Protein AF-0000000085867466 (afdb_homodimer)

Structure (mmCIF, N/CA/C/O backbone):
data_AF-0000000085867466-model_v1
#
loop_
_entity.id
_entity.type
_entity.pdbx_description
1 polymer 'Argininosuccinate lyase'
#
loop_
_atom_site.group_PDB
_atom_site.id
_atom_site.type_symbol
_atom_site.label_atom_id
_atom_site.label_alt_id
_atom_site.label_comp_id
_atom_site.label_asym_id
_atom_site.label_entity_id
_atom_site.label_seq_id
_atom_site.pdbx_PDB_ins_code
_atom_site.Cartn_x
_atom_site.Cartn_y
_atom_site.Cartn_z
_atom_site.occupancy
_atom_site.B_iso_or_equiv
_atom_site.auth_seq_id
_atom_site.auth_comp_id
_atom_site.auth_asym_id
_atom_site.auth_atom_id
_atom_site.pdbx_PDB_model_num
ATOM 1 N N . MET A 1 1 ? 24.609 12.203 6.539 1 24.78 1 MET A N 1
ATOM 2 C CA . MET A 1 1 ? 24.406 13.602 6.91 1 24.78 1 MET A CA 1
ATOM 3 C C . MET A 1 1 ? 23.266 14.219 6.109 1 24.78 1 MET A C 1
ATOM 5 O O . MET A 1 1 ? 23.25 14.156 4.879 1 24.78 1 MET A O 1
ATOM 9 N N . LEU A 1 2 ? 22 14.242 6.328 1 26.03 2 LEU A N 1
ATOM 10 C CA . LEU A 1 2 ? 20.797 13.469 5.988 1 26.03 2 LEU A CA 1
ATOM 11 C C . LEU A 1 2 ? 20.547 13.5 4.484 1 26.03 2 LEU A C 1
ATOM 13 O O . LEU A 1 2 ? 21.062 14.375 3.781 1 26.03 2 LEU A O 1
ATOM 17 N N . LYS A 1 3 ? 19.328 13.297 3.562 1 31.5 3 LYS A N 1
ATOM 18 C CA . LYS A 1 3 ? 19.203 13.312 2.107 1 31.5 3 LYS A CA 1
ATOM 19 C C . LYS A 1 3 ? 19.578 14.672 1.532 1 31.5 3 LYS A C 1
ATOM 21 O O . LYS A 1 3 ? 19 15.695 1.906 1 31.5 3 LYS A O 1
ATOM 26 N N . GLY A 1 4 ? 20.844 15.141 1.366 1 29.64 4 GLY A N 1
ATOM 27 C CA . GLY A 1 4 ? 21.312 16.375 0.771 1 29.64 4 GLY A CA 1
ATOM 28 C C . GLY A 1 4 ? 20.312 16.984 -0.202 1 29.64 4 GLY A C 1
ATOM 29 O O . GLY A 1 4 ? 20.406 18.172 -0.538 1 29.64 4 GLY A O 1
ATOM 30 N N . SER A 1 5 ? 19.625 16.234 -0.98 1 32.34 5 SER A N 1
ATOM 31 C CA . SER A 1 5 ? 18.812 16.75 -2.084 1 32.34 5 SER A CA 1
ATOM 32 C C . SER A 1 5 ? 17.531 17.391 -1.579 1 32.34 5 SER A C 1
ATOM 34 O O . SER A 1 5 ? 16.656 17.766 -2.371 1 32.34 5 SER A O 1
ATOM 36 N N . LEU A 1 6 ? 17.125 17.094 -0.353 1 34.75 6 LEU A N 1
ATOM 37 C CA . LEU A 1 6 ? 15.969 17.891 0.045 1 34.75 6 LEU A CA 1
ATOM 38 C C . LEU A 1 6 ? 16.203 19.375 -0.247 1 34.75 6 LEU A C 1
ATOM 40 O O . LEU A 1 6 ? 15.312 20.203 -0.049 1 34.75 6 LEU A O 1
ATOM 44 N N . GLY A 1 7 ? 17.5 19.641 -0.396 1 31.12 7 GLY A N 1
ATOM 45 C CA . GLY A 1 7 ? 17.906 20.984 -0.771 1 31.12 7 GLY A CA 1
ATOM 46 C C . GLY A 1 7 ? 17.484 21.359 -2.178 1 31.12 7 GLY A C 1
ATOM 47 O O . GLY A 1 7 ? 17.75 22.484 -2.623 1 31.12 7 GLY A O 1
ATOM 48 N N . LYS A 1 8 ? 17.297 20.266 -2.965 1 33.88 8 LYS A N 1
ATOM 49 C CA . LYS A 1 8 ? 16.969 20.688 -4.324 1 33.88 8 LYS A CA 1
ATOM 50 C C . LYS A 1 8 ? 15.648 21.453 -4.363 1 33.88 8 LYS A C 1
ATOM 52 O O . LYS A 1 8 ? 15.336 22.109 -5.363 1 33.88 8 LYS A O 1
ATOM 57 N N . GLY A 1 9 ? 14.836 20.969 -3.52 1 32.06 9 GLY A N 1
ATOM 58 C CA . GLY A 1 9 ? 13.508 21.531 -3.713 1 32.06 9 GLY A CA 1
ATOM 59 C C . GLY A 1 9 ? 13.484 23.047 -3.688 1 32.06 9 GLY A C 1
ATOM 60 O O . GLY A 1 9 ? 12.828 23.672 -4.52 1 32.06 9 GLY A O 1
ATOM 61 N N . PHE A 1 10 ? 13.852 23.5 -2.414 1 34.81 10 PHE A N 1
ATOM 62 C CA . PHE A 1 10 ? 13.727 24.953 -2.375 1 34.81 10 PHE A CA 1
ATOM 63 C C . PHE A 1 10 ? 14.648 25.609 -3.396 1 34.81 10 PHE A C 1
ATOM 65 O O . PHE A 1 10 ? 14.391 26.719 -3.855 1 34.81 10 PHE A O 1
ATOM 72 N N . LEU A 1 11 ? 15.93 25.188 -3.322 1 33.28 11 LEU A N 1
ATOM 73 C CA . LEU A 1 11 ? 16.953 25.844 -4.125 1 33.28 11 LEU A CA 1
ATOM 74 C C . LEU A 1 11 ? 17.016 25.25 -5.527 1 33.28 11 LEU A C 1
ATOM 76 O O . LEU A 1 11 ? 18.062 25.297 -6.18 1 33.28 11 LEU A O 1
ATOM 80 N N . GLY A 1 12 ? 16.203 24.438 -5.945 1 30.86 12 GLY A N 1
ATOM 81 C CA . GLY A 1 12 ? 16.375 23.891 -7.285 1 30.86 12 GLY A CA 1
ATOM 82 C C . GLY A 1 12 ? 16.797 24.938 -8.305 1 30.86 12 GLY A C 1
ATOM 83 O O . GLY A 1 12 ? 16.891 26.125 -7.977 1 30.86 12 GLY A O 1
ATOM 84 N N . GLU A 1 13 ? 16.609 24.578 -9.734 1 30.89 13 GLU A N 1
ATOM 85 C CA . GLU A 1 13 ? 17.062 25.484 -10.789 1 30.89 13 GLU A CA 1
ATOM 86 C C . GLU A 1 13 ? 16.562 26.906 -10.547 1 30.89 13 GLU A C 1
ATOM 88 O O . GLU A 1 13 ? 15.578 27.109 -9.828 1 30.89 13 GLU A O 1
ATOM 93 N N . GLY A 1 14 ? 17.281 27.969 -11.18 1 30.75 14 GLY A N 1
ATOM 94 C CA . GLY A 1 14 ? 17.125 29.406 -11.328 1 30.75 14 GLY A CA 1
ATOM 95 C C . GLY A 1 14 ? 15.672 29.844 -11.375 1 30.75 14 GLY A C 1
ATOM 96 O O . GLY A 1 14 ? 15.383 31.031 -11.492 1 30.75 14 GLY A O 1
ATOM 97 N N . ARG A 1 15 ? 14.844 28.938 -11.617 1 31.25 15 ARG A N 1
ATOM 98 C CA . ARG A 1 15 ? 13.508 29.422 -11.953 1 31.25 15 ARG A CA 1
ATOM 99 C C . ARG A 1 15 ? 12.727 29.781 -10.695 1 31.25 15 ARG A C 1
ATOM 101 O O . ARG A 1 15 ? 11.617 30.312 -10.773 1 31.25 15 ARG A O 1
ATOM 108 N N . GLU A 1 16 ? 13.133 29.266 -9.656 1 33.66 16 GLU A N 1
ATOM 109 C CA . GLU A 1 16 ? 12.344 29.625 -8.477 1 33.66 16 GLU A CA 1
ATOM 110 C C . GLU A 1 16 ? 12.43 31.109 -8.188 1 33.66 16 GLU A C 1
ATOM 112 O O . GLU A 1 16 ? 11.547 31.672 -7.539 1 33.66 16 GLU A O 1
ATOM 117 N N . GLY A 1 17 ? 13.508 31.641 -8.508 1 34.16 17 GLY A N 1
ATOM 118 C CA . GLY A 1 17 ? 13.609 33.094 -8.406 1 34.16 17 GLY A CA 1
ATOM 119 C C . GLY A 1 17 ? 12.516 33.812 -9.172 1 34.16 17 GLY A C 1
ATOM 120 O O . GLY A 1 17 ? 12.188 34.969 -8.859 1 34.16 17 GLY A O 1
ATOM 121 N N . GLN A 1 18 ? 12.125 33.188 -10.289 1 33 18 GLN A N 1
ATOM 122 C CA . GLN A 1 18 ? 11.086 33.844 -11.07 1 33 18 GLN A CA 1
ATOM 123 C C . GLN A 1 18 ? 9.734 33.781 -10.352 1 33 18 GLN A C 1
ATOM 125 O O . GLN A 1 18 ? 8.789 34.469 -10.734 1 33 18 GLN A O 1
ATOM 130 N N . MET A 1 19 ? 9.625 32.781 -9.586 1 33.53 19 MET A N 1
ATOM 131 C CA . MET A 1 19 ? 8.305 32.438 -9.078 1 33.53 19 MET A CA 1
ATOM 132 C C . MET A 1 19 ? 7.641 33.625 -8.406 1 33.53 19 MET A C 1
ATOM 134 O O . MET A 1 19 ? 6.43 33.812 -8.516 1 33.53 19 MET A O 1
ATOM 138 N N . PHE A 1 20 ? 8.422 34.281 -7.535 1 35.12 20 PHE A N 1
ATOM 139 C CA . PHE A 1 20 ? 7.789 35.344 -6.766 1 35.12 20 PHE A CA 1
ATOM 140 C C . PHE A 1 20 ? 7.77 36.625 -7.555 1 35.12 20 PHE A C 1
ATOM 142 O O . PHE A 1 20 ? 7.469 37.688 -7.004 1 35.12 20 PHE A O 1
ATOM 149 N N . SER A 1 21 ? 8.133 36.594 -8.695 1 32.31 21 SER A N 1
ATOM 150 C CA . SER A 1 21 ? 8.281 37.875 -9.414 1 32.31 21 SER A CA 1
ATOM 151 C C . SER A 1 21 ? 6.941 38.562 -9.586 1 32.31 21 SER A C 1
ATOM 153 O O . SER A 1 21 ? 6.891 39.781 -9.773 1 32.31 21 SER A O 1
ATOM 155 N N . SER A 1 22 ? 5.984 37.781 -9.836 1 33.34 22 SER A N 1
ATOM 156 C CA . SER A 1 22 ? 4.891 38.625 -10.297 1 33.34 22 SER A CA 1
ATOM 157 C C . SER A 1 22 ? 4.355 39.531 -9.18 1 33.34 22 SER A C 1
ATOM 159 O O . SER A 1 22 ? 3.605 40.469 -9.43 1 33.34 22 SER A O 1
ATOM 161 N N . GLN A 1 23 ? 4.215 39.062 -7.965 1 34.59 23 GLN A N 1
ATOM 162 C CA . GLN A 1 23 ? 3.658 40.031 -7.02 1 34.59 23 GLN A CA 1
ATOM 163 C C . GLN A 1 23 ? 4.734 41 -6.508 1 34.59 23 GLN A C 1
ATOM 165 O O . GLN A 1 23 ? 5.914 40.625 -6.445 1 34.59 23 GLN A O 1
ATOM 170 N N . GLN A 1 24 ? 4.516 42.281 -6.582 1 36.19 24 GLN A N 1
ATOM 171 C CA . GLN A 1 24 ? 5.34 43.406 -6.16 1 36.19 24 GLN A CA 1
ATOM 172 C C . GLN A 1 24 ? 6.188 43.062 -4.945 1 36.19 24 GLN A C 1
ATOM 174 O O . GLN A 1 24 ? 7.246 43.656 -4.723 1 36.19 24 GLN A O 1
ATOM 179 N N . LEU A 1 25 ? 5.637 42.219 -4.191 1 39.09 25 LEU A N 1
ATOM 180 C CA . LEU A 1 25 ? 6.352 41.969 -2.941 1 39.09 25 LEU A CA 1
ATOM 181 C C . LEU A 1 25 ? 7.648 41.188 -3.199 1 39.09 25 LEU A C 1
ATOM 183 O O . LEU A 1 25 ? 8.555 41.219 -2.361 1 39.09 25 LEU A O 1
ATOM 187 N N . PHE A 1 26 ? 7.719 40.438 -4.355 1 41.84 26 PHE A N 1
ATOM 188 C CA . PHE A 1 26 ? 8.898 39.594 -4.457 1 41.84 26 PHE A CA 1
ATOM 189 C C . PHE A 1 26 ? 9.742 39.969 -5.668 1 41.84 26 PHE A C 1
ATOM 191 O O . PHE A 1 26 ? 10.43 39.125 -6.242 1 41.84 26 PHE A O 1
ATOM 198 N N . ARG A 1 27 ? 9.594 41.062 -6.316 1 39.72 27 ARG A N 1
ATOM 199 C CA . ARG A 1 27 ? 10.344 41.594 -7.457 1 39.72 27 ARG A CA 1
ATOM 200 C C . ARG A 1 27 ? 11.844 41.344 -7.281 1 39.72 27 ARG A C 1
ATOM 202 O O . ARG A 1 27 ? 12.523 40.938 -8.227 1 39.72 27 ARG A O 1
ATOM 209 N N . PRO A 1 28 ? 12.383 41.781 -6.328 1 38.34 28 PRO A N 1
ATOM 210 C CA . PRO A 1 28 ? 13.844 41.688 -6.273 1 38.34 28 PRO A CA 1
ATOM 211 C C . PRO A 1 28 ? 14.344 40.25 -6.254 1 38.34 28 PRO A C 1
ATOM 213 O O . PRO A 1 28 ? 15.555 40 -6.277 1 38.34 28 PRO A O 1
ATOM 216 N N . LEU A 1 29 ? 13.523 39.312 -6.316 1 39.19 29 LEU A N 1
ATOM 217 C CA . LEU A 1 29 ? 13.93 37.938 -6.09 1 39.19 29 LEU A CA 1
ATOM 218 C C . LEU A 1 29 ? 14.516 37.312 -7.363 1 39.19 29 LEU A C 1
ATOM 220 O O . LEU A 1 29 ? 14.898 36.156 -7.375 1 39.19 29 LEU A O 1
ATOM 224 N N . LEU A 1 30 ? 14.367 38.031 -8.492 1 39.66 30 LEU A N 1
ATOM 225 C CA . LEU A 1 30 ? 15.07 37.562 -9.672 1 39.66 30 LEU A CA 1
ATOM 226 C C . LEU A 1 30 ? 16.547 37.281 -9.359 1 39.66 30 LEU A C 1
ATOM 228 O O . LEU A 1 30 ? 17.109 36.312 -9.828 1 39.66 30 LEU A O 1
ATOM 232 N N . GLY A 1 31 ? 17.094 38.25 -8.852 1 39.47 31 GLY A N 1
ATOM 233 C CA . GLY A 1 31 ? 18.484 38.062 -8.5 1 39.47 31 GLY A CA 1
ATOM 234 C C . GLY A 1 31 ? 18.719 36.906 -7.551 1 39.47 31 GLY A C 1
ATOM 235 O O . GLY A 1 31 ? 19.797 36.312 -7.527 1 39.47 31 GLY A O 1
ATOM 236 N N . ALA A 1 32 ? 17.719 36.531 -6.828 1 44.34 32 ALA A N 1
ATOM 237 C CA . ALA A 1 32 ? 17.766 35.5 -5.812 1 44.34 32 ALA A CA 1
ATOM 238 C C . ALA A 1 32 ? 17.766 34.094 -6.449 1 44.34 32 ALA A C 1
ATOM 240 O O . ALA A 1 32 ? 18.359 33.156 -5.914 1 44.34 32 ALA A O 1
ATOM 241 N N . SER A 1 33 ? 17.125 34 -7.629 1 47.91 33 SER A N 1
ATOM 242 C CA . SER A 1 33 ? 17.125 32.719 -8.312 1 47.91 33 SER A CA 1
ATOM 243 C C . SER A 1 33 ? 18.547 32.25 -8.648 1 47.91 33 SER A C 1
ATOM 245 O O . SER A 1 33 ? 18.891 31.094 -8.453 1 47.91 33 SER A O 1
ATOM 247 N N . ILE A 1 34 ? 19.25 33.281 -9.234 1 43.34 34 ILE A N 1
ATOM 248 C CA . ILE A 1 34 ? 20.609 32.938 -9.648 1 43.34 34 ILE A CA 1
ATOM 249 C C . ILE A 1 34 ? 21.438 32.531 -8.438 1 43.34 34 ILE A C 1
ATOM 251 O O . ILE A 1 34 ? 22.203 31.562 -8.508 1 43.34 34 ILE A O 1
ATOM 255 N N . LYS A 1 35 ? 21.172 33.062 -7.301 1 53.75 35 LYS A N 1
ATOM 256 C CA . LYS A 1 35 ? 22.078 32.844 -6.184 1 53.75 35 LYS A CA 1
ATOM 257 C C . LYS A 1 35 ? 21.641 31.641 -5.355 1 53.75 35 LYS A C 1
ATOM 259 O O . LYS A 1 35 ? 22.469 31 -4.695 1 53.75 35 LYS A O 1
ATOM 264 N N . SER A 1 36 ? 20.438 31.234 -5.602 1 61.06 36 SER A N 1
ATOM 265 C CA . SER A 1 36 ? 20.016 29.969 -5.039 1 61.06 36 SER A CA 1
ATOM 266 C C . SER A 1 36 ? 20.766 28.797 -5.672 1 61.06 36 SER A C 1
ATOM 268 O O . SER A 1 36 ? 21.125 27.828 -4.988 1 61.06 36 SER A O 1
ATOM 270 N N . ASP A 1 37 ? 21.219 29.109 -6.801 1 67 37 ASP A N 1
ATOM 271 C CA . ASP A 1 37 ? 22.031 28.109 -7.504 1 67 37 ASP A CA 1
ATOM 272 C C . ASP A 1 37 ? 23.422 28 -6.883 1 67 37 ASP A C 1
ATOM 274 O O . ASP A 1 37 ? 24 26.906 -6.832 1 67 37 ASP A O 1
ATOM 278 N N . LEU A 1 38 ? 23.797 29.094 -6.336 1 72.06 38 LEU A N 1
ATOM 279 C CA . LEU A 1 38 ? 25.109 29.094 -5.715 1 72.06 38 LEU A CA 1
ATOM 280 C C . LEU A 1 38 ? 25.109 28.266 -4.434 1 72.06 38 LEU A C 1
ATOM 282 O O . L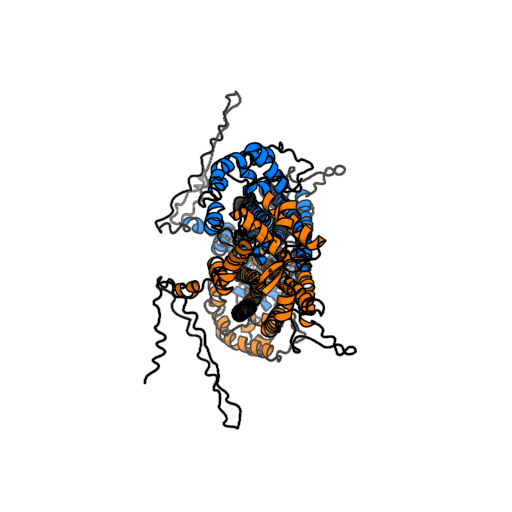EU A 1 38 ? 26.047 27.5 -4.176 1 72.06 38 LEU A O 1
ATOM 286 N N . VAL A 1 39 ? 24.109 28.453 -3.658 1 78.25 39 VAL A N 1
ATOM 287 C CA . VAL A 1 39 ? 23.984 27.688 -2.418 1 78.25 39 VAL A CA 1
ATOM 288 C C . VAL A 1 39 ? 23.859 26.203 -2.734 1 78.25 39 VAL A C 1
ATOM 290 O O . VAL A 1 39 ? 24.5 25.375 -2.084 1 78.25 39 VAL A O 1
ATOM 293 N N . PHE A 1 40 ? 23.109 25.969 -3.74 1 78.06 40 PHE A N 1
ATOM 294 C CA . PHE A 1 40 ? 22.953 24.578 -4.18 1 78.06 40 PHE A CA 1
ATOM 295 C C . PHE A 1 40 ? 24.281 23.984 -4.598 1 78.06 40 PHE A C 1
ATOM 297 O O . PHE A 1 40 ? 24.578 22.828 -4.273 1 78.06 40 PHE A O 1
ATOM 304 N N . ASP A 1 41 ? 25.047 24.75 -5.277 1 76.94 41 ASP A N 1
ATOM 305 C CA . ASP A 1 41 ? 26.344 24.297 -5.746 1 76.94 41 ASP A CA 1
ATOM 306 C C . ASP A 1 41 ? 27.281 24 -4.57 1 76.94 41 ASP A C 1
ATOM 308 O O . ASP A 1 41 ? 28.062 23.047 -4.621 1 76.94 41 ASP A O 1
ATOM 312 N N . GLU A 1 42 ? 27.125 24.781 -3.574 1 83.19 42 GLU A N 1
ATOM 313 C CA . GLU A 1 42 ? 27.953 24.562 -2.395 1 83.19 42 GLU A CA 1
ATOM 314 C C . GLU A 1 42 ? 27.609 23.234 -1.717 1 83.19 42 GLU A C 1
ATOM 316 O O . GLU A 1 42 ? 28.484 22.5 -1.274 1 83.19 42 GLU A O 1
ATOM 321 N N . TRP A 1 43 ? 26.297 23 -1.616 1 80.38 43 TRP A N 1
ATOM 322 C CA . TRP A 1 43 ? 25.859 21.734 -1.017 1 80.38 43 TRP A CA 1
ATOM 323 C C . TRP A 1 43 ? 26.297 20.547 -1.864 1 80.38 43 TRP A C 1
ATOM 325 O O . TRP A 1 43 ? 26.797 19.547 -1.336 1 80.38 43 TRP A O 1
ATOM 335 N N . SER A 1 44 ? 26.203 20.703 -3.145 1 79.31 44 SER A N 1
ATOM 336 C CA . SER A 1 44 ? 26.516 19.625 -4.078 1 79.31 44 SER A CA 1
ATOM 337 C C . SER A 1 44 ? 28 19.297 -4.059 1 79.31 44 SER A C 1
ATOM 339 O O . SER A 1 44 ? 28.391 18.141 -4.227 1 79.31 44 SER A O 1
ATOM 341 N N . LYS A 1 45 ? 28.797 20.281 -3.791 1 83.25 45 LYS A N 1
ATOM 342 C CA . LYS A 1 45 ? 30.25 20.109 -3.777 1 83.25 45 LYS A CA 1
ATOM 343 C C . LYS A 1 45 ? 30.75 19.828 -2.367 1 83.25 45 LYS A C 1
ATOM 345 O O . LYS A 1 45 ? 31.953 19.625 -2.162 1 83.25 45 LYS A O 1
ATOM 350 N N . GLY A 1 46 ? 29.797 19.844 -1.444 1 84.25 46 GLY A N 1
ATOM 351 C CA . GLY A 1 46 ? 30.172 19.609 -0.061 1 84.25 46 GLY A CA 1
ATOM 352 C C . GLY A 1 46 ? 30.906 20.766 0.567 1 84.25 46 GLY A C 1
ATOM 353 O O . GLY A 1 46 ? 31.688 20.594 1.511 1 84.25 46 GLY A O 1
ATOM 354 N N . GLU A 1 47 ? 30.703 21.891 0.031 1 87.19 47 GLU A N 1
ATOM 355 C CA . GLU A 1 47 ? 31.469 23.047 0.459 1 87.19 47 GLU A CA 1
ATOM 356 C C . GLU A 1 47 ? 30.656 23.922 1.413 1 87.19 47 GLU A C 1
ATOM 358 O O . GLU A 1 47 ? 31.188 24.844 2.039 1 87.19 47 GLU A O 1
ATOM 363 N N . PHE A 1 48 ? 29.344 23.609 1.514 1 88.81 48 PHE A N 1
ATOM 364 C CA . PHE A 1 48 ? 28.5 24.438 2.381 1 88.81 48 PHE A CA 1
ATOM 365 C C . PHE A 1 48 ? 28.984 24.359 3.826 1 88.81 48 PHE A C 1
ATOM 367 O O . PHE A 1 48 ? 29.219 23.266 4.355 1 88.81 48 PHE A O 1
ATOM 374 N N . LYS A 1 49 ? 29.219 25.438 4.449 1 88.75 49 LYS A N 1
ATOM 375 C CA . LYS A 1 49 ? 29.688 25.484 5.832 1 88.75 49 LYS A CA 1
ATOM 376 C C . LYS A 1 49 ? 28.531 25.719 6.797 1 88.75 49 LYS A C 1
ATOM 378 O O . LYS A 1 49 ? 27.938 26.797 6.805 1 88.75 49 LYS A O 1
ATOM 383 N N . ILE A 1 50 ? 28.25 24.719 7.586 1 87.44 50 ILE A N 1
ATOM 384 C CA . ILE A 1 50 ? 27.234 24.859 8.625 1 87.44 50 ILE A CA 1
ATOM 385 C C . ILE A 1 50 ? 27.797 25.656 9.797 1 87.44 50 ILE A C 1
ATOM 387 O O . ILE A 1 50 ? 28.938 25.453 10.203 1 87.44 50 ILE A O 1
ATOM 391 N N . LYS A 1 51 ? 27.016 26.547 10.305 1 88.94 51 LYS A N 1
ATOM 392 C CA . LYS A 1 51 ? 27.438 27.391 11.414 1 88.94 51 LYS A CA 1
ATOM 393 C C . LYS A 1 51 ? 26.562 27.156 12.648 1 88.94 51 LYS A C 1
ATOM 395 O O . LYS A 1 51 ? 25.406 26.734 12.523 1 88.94 51 LYS A O 1
ATOM 400 N N . PRO A 1 52 ? 27.031 27.297 13.82 1 85.88 52 PRO A N 1
ATOM 401 C CA . PRO A 1 52 ? 26.281 27.062 15.062 1 85.88 52 PRO A CA 1
ATOM 402 C C . PRO A 1 52 ? 24.969 27.844 15.117 1 85.88 52 PRO A C 1
ATOM 404 O O . PRO A 1 52 ? 24.016 27.406 15.773 1 85.88 52 PRO A O 1
ATOM 407 N N . GLY A 1 53 ? 24.797 28.891 14.5 1 81.94 53 GLY A N 1
ATOM 408 C CA . GLY A 1 53 ? 23.578 29.672 14.523 1 81.94 53 GLY A CA 1
ATOM 409 C C . GLY A 1 53 ? 22.516 29.141 13.57 1 81.94 53 GLY A C 1
ATOM 410 O O . GLY A 1 53 ? 21.344 29.531 13.664 1 81.94 53 GLY A O 1
ATOM 411 N N . ASP A 1 54 ? 22.891 28.125 12.812 1 81.81 54 ASP A N 1
ATOM 412 C CA . ASP A 1 54 ? 21.938 27.516 11.898 1 81.81 54 ASP A CA 1
ATOM 413 C C . ASP A 1 54 ? 21.016 26.531 12.641 1 81.81 54 ASP A C 1
ATOM 415 O O . ASP A 1 54 ? 21.484 25.5 13.133 1 81.81 54 ASP A O 1
ATOM 419 N N . GLU A 1 55 ? 19.828 26.781 12.875 1 74.5 55 GLU A N 1
ATOM 420 C CA . GLU A 1 55 ? 18.891 25.906 13.57 1 74.5 55 GLU A CA 1
ATOM 421 C C . GLU A 1 55 ? 18.578 24.656 12.742 1 74.5 55 GLU A C 1
ATOM 423 O O . GLU A 1 55 ? 18.406 23.578 13.289 1 74.5 55 GLU A O 1
ATOM 428 N N . ASP A 1 56 ? 18.484 24.859 11.516 1 77.81 56 ASP A N 1
ATOM 429 C CA . ASP A 1 56 ? 18.203 23.797 10.562 1 77.81 56 ASP A CA 1
ATOM 430 C C . ASP A 1 56 ? 18.672 24.172 9.156 1 77.81 56 ASP A C 1
ATOM 432 O O . ASP A 1 56 ? 19.375 25.172 8.977 1 77.81 56 ASP A O 1
ATOM 436 N N . ILE A 1 57 ? 18.391 23.297 8.305 1 78.38 57 ILE A N 1
ATOM 437 C CA . ILE A 1 57 ? 18.891 23.484 6.945 1 78.38 57 ILE A CA 1
ATOM 438 C C . ILE A 1 57 ? 18.266 24.734 6.34 1 78.38 57 ILE A C 1
ATOM 440 O O . ILE A 1 57 ? 18.891 25.422 5.523 1 78.38 57 ILE A O 1
ATOM 444 N N . HIS A 1 58 ? 17.047 25.062 6.672 1 74.56 58 HIS A N 1
ATOM 445 C CA . HIS A 1 58 ? 16.391 26.234 6.137 1 74.56 58 HIS A CA 1
ATOM 446 C C . HIS A 1 58 ? 17.062 27.516 6.613 1 74.56 58 HIS A C 1
ATOM 448 O O . HIS A 1 58 ? 17.297 28.438 5.82 1 74.56 58 HIS A O 1
ATOM 454 N N . THR A 1 59 ? 17.391 27.516 7.887 1 76.81 59 THR A N 1
ATOM 455 C CA . THR A 1 59 ? 18.078 28.672 8.43 1 76.81 59 THR A CA 1
ATOM 456 C C . THR A 1 59 ? 19.5 28.781 7.875 1 76.81 59 THR A C 1
ATOM 458 O O . THR A 1 59 ? 20.016 29.875 7.668 1 76.81 59 THR A O 1
ATOM 461 N N . ALA A 1 60 ? 20.094 27.641 7.637 1 81.5 60 ALA A N 1
ATOM 462 C CA . ALA A 1 60 ? 21.438 27.625 7.047 1 81.5 60 ALA A CA 1
ATOM 463 C C . ALA A 1 60 ? 21.422 28.219 5.637 1 81.5 60 ALA A C 1
ATOM 465 O O . ALA A 1 60 ? 22.281 29.031 5.285 1 81.5 60 ALA A O 1
ATOM 466 N N . ASN A 1 61 ? 20.438 27.812 4.875 1 78.44 61 ASN A N 1
ATOM 467 C CA . ASN A 1 61 ? 20.297 28.328 3.514 1 78.44 61 ASN A CA 1
ATOM 468 C C . ASN A 1 61 ? 19.984 29.812 3.496 1 78.44 61 ASN A C 1
ATOM 470 O O . ASN A 1 61 ? 20.516 30.547 2.66 1 78.44 61 ASN A O 1
ATOM 474 N N . GLU A 1 62 ? 19.109 30.203 4.352 1 77.62 62 GLU A N 1
ATOM 475 C CA . GLU A 1 62 ? 18.75 31.625 4.43 1 77.62 62 GLU A CA 1
ATOM 476 C C . GLU A 1 62 ? 19.953 32.469 4.812 1 77.62 62 GLU A C 1
ATOM 478 O O . GLU A 1 62 ? 20.172 33.531 4.25 1 77.62 62 GLU A O 1
ATOM 483 N N . ARG A 1 63 ? 20.672 32 5.809 1 81.69 63 ARG A N 1
ATOM 484 C CA . ARG A 1 63 ? 21.875 32.719 6.227 1 81.69 63 ARG A CA 1
ATOM 485 C C . ARG A 1 63 ? 22.859 32.844 5.07 1 81.69 63 ARG A C 1
ATOM 487 O O . ARG A 1 63 ? 23.391 33.938 4.828 1 81.69 63 ARG A O 1
ATOM 494 N N . ARG A 1 64 ? 23.078 31.719 4.426 1 84.5 64 ARG A N 1
ATOM 495 C CA . ARG A 1 64 ? 24.047 31.719 3.342 1 84.5 64 ARG A CA 1
ATOM 496 C C . ARG A 1 64 ? 23.594 32.594 2.189 1 84.5 64 ARG A C 1
ATOM 498 O O . ARG A 1 64 ? 24.406 33.312 1.604 1 84.5 64 ARG A O 1
ATOM 505 N N . LEU A 1 65 ? 22.344 32.594 1.876 1 81.56 65 LEU A N 1
ATOM 506 C CA . LEU A 1 65 ? 21.797 33.438 0.84 1 81.56 65 LEU A CA 1
ATOM 507 C C . LEU A 1 65 ? 21.922 34.906 1.238 1 81.56 65 LEU A C 1
ATOM 509 O O . LEU A 1 65 ? 22.156 35.781 0.388 1 81.56 65 LEU A O 1
ATOM 513 N N . LYS A 1 66 ? 21.641 35.188 2.508 1 82.25 66 LYS A N 1
ATOM 514 C CA . LYS A 1 66 ? 21.797 36.531 3.012 1 82.25 66 LYS A CA 1
ATOM 515 C C . LYS A 1 66 ? 23.219 37.031 2.84 1 82.25 66 LYS A C 1
ATOM 517 O O . LYS A 1 66 ? 23.438 38.219 2.566 1 82.25 66 LYS A O 1
ATOM 522 N N . GLU A 1 67 ? 24.141 36.156 2.982 1 85.38 67 GLU A N 1
ATOM 523 C CA . GLU A 1 67 ? 25.547 36.5 2.785 1 85.38 67 GLU A CA 1
ATOM 524 C C . GLU A 1 67 ? 25.828 36.875 1.329 1 85.38 67 GLU A C 1
ATOM 526 O O . GLU A 1 67 ? 26.703 37.688 1.046 1 85.38 67 GLU A O 1
ATOM 531 N N . PHE A 1 68 ? 25.047 36.25 0.463 1 80.94 68 PHE A N 1
ATOM 532 C CA . PHE A 1 68 ? 25.281 36.469 -0.959 1 80.94 68 PHE A CA 1
ATOM 533 C C . PHE A 1 68 ? 24.516 37.719 -1.437 1 80.94 68 PHE A C 1
ATOM 535 O O . PHE A 1 68 ? 25.047 38.5 -2.203 1 80.94 68 PHE A O 1
ATOM 542 N N . ILE A 1 69 ? 23.141 37.844 -0.959 1 78.56 69 ILE A N 1
ATOM 543 C CA . ILE A 1 69 ? 22.312 38.812 -1.645 1 78.56 69 ILE A CA 1
ATOM 544 C C . ILE A 1 69 ? 21.797 39.844 -0.641 1 78.56 69 ILE A C 1
ATOM 546 O O . ILE A 1 69 ? 21.078 40.781 -1.012 1 78.56 69 ILE A O 1
ATOM 550 N N . GLY A 1 70 ? 22.141 39.719 0.598 1 76.5 70 GLY A N 1
ATOM 551 C CA . GLY A 1 70 ? 21.766 40.688 1.607 1 76.5 70 GLY A CA 1
ATOM 552 C C . GLY A 1 70 ? 20.328 40.562 2.08 1 76.5 70 GLY A C 1
ATOM 553 O O . GLY A 1 70 ? 19.844 39.438 2.254 1 76.5 70 GLY A O 1
ATOM 554 N N . ASP A 1 71 ? 19.578 41.656 2.189 1 71.38 71 ASP A N 1
ATOM 555 C CA . ASP A 1 71 ? 18.297 41.781 2.885 1 71.38 71 ASP A CA 1
ATOM 556 C C . ASP A 1 71 ? 17.188 41.031 2.139 1 71.38 71 ASP A C 1
ATOM 558 O O . ASP A 1 71 ? 16.281 40.5 2.758 1 71.38 71 ASP A O 1
ATOM 562 N N . PRO A 1 72 ? 17.312 40.969 0.83 1 69.62 72 PRO A N 1
ATOM 563 C CA . PRO A 1 72 ? 16.234 40.25 0.12 1 69.62 72 PRO A CA 1
ATOM 564 C C . PRO A 1 72 ? 16.141 38.781 0.511 1 69.62 72 PRO A C 1
ATOM 566 O O . PRO A 1 72 ? 15.07 38.188 0.348 1 69.62 72 PRO A O 1
ATOM 569 N N . ALA A 1 73 ? 17.188 38.25 1.127 1 71.75 73 ALA A N 1
ATOM 570 C CA . ALA A 1 73 ? 17.188 36.844 1.546 1 71.75 73 ALA A CA 1
ATOM 571 C C . ALA A 1 73 ? 16.188 36.594 2.676 1 71.75 73 ALA A C 1
ATOM 573 O O . ALA A 1 73 ? 15.641 35.5 2.811 1 71.75 73 ALA A O 1
ATOM 574 N N . GLY A 1 74 ? 15.953 37.656 3.393 1 66.88 74 GLY A N 1
ATOM 575 C CA . GLY A 1 74 ? 15.047 37.562 4.52 1 66.88 74 GLY A CA 1
ATOM 576 C C . GLY A 1 74 ? 13.586 37.469 4.102 1 66.88 74 GLY A C 1
ATOM 577 O O . GLY A 1 74 ? 12.734 37.062 4.891 1 66.88 74 GLY A O 1
ATOM 578 N N . LYS A 1 75 ? 13.305 37.719 2.879 1 65.94 75 LYS A N 1
ATOM 579 C CA . LYS A 1 75 ? 11.93 37.688 2.385 1 65.94 75 LYS A CA 1
ATOM 580 C C . LYS A 1 75 ? 11.594 36.344 1.756 1 65.94 75 LYS A C 1
ATOM 582 O O . LYS A 1 75 ? 10.438 36.094 1.403 1 65.94 75 LYS A O 1
ATOM 587 N N . LEU A 1 76 ? 12.547 35.469 1.747 1 66.06 76 LEU A N 1
ATOM 588 C CA . LEU A 1 76 ? 12.383 34.188 1.102 1 66.06 76 LEU A CA 1
ATOM 589 C C . LEU A 1 76 ? 11.375 33.312 1.862 1 66.06 76 LEU A C 1
ATOM 591 O O . LEU A 1 76 ? 10.68 32.5 1.266 1 66.06 76 LEU A O 1
ATOM 595 N N . HIS A 1 77 ? 11.234 33.656 3.045 1 68.69 77 HIS A N 1
ATOM 596 C CA . HIS A 1 77 ? 10.391 32.812 3.877 1 68.69 77 HIS A CA 1
ATOM 597 C C . HIS A 1 77 ? 9 33.406 4.051 1 68.69 77 HIS A C 1
ATOM 599 O O . HIS A 1 77 ? 8.172 32.875 4.773 1 68.69 77 HIS A O 1
ATOM 605 N N . THR A 1 78 ? 8.82 34.438 3.309 1 68.38 78 THR A N 1
ATOM 606 C CA . THR A 1 78 ? 7.535 35.094 3.479 1 68.38 78 THR A CA 1
ATOM 607 C C . THR A 1 78 ? 6.395 34.219 3.006 1 68.38 78 THR A C 1
ATOM 609 O O . THR A 1 78 ? 6.418 33.719 1.88 1 68.38 78 THR A O 1
ATOM 612 N N . GLY A 1 79 ? 5.445 34.031 3.861 1 69.19 79 GLY A N 1
ATOM 613 C CA . GLY A 1 79 ? 4.258 33.25 3.514 1 69.19 79 GLY A CA 1
ATOM 614 C C . GLY A 1 79 ? 4.496 31.766 3.496 1 69.19 79 GLY A C 1
ATOM 615 O O . GLY A 1 79 ? 3.629 31 3.074 1 69.19 79 GLY A O 1
ATOM 616 N N . ARG A 1 80 ? 5.648 31.438 3.9 1 77.56 80 ARG A N 1
ATOM 617 C CA . ARG A 1 80 ? 5.996 30.016 3.93 1 77.56 80 ARG A CA 1
ATOM 618 C C . ARG A 1 80 ? 6.305 29.562 5.352 1 77.56 80 ARG A C 1
ATOM 620 O O . ARG A 1 80 ? 6.836 30.328 6.156 1 77.56 80 ARG A O 1
ATOM 627 N N . SER A 1 81 ? 5.812 28.375 5.578 1 81.5 81 SER A N 1
ATOM 628 C CA . SER A 1 81 ? 6.16 27.719 6.836 1 81.5 81 SER A CA 1
ATOM 629 C C . SER A 1 81 ? 7.16 26.578 6.605 1 81.5 81 SER A C 1
ATOM 631 O O . SER A 1 81 ? 7.293 26.078 5.488 1 81.5 81 SER A O 1
ATOM 633 N N . ARG A 1 82 ? 7.867 26.312 7.645 1 83.44 82 ARG A N 1
ATOM 634 C CA . ARG A 1 82 ? 8.703 25.109 7.578 1 83.44 82 ARG A CA 1
ATOM 635 C C . ARG A 1 82 ? 7.863 23.875 7.277 1 83.44 82 ARG A C 1
ATOM 637 O O . ARG A 1 82 ? 8.336 22.938 6.633 1 83.44 82 ARG A O 1
ATOM 644 N N . ASN A 1 83 ? 6.625 23.906 7.676 1 88.31 83 ASN A N 1
ATOM 645 C CA . ASN A 1 83 ? 5.77 22.734 7.523 1 88.31 83 ASN A CA 1
ATOM 646 C C . ASN A 1 83 ? 5.418 22.484 6.062 1 88.31 83 ASN A C 1
ATOM 648 O O . ASN A 1 83 ? 5.547 21.359 5.574 1 88.31 83 ASN A O 1
ATOM 652 N N . ASP A 1 84 ? 4.922 23.453 5.395 1 90.75 84 ASP A N 1
ATOM 653 C CA . ASP A 1 84 ? 4.547 23.219 4.004 1 90.75 84 ASP A CA 1
ATOM 654 C C . ASP A 1 84 ? 5.785 23.109 3.113 1 90.75 84 ASP A C 1
ATOM 656 O O . ASP A 1 84 ? 5.762 22.422 2.09 1 90.75 84 ASP A O 1
ATOM 660 N N . GLN A 1 85 ? 6.871 23.766 3.52 1 88.38 85 GLN A N 1
ATOM 661 C CA . GLN A 1 85 ? 8.109 23.656 2.762 1 88.38 85 GLN A CA 1
ATOM 662 C C . GLN A 1 85 ? 8.672 22.234 2.824 1 88.38 85 GLN A C 1
ATOM 664 O O . GLN A 1 85 ? 9.055 21.672 1.798 1 88.38 85 GLN A O 1
ATOM 669 N N . VAL A 1 86 ? 8.75 21.734 4.039 1 90.56 86 VAL A N 1
ATOM 670 C CA . VAL A 1 86 ? 9.312 20.406 4.199 1 90.56 86 VAL A CA 1
ATOM 671 C C . VAL A 1 86 ? 8.445 19.375 3.473 1 90.56 86 VAL A C 1
ATOM 673 O O . VAL A 1 86 ? 8.953 18.438 2.859 1 90.56 86 VAL A O 1
ATOM 676 N N . ALA A 1 87 ? 7.141 19.547 3.59 1 94.25 87 ALA A N 1
ATOM 677 C CA . ALA A 1 87 ? 6.223 18.656 2.879 1 94.25 87 ALA A CA 1
ATOM 678 C C . ALA A 1 87 ? 6.441 18.75 1.37 1 94.25 87 ALA A C 1
ATOM 680 O O . ALA A 1 87 ? 6.414 17.719 0.676 1 94.25 87 ALA A O 1
ATOM 681 N N . THR A 1 88 ? 6.613 19.938 0.872 1 94.06 88 THR A N 1
ATOM 682 C CA . THR A 1 88 ? 6.855 20.156 -0.55 1 94.06 88 THR A CA 1
ATOM 683 C C . THR A 1 88 ? 8.156 19.5 -0.985 1 94.06 88 THR A C 1
ATOM 685 O O . THR A 1 88 ? 8.188 18.766 -1.979 1 94.06 88 THR A O 1
ATOM 688 N N . ASP A 1 89 ? 9.195 19.703 -0.206 1 92.12 89 ASP A N 1
ATOM 689 C CA . ASP A 1 89 ? 10.5 19.156 -0.537 1 92.12 89 ASP A CA 1
ATOM 690 C C . ASP A 1 89 ? 10.469 17.625 -0.536 1 92.12 89 ASP A C 1
ATOM 692 O O . ASP A 1 89 ? 11.078 16.984 -1.396 1 92.12 89 ASP A O 1
ATOM 696 N N . ALA A 1 90 ? 9.812 17.094 0.448 1 94.94 90 ALA A N 1
ATOM 697 C CA . ALA A 1 90 ? 9.695 15.648 0.534 1 94.94 90 ALA A CA 1
ATOM 698 C C . ALA A 1 90 ? 9 15.078 -0.7 1 94.94 90 ALA A C 1
ATOM 700 O O . ALA A 1 90 ? 9.43 14.055 -1.244 1 94.94 90 ALA A O 1
ATOM 701 N N . ARG A 1 91 ? 7.953 15.711 -1.121 1 97.44 91 ARG A N 1
ATOM 702 C CA . ARG A 1 91 ? 7.199 15.258 -2.287 1 97.44 91 ARG A CA 1
ATOM 703 C C . ARG A 1 91 ? 8.031 15.398 -3.561 1 97.44 91 ARG A C 1
ATOM 705 O O . ARG A 1 91 ? 8.016 14.508 -4.418 1 97.44 91 ARG A O 1
ATOM 712 N N . LEU A 1 92 ? 8.742 16.484 -3.703 1 96.12 92 LEU A N 1
ATOM 713 C CA . LEU A 1 92 ? 9.617 16.672 -4.859 1 96.12 92 LEU A CA 1
ATOM 714 C C . LEU A 1 92 ? 10.688 15.586 -4.914 1 96.12 92 LEU A C 1
ATOM 716 O O . LEU A 1 92 ? 10.938 15.008 -5.973 1 96.12 92 LEU A O 1
ATOM 720 N N . TRP A 1 93 ? 11.289 15.336 -3.816 1 95.88 93 TRP A N 1
ATOM 721 C CA . TRP A 1 93 ? 12.328 14.312 -3.746 1 95.88 93 TRP A CA 1
ATOM 722 C C . TRP A 1 93 ? 11.773 12.945 -4.121 1 95.88 93 TRP A C 1
ATOM 724 O O . TRP A 1 93 ? 12.383 12.211 -4.91 1 95.88 93 TRP A O 1
ATOM 734 N N . LEU A 1 94 ? 10.688 12.641 -3.514 1 98.38 94 LEU A N 1
ATOM 735 C CA . LEU A 1 94 ? 10.102 11.32 -3.729 1 98.38 94 LEU A CA 1
ATOM 736 C C . LEU A 1 94 ? 9.664 11.148 -5.18 1 98.38 94 LEU A C 1
ATOM 738 O O . LEU A 1 94 ? 9.758 10.055 -5.734 1 98.38 94 LEU A O 1
ATOM 742 N N . ARG A 1 95 ? 9.133 12.219 -5.766 1 97.62 95 ARG A N 1
ATOM 743 C CA . ARG A 1 95 ? 8.766 12.18 -7.176 1 97.62 95 ARG A CA 1
ATOM 744 C C . ARG A 1 95 ? 9.953 11.766 -8.039 1 97.62 95 ARG A C 1
ATOM 746 O O . ARG A 1 95 ? 9.828 10.891 -8.898 1 97.62 95 ARG A O 1
ATOM 753 N N . ASP A 1 96 ? 11.094 12.328 -7.816 1 96.56 96 ASP A N 1
ATOM 754 C CA . ASP A 1 96 ? 12.297 12 -8.562 1 96.56 96 ASP A CA 1
ATOM 755 C C . ASP A 1 96 ? 12.766 10.578 -8.258 1 96.56 96 ASP A C 1
ATOM 757 O O . ASP A 1 96 ? 13.211 9.859 -9.156 1 96.56 96 ASP A O 1
ATOM 761 N N . ALA A 1 97 ? 12.695 10.281 -7.008 1 98.19 97 ALA A N 1
ATOM 762 C CA . ALA A 1 97 ? 13.07 8.93 -6.578 1 98.19 97 ALA A CA 1
ATOM 763 C C . ALA A 1 97 ? 12.234 7.879 -7.293 1 98.19 97 ALA A C 1
ATOM 765 O O . ALA A 1 97 ? 12.758 6.855 -7.742 1 98.19 97 ALA A O 1
ATOM 766 N N . ILE A 1 98 ? 10.945 8.133 -7.379 1 98.56 98 ILE A N 1
ATOM 767 C CA . ILE A 1 98 ? 10.023 7.215 -8.031 1 98.56 98 ILE A CA 1
ATOM 768 C C . ILE A 1 98 ? 10.414 7.039 -9.492 1 98.56 98 ILE A C 1
ATOM 770 O O . ILE A 1 98 ? 10.406 5.922 -10.016 1 98.56 98 ILE A O 1
ATOM 774 N N . THR A 1 99 ? 10.781 8.094 -10.148 1 97.81 99 THR A N 1
ATOM 775 C CA . THR A 1 99 ? 11.195 8.039 -11.547 1 97.81 99 THR A CA 1
ATOM 776 C C . THR A 1 99 ? 12.422 7.145 -11.711 1 97.81 99 THR A C 1
ATOM 778 O O . THR A 1 99 ? 12.453 6.285 -12.602 1 97.81 99 THR A O 1
ATOM 781 N N . THR A 1 100 ? 13.352 7.316 -10.852 1 98.56 100 THR A N 1
ATOM 782 C CA . THR A 1 100 ? 14.586 6.543 -10.914 1 98.56 100 THR A CA 1
ATOM 783 C C . THR A 1 100 ? 14.305 5.062 -10.664 1 98.56 100 THR A C 1
ATOM 785 O O . THR A 1 100 ? 14.789 4.203 -11.406 1 98.56 100 THR A O 1
ATOM 788 N N . LEU A 1 101 ? 13.547 4.785 -9.648 1 98.88 101 LEU A N 1
ATOM 789 C CA . LEU A 1 101 ? 13.258 3.398 -9.297 1 98.88 101 LEU A CA 1
ATOM 790 C C . LEU A 1 101 ? 12.438 2.723 -10.391 1 98.88 101 LEU A C 1
ATOM 792 O O . LEU A 1 101 ? 12.625 1.534 -10.664 1 98.88 101 LEU A O 1
ATOM 796 N N . LYS A 1 102 ? 11.516 3.482 -10.984 1 98.69 102 LYS A N 1
ATOM 797 C CA . LYS A 1 102 ? 10.742 2.953 -12.109 1 98.69 102 LYS A CA 1
ATOM 798 C C . LYS A 1 102 ? 11.656 2.533 -13.258 1 98.69 102 LYS A C 1
ATOM 800 O O . LYS A 1 102 ? 11.484 1.456 -13.828 1 98.69 102 LYS A O 1
ATOM 805 N N . GLU A 1 103 ? 12.617 3.33 -13.57 1 98.38 103 GLU A N 1
ATOM 806 C CA . GLU A 1 103 ? 13.547 3.035 -14.656 1 98.38 103 GLU A CA 1
ATOM 807 C C . GLU A 1 103 ? 14.375 1.786 -14.359 1 98.38 103 GLU A C 1
ATOM 809 O O . GLU A 1 103 ? 14.594 0.954 -15.242 1 98.38 103 GLU A O 1
ATOM 814 N N . LEU A 1 104 ? 14.797 1.678 -13.156 1 98.81 104 LEU A N 1
ATOM 815 C CA . LEU A 1 104 ? 15.586 0.515 -12.758 1 98.81 104 LEU A CA 1
ATOM 816 C C . LEU A 1 104 ? 14.742 -0.754 -12.805 1 98.81 104 LEU A C 1
ATOM 818 O O . LEU A 1 104 ? 15.219 -1.809 -13.227 1 98.81 104 LEU A O 1
ATOM 822 N N . ALA A 1 105 ? 13.508 -0.678 -12.336 1 98.81 105 ALA A N 1
ATOM 823 C CA . ALA A 1 105 ? 12.602 -1.824 -12.406 1 98.81 105 ALA A CA 1
ATOM 824 C C . ALA A 1 105 ? 12.359 -2.246 -13.852 1 98.81 105 ALA A C 1
ATOM 826 O O . ALA A 1 105 ? 12.344 -3.438 -14.164 1 98.81 105 ALA A O 1
ATOM 827 N N . LEU A 1 106 ? 12.164 -1.259 -14.695 1 98.69 106 LEU A N 1
ATOM 828 C CA . LEU A 1 106 ? 11.945 -1.539 -16.109 1 98.69 106 LEU A CA 1
ATOM 829 C C . LEU A 1 106 ? 13.188 -2.176 -16.734 1 98.69 106 LEU A C 1
ATOM 831 O O . LEU A 1 106 ? 13.07 -3.039 -17.609 1 98.69 106 LEU A O 1
ATOM 835 N N . GLN A 1 107 ? 14.344 -1.735 -16.312 1 98.62 107 GLN A N 1
ATOM 836 C CA . GLN A 1 107 ? 15.578 -2.342 -16.797 1 98.62 107 GLN A CA 1
ATOM 837 C C . GLN A 1 107 ? 15.656 -3.812 -16.406 1 98.62 107 GLN A C 1
ATOM 839 O O . GLN A 1 107 ? 16.062 -4.656 -17.203 1 98.62 107 GLN A O 1
ATOM 844 N N . LEU A 1 108 ? 15.328 -4.133 -15.188 1 98.88 108 LEU A N 1
ATOM 845 C CA . LEU A 1 108 ? 15.312 -5.523 -14.742 1 98.88 108 LEU A CA 1
ATOM 846 C C . LEU A 1 108 ? 14.305 -6.344 -15.547 1 98.88 108 LEU A C 1
ATOM 848 O O . LEU A 1 108 ? 14.617 -7.453 -15.977 1 98.88 108 LEU A O 1
ATOM 852 N N . ILE A 1 109 ? 13.094 -5.773 -15.75 1 98.62 109 ILE A N 1
ATOM 853 C CA . ILE A 1 109 ? 12.062 -6.453 -16.531 1 98.62 109 ILE A CA 1
ATOM 854 C C . ILE A 1 109 ? 12.57 -6.707 -17.938 1 98.62 109 ILE A C 1
ATOM 856 O O . ILE A 1 109 ? 12.414 -7.809 -18.469 1 98.62 109 ILE A O 1
ATOM 860 N N . SER A 1 110 ? 13.203 -5.707 -18.516 1 98.25 110 SER A N 1
ATOM 861 C CA . SER A 1 110 ? 13.742 -5.848 -19.875 1 98.25 110 SER A CA 1
ATOM 862 C C . SER A 1 110 ? 14.789 -6.953 -19.922 1 98.25 110 SER A C 1
ATOM 864 O O . SER A 1 110 ? 14.812 -7.746 -20.875 1 98.25 110 SER A O 1
ATOM 866 N N . THR A 1 111 ? 15.625 -7.02 -18.984 1 98.62 111 THR A N 1
ATOM 867 C CA . THR A 1 111 ? 16.641 -8.055 -18.906 1 98.62 111 THR A CA 1
ATOM 868 C C . THR A 1 111 ? 16.016 -9.438 -18.797 1 98.62 111 THR A C 1
ATOM 870 O O . THR A 1 111 ? 16.453 -10.383 -19.453 1 98.62 111 THR A O 1
ATOM 873 N N . MET A 1 112 ? 15 -9.578 -18 1 98.5 112 MET A N 1
ATOM 874 C CA . MET A 1 112 ? 14.289 -10.844 -17.844 1 98.5 112 MET A CA 1
ATOM 875 C C . MET A 1 112 ? 13.641 -11.281 -19.141 1 98.5 112 MET A C 1
ATOM 877 O O . MET A 1 112 ? 13.703 -12.461 -19.516 1 98.5 112 MET A O 1
ATOM 881 N N . VAL A 1 113 ? 13.023 -10.32 -19.812 1 97.25 113 VAL A N 1
ATOM 882 C CA . VAL A 1 113 ? 12.359 -10.617 -21.078 1 97.25 113 VAL A CA 1
ATOM 883 C C . VAL A 1 113 ? 13.391 -11.055 -22.109 1 97.25 113 VAL A C 1
ATOM 885 O O . VAL A 1 113 ? 13.156 -12.008 -22.859 1 97.25 113 VAL A O 1
ATOM 888 N N . GLU A 1 114 ? 14.531 -10.414 -22.172 1 96.25 114 GLU A N 1
ATOM 889 C CA . GLU A 1 114 ? 15.602 -10.773 -23.094 1 96.25 114 GLU A CA 1
ATOM 890 C C . GLU A 1 114 ? 16.141 -12.164 -22.812 1 96.25 114 GLU A C 1
ATOM 892 O O . GLU A 1 114 ? 16.328 -12.969 -23.719 1 96.25 114 GLU A O 1
ATOM 897 N N . ARG A 1 115 ? 16.406 -12.469 -21.562 1 97.69 115 ARG A N 1
ATOM 898 C CA . ARG A 1 115 ? 16.891 -13.789 -21.172 1 97.69 115 ARG A CA 1
ATOM 899 C C . ARG A 1 115 ? 15.867 -14.867 -21.5 1 97.69 115 ARG A C 1
ATOM 901 O O . ARG A 1 115 ? 16.234 -15.953 -21.969 1 97.69 115 ARG A O 1
ATOM 908 N N . ALA A 1 116 ? 14.617 -14.578 -21.219 1 95.94 116 ALA A N 1
ATOM 909 C CA . ALA A 1 116 ? 13.539 -15.516 -21.531 1 95.94 116 ALA A CA 1
ATOM 910 C C . ALA A 1 116 ? 13.5 -15.836 -23.016 1 95.94 116 ALA A C 1
ATOM 912 O O . ALA A 1 116 ? 13.305 -16.984 -23.406 1 95.94 116 ALA A O 1
ATOM 913 N N . ALA A 1 117 ? 13.695 -14.805 -23.844 1 93.25 117 ALA A N 1
ATOM 914 C CA . ALA A 1 117 ? 13.656 -14.977 -25.297 1 93.25 117 ALA A CA 1
ATOM 915 C C . ALA A 1 117 ? 14.82 -15.828 -25.781 1 93.25 117 ALA A C 1
ATOM 917 O O . ALA A 1 117 ? 14.648 -16.719 -26.609 1 93.25 117 ALA A O 1
ATOM 918 N N . VAL A 1 118 ? 15.977 -15.664 -25.297 1 95.31 118 VAL A N 1
ATOM 919 C CA . VAL A 1 118 ? 17.203 -16.328 -25.719 1 95.31 118 VAL A CA 1
ATOM 920 C C . VAL A 1 118 ? 17.172 -17.797 -25.266 1 95.31 118 VAL A C 1
ATOM 922 O O . VAL A 1 118 ? 17.672 -18.672 -25.969 1 95.31 118 VAL A O 1
ATOM 925 N N . GLU A 1 119 ? 16.531 -18.031 -24.125 1 96.19 119 GLU A N 1
ATOM 926 C CA . GLU A 1 119 ? 16.594 -19.344 -23.516 1 96.19 119 GLU A CA 1
ATOM 927 C C . GLU A 1 119 ? 15.242 -20.047 -23.578 1 96.19 119 GLU A C 1
ATOM 929 O O . GLU A 1 119 ? 14.938 -20.875 -22.719 1 96.19 119 GLU A O 1
ATOM 934 N N . ILE A 1 120 ? 14.461 -19.797 -24.578 1 93.44 120 ILE A N 1
ATOM 935 C CA . ILE A 1 120 ? 13.062 -20.203 -24.672 1 93.44 120 ILE A CA 1
ATOM 936 C C . ILE A 1 120 ? 12.969 -21.719 -24.812 1 93.44 120 ILE A C 1
ATOM 938 O O . ILE A 1 120 ? 11.961 -22.328 -24.453 1 93.44 120 ILE A O 1
ATOM 942 N N . GLU A 1 121 ? 14.047 -22.438 -25.203 1 89.44 121 GLU A N 1
ATOM 943 C CA . GLU A 1 121 ? 13.969 -23.875 -25.5 1 89.44 121 GLU A CA 1
ATOM 944 C C . GLU A 1 121 ? 14.312 -24.703 -24.281 1 89.44 121 GLU A C 1
ATOM 946 O O . GLU A 1 121 ? 14.078 -25.922 -24.266 1 89.44 121 GLU A O 1
ATOM 951 N N . ILE A 1 122 ? 14.789 -24.094 -23.25 1 95.31 122 ILE A N 1
ATOM 952 C CA . ILE A 1 122 ? 15.242 -24.828 -22.078 1 95.31 122 ILE A CA 1
ATOM 953 C C . ILE A 1 122 ? 14.039 -25.266 -21.25 1 95.31 122 ILE A C 1
ATOM 955 O O . ILE A 1 122 ? 13.211 -24.438 -20.859 1 95.31 122 ILE A O 1
ATOM 959 N N . LEU A 1 123 ? 13.961 -26.594 -20.984 1 93.88 123 LEU A N 1
ATOM 960 C CA . LEU A 1 123 ? 12.906 -27.172 -20.156 1 93.88 123 LEU A CA 1
ATOM 961 C C . LEU A 1 123 ? 13.414 -27.438 -18.75 1 93.88 123 LEU A C 1
ATOM 963 O O . LEU A 1 123 ? 14.594 -27.734 -18.562 1 93.88 123 LEU A O 1
ATOM 967 N N . CYS A 1 124 ? 12.539 -27.281 -17.797 1 94.31 124 CYS A N 1
ATOM 968 C CA . CYS A 1 124 ? 12.867 -27.609 -16.422 1 94.31 124 CYS A CA 1
ATOM 969 C C . CYS A 1 124 ? 11.617 -27.984 -15.633 1 94.31 124 CYS A C 1
ATOM 971 O O . CYS A 1 124 ? 10.492 -27.797 -16.109 1 94.31 124 CYS A O 1
ATOM 973 N N . PRO A 1 125 ? 11.812 -28.609 -14.523 1 94.81 125 PRO A N 1
ATOM 974 C CA . PRO A 1 125 ? 10.648 -28.922 -13.695 1 94.81 125 PRO A CA 1
ATOM 975 C C . PRO A 1 125 ? 9.992 -27.688 -13.102 1 94.81 125 PRO A C 1
ATOM 977 O O . PRO A 1 125 ? 10.688 -26.766 -12.648 1 94.81 125 PRO A O 1
ATOM 980 N N . GLY A 1 126 ? 8.656 -27.594 -13.227 1 94.5 126 GLY A N 1
ATOM 981 C CA . GLY A 1 126 ? 7.891 -26.656 -12.43 1 94.5 126 GLY A CA 1
ATOM 982 C C . GLY A 1 126 ? 7.512 -27.188 -11.062 1 94.5 126 GLY A C 1
ATOM 983 O O . GLY A 1 126 ? 7.301 -28.391 -10.906 1 94.5 126 GLY A O 1
ATOM 984 N N . TYR A 1 127 ? 7.457 -26.328 -10.062 1 95.62 127 TYR A N 1
ATOM 985 C CA . TYR A 1 127 ? 7.215 -26.766 -8.695 1 95.62 127 TYR A CA 1
ATOM 986 C C . TYR A 1 127 ? 5.988 -26.078 -8.109 1 95.62 127 TYR A C 1
ATOM 988 O O . TYR A 1 127 ? 5.77 -24.891 -8.328 1 95.62 127 TYR A O 1
ATOM 996 N N . THR A 1 128 ? 5.133 -26.734 -7.48 1 93.94 128 THR A N 1
ATOM 997 C CA . THR A 1 128 ? 4.156 -26.281 -6.492 1 93.94 128 THR A CA 1
ATOM 998 C C . THR A 1 128 ? 4.363 -27 -5.164 1 93.94 128 THR A C 1
ATOM 1000 O O . THR A 1 128 ? 4.695 -28.188 -5.141 1 93.94 128 THR A O 1
ATOM 1003 N N . HIS A 1 129 ? 4.281 -26.375 -4.055 1 92.94 129 HIS A N 1
ATOM 1004 C CA . HIS A 1 129 ? 4.605 -26.953 -2.76 1 92.94 129 HIS A CA 1
ATOM 1005 C C . HIS A 1 129 ? 6.051 -27.438 -2.723 1 92.94 129 HIS A C 1
ATOM 1007 O O . HIS A 1 129 ? 6.367 -28.391 -2.012 1 92.94 129 HIS A O 1
ATOM 1013 N N . MET A 1 130 ? 6.836 -26.922 -3.602 1 93.56 130 MET A N 1
ATOM 1014 C CA . MET A 1 130 ? 8.234 -27.297 -3.816 1 93.56 130 MET A CA 1
ATOM 1015 C C . MET A 1 130 ? 8.359 -28.781 -4.164 1 93.56 130 MET A C 1
ATOM 1017 O O . MET A 1 130 ? 9.367 -29.406 -3.85 1 93.56 130 MET A O 1
ATOM 1021 N N . GLN A 1 131 ? 7.258 -29.328 -4.656 1 93.75 131 GLN A N 1
ATOM 1022 C CA . GLN A 1 131 ? 7.246 -30.656 -5.285 1 93.75 131 GLN A CA 1
ATOM 1023 C C . GLN A 1 131 ? 7.141 -30.531 -6.805 1 93.75 131 GLN A C 1
ATOM 1025 O O . GLN A 1 131 ? 6.434 -29.656 -7.316 1 93.75 131 GLN A O 1
ATOM 1030 N N . ARG A 1 132 ? 7.785 -31.406 -7.469 1 92.25 132 ARG A N 1
ATOM 1031 C CA . ARG A 1 132 ? 7.703 -31.391 -8.93 1 92.25 132 ARG A CA 1
ATOM 1032 C C . ARG A 1 132 ? 6.258 -31.531 -9.398 1 92.25 132 ARG A C 1
ATOM 1034 O O . ARG A 1 132 ? 5.555 -32.469 -8.992 1 92.25 132 ARG A O 1
ATOM 1041 N N . ALA A 1 133 ? 5.848 -30.578 -10.148 1 92.44 133 ALA A N 1
ATOM 1042 C CA . ALA A 1 133 ? 4.477 -30.547 -10.656 1 92.44 133 ALA A CA 1
ATOM 1043 C C . ALA A 1 133 ? 4.434 -30.906 -12.141 1 92.44 133 ALA A C 1
ATOM 1045 O O . ALA A 1 133 ? 4.348 -32.094 -12.5 1 92.44 133 ALA A O 1
ATOM 1046 N N . GLN A 1 134 ? 4.547 -29.922 -12.992 1 88.62 134 GLN A N 1
ATOM 1047 C CA . GLN A 1 134 ? 4.559 -30.094 -14.438 1 88.62 134 GLN A CA 1
ATOM 1048 C C . GLN A 1 134 ? 5.824 -29.516 -15.055 1 88.62 134 GLN A C 1
ATOM 1050 O O . GLN A 1 134 ? 6.445 -28.609 -14.477 1 88.62 134 GLN A O 1
ATOM 1055 N N . PRO A 1 135 ? 6.242 -30.156 -16.219 1 89.94 135 PRO A N 1
ATOM 1056 C CA . PRO A 1 135 ? 7.348 -29.5 -16.922 1 89.94 135 PRO A CA 1
ATOM 1057 C C . PRO A 1 135 ? 6.996 -28.094 -17.406 1 89.94 135 PRO A C 1
ATOM 1059 O O . PRO A 1 135 ? 5.867 -27.859 -17.844 1 89.94 135 PRO A O 1
ATOM 1062 N N . ILE A 1 136 ? 7.992 -27.25 -17.25 1 91.81 136 ILE A N 1
ATOM 1063 C CA . ILE A 1 136 ? 7.832 -25.891 -17.75 1 91.81 136 ILE A CA 1
ATOM 1064 C C . ILE A 1 136 ? 9.086 -25.469 -18.516 1 91.81 136 ILE A C 1
ATOM 1066 O O . ILE A 1 136 ? 10.07 -26.203 -18.562 1 91.81 136 ILE A O 1
ATOM 1070 N N . ARG A 1 137 ? 8.898 -24.328 -19.141 1 94.56 137 ARG A N 1
ATOM 1071 C CA . ARG A 1 137 ? 10.086 -23.688 -19.703 1 94.56 137 ARG A CA 1
ATOM 1072 C C . ARG A 1 137 ? 10.758 -22.797 -18.656 1 94.56 137 ARG A C 1
ATOM 1074 O O . ARG A 1 137 ? 10.086 -22.156 -17.859 1 94.56 137 ARG A O 1
ATOM 1081 N N . TRP A 1 138 ? 12.062 -22.781 -18.781 1 97 138 TRP A N 1
ATOM 1082 C CA . TRP A 1 138 ? 12.828 -21.859 -17.953 1 97 138 TRP A CA 1
ATOM 1083 C C . TRP A 1 138 ? 12.352 -20.422 -18.156 1 97 138 TRP A C 1
ATOM 1085 O O . TRP A 1 138 ? 12.242 -19.656 -17.203 1 97 138 TRP A O 1
ATOM 1095 N N . SER A 1 139 ? 12.039 -20.062 -19.375 1 96 139 SER A N 1
ATOM 1096 C CA . SER A 1 139 ? 11.523 -18.75 -19.703 1 96 139 SER A CA 1
ATOM 1097 C C . SER A 1 139 ? 10.203 -18.469 -19 1 96 139 SER A C 1
ATOM 1099 O O . SER A 1 139 ? 9.914 -17.328 -18.641 1 96 139 SER A O 1
ATOM 1101 N N . HIS A 1 140 ? 9.367 -19.531 -18.781 1 96.12 140 HIS A N 1
ATOM 1102 C CA . HIS A 1 140 ? 8.109 -19.406 -18.047 1 96.12 140 HIS A CA 1
ATOM 1103 C C . HIS A 1 140 ? 8.352 -18.922 -16.609 1 96.12 140 HIS A C 1
ATOM 1105 O O . HIS A 1 140 ? 7.652 -18.031 -16.125 1 96.12 140 HIS A O 1
ATOM 1111 N N . TRP A 1 141 ? 9.352 -19.469 -16.031 1 97.5 141 TRP A N 1
ATOM 1112 C CA . TRP A 1 141 ? 9.727 -19.094 -14.672 1 97.5 141 TRP A CA 1
ATOM 1113 C C . TRP A 1 141 ? 10.234 -17.656 -14.625 1 97.5 141 TRP A C 1
ATOM 1115 O O . TRP A 1 141 ? 9.797 -16.859 -13.781 1 97.5 141 TRP A O 1
ATOM 1125 N N . ILE A 1 142 ? 11.117 -17.281 -15.508 1 98.19 142 ILE A N 1
ATOM 1126 C CA . ILE A 1 142 ? 11.68 -15.938 -15.531 1 98.19 142 ILE A CA 1
ATOM 1127 C C . ILE A 1 142 ? 10.555 -14.922 -15.695 1 98.19 142 ILE A C 1
ATOM 1129 O O . ILE A 1 142 ? 10.492 -13.93 -14.961 1 98.19 142 ILE A O 1
ATOM 1133 N N . LEU A 1 143 ? 9.688 -15.18 -16.578 1 97.44 143 LEU A N 1
ATOM 1134 C CA . LEU A 1 143 ? 8.641 -14.219 -16.922 1 97.44 143 LEU A CA 1
ATOM 1135 C C . LEU A 1 143 ? 7.586 -14.164 -15.82 1 97.44 143 LEU A C 1
ATOM 1137 O O . LEU A 1 143 ? 6.84 -13.188 -15.727 1 97.44 143 LEU A O 1
ATOM 1141 N N . SER A 1 144 ? 7.457 -15.203 -15 1 97.75 144 SER A N 1
ATOM 1142 C CA . SER A 1 144 ? 6.551 -15.125 -13.859 1 97.75 144 SER A CA 1
ATOM 1143 C C . SER A 1 144 ? 6.973 -14.023 -12.891 1 97.75 144 SER A C 1
ATOM 1145 O O . SER A 1 144 ? 6.129 -13.328 -12.328 1 97.75 144 SER A O 1
ATOM 1147 N N . HIS A 1 145 ? 8.266 -13.867 -12.734 1 98.31 145 HIS A N 1
ATOM 1148 C CA . HIS A 1 145 ? 8.781 -12.805 -11.875 1 98.31 145 HIS A CA 1
ATOM 1149 C C . HIS A 1 145 ? 8.68 -11.445 -12.555 1 98.31 145 HIS A C 1
ATOM 1151 O O . HIS A 1 145 ? 8.445 -10.43 -11.898 1 98.31 145 HIS A O 1
ATOM 1157 N N . ALA A 1 146 ? 8.844 -11.422 -13.867 1 98.19 146 ALA A N 1
ATOM 1158 C CA . ALA A 1 146 ? 8.656 -10.18 -14.609 1 98.19 146 ALA A CA 1
ATOM 1159 C C . ALA A 1 146 ? 7.223 -9.672 -14.484 1 98.19 146 ALA A C 1
ATOM 1161 O O . ALA A 1 146 ? 6.988 -8.469 -14.414 1 98.19 146 ALA A O 1
ATOM 1162 N N . ALA A 1 147 ? 6.285 -10.586 -14.492 1 97.5 147 ALA A N 1
ATOM 1163 C CA . ALA A 1 147 ? 4.883 -10.211 -14.328 1 97.5 147 ALA A CA 1
ATOM 1164 C C . ALA A 1 147 ? 4.648 -9.523 -12.992 1 97.5 147 ALA A C 1
ATOM 1166 O O . ALA A 1 147 ? 3.973 -8.492 -12.922 1 97.5 147 ALA A O 1
ATOM 1167 N N . ALA A 1 148 ? 5.219 -10.047 -11.93 1 98.19 148 ALA A N 1
ATOM 1168 C CA . ALA A 1 148 ? 5.09 -9.445 -10.602 1 98.19 148 ALA A CA 1
ATOM 1169 C C . ALA A 1 148 ? 5.715 -8.055 -10.562 1 98.19 148 ALA A C 1
ATOM 1171 O O . ALA A 1 148 ? 5.129 -7.121 -10.016 1 98.19 148 ALA A O 1
ATOM 1172 N N . LEU A 1 149 ? 6.895 -7.949 -11.148 1 98.56 149 LEU A N 1
ATOM 1173 C CA . LEU A 1 149 ? 7.602 -6.676 -11.172 1 98.56 149 LEU A CA 1
ATOM 1174 C C . LEU A 1 149 ? 6.848 -5.648 -12.008 1 98.56 149 LEU A C 1
ATOM 1176 O O . LEU A 1 149 ? 6.879 -4.453 -11.703 1 98.56 149 LEU A O 1
ATOM 1180 N N . SER A 1 150 ? 6.172 -6.09 -13.039 1 98.12 150 SER A N 1
ATOM 1181 C CA . SER A 1 150 ? 5.379 -5.176 -13.852 1 98.12 150 SER A CA 1
ATOM 1182 C C . SER A 1 150 ? 4.266 -4.531 -13.031 1 98.12 150 SER A C 1
ATOM 1184 O O . SER A 1 150 ? 3.947 -3.355 -13.227 1 98.12 150 SER A O 1
ATOM 1186 N N . ARG A 1 151 ? 3.648 -5.289 -12.172 1 97.94 151 ARG A N 1
ATOM 1187 C CA . ARG A 1 151 ? 2.633 -4.719 -11.289 1 97.94 151 ARG A CA 1
ATOM 1188 C C . ARG A 1 151 ? 3.254 -3.742 -10.297 1 97.94 151 ARG A C 1
ATOM 1190 O O . ARG A 1 151 ? 2.621 -2.758 -9.914 1 97.94 151 ARG A O 1
ATOM 1197 N N . ASP A 1 152 ? 4.535 -4.012 -9.867 1 98.69 152 ASP A N 1
ATOM 1198 C CA . ASP A 1 152 ? 5.238 -3.039 -9.039 1 98.69 152 ASP A CA 1
ATOM 1199 C C . ASP A 1 152 ? 5.402 -1.709 -9.766 1 98.69 152 ASP A C 1
ATOM 1201 O O . ASP A 1 152 ? 5.289 -0.642 -9.156 1 98.69 152 ASP A O 1
ATOM 1205 N N . VAL A 1 153 ? 5.699 -1.814 -11.047 1 98.56 153 VAL A N 1
ATOM 1206 C CA . VAL A 1 153 ? 5.84 -0.601 -11.844 1 98.56 153 VAL A CA 1
ATOM 1207 C C . VAL A 1 153 ? 4.496 0.121 -11.93 1 98.56 153 VAL A C 1
ATOM 1209 O O . VAL A 1 153 ? 4.434 1.345 -11.797 1 98.56 153 VAL A O 1
ATOM 1212 N N . GLU A 1 154 ? 3.406 -0.593 -12.117 1 97.19 154 GLU A N 1
ATOM 1213 C CA . GLU A 1 154 ? 2.07 -0.006 -12.141 1 97.19 154 GLU A CA 1
ATOM 1214 C C . GLU A 1 154 ? 1.765 0.716 -10.828 1 97.19 154 GLU A C 1
ATOM 1216 O O . GLU A 1 154 ? 1.214 1.819 -10.836 1 97.19 154 GLU A O 1
ATOM 1221 N N . ARG A 1 155 ? 2.1 0.093 -9.727 1 98.44 155 ARG A N 1
ATOM 1222 C CA . ARG A 1 155 ? 1.862 0.682 -8.414 1 98.44 155 ARG A CA 1
ATOM 1223 C C . ARG A 1 155 ? 2.65 1.977 -8.242 1 98.44 155 ARG A C 1
ATOM 1225 O O . ARG A 1 155 ? 2.137 2.953 -7.691 1 98.44 155 ARG A O 1
ATOM 1232 N N . LEU A 1 156 ? 3.891 1.909 -8.703 1 97.81 156 LEU A N 1
ATOM 1233 C CA . LEU A 1 156 ? 4.738 3.09 -8.594 1 97.81 156 LEU A CA 1
ATOM 1234 C C . LEU A 1 156 ? 4.145 4.262 -9.367 1 97.81 156 LEU A C 1
ATOM 1236 O O . LEU A 1 156 ? 4.207 5.406 -8.914 1 97.81 156 LEU A O 1
ATOM 1240 N N . GLU A 1 157 ? 3.574 4.004 -10.5 1 97.12 157 GLU A N 1
ATOM 1241 C CA . GLU A 1 157 ? 2.938 5.039 -11.312 1 97.12 157 GLU A CA 1
ATOM 1242 C C . GLU A 1 157 ? 1.716 5.617 -10.609 1 97.12 157 GLU A C 1
ATOM 1244 O O . GLU A 1 157 ? 1.481 6.828 -10.656 1 97.12 157 GLU A O 1
ATOM 1249 N N . ASP A 1 158 ? 0.977 4.805 -10 1 97.69 158 ASP A N 1
ATOM 1250 C CA . ASP A 1 158 ? -0.183 5.27 -9.25 1 97.69 158 ASP A CA 1
ATOM 1251 C C . ASP A 1 158 ? 0.243 6.117 -8.055 1 97.69 158 ASP A C 1
ATOM 1253 O O . ASP A 1 158 ? -0.388 7.133 -7.746 1 97.69 158 ASP A O 1
ATOM 1257 N N . ILE A 1 159 ? 1.294 5.684 -7.355 1 98.5 159 ILE A N 1
ATOM 1258 C CA . ILE A 1 159 ? 1.818 6.41 -6.203 1 98.5 159 ILE A CA 1
ATOM 1259 C C . ILE A 1 159 ? 2.295 7.793 -6.637 1 98.5 159 ILE A C 1
ATOM 1261 O O . ILE A 1 159 ? 2.1 8.773 -5.922 1 98.5 159 ILE A O 1
ATOM 1265 N N . ARG A 1 160 ? 2.939 7.883 -7.785 1 98.25 160 ARG A N 1
ATOM 1266 C CA . ARG A 1 160 ? 3.461 9.148 -8.289 1 98.25 160 ARG A CA 1
ATOM 1267 C C . ARG A 1 160 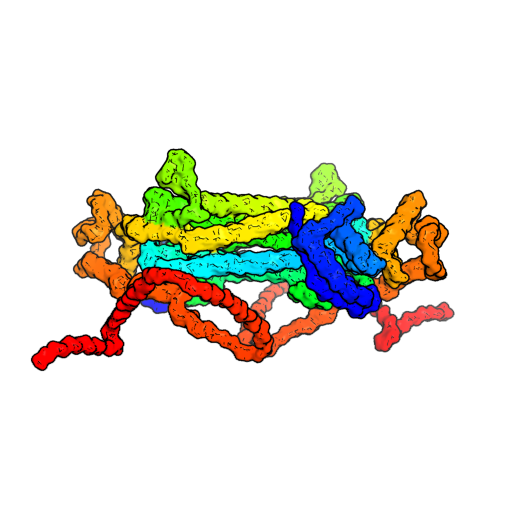? 2.361 10.203 -8.375 1 98.25 160 ARG A C 1
ATOM 1269 O O . ARG A 1 160 ? 2.59 11.375 -8.07 1 98.25 160 ARG A O 1
ATOM 1276 N N . LYS A 1 161 ? 1.16 9.805 -8.773 1 97.56 161 LYS A N 1
ATOM 1277 C CA . LYS A 1 161 ? 0.034 10.727 -8.891 1 97.56 161 LYS A CA 1
ATOM 1278 C C . LYS A 1 161 ? -0.306 11.352 -7.539 1 97.56 161 LYS A C 1
ATOM 1280 O O . LYS A 1 161 ? -0.614 12.539 -7.457 1 97.56 161 LYS A O 1
ATOM 1285 N N . ARG A 1 162 ? -0.234 10.586 -6.496 1 98 162 ARG A N 1
ATOM 1286 C CA . ARG A 1 162 ? -0.613 11.055 -5.168 1 98 162 ARG A CA 1
ATOM 1287 C C . ARG A 1 162 ? 0.542 11.797 -4.5 1 98 162 ARG A C 1
ATOM 1289 O O . ARG A 1 162 ? 0.329 12.594 -3.584 1 98 162 ARG A O 1
ATOM 1296 N N . VAL A 1 163 ? 1.764 11.484 -4.961 1 98.44 163 VAL A N 1
ATOM 1297 C CA . VAL A 1 163 ? 2.943 12.203 -4.488 1 98.44 163 VAL A CA 1
ATOM 1298 C C . VAL A 1 163 ? 2.998 13.586 -5.129 1 98.44 163 VAL A C 1
ATOM 1300 O O . VAL A 1 163 ? 3.375 14.562 -4.477 1 98.44 163 VAL A O 1
ATOM 1303 N N . ASN A 1 164 ? 2.576 13.68 -6.359 1 98.25 164 ASN A N 1
ATOM 1304 C CA . ASN A 1 164 ? 2.748 14.906 -7.137 1 98.25 164 ASN A CA 1
ATOM 1305 C C . ASN A 1 164 ? 1.605 15.883 -6.891 1 98.25 164 ASN A C 1
ATOM 1307 O O . ASN A 1 164 ? 0.963 16.344 -7.836 1 98.25 164 ASN A O 1
ATOM 1311 N N . VAL A 1 165 ? 1.38 16.234 -5.633 1 97.94 165 VAL A N 1
ATOM 1312 C CA . VAL A 1 165 ? 0.418 17.219 -5.148 1 97.94 165 VAL A CA 1
ATOM 1313 C C . VAL A 1 165 ? 1.141 18.281 -4.336 1 97.94 165 VAL A C 1
ATOM 1315 O O . VAL A 1 165 ? 1.858 17.969 -3.385 1 97.94 165 VAL A O 1
ATOM 1318 N N . MET A 1 166 ? 0.929 19.578 -4.688 1 95.75 166 MET A N 1
ATOM 1319 C CA . MET A 1 166 ? 1.729 20.656 -4.129 1 95.75 166 MET A CA 1
ATOM 1320 C C . MET A 1 166 ? 1.135 21.156 -2.816 1 95.75 166 MET A C 1
ATOM 1322 O O . MET A 1 166 ? 0.013 21.656 -2.791 1 95.75 166 MET A O 1
ATOM 1326 N N . PRO A 1 167 ? 1.935 21.062 -1.729 1 95.88 167 PRO A N 1
ATOM 1327 C CA . PRO A 1 167 ? 1.468 21.594 -0.448 1 95.88 167 PRO A CA 1
ATOM 1328 C C . PRO A 1 167 ? 1.872 23.047 -0.232 1 95.88 167 PRO A C 1
ATOM 1330 O O . PRO A 1 167 ? 1.336 23.719 0.655 1 95.88 167 PRO A O 1
ATOM 1333 N N . LEU A 1 168 ? 2.779 23.562 -1.017 1 92.06 168 LEU A N 1
ATOM 1334 C CA . LEU A 1 168 ? 3.35 24.875 -0.774 1 92.06 168 LEU A CA 1
ATOM 1335 C C . LEU A 1 168 ? 2.268 25.953 -0.799 1 92.06 168 LEU A C 1
ATOM 1337 O O . LEU A 1 168 ? 1.397 25.938 -1.673 1 92.06 168 LEU A O 1
ATOM 1341 N N . GLY A 1 169 ? 2.408 26.859 0.153 1 87.06 169 GLY A N 1
ATOM 1342 C CA . GLY A 1 169 ? 1.382 27.875 0.303 1 87.06 169 GLY A CA 1
ATOM 1343 C C . GLY A 1 169 ? 0.373 27.562 1.39 1 87.06 169 GLY A C 1
ATOM 1344 O O . GLY A 1 169 ? -0.445 28.406 1.756 1 87.06 169 GLY A O 1
ATOM 1345 N N . SER A 1 170 ? 0.479 26.406 2.037 1 90.56 170 SER A N 1
ATOM 1346 C CA . SER A 1 170 ? -0.429 25.969 3.096 1 90.56 170 SER A CA 1
ATOM 1347 C C . SER A 1 170 ? -0.078 26.625 4.426 1 90.56 170 SER A C 1
ATOM 1349 O O . SER A 1 170 ? -0.885 26.625 5.359 1 90.56 170 SER A O 1
ATOM 1351 N N . GLY A 1 171 ? 1.101 27.266 4.48 1 88.31 171 GLY A N 1
ATOM 1352 C CA . GLY A 1 171 ? 1.528 27.781 5.773 1 88.31 171 GLY A CA 1
ATOM 1353 C C . GLY A 1 171 ? 1.75 26.688 6.805 1 88.31 171 GLY A C 1
ATOM 1354 O O . GLY A 1 171 ? 2.139 25.578 6.457 1 88.31 171 GLY A O 1
ATOM 1355 N N . ALA A 1 172 ? 1.62 27.062 8.047 1 87.19 172 ALA A N 1
ATOM 1356 C CA . ALA A 1 172 ? 1.839 26.109 9.125 1 87.19 172 ALA A CA 1
ATOM 1357 C C . ALA A 1 172 ? 0.618 25.219 9.312 1 87.19 172 ALA A C 1
ATOM 1359 O O . ALA A 1 172 ? 0.753 24.016 9.555 1 87.19 172 ALA A O 1
ATOM 1360 N N . ILE A 1 173 ? -0.512 25.797 9.273 1 90.06 173 ILE A N 1
ATOM 1361 C CA . ILE A 1 173 ? -1.724 25.016 9.516 1 90.06 173 ILE A CA 1
ATOM 1362 C C . ILE A 1 173 ? -2.898 25.656 8.781 1 90.06 173 ILE A C 1
ATOM 1364 O O . ILE A 1 173 ? -3.764 24.953 8.25 1 90.06 173 ILE A O 1
ATOM 1368 N N . ALA A 1 174 ? -2.945 27.016 8.758 1 87.88 174 ALA A N 1
ATOM 1369 C CA . ALA A 1 174 ? -4.172 27.703 8.375 1 87.88 174 ALA A CA 1
ATOM 1370 C C . ALA A 1 174 ? -3.963 28.516 7.105 1 87.88 174 ALA A C 1
ATOM 1372 O O . ALA A 1 174 ? -4.699 29.484 6.848 1 87.88 174 ALA A O 1
ATOM 1373 N N . GLY A 1 175 ? -3.023 28.172 6.277 1 82.88 175 GLY A N 1
ATOM 1374 C CA . GLY A 1 175 ? -2.746 28.969 5.09 1 82.88 175 GLY A CA 1
ATOM 1375 C C . GLY A 1 175 ? -1.986 30.25 5.391 1 82.88 175 GLY A C 1
ATOM 1376 O O . GLY A 1 175 ? -1.303 30.344 6.41 1 82.88 175 GLY A O 1
ATOM 1377 N N . ASN A 1 176 ? -1.895 31.203 4.406 1 75.56 176 ASN A N 1
ATOM 1378 C CA . ASN A 1 176 ? -1.271 32.5 4.582 1 75.56 176 ASN A CA 1
ATOM 1379 C C . ASN A 1 176 ? -2.088 33.625 3.914 1 75.56 176 ASN A C 1
ATOM 1381 O O . ASN A 1 176 ? -2.848 33.344 2.98 1 75.56 176 ASN A O 1
ATOM 1385 N N . PRO A 1 177 ? -1.864 34.75 4.438 1 70.19 177 PRO A N 1
ATOM 1386 C CA . PRO A 1 177 ? -2.695 35.844 3.953 1 70.19 177 PRO A CA 1
ATOM 1387 C C . PRO A 1 177 ? -2.053 36.625 2.793 1 70.19 177 PRO A C 1
ATOM 1389 O O . PRO A 1 177 ? -2.49 37.719 2.455 1 70.19 177 PRO A O 1
ATOM 1392 N N . PHE A 1 178 ? -0.905 36.25 2.162 1 72 178 PHE A N 1
ATOM 1393 C CA . PHE A 1 178 ? -0.13 37 1.184 1 72 178 PHE A CA 1
ATOM 1394 C C . PHE A 1 178 ? -0.584 36.688 -0.234 1 72 178 PHE A C 1
ATOM 1396 O O . PHE A 1 178 ? 0.024 37.125 -1.205 1 72 178 PHE A O 1
ATOM 1403 N N . ASN A 1 179 ? -1.763 36.281 -0.491 1 71.38 179 ASN A N 1
ATOM 1404 C CA . ASN A 1 179 ? -2.297 35.938 -1.803 1 71.38 179 ASN A CA 1
ATOM 1405 C C . ASN A 1 179 ? -1.265 35.188 -2.65 1 71.38 179 ASN A C 1
ATOM 1407 O O . ASN A 1 179 ? -1.005 35.562 -3.793 1 71.38 179 ASN A O 1
ATOM 1411 N N . ILE A 1 180 ? -0.681 34.281 -2.211 1 75.19 180 ILE A N 1
ATOM 1412 C CA . ILE A 1 180 ? 0.272 33.438 -2.924 1 75.19 180 ILE A CA 1
ATOM 1413 C C . ILE A 1 180 ? -0.426 32.75 -4.09 1 75.19 180 ILE A C 1
ATOM 1415 O O . ILE A 1 180 ? -1.505 32.188 -3.924 1 75.19 180 ILE A O 1
ATOM 1419 N N . ASP A 1 181 ? 0.122 32.938 -5.328 1 81.69 181 ASP A N 1
ATOM 1420 C CA . ASP A 1 181 ? -0.413 32.25 -6.5 1 81.69 181 ASP A CA 1
ATOM 1421 C C . ASP A 1 181 ? 0.01 30.766 -6.516 1 81.69 181 ASP A C 1
ATOM 1423 O O . ASP A 1 181 ? 1.012 30.406 -7.137 1 81.69 181 ASP A O 1
ATOM 1427 N N . ARG A 1 182 ? -0.768 29.953 -5.91 1 88.25 182 ARG A N 1
ATOM 1428 C CA . ARG A 1 182 ? -0.418 28.547 -5.785 1 88.25 182 ARG A CA 1
ATOM 1429 C C . ARG A 1 182 ? -0.465 27.844 -7.141 1 88.25 182 ARG A C 1
ATOM 1431 O O . ARG A 1 182 ? 0.241 26.859 -7.363 1 88.25 182 ARG A O 1
ATOM 1438 N N . GLU A 1 183 ? -1.322 28.359 -8.094 1 89.88 183 GLU A N 1
ATOM 1439 C CA . GLU A 1 183 ? -1.359 27.797 -9.438 1 89.88 183 GLU A CA 1
ATOM 1440 C C . GLU A 1 183 ? -0.042 28.031 -10.172 1 89.88 183 GLU A C 1
ATOM 1442 O O . GLU A 1 183 ? 0.45 27.141 -10.867 1 89.88 183 GLU A O 1
ATOM 1447 N N . LEU A 1 184 ? 0.452 29.156 -10 1 88.44 184 LEU A N 1
ATOM 1448 C CA . LEU A 1 184 ? 1.749 29.453 -10.602 1 88.44 184 LEU A CA 1
ATOM 1449 C C . LEU A 1 184 ? 2.834 28.547 -10.008 1 88.44 184 LEU A C 1
ATOM 1451 O O . LEU A 1 184 ? 3.682 28.031 -10.734 1 88.44 184 LEU A O 1
ATOM 1455 N N . LEU A 1 185 ? 2.805 28.422 -8.68 1 87.44 185 LEU A N 1
ATOM 1456 C CA . LEU A 1 185 ? 3.781 27.578 -8.008 1 87.44 185 LEU A CA 1
ATOM 1457 C C . LEU A 1 185 ? 3.674 26.125 -8.5 1 87.44 185 LEU A C 1
ATOM 1459 O O . LEU A 1 185 ? 4.691 25.484 -8.75 1 87.44 185 LEU A O 1
ATOM 1463 N N . ARG A 1 186 ? 2.477 25.641 -8.57 1 93.25 186 ARG A N 1
ATOM 1464 C CA . ARG A 1 186 ? 2.225 24.281 -9.062 1 93.25 186 ARG A CA 1
ATOM 1465 C C . ARG A 1 186 ? 2.85 24.078 -10.438 1 93.25 186 ARG A C 1
ATOM 1467 O O . ARG A 1 186 ? 3.508 23.062 -10.672 1 93.25 186 ARG A O 1
ATOM 1474 N N . GLN A 1 187 ? 2.635 25 -11.359 1 93.19 187 GLN A N 1
ATOM 1475 C CA . GLN A 1 187 ? 3.172 24.922 -12.711 1 93.19 187 GLN A CA 1
ATOM 1476 C C . GLN A 1 187 ? 4.695 24.969 -12.703 1 93.19 187 GLN A C 1
ATOM 1478 O O . GLN A 1 187 ? 5.352 24.156 -13.359 1 93.19 187 GLN A O 1
ATOM 1483 N N . GLU A 1 188 ? 5.211 25.812 -11.898 1 87.94 188 GLU A N 1
ATOM 1484 C CA . GLU A 1 188 ? 6.656 26.016 -11.867 1 87.94 188 GLU A CA 1
ATOM 1485 C C . GLU A 1 188 ? 7.371 24.797 -11.297 1 87.94 188 GLU A C 1
ATOM 1487 O O . GLU A 1 188 ? 8.484 24.469 -11.727 1 87.94 188 GLU A O 1
ATOM 1492 N N . LEU A 1 189 ? 6.688 24.219 -10.367 1 92.56 189 LEU A N 1
ATOM 1493 C CA . LEU A 1 189 ? 7.309 23.062 -9.719 1 92.56 189 LEU A CA 1
ATOM 1494 C C . LEU A 1 189 ? 6.844 21.766 -10.359 1 92.56 189 LEU A C 1
ATOM 1496 O O . LEU A 1 189 ? 7.219 20.672 -9.906 1 92.56 189 LEU A O 1
ATOM 1500 N N . ASN A 1 190 ? 6.055 21.875 -11.359 1 95.25 190 ASN A N 1
ATOM 1501 C CA . ASN A 1 190 ? 5.578 20.75 -12.172 1 95.25 190 ASN A CA 1
ATOM 1502 C C . ASN A 1 190 ? 4.793 19.75 -11.336 1 95.25 190 ASN A C 1
ATOM 1504 O O . ASN A 1 190 ? 5.023 18.547 -11.43 1 95.25 190 ASN A O 1
ATOM 1508 N N . PHE A 1 191 ? 4.062 20.281 -10.453 1 97 191 PHE A N 1
ATOM 1509 C CA . PHE A 1 191 ? 3.082 19.438 -9.773 1 97 191 PHE A CA 1
ATOM 1510 C C . PHE A 1 191 ? 1.818 19.297 -10.609 1 97 191 PHE A C 1
ATOM 1512 O O . PHE A 1 191 ? 1.48 20.188 -11.398 1 97 191 PHE A O 1
ATOM 1519 N N . ASP A 1 192 ? 1.111 18.172 -10.414 1 96.75 192 ASP A N 1
ATOM 1520 C CA . ASP A 1 192 ? -0.11 17.906 -11.172 1 96.75 192 ASP A CA 1
ATOM 1521 C C . ASP A 1 192 ? -1.306 18.625 -10.547 1 96.75 192 ASP A C 1
ATOM 1523 O O . ASP A 1 192 ? -2.227 19.031 -11.25 1 96.75 192 ASP A O 1
ATOM 1527 N N . ARG A 1 193 ? -1.29 18.719 -9.195 1 96.38 193 ARG A N 1
ATOM 1528 C CA . ARG A 1 193 ? -2.43 19.266 -8.461 1 96.38 193 ARG A CA 1
ATOM 1529 C C . ARG A 1 193 ? -1.97 20.047 -7.238 1 96.38 193 ARG A C 1
ATOM 1531 O O . ARG A 1 193 ? -0.797 19.984 -6.859 1 96.38 193 ARG A O 1
ATOM 1538 N N . ILE A 1 194 ? -2.891 20.844 -6.703 1 95.25 194 ILE A N 1
ATOM 1539 C CA . ILE A 1 194 ? -2.67 21.609 -5.48 1 95.25 194 ILE A CA 1
ATOM 1540 C C . ILE A 1 194 ? -3.43 20.953 -4.324 1 95.25 194 ILE A C 1
ATOM 1542 O O . ILE A 1 194 ? -4.57 20.516 -4.488 1 95.25 194 ILE A O 1
ATOM 1546 N N . SER A 1 195 ? -2.76 20.797 -3.217 1 95.25 195 SER A N 1
ATOM 1547 C CA . SER A 1 195 ? -3.438 20.281 -2.035 1 95.25 195 SER A CA 1
ATOM 1548 C C . SER A 1 195 ? -4.688 21.094 -1.714 1 95.25 195 SER A C 1
ATOM 1550 O O . SER A 1 195 ? -4.711 22.312 -1.904 1 95.25 195 SER A O 1
ATOM 1552 N N . ILE A 1 196 ? -5.68 20.469 -1.08 1 91.81 196 ILE A N 1
ATOM 1553 C CA . ILE A 1 196 ? -6.984 21.109 -0.983 1 91.81 196 ILE A CA 1
ATOM 1554 C C . ILE A 1 196 ? -7.262 21.5 0.467 1 91.81 196 ILE A C 1
ATOM 1556 O O . ILE A 1 196 ? -8.258 22.172 0.759 1 91.81 196 ILE A O 1
ATOM 1560 N N . ASN A 1 197 ? -6.426 21.125 1.373 1 95.56 197 ASN A N 1
ATOM 1561 C CA . ASN A 1 197 ? -6.555 21.422 2.795 1 95.56 197 ASN A CA 1
ATOM 1562 C C . ASN A 1 197 ? -5.195 21.609 3.457 1 95.56 197 ASN A C 1
ATOM 1564 O O . ASN A 1 197 ? -4.355 20.703 3.424 1 95.56 197 ASN A O 1
ATOM 1568 N N . SER A 1 198 ? -5.027 22.812 4.043 1 94.56 198 SER A N 1
ATOM 1569 C CA . SER A 1 198 ? -3.703 23.156 4.555 1 94.56 198 SER A CA 1
ATOM 1570 C C . SER A 1 198 ? -3.336 22.281 5.754 1 94.56 198 SER A C 1
ATOM 1572 O O . SER A 1 198 ? -2.17 21.922 5.93 1 94.56 198 SER A O 1
ATOM 1574 N N . MET A 1 199 ? -4.309 21.922 6.621 1 96.06 199 MET A N 1
ATOM 1575 C CA . MET A 1 199 ? -4.043 21.047 7.766 1 96.06 199 MET A CA 1
ATOM 1576 C C . MET A 1 199 ? -3.605 19.672 7.309 1 96.06 199 MET A C 1
ATOM 1578 O O . MET A 1 199 ? -2.654 19.094 7.848 1 96.06 199 MET A O 1
ATOM 1582 N N . ASP A 1 200 ? -4.328 19.188 6.332 1 96.62 200 ASP A N 1
ATOM 1583 C CA . ASP A 1 200 ? -3.98 17.891 5.746 1 96.62 200 ASP A CA 1
ATOM 1584 C C . ASP A 1 200 ? -2.627 17.953 5.043 1 96.62 200 ASP A C 1
ATOM 1586 O O . ASP A 1 200 ? -1.802 17.047 5.191 1 96.62 200 ASP A O 1
ATOM 1590 N N . ALA A 1 201 ? -2.391 18.984 4.277 1 95.94 201 ALA A N 1
ATOM 1591 C CA . ALA A 1 201 ? -1.198 19.125 3.445 1 95.94 201 ALA A CA 1
ATOM 1592 C C . ALA A 1 201 ? 0.069 19.109 4.297 1 95.94 201 ALA A C 1
ATOM 1594 O O . ALA A 1 201 ? 1.089 18.547 3.883 1 95.94 201 ALA A O 1
ATOM 1595 N N . THR A 1 202 ? -0.01 19.672 5.434 1 94.12 202 THR A N 1
ATOM 1596 C CA . THR A 1 202 ? 1.185 19.797 6.262 1 94.12 202 THR A CA 1
ATOM 1597 C C . THR A 1 202 ? 1.303 18.625 7.227 1 94.12 202 THR A C 1
ATOM 1599 O O . THR A 1 202 ? 2.393 18.328 7.723 1 94.12 202 THR A O 1
ATOM 1602 N N . GLY A 1 203 ? 0.167 17.953 7.473 1 94.88 203 GLY A N 1
ATOM 1603 C CA . GLY A 1 203 ? 0.171 16.938 8.523 1 94.88 203 GLY A CA 1
ATOM 1604 C C . GLY A 1 203 ? 0.158 15.523 7.984 1 94.88 203 GLY A C 1
ATOM 1605 O O . GLY A 1 203 ? 0.417 14.57 8.727 1 94.88 203 GLY A O 1
ATOM 1606 N N . GLN A 1 204 ? -0.081 15.312 6.746 1 94.69 204 GLN A N 1
ATOM 1607 C CA . GLN A 1 204 ? -0.242 13.945 6.246 1 94.69 204 GLN A CA 1
ATOM 1608 C C . GLN A 1 204 ? 1.031 13.461 5.562 1 94.69 204 GLN A C 1
ATOM 1610 O O . GLN A 1 204 ? 1.77 14.25 4.973 1 94.69 204 GLN A O 1
ATOM 1615 N N . ARG A 1 205 ? 1.323 12.203 5.789 1 98.12 205 ARG A N 1
ATOM 1616 C CA . ARG A 1 205 ? 2.471 11.539 5.18 1 98.12 205 ARG A CA 1
ATOM 1617 C C . ARG A 1 205 ? 2.068 10.195 4.578 1 98.12 205 ARG A C 1
ATOM 1619 O O . ARG A 1 205 ? 2.889 9.281 4.484 1 98.12 205 ARG A O 1
ATOM 1626 N N . ASP A 1 206 ? 0.819 10 4.227 1 98.25 206 ASP A N 1
ATOM 1627 C CA . ASP A 1 206 ? 0.376 8.727 3.672 1 98.25 206 ASP A CA 1
ATOM 1628 C C . ASP A 1 206 ? 1.07 8.438 2.344 1 98.25 206 ASP A C 1
ATOM 1630 O O . ASP A 1 206 ? 1.223 7.273 1.958 1 98.25 206 ASP A O 1
ATOM 1634 N N . PHE A 1 207 ? 1.557 9.484 1.602 1 98.25 207 PHE A N 1
ATOM 1635 C CA . PHE A 1 207 ? 2.326 9.258 0.385 1 98.25 207 PHE A CA 1
ATOM 1636 C C . PHE A 1 207 ? 3.652 8.578 0.704 1 98.25 207 PHE A C 1
ATOM 1638 O O . PHE A 1 207 ? 4.129 7.742 -0.068 1 98.25 207 PHE A O 1
ATOM 1645 N N . VAL A 1 208 ? 4.227 8.914 1.845 1 98.62 208 VAL A N 1
ATOM 1646 C CA . VAL A 1 208 ? 5.453 8.25 2.289 1 98.62 208 VAL A CA 1
ATOM 1647 C C . VAL A 1 208 ? 5.148 6.809 2.678 1 98.62 208 VAL A C 1
ATOM 1649 O O . VAL A 1 208 ? 5.871 5.887 2.283 1 98.62 208 VAL A O 1
ATOM 1652 N N . ALA A 1 209 ? 4.07 6.594 3.457 1 98.75 209 ALA A N 1
ATOM 1653 C CA . ALA A 1 209 ? 3.682 5.254 3.885 1 98.75 209 ALA A CA 1
ATOM 1654 C C . ALA A 1 209 ? 3.432 4.344 2.686 1 98.75 209 ALA A C 1
ATOM 1656 O O . ALA A 1 209 ? 3.826 3.178 2.689 1 98.75 209 ALA A O 1
ATOM 1657 N N . GLU A 1 210 ? 2.779 4.875 1.682 1 98.69 210 GLU A N 1
ATOM 1658 C CA . GLU A 1 210 ? 2.482 4.109 0.473 1 98.69 210 GLU A CA 1
ATOM 1659 C C . GLU A 1 210 ? 3.764 3.723 -0.261 1 98.69 210 GLU A C 1
ATOM 1661 O O . GLU A 1 210 ? 3.875 2.609 -0.776 1 98.69 210 GLU A O 1
ATOM 1666 N N . PHE A 1 211 ? 4.73 4.629 -0.308 1 98.88 211 PHE A N 1
ATOM 1667 C CA . PHE A 1 211 ? 6.023 4.34 -0.919 1 98.88 211 PHE A CA 1
ATOM 1668 C C . PHE A 1 211 ? 6.758 3.252 -0.145 1 98.88 211 PHE A C 1
ATOM 1670 O O . PHE A 1 211 ? 7.352 2.354 -0.741 1 98.88 211 PHE A O 1
ATOM 1677 N N . LEU A 1 212 ? 6.699 3.32 1.147 1 98.88 212 LEU A N 1
ATOM 1678 C CA . LEU A 1 212 ? 7.352 2.314 1.979 1 98.88 212 LEU A CA 1
ATOM 1679 C C . LEU A 1 212 ? 6.715 0.944 1.771 1 98.88 212 LEU A C 1
ATOM 1681 O O . LEU A 1 212 ? 7.414 -0.07 1.721 1 98.88 212 LEU A O 1
ATOM 1685 N N . PHE A 1 213 ? 5.43 0.941 1.639 1 98.88 213 PHE A N 1
ATOM 1686 C CA . PHE A 1 213 ? 4.758 -0.315 1.323 1 98.88 213 PHE A CA 1
ATOM 1687 C C . PHE A 1 213 ? 5.203 -0.84 -0.036 1 98.88 213 PHE A C 1
ATOM 1689 O O . PHE A 1 213 ? 5.457 -2.037 -0.193 1 98.88 213 PHE A O 1
ATOM 1696 N N . TRP A 1 214 ? 5.246 0.056 -1.001 1 98.88 214 TRP A N 1
ATOM 1697 C CA . TRP A 1 214 ? 5.695 -0.353 -2.328 1 98.88 214 TRP A CA 1
ATOM 1698 C C . TRP A 1 214 ? 7.082 -0.983 -2.266 1 98.88 214 TRP A C 1
ATOM 1700 O O . TRP A 1 214 ? 7.32 -2.039 -2.857 1 98.88 214 TRP A O 1
ATOM 1710 N N . GLY A 1 215 ? 8.031 -0.292 -1.563 1 98.88 215 GLY A N 1
ATOM 1711 C CA . GLY A 1 215 ? 9.359 -0.866 -1.397 1 98.88 215 GLY A CA 1
ATOM 1712 C C . GLY A 1 215 ? 9.336 -2.256 -0.792 1 98.88 215 GLY A C 1
ATOM 1713 O O . GLY A 1 215 ? 10.047 -3.152 -1.254 1 98.88 215 GLY A O 1
ATOM 1714 N N . SER A 1 216 ? 8.492 -2.465 0.215 1 98.81 216 SER A N 1
ATOM 1715 C CA . SER A 1 216 ? 8.344 -3.758 0.875 1 98.81 216 SER A CA 1
ATOM 1716 C C . SER A 1 216 ? 7.82 -4.812 -0.091 1 98.81 216 SER A C 1
ATOM 1718 O O . SER A 1 216 ? 8.312 -5.945 -0.111 1 98.81 216 SER A O 1
ATOM 1720 N N . MET A 1 217 ? 6.812 -4.449 -0.865 1 98.62 217 MET A N 1
ATOM 1721 C CA . MET A 1 217 ? 6.211 -5.387 -1.808 1 98.62 217 MET A CA 1
ATOM 1722 C C . MET A 1 217 ? 7.199 -5.77 -2.904 1 98.62 217 MET A C 1
ATOM 1724 O O . MET A 1 217 ? 7.32 -6.941 -3.254 1 98.62 217 MET A O 1
ATOM 1728 N N . CYS A 1 218 ? 7.863 -4.738 -3.436 1 98.81 218 CYS A N 1
ATOM 1729 C CA . CYS A 1 218 ? 8.844 -4.965 -4.484 1 98.81 218 CYS A CA 1
ATOM 1730 C C . CYS A 1 218 ? 9.945 -5.91 -4.008 1 98.81 218 CYS A C 1
ATOM 1732 O O . CYS A 1 218 ? 10.281 -6.875 -4.699 1 98.81 218 CYS A O 1
ATOM 1734 N N . LEU A 1 219 ? 10.461 -5.703 -2.828 1 98.81 219 LEU A N 1
ATOM 1735 C CA . LEU A 1 219 ? 11.547 -6.523 -2.291 1 98.81 219 LEU A CA 1
ATOM 1736 C C . LEU A 1 219 ? 11.031 -7.902 -1.893 1 98.81 219 LEU A C 1
ATOM 1738 O O . LEU A 1 219 ? 11.789 -8.883 -1.919 1 98.81 219 LEU A O 1
ATOM 1742 N N . THR A 1 220 ? 9.766 -7.996 -1.534 1 98.62 220 THR A N 1
ATOM 1743 C CA . THR A 1 220 ? 9.18 -9.312 -1.294 1 98.62 220 THR A CA 1
ATOM 1744 C C . THR A 1 220 ? 9.141 -10.133 -2.58 1 98.62 220 THR A C 1
ATOM 1746 O O . THR A 1 220 ? 9.453 -11.328 -2.568 1 98.62 220 THR A O 1
ATOM 1749 N N . HIS A 1 221 ? 8.75 -9.5 -3.693 1 98.69 221 HIS A N 1
ATOM 1750 C CA . HIS A 1 221 ? 8.789 -10.188 -4.98 1 98.69 221 HIS A CA 1
ATOM 1751 C C . HIS A 1 221 ? 10.195 -10.672 -5.305 1 98.69 221 HIS A C 1
ATOM 1753 O O . HIS A 1 221 ? 10.383 -11.812 -5.73 1 98.69 221 HIS A O 1
ATOM 1759 N N . LEU A 1 222 ? 11.164 -9.836 -5.043 1 98.75 222 LEU A N 1
ATOM 1760 C CA . LEU A 1 222 ? 12.547 -10.188 -5.352 1 98.75 222 LEU A CA 1
ATOM 1761 C C . LEU A 1 222 ? 13.078 -11.227 -4.371 1 98.75 222 LEU A C 1
ATOM 1763 O O . LEU A 1 222 ? 13.914 -12.055 -4.734 1 98.75 222 LEU A O 1
ATOM 1767 N N . SER A 1 223 ? 12.609 -11.164 -3.145 1 98.25 223 SER A N 1
ATOM 1768 C CA . SER A 1 223 ? 12.969 -12.18 -2.16 1 98.25 223 SER A CA 1
ATOM 1769 C C . SER A 1 223 ? 12.492 -13.562 -2.596 1 98.25 223 SER A C 1
ATOM 1771 O O . SER A 1 223 ? 13.203 -14.555 -2.414 1 98.25 223 SER A O 1
ATOM 1773 N N . LYS A 1 224 ? 11.312 -13.68 -3.176 1 97.69 224 LYS A N 1
ATOM 1774 C CA . LYS A 1 224 ? 10.797 -14.945 -3.697 1 97.69 224 LYS A CA 1
ATOM 1775 C C . LYS A 1 224 ? 11.664 -15.469 -4.836 1 97.69 224 LYS A C 1
ATOM 1777 O O . LYS A 1 224 ? 11.953 -16.672 -4.906 1 97.69 224 LYS A O 1
ATOM 1782 N N . MET A 1 225 ? 12.016 -14.578 -5.656 1 98.31 225 MET A N 1
ATOM 1783 C CA . MET A 1 225 ? 12.914 -14.953 -6.746 1 98.31 225 MET A CA 1
ATOM 1784 C C . MET A 1 225 ? 14.242 -15.469 -6.203 1 98.31 225 MET A C 1
ATOM 1786 O O . MET A 1 225 ? 14.766 -16.484 -6.668 1 98.31 225 MET A O 1
ATOM 1790 N N . ALA A 1 226 ? 14.766 -14.734 -5.223 1 98.5 226 ALA A N 1
ATOM 1791 C CA . ALA A 1 226 ? 16.031 -15.109 -4.609 1 98.5 226 ALA A CA 1
ATOM 1792 C C . ALA A 1 226 ? 15.945 -16.484 -3.955 1 98.5 226 ALA A C 1
ATOM 1794 O O . ALA A 1 226 ? 16.891 -17.266 -4.027 1 98.5 226 ALA A O 1
ATOM 1795 N N . GLU A 1 227 ? 14.859 -16.781 -3.34 1 97.62 227 GLU A N 1
ATOM 1796 C CA . GLU A 1 227 ? 14.664 -18.078 -2.701 1 97.62 227 GLU A CA 1
ATOM 1797 C C . GLU A 1 227 ? 14.773 -19.219 -3.713 1 97.62 227 GLU A C 1
ATOM 1799 O O . GLU A 1 227 ? 15.461 -20.203 -3.467 1 97.62 227 GLU A O 1
ATOM 1804 N N . ASP A 1 228 ? 14.141 -19.094 -4.828 1 98 228 ASP A N 1
ATOM 1805 C CA . ASP A 1 228 ? 14.227 -20.078 -5.898 1 98 228 ASP A CA 1
ATOM 1806 C C . ASP A 1 228 ? 15.664 -20.25 -6.387 1 98 228 ASP A C 1
ATOM 1808 O O . ASP A 1 228 ? 16.156 -21.375 -6.512 1 98 228 ASP A O 1
ATOM 1812 N N . LEU A 1 229 ? 16.281 -19.141 -6.605 1 98.56 229 LEU A N 1
ATOM 1813 C CA . LEU A 1 229 ? 17.609 -19.172 -7.227 1 98.56 229 LEU A CA 1
ATOM 1814 C C . LEU A 1 229 ? 18.641 -19.734 -6.262 1 98.56 229 LEU A C 1
ATOM 1816 O O . LEU A 1 229 ? 19.578 -20.406 -6.688 1 98.56 229 LEU A O 1
ATOM 1820 N N . ILE A 1 230 ? 18.5 -19.453 -4.98 1 98.12 230 ILE A N 1
ATOM 1821 C CA . ILE A 1 230 ? 19.375 -20.062 -3.984 1 98.12 230 ILE A CA 1
ATOM 1822 C C . ILE A 1 230 ? 19.234 -21.578 -4.027 1 98.12 230 ILE A C 1
ATOM 1824 O O . ILE A 1 230 ? 20.234 -22.297 -4.07 1 98.12 230 ILE A O 1
ATOM 1828 N N . LEU A 1 231 ? 18.062 -22.078 -4.094 1 97.81 231 LEU A N 1
ATOM 1829 C CA . LEU A 1 231 ? 17.828 -23.516 -4.184 1 97.81 231 LEU A CA 1
ATOM 1830 C C . LEU A 1 231 ? 18.391 -24.078 -5.488 1 97.81 231 LEU A C 1
ATOM 1832 O O . LEU A 1 231 ? 19.094 -25.094 -5.48 1 97.81 231 LEU A O 1
ATOM 1836 N N . TYR A 1 232 ? 18.141 -23.406 -6.594 1 98.12 232 TYR A N 1
ATOM 1837 C CA . TYR A 1 232 ? 18.531 -23.859 -7.918 1 98.12 232 TYR A CA 1
ATOM 1838 C C . TYR A 1 232 ? 20.047 -23.859 -8.062 1 98.12 232 TYR A C 1
ATOM 1840 O O . TYR A 1 232 ? 20.594 -24.531 -8.953 1 98.12 232 TYR A O 1
ATOM 1848 N N . SER A 1 233 ? 20.75 -23.109 -7.203 1 97.44 233 SER A N 1
ATOM 1849 C CA . SER A 1 233 ? 22.203 -23 -7.297 1 97.44 233 SER A CA 1
ATOM 1850 C C . SER A 1 233 ? 22.891 -24.047 -6.414 1 97.44 233 SER A C 1
ATOM 1852 O O . SER A 1 233 ? 24.109 -24.188 -6.453 1 97.44 233 SER A O 1
ATOM 1854 N N . THR A 1 234 ? 22.172 -24.781 -5.578 1 97 234 THR A N 1
ATOM 1855 C CA . THR A 1 234 ? 22.766 -25.828 -4.766 1 97 234 THR A CA 1
ATOM 1856 C C . THR A 1 234 ? 23.25 -26.984 -5.645 1 97 234 THR A C 1
ATOM 1858 O O . THR A 1 234 ? 22.812 -27.109 -6.797 1 97 234 THR A O 1
ATOM 1861 N N . LYS A 1 235 ? 24.094 -27.781 -5.031 1 95.38 235 LYS A N 1
ATOM 1862 C CA . LYS A 1 235 ? 24.594 -28.922 -5.773 1 95.38 235 LYS A CA 1
ATOM 1863 C C . LYS A 1 235 ? 23.5 -29.953 -6.043 1 95.38 235 LYS A C 1
ATOM 1865 O O . LYS A 1 235 ? 23.531 -30.641 -7.059 1 95.38 235 LYS A O 1
ATOM 1870 N N . GLU A 1 236 ? 22.547 -30.031 -5.164 1 96.31 236 GLU A N 1
ATOM 1871 C CA . GLU A 1 236 ? 21.438 -30.969 -5.301 1 96.31 236 GLU A CA 1
ATOM 1872 C C . GLU A 1 236 ? 20.609 -30.672 -6.547 1 96.31 236 GLU A C 1
ATOM 1874 O O . GLU A 1 236 ? 20.172 -31.594 -7.242 1 96.31 236 GLU A O 1
ATOM 1879 N N . PHE A 1 237 ? 20.344 -29.375 -6.879 1 97.19 237 PHE A N 1
ATOM 1880 C CA . PHE A 1 237 ? 19.594 -28.984 -8.07 1 97.19 237 PHE A CA 1
ATOM 1881 C C . PHE A 1 237 ? 20.547 -28.812 -9.258 1 97.19 237 PHE A C 1
ATOM 1883 O O . PHE A 1 237 ? 20.375 -29.453 -10.297 1 97.19 237 PHE A O 1
ATOM 1890 N N . SER A 1 238 ? 21.547 -27.891 -9.078 1 97.75 238 SER A N 1
ATOM 1891 C CA . SER A 1 238 ? 22.547 -27.562 -10.078 1 97.75 238 SER A CA 1
ATOM 1892 C C . SER A 1 238 ? 21.906 -27 -11.344 1 97.75 238 SER A C 1
ATOM 1894 O O . SER A 1 238 ? 22.375 -27.281 -12.453 1 97.75 238 SER A O 1
ATOM 1896 N N . PHE A 1 239 ? 20.797 -26.344 -11.242 1 98.38 239 PHE A N 1
ATOM 1897 C CA . PHE A 1 239 ? 20.094 -25.781 -12.375 1 98.38 239 PHE A CA 1
ATOM 1898 C C . PHE A 1 239 ? 20.797 -24.531 -12.891 1 98.38 239 PHE A C 1
ATOM 1900 O O . PHE A 1 239 ? 20.719 -24.219 -14.086 1 98.38 239 PHE A O 1
ATOM 1907 N N . ILE A 1 240 ? 21.422 -23.781 -11.945 1 98.38 240 ILE A N 1
ATOM 1908 C CA . ILE A 1 240 ? 22.094 -22.547 -12.352 1 98.38 240 ILE A CA 1
ATOM 1909 C C . ILE A 1 240 ? 23.406 -22.391 -11.586 1 98.38 240 ILE A C 1
ATOM 1911 O O . ILE A 1 240 ? 23.625 -23.078 -10.578 1 98.38 240 ILE A O 1
ATOM 1915 N N . THR A 1 241 ? 24.266 -21.562 -12.133 1 97.44 241 THR A N 1
ATOM 1916 C CA . THR A 1 241 ? 25.469 -21.094 -11.453 1 97.44 241 THR A CA 1
ATOM 1917 C C . THR A 1 241 ? 25.578 -19.578 -11.523 1 97.44 241 THR A C 1
ATOM 1919 O O . THR A 1 241 ? 25.344 -18.969 -12.57 1 97.44 241 THR A O 1
ATOM 1922 N N . LEU A 1 242 ? 25.875 -19.016 -10.367 1 97.31 242 LEU A N 1
ATOM 1923 C CA . LEU A 1 242 ? 26.078 -17.578 -10.328 1 97.31 242 LEU A CA 1
ATOM 1924 C C . LEU A 1 242 ? 27.5 -17.219 -10.766 1 97.31 242 LEU A C 1
ATOM 1926 O O . LEU A 1 242 ? 28.438 -17.953 -10.477 1 97.31 242 LEU A O 1
ATOM 1930 N N . THR A 1 243 ? 27.625 -16.094 -11.398 1 95.62 243 THR A N 1
ATOM 1931 C CA . THR A 1 243 ? 28.969 -15.625 -11.773 1 95.62 243 THR A CA 1
ATOM 1932 C C . THR A 1 243 ? 29.734 -15.164 -10.539 1 95.62 243 THR A C 1
ATOM 1934 O O . THR A 1 243 ? 29.141 -14.898 -9.492 1 95.62 243 THR A O 1
ATOM 1937 N N . ASP A 1 244 ? 31 -15.031 -10.695 1 92.75 244 ASP A N 1
ATOM 1938 C CA . ASP A 1 244 ? 31.875 -14.648 -9.586 1 92.75 244 ASP A CA 1
ATOM 1939 C C . ASP A 1 244 ? 31.547 -13.242 -9.094 1 92.75 244 ASP A C 1
ATOM 1941 O O . ASP A 1 244 ? 31.703 -12.938 -7.906 1 92.75 244 ASP A O 1
ATOM 1945 N N . ALA A 1 245 ? 31.109 -12.438 -9.938 1 94 245 ALA A N 1
ATOM 1946 C CA . ALA A 1 245 ? 30.781 -11.055 -9.586 1 94 245 ALA A CA 1
ATOM 1947 C C . ALA A 1 245 ? 29.625 -11.008 -8.602 1 94 245 ALA A C 1
ATOM 1949 O O . ALA A 1 245 ? 29.469 -10.031 -7.863 1 94 245 ALA A O 1
ATOM 1950 N N . TYR A 1 246 ? 28.812 -12.062 -8.578 1 96 246 TYR A N 1
ATOM 1951 C CA . TYR A 1 246 ? 27.609 -12.039 -7.75 1 96 246 TYR A CA 1
ATOM 1952 C C . TYR A 1 246 ? 27.594 -13.227 -6.785 1 96 246 TYR A C 1
ATOM 1954 O O . TYR A 1 246 ? 26.516 -13.641 -6.328 1 96 246 TYR A O 1
ATOM 1962 N N . SER A 1 247 ? 28.719 -13.789 -6.543 1 93.81 247 SER A N 1
ATOM 1963 C CA . SER A 1 247 ? 28.922 -14.875 -5.59 1 93.81 247 SER A CA 1
ATOM 1964 C C . SER A 1 247 ? 30.281 -14.789 -4.922 1 93.81 247 SER A C 1
ATOM 1966 O O . SER A 1 247 ? 31.141 -14.016 -5.344 1 93.81 247 SER A O 1
ATOM 1968 N N . THR A 1 248 ? 30.328 -15.445 -3.809 1 91.5 248 THR A N 1
ATOM 1969 C CA . THR A 1 248 ? 31.625 -15.508 -3.146 1 91.5 248 THR A CA 1
ATOM 1970 C C . THR A 1 248 ? 31.984 -16.953 -2.801 1 91.5 248 THR A C 1
ATOM 1972 O O . THR A 1 248 ? 31.109 -17.797 -2.641 1 91.5 248 THR A O 1
ATOM 1975 N N . GLY A 1 249 ? 33.344 -17.219 -2.799 1 87.56 249 GLY A N 1
ATOM 1976 C CA . GLY A 1 249 ? 33.844 -18.516 -2.355 1 87.56 249 GLY A CA 1
ATOM 1977 C C . GLY A 1 249 ? 34.031 -18.594 -0.852 1 87.56 249 GLY A C 1
ATOM 1978 O O . GLY A 1 249 ? 33.969 -17.578 -0.156 1 87.56 249 GLY A O 1
ATOM 1979 N N . SER A 1 250 ? 34.094 -19.906 -0.4 1 85.06 250 SER A N 1
ATOM 1980 C CA . SER A 1 250 ? 34.438 -20.125 0.993 1 85.06 250 SER A CA 1
ATOM 1981 C C . SER A 1 250 ? 35.969 -19.969 1.199 1 85.06 250 SER A C 1
ATOM 1983 O O . SER A 1 250 ? 36.75 -20.344 0.336 1 85.06 250 SER A O 1
ATOM 1985 N N . SER A 1 251 ? 36.312 -19.375 2.27 1 83.56 251 SER A N 1
ATOM 1986 C CA . SER A 1 251 ? 37.719 -19.219 2.613 1 83.56 251 SER A CA 1
ATOM 1987 C C . SER A 1 251 ? 38.344 -20.562 2.969 1 83.56 251 SER A C 1
ATOM 1989 O O . SER A 1 251 ? 39.562 -20.719 2.887 1 83.56 251 SER A O 1
ATOM 1991 N N . LEU A 1 252 ? 37.531 -21.5 3.35 1 85.38 252 LEU A N 1
ATOM 1992 C CA . LEU A 1 252 ? 38.031 -22.781 3.842 1 85.38 252 LEU A CA 1
ATOM 1993 C C . LEU A 1 252 ? 37.719 -23.906 2.857 1 85.38 252 LEU A C 1
ATOM 1995 O O . LEU A 1 252 ? 38.438 -24.906 2.812 1 85.38 252 LEU A O 1
ATOM 1999 N N . MET A 1 253 ? 36.625 -23.844 2.227 1 90.31 253 MET A N 1
ATOM 2000 C CA . MET A 1 253 ? 36.125 -24.891 1.339 1 90.31 253 MET A CA 1
ATOM 2001 C C . MET A 1 253 ? 36.156 -24.438 -0.114 1 90.31 253 MET A C 1
ATOM 2003 O O . MET A 1 253 ? 35.156 -23.906 -0.616 1 90.31 253 MET A O 1
ATOM 2007 N N . PRO A 1 254 ? 37.125 -24.75 -0.88 1 84.81 254 PRO A N 1
ATOM 2008 C CA . PRO A 1 254 ? 37.344 -24.188 -2.219 1 84.81 254 PRO A CA 1
ATOM 2009 C C . PRO A 1 254 ? 36.219 -24.547 -3.193 1 84.81 254 PRO A C 1
ATOM 2011 O O . PRO A 1 254 ? 36 -23.812 -4.164 1 84.81 254 PRO A O 1
ATOM 2014 N N . GLN A 1 255 ? 35.531 -25.609 -2.934 1 86.06 255 GLN A N 1
ATOM 2015 C CA . GLN A 1 255 ? 34.469 -26.031 -3.859 1 86.06 255 GLN A CA 1
ATOM 2016 C C . GLN A 1 255 ? 33.188 -25.281 -3.598 1 86.06 255 GLN A C 1
ATOM 2018 O O . GLN A 1 255 ? 32.25 -25.328 -4.418 1 86.06 255 GLN A O 1
ATOM 2023 N N . LYS A 1 256 ? 33.125 -24.656 -2.402 1 88.69 256 LYS A N 1
ATOM 2024 C CA . LYS A 1 256 ? 31.859 -24.047 -1.982 1 88.69 256 LYS A CA 1
ATOM 2025 C C . LYS A 1 256 ? 31.703 -22.641 -2.545 1 88.69 256 LYS A C 1
ATOM 2027 O O . LYS A 1 256 ? 32.562 -21.797 -2.348 1 88.69 256 LYS A O 1
ATOM 2032 N N . LYS A 1 257 ? 30.672 -22.359 -3.293 1 91.25 257 LYS A N 1
ATOM 2033 C CA . LYS A 1 257 ? 30.297 -21.031 -3.799 1 91.25 257 LYS A CA 1
ATOM 2034 C C . LYS A 1 257 ? 28.984 -20.547 -3.164 1 91.25 257 LYS A C 1
ATOM 2036 O O . LYS A 1 257 ? 27.953 -21.203 -3.291 1 91.25 257 LYS A O 1
ATOM 2041 N N . ASN A 1 258 ? 29.094 -19.406 -2.52 1 93.75 258 ASN A N 1
ATOM 2042 C CA . ASN A 1 258 ? 27.953 -18.875 -1.796 1 93.75 258 ASN A CA 1
ATOM 2043 C C . ASN A 1 258 ? 27.125 -17.953 -2.674 1 93.75 258 ASN A C 1
ATOM 2045 O O . ASN A 1 258 ? 27.672 -17.141 -3.424 1 93.75 258 ASN A O 1
ATOM 2049 N N . ALA A 1 259 ? 25.812 -18.062 -2.631 1 96.5 259 ALA A N 1
ATOM 2050 C CA . ALA A 1 259 ? 24.906 -17.172 -3.359 1 96.5 259 ALA A CA 1
ATOM 2051 C C . ALA A 1 259 ? 24.625 -15.906 -2.557 1 96.5 259 ALA A C 1
ATOM 2053 O O . ALA A 1 259 ? 23.469 -15.539 -2.354 1 96.5 259 ALA A O 1
ATOM 2054 N N . ASP A 1 260 ? 25.609 -15.203 -2.17 1 93.94 260 ASP A N 1
ATOM 2055 C CA . ASP A 1 260 ? 25.5 -14.141 -1.172 1 93.94 260 ASP A CA 1
ATOM 2056 C C . ASP A 1 260 ? 24.688 -12.961 -1.702 1 93.94 260 ASP A C 1
ATOM 2058 O O . ASP A 1 260 ? 23.984 -12.289 -0.938 1 93.94 260 ASP A O 1
ATOM 2062 N N . SER A 1 261 ? 24.844 -12.641 -3.018 1 96.94 261 SER A N 1
ATOM 2063 C CA . SER A 1 261 ? 24.016 -11.578 -3.574 1 96.94 261 SER A CA 1
ATOM 2064 C C . SER A 1 261 ? 22.531 -11.867 -3.363 1 96.94 261 SER A C 1
ATOM 2066 O O . SER A 1 261 ? 21.766 -10.969 -2.988 1 96.94 261 SER A O 1
ATOM 2068 N N . LEU A 1 262 ? 22.109 -13.086 -3.566 1 98.38 262 LEU A N 1
ATOM 2069 C CA . LEU A 1 262 ? 20.719 -13.492 -3.398 1 98.38 262 LEU A CA 1
ATOM 2070 C C . LEU A 1 262 ? 20.328 -13.5 -1.924 1 98.38 262 LEU A C 1
ATOM 2072 O O . LEU A 1 262 ? 19.203 -13.141 -1.574 1 98.38 262 LEU A O 1
ATOM 2076 N N . GLU A 1 263 ? 21.281 -13.891 -1.06 1 97.5 263 GLU A N 1
ATOM 2077 C CA . GLU A 1 263 ? 21.031 -13.828 0.377 1 97.5 263 GLU A CA 1
ATOM 2078 C C . GLU A 1 263 ? 20.766 -12.398 0.831 1 97.5 263 GLU A C 1
ATOM 2080 O O . GLU A 1 263 ? 19.875 -12.148 1.646 1 97.5 263 GLU A O 1
ATOM 2085 N N . LEU A 1 264 ? 21.531 -11.547 0.321 1 97.06 264 LEU A N 1
ATOM 2086 C CA . LEU A 1 264 ? 21.391 -10.141 0.689 1 97.06 264 LEU A CA 1
ATOM 2087 C C . LEU A 1 264 ? 20.094 -9.57 0.152 1 97.06 264 LEU A C 1
ATOM 2089 O O . LEU A 1 264 ? 19.438 -8.773 0.829 1 97.06 264 LEU A O 1
ATOM 2093 N N . ILE A 1 265 ? 19.672 -9.93 -1.07 1 97.75 265 ILE A N 1
ATOM 2094 C CA . ILE A 1 265 ? 18.375 -9.516 -1.6 1 97.75 265 ILE A CA 1
ATOM 2095 C C . ILE A 1 265 ? 17.266 -9.992 -0.671 1 97.75 265 ILE A C 1
ATOM 2097 O O . ILE A 1 265 ? 16.391 -9.219 -0.293 1 97.75 265 ILE A O 1
ATOM 2101 N N . ARG A 1 266 ? 17.312 -11.219 -0.295 1 96.75 266 ARG A N 1
ATOM 2102 C CA . ARG A 1 266 ? 16.297 -11.82 0.575 1 96.75 266 ARG A CA 1
ATOM 2103 C C . ARG A 1 266 ? 16.266 -11.125 1.931 1 96.75 266 ARG A C 1
ATOM 2105 O O . ARG A 1 266 ? 15.188 -10.875 2.479 1 96.75 266 ARG A O 1
ATOM 2112 N N . SER A 1 267 ? 17.438 -10.727 2.49 1 96.44 267 SER A N 1
ATOM 2113 C CA . SER A 1 267 ? 17.516 -10.094 3.805 1 96.44 267 SER A CA 1
ATOM 2114 C C . SER A 1 267 ? 16.953 -8.68 3.779 1 96.44 267 SER A C 1
ATOM 2116 O O . SER A 1 267 ? 16.328 -8.234 4.75 1 96.44 267 SER A O 1
ATOM 2118 N N . LYS A 1 268 ? 17.156 -7.98 2.674 1 97.94 268 LYS A N 1
ATOM 2119 C CA . LYS A 1 268 ? 16.719 -6.59 2.564 1 97.94 268 LYS A CA 1
ATOM 2120 C C . LYS A 1 268 ? 15.203 -6.473 2.615 1 97.94 268 LYS A C 1
ATOM 2122 O O . LYS A 1 268 ? 14.664 -5.461 3.07 1 97.94 268 LYS A O 1
ATOM 2127 N N . ALA A 1 269 ? 14.445 -7.508 2.166 1 97.56 269 ALA A N 1
ATOM 2128 C CA . ALA A 1 269 ? 12.992 -7.496 2.203 1 97.56 269 ALA A CA 1
ATOM 2129 C C . ALA A 1 269 ? 12.477 -7.316 3.629 1 97.56 269 ALA A C 1
ATOM 2131 O O . ALA A 1 269 ? 11.586 -6.504 3.877 1 97.56 269 ALA A O 1
ATOM 2132 N N . GLY A 1 270 ? 13.117 -8.016 4.566 1 96.25 270 GLY A N 1
ATOM 2133 C CA . GLY A 1 270 ? 12.711 -7.898 5.961 1 96.25 270 GLY A CA 1
ATOM 2134 C C . GLY A 1 270 ? 13.023 -6.539 6.559 1 96.25 270 GLY A C 1
ATOM 2135 O O . GLY A 1 270 ? 12.211 -5.969 7.285 1 96.25 270 GLY A O 1
ATOM 2136 N N . ARG A 1 271 ? 14.148 -6.043 6.281 1 96.69 271 ARG A N 1
ATOM 2137 C CA . ARG A 1 271 ? 14.602 -4.777 6.848 1 96.69 271 ARG A CA 1
ATOM 2138 C C . ARG A 1 271 ? 13.734 -3.617 6.367 1 96.69 271 ARG A C 1
ATOM 2140 O O . ARG A 1 271 ? 13.328 -2.771 7.164 1 96.69 271 ARG A O 1
ATOM 2147 N N . VAL A 1 272 ? 13.492 -3.576 5.082 1 98.25 272 VAL A N 1
ATOM 2148 C CA . VAL A 1 272 ? 12.695 -2.49 4.52 1 98.25 272 VAL A CA 1
ATOM 2149 C C . VAL A 1 272 ? 11.266 -2.572 5.047 1 98.25 272 VAL A C 1
ATOM 2151 O O . VAL A 1 272 ? 10.633 -1.546 5.316 1 98.25 272 VAL A O 1
ATOM 2154 N N . PHE A 1 273 ? 10.711 -3.777 5.211 1 98.5 273 PHE A N 1
ATOM 2155 C CA . PHE A 1 273 ? 9.391 -3.9 5.824 1 98.5 273 PHE A CA 1
ATOM 2156 C C . PHE A 1 273 ? 9.391 -3.314 7.23 1 98.5 273 PHE A C 1
ATOM 2158 O O . PHE A 1 273 ? 8.398 -2.729 7.664 1 98.5 273 PHE A O 1
ATOM 2165 N N . GLY A 1 274 ? 10.477 -3.49 7.938 1 97.88 274 GLY A N 1
ATOM 2166 C CA . GLY A 1 274 ? 10.586 -2.871 9.25 1 97.88 274 GLY A CA 1
ATOM 2167 C C . GLY A 1 274 ? 10.383 -1.367 9.219 1 97.88 274 GLY A C 1
ATOM 2168 O O . GLY A 1 274 ? 9.734 -0.805 10.102 1 97.88 274 GLY A O 1
ATOM 2169 N N . ARG A 1 275 ? 10.945 -0.708 8.234 1 97.88 275 ARG A N 1
ATOM 2170 C CA . ARG A 1 275 ? 10.75 0.728 8.062 1 97.88 275 ARG A CA 1
ATOM 2171 C C . ARG A 1 275 ? 9.281 1.053 7.816 1 97.88 275 ARG A C 1
ATOM 2173 O O . ARG A 1 275 ? 8.75 2.025 8.367 1 97.88 275 ARG A O 1
ATOM 2180 N N . CYS A 1 276 ? 8.594 0.232 6.949 1 98.31 276 CYS A N 1
ATOM 2181 C CA . CYS A 1 276 ? 7.184 0.419 6.645 1 98.31 276 CYS A CA 1
ATOM 2182 C C . CYS A 1 276 ? 6.332 0.275 7.902 1 98.31 276 CYS A C 1
ATOM 2184 O O . CYS A 1 276 ? 5.52 1.148 8.211 1 98.31 276 CYS A O 1
ATOM 2186 N N . ALA A 1 277 ? 6.59 -0.766 8.656 1 97.94 277 ALA A N 1
ATOM 2187 C CA . ALA A 1 277 ? 5.836 -1.039 9.883 1 97.94 277 ALA A CA 1
ATOM 2188 C C . ALA A 1 277 ? 6.07 0.049 10.922 1 97.94 277 ALA A C 1
ATOM 2190 O O . ALA A 1 277 ? 5.121 0.546 11.531 1 97.94 277 ALA A O 1
ATOM 2191 N N . GLY A 1 278 ? 7.348 0.383 11.141 1 97.56 278 GLY A N 1
ATOM 2192 C CA . GLY A 1 278 ? 7.684 1.408 12.117 1 97.56 278 GLY A CA 1
ATOM 2193 C C . GLY A 1 278 ? 7.031 2.746 11.828 1 97.56 278 GLY A C 1
ATOM 2194 O O . GLY A 1 278 ? 6.508 3.4 12.734 1 97.56 278 GLY A O 1
ATOM 2195 N N . PHE A 1 279 ? 7 3.143 10.609 1 98.12 279 PHE A N 1
ATOM 2196 C CA . PHE A 1 279 ? 6.469 4.453 10.258 1 98.12 279 PHE A CA 1
ATOM 2197 C C . PHE A 1 279 ? 4.953 4.477 10.383 1 98.12 279 PHE A C 1
ATOM 2199 O O . PHE A 1 279 ? 4.371 5.484 10.789 1 98.12 279 PHE A O 1
ATOM 2206 N N . LEU A 1 280 ? 4.258 3.35 9.992 1 97.69 280 LEU A N 1
ATOM 2207 C CA . LEU A 1 280 ? 2.811 3.277 10.164 1 97.69 280 LEU A CA 1
ATOM 2208 C C . LEU A 1 280 ? 2.432 3.402 11.633 1 97.69 280 LEU A C 1
ATOM 2210 O O . LEU A 1 280 ? 1.419 4.02 11.969 1 97.69 280 LEU A O 1
ATOM 2214 N N . MET A 1 281 ? 3.279 2.885 12.508 1 96.62 281 MET A N 1
ATOM 2215 C CA . MET A 1 281 ? 3.02 2.996 13.938 1 96.62 281 MET A CA 1
ATOM 2216 C C . MET A 1 281 ? 3.248 4.422 14.422 1 96.62 281 MET A C 1
ATOM 2218 O O . MET A 1 281 ? 2.551 4.895 15.32 1 96.62 281 MET A O 1
ATOM 2222 N N . THR A 1 282 ? 4.227 5.066 13.773 1 96.81 282 THR A N 1
ATOM 2223 C CA . THR A 1 282 ? 4.414 6.484 14.07 1 96.81 282 THR A CA 1
ATOM 2224 C C . THR A 1 282 ? 3.164 7.281 13.719 1 96.81 282 THR A C 1
ATOM 2226 O O . THR A 1 282 ? 2.67 8.062 14.531 1 96.81 282 THR A O 1
ATOM 2229 N N . LEU A 1 283 ? 2.637 7.059 12.523 1 97.5 283 LEU A N 1
ATOM 2230 C CA . LEU A 1 283 ? 1.459 7.785 12.062 1 97.5 283 LEU A CA 1
ATOM 2231 C C . LEU A 1 283 ? 0.255 7.484 12.953 1 97.5 283 LEU A C 1
ATOM 2233 O O . LEU A 1 283 ? -0.517 8.391 13.281 1 97.5 283 LEU A O 1
ATOM 2237 N N . LYS A 1 284 ? 0.129 6.266 13.336 1 96 284 LYS A N 1
ATOM 2238 C CA . LYS A 1 284 ? -1.002 5.84 14.148 1 96 284 LYS A CA 1
ATOM 2239 C C . LYS A 1 284 ? -0.985 6.523 15.516 1 96 284 LYS A C 1
ATOM 2241 O O . LYS A 1 284 ? -2.033 6.703 16.141 1 96 284 LYS A O 1
ATOM 2246 N N . GLY A 1 285 ? 0.158 6.934 15.969 1 93.56 285 GLY A N 1
ATOM 2247 C CA . GLY A 1 285 ? 0.3 7.5 17.297 1 93.56 285 GLY A CA 1
ATOM 2248 C C . GLY A 1 285 ? 0.079 9 17.344 1 93.56 285 GLY A C 1
ATOM 2249 O O . GLY A 1 285 ? 0.208 9.625 18.391 1 93.56 285 GLY A O 1
ATOM 2250 N N . LEU A 1 286 ? -0.347 9.57 16.234 1 95.19 286 LEU A N 1
ATOM 2251 C CA . LEU A 1 286 ? -0.35 11.023 16.156 1 95.19 286 LEU A CA 1
ATOM 2252 C C . LEU A 1 286 ? -1.771 11.562 16.016 1 95.19 286 LEU A C 1
ATOM 2254 O O . LEU A 1 286 ? -2.605 10.945 15.352 1 95.19 286 LEU A O 1
ATOM 2258 N N . PRO A 1 287 ? -2.037 12.727 16.625 1 95 287 PRO A N 1
ATOM 2259 C CA . PRO A 1 287 ? -3.211 13.516 16.25 1 95 287 PRO A CA 1
ATOM 2260 C C . PRO A 1 287 ? -3.027 14.234 14.906 1 95 287 PRO A C 1
ATOM 2262 O O . PRO A 1 287 ? -2.057 13.977 14.195 1 95 287 PRO A O 1
ATOM 2265 N N . SER A 1 288 ? -4.004 15.07 14.547 1 93.62 288 SER A N 1
ATOM 2266 C CA . SER A 1 288 ? -3.986 15.742 13.25 1 93.62 288 SER A CA 1
ATOM 2267 C C . SER A 1 288 ? -2.889 16.797 13.188 1 93.62 288 SER A C 1
ATOM 2269 O O . SER A 1 288 ? -2.297 17.156 14.219 1 93.62 288 SER A O 1
ATOM 2271 N N . THR A 1 289 ? -2.545 17.25 11.984 1 95.31 289 THR A N 1
ATOM 2272 C CA . THR A 1 289 ? -1.608 18.312 11.641 1 95.31 289 THR A CA 1
ATOM 2273 C C . THR A 1 289 ? -0.179 17.906 11.992 1 95.31 289 THR A C 1
ATOM 2275 O O . THR A 1 289 ? 0.141 16.719 12.031 1 95.31 289 THR A O 1
ATOM 2278 N N . TYR A 1 290 ? 0.744 18.922 12.039 1 94.62 290 TYR A N 1
ATOM 2279 C CA . TYR A 1 290 ? 2.162 18.594 12.133 1 94.62 290 TYR A CA 1
ATOM 2280 C C . TYR A 1 290 ? 2.547 18.25 13.57 1 94.62 290 TYR A C 1
ATOM 2282 O O . TYR A 1 290 ? 2.133 18.922 14.516 1 94.62 290 TYR A O 1
ATOM 2290 N N . ASN A 1 291 ? 3.24 17.188 13.773 1 95.12 291 ASN A N 1
ATOM 2291 C CA . ASN A 1 291 ? 3.971 16.75 14.953 1 95.12 291 ASN A CA 1
ATOM 2292 C C . ASN A 1 291 ? 5.406 16.359 14.609 1 95.12 291 ASN A C 1
ATOM 2294 O O . ASN A 1 291 ? 5.66 15.781 13.555 1 95.12 291 ASN A O 1
ATOM 2298 N N . LYS A 1 292 ? 6.297 16.594 15.508 1 94 292 LYS A N 1
ATOM 2299 C CA . LYS A 1 292 ? 7.715 16.391 15.219 1 94 292 LYS A CA 1
ATOM 2300 C C . LYS A 1 292 ? 8.016 14.922 14.93 1 94 292 LYS A C 1
ATOM 2302 O O . LYS A 1 292 ? 9.016 14.609 14.281 1 94 292 LYS A O 1
ATOM 2307 N N . ASP A 1 293 ? 7.184 13.977 15.398 1 94.19 293 ASP A N 1
ATOM 2308 C CA . ASP A 1 293 ? 7.301 12.555 15.094 1 94.19 293 ASP A CA 1
ATOM 2309 C C . ASP A 1 293 ? 7.402 12.328 13.586 1 94.19 293 ASP A C 1
ATOM 2311 O O . ASP A 1 293 ? 8.047 11.375 13.141 1 94.19 293 ASP A O 1
ATOM 2315 N N . LEU A 1 294 ? 6.812 13.227 12.789 1 95.12 294 LEU A N 1
ATOM 2316 C CA . LEU A 1 294 ? 6.746 13.062 11.336 1 95.12 294 LEU A CA 1
ATOM 2317 C C . LEU A 1 294 ? 8.141 13.141 10.719 1 95.12 294 LEU A C 1
ATOM 2319 O O . LEU A 1 294 ? 8.328 12.75 9.562 1 95.12 294 LEU A O 1
ATOM 2323 N N . GLN A 1 295 ? 9.094 13.609 11.469 1 92.06 295 GLN A N 1
ATOM 2324 C CA . GLN A 1 295 ? 10.461 13.664 10.961 1 92.06 295 GLN A CA 1
ATOM 2325 C C . GLN A 1 295 ? 11 12.273 10.672 1 92.06 295 GLN A C 1
ATOM 2327 O O . GLN A 1 295 ? 11.984 12.117 9.938 1 92.06 295 GLN A O 1
ATOM 2332 N N . GLU A 1 296 ? 10.336 11.234 11.25 1 94.5 296 GLU A N 1
ATOM 2333 C CA . GLU A 1 296 ? 10.734 9.844 11.023 1 94.5 296 GLU A CA 1
ATOM 2334 C C . GLU A 1 296 ? 10.484 9.43 9.578 1 94.5 296 GLU A C 1
ATOM 2336 O O . GLU A 1 296 ? 10.945 8.367 9.141 1 94.5 296 GLU A O 1
ATOM 2341 N N . ASP A 1 297 ? 9.828 10.289 8.812 1 96.12 297 ASP A N 1
ATOM 2342 C CA . ASP A 1 297 ? 9.508 9.977 7.422 1 96.12 297 ASP A CA 1
ATOM 2343 C C . ASP A 1 297 ? 10.758 9.992 6.551 1 96.12 297 ASP A C 1
ATOM 2345 O O . ASP A 1 297 ? 10.922 9.156 5.664 1 96.12 297 ASP A O 1
ATOM 2349 N N . LYS A 1 298 ? 11.703 10.867 6.82 1 94.06 298 LYS A N 1
ATOM 2350 C CA . LYS A 1 298 ? 12.852 11.086 5.941 1 94.06 298 LYS A CA 1
ATOM 2351 C C . LYS A 1 298 ? 13.773 9.867 5.926 1 94.06 298 LYS A C 1
ATOM 2353 O O . LYS A 1 298 ? 13.852 9.156 4.922 1 94.06 298 LYS A O 1
ATOM 2358 N N . GLU A 1 299 ? 14.18 9.484 7.113 1 94.56 299 GLU A N 1
ATOM 2359 C CA . GLU A 1 299 ? 15.109 8.359 7.18 1 94.56 299 GLU A CA 1
ATOM 2360 C C . GLU A 1 299 ? 14.492 7.098 6.574 1 94.56 299 GLU A C 1
ATOM 2362 O O . GLU A 1 299 ? 15.156 6.359 5.852 1 94.56 299 GLU A O 1
ATOM 2367 N N . ALA A 1 300 ? 13.266 6.852 6.914 1 97.38 300 ALA A N 1
ATOM 2368 C CA . ALA A 1 300 ? 12.57 5.68 6.379 1 97.38 300 ALA A CA 1
ATOM 2369 C C . ALA A 1 300 ? 12.5 5.738 4.855 1 97.38 300 ALA A C 1
ATOM 2371 O O . ALA A 1 300 ? 12.773 4.742 4.18 1 97.38 300 ALA A O 1
ATOM 2372 N N . MET A 1 301 ? 12.172 6.887 4.305 1 97.31 301 MET A N 1
ATOM 2373 C CA . MET A 1 301 ? 12.039 7.082 2.863 1 97.31 301 MET A CA 1
ATOM 2374 C C . MET A 1 301 ? 13.383 6.922 2.16 1 97.31 301 MET A C 1
ATOM 2376 O O . MET A 1 301 ? 13.484 6.207 1.162 1 97.31 301 MET A O 1
ATOM 2380 N N . PHE A 1 302 ? 14.414 7.531 2.688 1 97.5 302 PHE A N 1
ATOM 2381 C CA . PHE A 1 302 ? 15.734 7.508 2.07 1 97.5 302 PHE A CA 1
ATOM 2382 C C . PHE A 1 302 ? 16.344 6.109 2.127 1 97.5 302 PHE A C 1
ATOM 2384 O O . PHE A 1 302 ? 16.891 5.625 1.14 1 97.5 302 PHE A O 1
ATOM 2391 N N . ASP A 1 303 ? 16.203 5.535 3.252 1 97.75 303 ASP A N 1
ATOM 2392 C CA . ASP A 1 303 ? 16.734 4.188 3.424 1 97.75 303 ASP A CA 1
ATOM 2393 C C . ASP A 1 303 ? 16.062 3.201 2.477 1 97.75 303 ASP A C 1
ATOM 2395 O O . ASP A 1 303 ? 16.734 2.357 1.871 1 97.75 303 ASP A O 1
ATOM 2399 N N . THR A 1 304 ? 14.789 3.266 2.396 1 98.69 304 THR A N 1
ATOM 2400 C CA . THR A 1 304 ? 14.039 2.395 1.496 1 98.69 304 THR A CA 1
ATOM 2401 C C . THR A 1 304 ? 14.461 2.625 0.047 1 98.69 304 THR A C 1
ATOM 2403 O O . THR A 1 304 ? 14.688 1.669 -0.699 1 98.69 304 THR A O 1
ATOM 2406 N N . TYR A 1 305 ? 14.57 3.904 -0.364 1 98.69 305 TYR A N 1
ATOM 2407 C CA . TYR A 1 305 ? 15.016 4.234 -1.714 1 98.69 305 TYR A CA 1
ATOM 2408 C C . TYR A 1 305 ? 16.391 3.639 -1.999 1 98.69 305 TYR A C 1
ATOM 2410 O O . TYR A 1 305 ? 16.578 2.961 -3.012 1 98.69 305 TYR A O 1
ATOM 2418 N N . ASP A 1 306 ? 17.297 3.883 -1.102 1 98.56 306 ASP A N 1
ATOM 2419 C CA . ASP A 1 306 ? 18.672 3.422 -1.299 1 98.56 306 ASP A CA 1
ATOM 2420 C C . ASP A 1 306 ? 18.734 1.899 -1.408 1 98.56 306 ASP A C 1
ATOM 2422 O O . ASP A 1 306 ? 19.469 1.358 -2.24 1 98.56 306 ASP A O 1
ATOM 2426 N N . THR A 1 307 ? 18 1.28 -0.572 1 98.75 307 THR A N 1
ATOM 2427 C CA . THR A 1 307 ? 18 -0.178 -0.532 1 98.75 307 THR A CA 1
ATOM 2428 C C . THR A 1 307 ? 17.391 -0.755 -1.812 1 98.75 307 THR A C 1
ATOM 2430 O O . THR A 1 307 ? 18 -1.624 -2.447 1 98.75 307 THR A O 1
ATOM 2433 N N . VAL A 1 308 ? 16.219 -0.281 -2.199 1 98.88 308 VAL A N 1
ATOM 2434 C CA . VAL A 1 308 ? 15.57 -0.788 -3.406 1 98.88 308 VAL A CA 1
ATOM 2435 C C . VAL A 1 308 ? 16.438 -0.469 -4.625 1 98.88 308 VAL A C 1
ATOM 2437 O O . VAL A 1 308 ? 16.578 -1.295 -5.531 1 98.88 308 VAL A O 1
ATOM 2440 N N . HIS A 1 309 ? 16.984 0.743 -4.641 1 98.69 309 HIS A N 1
ATOM 2441 C CA . HIS A 1 309 ? 17.875 1.168 -5.707 1 98.69 309 HIS A CA 1
ATOM 2442 C C . HIS A 1 309 ? 19.016 0.172 -5.898 1 98.69 309 HIS A C 1
ATOM 2444 O O . HIS A 1 309 ? 19.266 -0.284 -7.016 1 98.69 309 HIS A O 1
ATOM 2450 N N . ALA A 1 310 ? 19.641 -0.182 -4.859 1 98.56 310 ALA A N 1
ATOM 2451 C CA . ALA A 1 310 ? 20.766 -1.104 -4.902 1 98.56 310 ALA A CA 1
ATOM 2452 C C . ALA A 1 310 ? 20.312 -2.512 -5.285 1 98.56 310 ALA A C 1
ATOM 2454 O O . ALA A 1 310 ? 20.953 -3.174 -6.105 1 98.56 310 ALA A O 1
ATOM 2455 N N . VAL A 1 311 ? 19.25 -2.982 -4.711 1 98.81 311 VAL A N 1
ATOM 2456 C CA . VAL A 1 311 ? 18.781 -4.348 -4.914 1 98.81 311 VAL A CA 1
ATOM 2457 C C . VAL A 1 311 ? 18.359 -4.539 -6.371 1 98.81 311 VAL A C 1
ATOM 2459 O O . VAL A 1 311 ? 18.625 -5.586 -6.965 1 98.81 311 VAL A O 1
ATOM 2462 N N . LEU A 1 312 ? 17.656 -3.561 -6.961 1 98.88 312 LEU A N 1
ATOM 2463 C CA . LEU A 1 312 ? 17.25 -3.67 -8.352 1 98.88 312 LEU A CA 1
ATOM 2464 C C . LEU A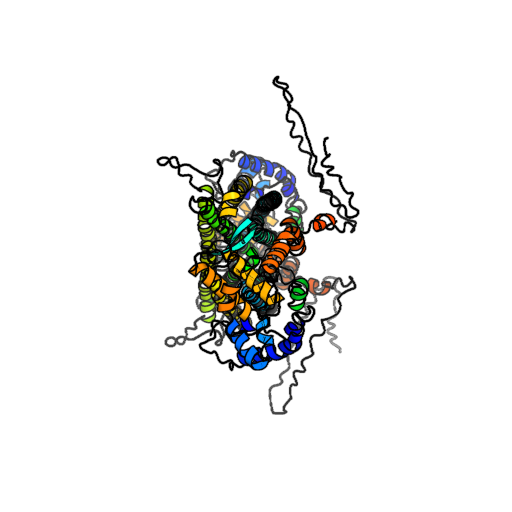 1 312 ? 18.453 -3.801 -9.273 1 98.88 312 LEU A C 1
ATOM 2466 O O . LEU A 1 312 ? 18.422 -4.566 -10.234 1 98.88 312 LEU A O 1
ATOM 2470 N N . GLN A 1 313 ? 19.5 -3.119 -8.953 1 98.5 313 GLN A N 1
ATOM 2471 C CA . GLN A 1 313 ? 20.719 -3.209 -9.75 1 98.5 313 GLN A CA 1
ATOM 2472 C C . GLN A 1 313 ? 21.391 -4.578 -9.602 1 98.5 313 GLN A C 1
ATOM 2474 O O . GLN A 1 313 ? 21.812 -5.184 -10.586 1 98.5 313 GLN A O 1
ATOM 2479 N N . VAL A 1 314 ? 21.5 -5.027 -8.391 1 98.5 314 VAL A N 1
ATOM 2480 C CA . VAL A 1 314 ? 22.094 -6.324 -8.117 1 98.5 314 VAL A CA 1
ATOM 2481 C C . VAL A 1 314 ? 21.281 -7.426 -8.781 1 98.5 314 VAL A C 1
ATOM 2483 O O . VAL A 1 314 ? 21.828 -8.344 -9.398 1 98.5 314 VAL A O 1
ATOM 2486 N N . ALA A 1 315 ? 19.953 -7.371 -8.633 1 98.88 315 ALA A N 1
ATOM 2487 C CA . ALA A 1 315 ? 19.078 -8.359 -9.258 1 98.88 315 ALA A CA 1
ATOM 2488 C C . ALA A 1 315 ? 19.266 -8.375 -10.773 1 98.88 315 ALA A C 1
ATOM 2490 O O . ALA A 1 315 ? 19.297 -9.445 -11.391 1 98.88 315 ALA A O 1
ATOM 2491 N N . THR A 1 316 ? 19.359 -7.176 -11.383 1 98.81 316 THR A N 1
ATOM 2492 C CA . THR A 1 316 ? 19.594 -7.086 -12.82 1 98.81 316 THR A CA 1
ATOM 2493 C C . THR A 1 316 ? 20.922 -7.758 -13.188 1 98.81 316 THR A C 1
ATOM 2495 O O . THR A 1 316 ? 21 -8.492 -14.18 1 98.81 316 THR A O 1
ATOM 2498 N N . GLY A 1 317 ? 21.953 -7.477 -12.422 1 98.44 317 GLY A N 1
ATOM 2499 C CA . GLY A 1 317 ? 23.25 -8.117 -12.648 1 98.44 317 GLY A CA 1
ATOM 2500 C C . GLY A 1 317 ? 23.188 -9.625 -12.523 1 98.44 317 GLY A C 1
ATOM 2501 O O . GLY A 1 317 ? 23.75 -10.344 -13.367 1 98.44 317 GLY A O 1
ATOM 2502 N N . VAL A 1 318 ? 22.516 -10.141 -11.531 1 98.56 318 VAL A N 1
ATOM 2503 C CA . VAL A 1 318 ? 22.391 -11.578 -11.297 1 98.56 318 VAL A CA 1
ATOM 2504 C C . VAL A 1 318 ? 21.672 -12.227 -12.484 1 98.56 318 VAL A C 1
ATOM 2506 O O . VAL A 1 318 ? 22.172 -13.211 -13.047 1 98.56 318 VAL A O 1
ATOM 2509 N N . ILE A 1 319 ? 20.516 -11.711 -12.875 1 98.69 319 ILE A N 1
ATOM 2510 C CA . ILE A 1 319 ? 19.703 -12.289 -13.93 1 98.69 319 ILE A CA 1
ATOM 2511 C C . ILE A 1 319 ? 20.469 -12.227 -15.258 1 98.69 319 ILE A C 1
ATOM 2513 O O . ILE A 1 319 ? 20.406 -13.164 -16.062 1 98.69 319 ILE A O 1
ATOM 2517 N N . SER A 1 320 ? 21.188 -11.156 -15.484 1 98.19 320 SER A N 1
ATOM 2518 C CA . SER A 1 320 ? 21.859 -10.961 -16.766 1 98.19 320 SER A CA 1
ATOM 2519 C C . SER A 1 320 ? 23.062 -11.898 -16.906 1 98.19 320 SER A C 1
ATOM 2521 O O . SER A 1 320 ? 23.453 -12.25 -18.016 1 98.19 320 SER A O 1
ATOM 2523 N N . THR A 1 321 ? 23.609 -12.375 -15.805 1 98 321 THR A N 1
ATOM 2524 C CA . THR A 1 321 ? 24.922 -13.023 -15.93 1 98 321 THR A CA 1
ATOM 2525 C C . THR A 1 321 ? 24.828 -14.484 -15.5 1 98 321 THR A C 1
ATOM 2527 O O . THR A 1 321 ? 25.719 -15.273 -15.797 1 98 321 THR A O 1
ATOM 2530 N N . LEU A 1 322 ? 23.781 -14.875 -14.734 1 98.19 322 LEU A N 1
ATOM 2531 C CA . LEU A 1 322 ? 23.75 -16.25 -14.266 1 98.19 322 LEU A CA 1
ATOM 2532 C C . LEU A 1 322 ? 23.766 -17.234 -15.438 1 98.19 322 LEU A C 1
ATOM 2534 O O . LEU A 1 322 ? 23.297 -16.906 -16.531 1 98.19 322 LEU A O 1
ATOM 2538 N N . LYS A 1 323 ? 24.375 -18.391 -15.227 1 98.06 323 LYS A N 1
ATOM 2539 C CA . LYS A 1 323 ? 24.469 -19.422 -16.25 1 98.06 323 LYS A CA 1
ATOM 2540 C C . LYS A 1 323 ? 23.484 -20.562 -15.977 1 98.06 323 LYS A C 1
ATOM 2542 O O . LYS A 1 323 ? 23.391 -21.047 -14.844 1 98.06 323 LYS A O 1
ATOM 2547 N N . VAL A 1 324 ? 22.797 -21 -17.062 1 98.25 324 VAL A N 1
ATOM 2548 C CA . VAL A 1 324 ? 21.797 -22.062 -16.938 1 98.25 324 VAL A CA 1
ATOM 2549 C C . VAL A 1 324 ? 22.422 -23.406 -17.328 1 98.25 324 VAL A C 1
ATOM 2551 O O . VAL A 1 324 ? 23.188 -23.484 -18.281 1 98.25 324 VAL A O 1
ATOM 2554 N N . ASN A 1 325 ? 22.203 -24.375 -16.469 1 98.38 325 ASN A N 1
ATOM 2555 C CA . ASN A 1 325 ? 22.625 -25.734 -16.75 1 98.38 325 ASN A CA 1
ATOM 2556 C C . ASN A 1 325 ? 21.484 -26.547 -17.391 1 98.38 325 ASN A C 1
ATOM 2558 O O . ASN A 1 325 ? 20.812 -27.328 -16.703 1 98.38 325 ASN A O 1
ATOM 2562 N N . GLN A 1 326 ? 21.422 -26.484 -18.719 1 96.5 326 GLN A N 1
ATOM 2563 C CA . GLN A 1 326 ? 20.312 -27.094 -19.453 1 96.5 326 GLN A CA 1
ATOM 2564 C C . GLN A 1 326 ? 20.281 -28.609 -19.25 1 96.5 326 GLN A C 1
ATOM 2566 O O . GLN A 1 326 ? 19.219 -29.188 -18.984 1 96.5 326 GLN A O 1
ATOM 2571 N N . PRO A 1 327 ? 21.375 -29.266 -19.297 1 96.25 327 PRO A N 1
ATOM 2572 C CA . PRO A 1 327 ? 21.359 -30.719 -19.078 1 96.25 327 PRO A CA 1
ATOM 2573 C C . PRO A 1 327 ? 20.828 -31.094 -17.703 1 96.25 327 PRO A C 1
ATOM 2575 O O . PRO A 1 327 ? 20.062 -32.062 -17.562 1 96.25 327 PRO A O 1
ATOM 2578 N N . ALA A 1 328 ? 21.234 -30.359 -16.703 1 97.31 328 ALA A N 1
ATOM 2579 C CA . ALA A 1 328 ? 20.75 -30.656 -15.352 1 97.31 328 ALA A CA 1
ATOM 2580 C C . ALA A 1 328 ? 19.25 -30.438 -15.242 1 97.31 328 ALA A C 1
ATOM 2582 O O . ALA A 1 328 ? 18.547 -31.219 -14.594 1 97.31 328 ALA A O 1
ATOM 2583 N N . MET A 1 329 ? 18.812 -29.375 -15.836 1 96.06 329 MET A N 1
ATOM 2584 C CA . MET A 1 329 ? 17.375 -29.047 -15.812 1 96.06 329 MET A CA 1
ATOM 2585 C C . MET A 1 329 ? 16.578 -30.125 -16.547 1 96.06 329 MET A C 1
ATOM 2587 O O . MET A 1 329 ? 15.578 -30.625 -16.016 1 96.06 329 MET A O 1
ATOM 2591 N N . GLU A 1 330 ? 17.016 -30.484 -17.672 1 90.88 330 GLU A N 1
ATOM 2592 C CA . GLU A 1 330 ? 16.328 -31.5 -18.469 1 90.88 330 GLU A CA 1
ATOM 2593 C C . GLU A 1 330 ? 16.422 -32.875 -17.812 1 90.88 330 GLU A C 1
ATOM 2595 O O . GLU A 1 330 ? 15.484 -33.656 -17.875 1 90.88 330 GLU A O 1
ATOM 2600 N N . GLY A 1 331 ? 17.562 -33.062 -17.203 1 91.75 331 GLY A N 1
ATOM 2601 C CA . GLY A 1 331 ? 17.766 -34.312 -16.5 1 91.75 331 GLY A CA 1
ATOM 2602 C C . GLY A 1 331 ? 16.859 -34.5 -15.297 1 91.75 331 GLY A C 1
ATOM 2603 O O . GLY A 1 331 ? 16.609 -35.625 -14.852 1 91.75 331 GLY A O 1
ATOM 2604 N N . ALA A 1 332 ? 16.375 -33.406 -14.805 1 93.75 332 ALA A N 1
ATOM 2605 C CA . ALA A 1 332 ? 15.523 -33.438 -13.617 1 93.75 332 ALA A CA 1
ATOM 2606 C C . ALA A 1 332 ? 14.07 -33.719 -13.992 1 93.75 332 ALA A C 1
ATOM 2608 O O . ALA A 1 332 ? 13.227 -33.969 -13.125 1 93.75 332 ALA A O 1
ATOM 2609 N N . LEU A 1 333 ? 13.766 -33.75 -15.266 1 88.56 333 LEU A N 1
ATOM 2610 C CA . LEU A 1 333 ? 12.422 -34.094 -15.719 1 88.56 333 LEU A CA 1
ATOM 2611 C C . LEU A 1 333 ? 12.172 -35.594 -15.586 1 88.56 333 LEU A C 1
ATOM 2613 O O . LEU A 1 333 ? 13.086 -36.375 -15.773 1 88.56 333 LEU A O 1
ATOM 2617 N N . SER A 1 334 ? 11 -35.906 -15.086 1 81.38 334 SER A N 1
ATOM 2618 C CA . SER A 1 334 ? 10.641 -37.312 -14.961 1 81.38 334 SER A CA 1
ATOM 2619 C C . SER A 1 334 ? 9.273 -37.594 -15.57 1 81.38 334 SER A C 1
ATOM 2621 O O . SER A 1 334 ? 8.406 -36.688 -15.594 1 81.38 334 SER A O 1
ATOM 2623 N N . PRO A 1 335 ? 9.094 -38.75 -16.031 1 74 335 PRO A N 1
ATOM 2624 C CA . PRO A 1 335 ? 7.852 -39.094 -16.734 1 74 335 PRO A CA 1
ATOM 2625 C C . PRO A 1 335 ? 6.613 -38.906 -15.852 1 74 335 PRO A C 1
ATOM 2627 O O . PRO A 1 335 ? 5.527 -38.625 -16.359 1 74 335 PRO A O 1
ATOM 2630 N N . ASP A 1 336 ? 6.801 -39.062 -14.562 1 76.81 336 ASP A N 1
ATOM 2631 C CA . ASP A 1 336 ? 5.66 -38.906 -13.664 1 76.81 336 ASP A CA 1
ATOM 2632 C C . ASP A 1 336 ? 5.09 -37.5 -13.727 1 76.81 336 ASP A C 1
ATOM 2634 O O . ASP A 1 336 ? 3.932 -37.281 -13.367 1 76.81 336 ASP A O 1
ATOM 2638 N N . MET A 1 337 ? 5.898 -36.562 -14.188 1 82.81 337 MET A N 1
ATOM 2639 C CA . MET A 1 337 ? 5.449 -35.188 -14.297 1 82.81 337 MET A CA 1
ATOM 2640 C C . MET A 1 337 ? 4.434 -35.031 -15.422 1 82.81 337 MET A C 1
ATOM 2642 O O . MET A 1 337 ? 3.766 -34 -15.523 1 82.81 337 MET A O 1
ATOM 2646 N N . LEU A 1 338 ? 4.227 -36.094 -16.141 1 77.19 338 LEU A N 1
ATOM 2647 C CA . LEU A 1 338 ? 3.303 -36.031 -17.266 1 77.19 338 LEU A CA 1
ATOM 2648 C C . LEU A 1 338 ? 1.974 -36.688 -16.906 1 77.19 338 LEU A C 1
ATOM 2650 O O . LEU A 1 338 ? 1.113 -36.906 -17.766 1 77.19 338 LEU A O 1
ATOM 2654 N N . ALA A 1 339 ? 1.821 -37.062 -15.648 1 79.19 339 ALA A N 1
ATOM 2655 C CA . ALA A 1 339 ? 0.597 -37.688 -15.188 1 79.19 339 ALA A CA 1
ATOM 2656 C C . ALA A 1 339 ? -0.629 -36.844 -15.5 1 79.19 339 ALA A C 1
ATOM 2658 O O . ALA A 1 339 ? -1.675 -37.375 -15.891 1 79.19 339 ALA A O 1
ATOM 2659 N N . THR A 1 340 ? -0.478 -35.562 -15.281 1 79.38 340 THR A N 1
ATOM 2660 C CA . THR A 1 340 ? -1.58 -34.656 -15.578 1 79.38 340 THR A CA 1
ATOM 2661 C C . THR A 1 340 ? -1.893 -34.656 -17.062 1 79.38 340 THR A C 1
ATOM 2663 O O . THR A 1 340 ? -3.057 -34.562 -17.469 1 79.38 340 THR A O 1
ATOM 2666 N N . ASP A 1 341 ? -0.929 -34.75 -17.828 1 75.81 341 ASP A N 1
ATOM 2667 C CA . ASP A 1 341 ? -1.123 -34.812 -19.266 1 75.81 341 ASP A CA 1
ATOM 2668 C C . ASP A 1 341 ? -1.854 -36.094 -19.672 1 75.81 341 ASP A C 1
ATOM 2670 O O . ASP A 1 341 ? -2.666 -36.094 -20.609 1 75.81 341 ASP A O 1
ATOM 2674 N N . LEU A 1 342 ? -1.546 -37.094 -18.938 1 75.38 342 LEU A N 1
ATOM 2675 C CA . LEU A 1 342 ? -2.275 -38.344 -19.172 1 75.38 342 LEU A CA 1
ATOM 2676 C C . LEU A 1 342 ? -3.748 -38.188 -18.812 1 75.38 342 LEU A C 1
ATOM 2678 O O . LEU A 1 342 ? -4.625 -38.625 -19.547 1 75.38 342 LEU A O 1
ATOM 2682 N N . ALA A 1 343 ? -3.943 -37.562 -17.719 1 80.88 343 ALA A N 1
ATOM 2683 C CA . ALA A 1 343 ? -5.324 -37.312 -17.312 1 80.88 343 ALA A CA 1
ATOM 2684 C C . ALA A 1 343 ? -6.047 -36.469 -18.359 1 80.88 343 ALA A C 1
ATOM 2686 O O . ALA A 1 343 ? -7.195 -36.75 -18.703 1 80.88 343 ALA A O 1
ATOM 2687 N N . TYR A 1 344 ? -5.379 -35.469 -18.922 1 77.06 344 TYR A N 1
ATOM 2688 C CA . TYR A 1 344 ? -5.984 -34.594 -19.922 1 77.06 344 TYR A CA 1
ATOM 2689 C C . TYR A 1 344 ? -6.262 -35.344 -21.219 1 77.06 344 TYR A C 1
ATOM 2691 O O . TYR A 1 344 ? -7.254 -35.094 -21.891 1 77.06 344 TYR A O 1
ATOM 2699 N N . TYR A 1 345 ? -5.398 -36.188 -21.5 1 73.06 345 TYR A N 1
ATOM 2700 C CA . TYR A 1 345 ? -5.602 -37 -22.688 1 73.06 345 TYR A CA 1
ATOM 2701 C C . TYR A 1 345 ? -6.867 -37.844 -22.562 1 73.06 345 TYR A C 1
ATOM 2703 O O . TYR A 1 345 ? -7.672 -37.906 -23.5 1 73.06 345 TYR A O 1
ATOM 2711 N N . LEU A 1 346 ? -7.051 -38.406 -21.391 1 74.81 346 LEU A N 1
ATOM 2712 C CA . LEU A 1 346 ? -8.227 -39.219 -21.125 1 74.81 346 LEU A CA 1
ATOM 2713 C C . LEU A 1 346 ? -9.5 -38.375 -21.141 1 74.81 346 LEU A C 1
ATOM 2715 O O . LEU A 1 346 ? -10.547 -38.844 -21.609 1 74.81 346 LEU A O 1
ATOM 2719 N N . VAL A 1 347 ? -9.383 -37.219 -20.688 1 76.75 347 VAL A N 1
ATOM 2720 C CA . VAL A 1 347 ? -10.516 -36.281 -20.703 1 76.75 347 VAL A CA 1
ATOM 2721 C C . VAL A 1 347 ? -10.883 -35.938 -22.156 1 76.75 347 VAL A C 1
ATOM 2723 O O . VAL A 1 347 ? -12.062 -35.875 -22.5 1 76.75 347 VAL A O 1
ATOM 2726 N N . ARG A 1 348 ? -9.883 -35.719 -22.953 1 73.81 348 ARG A N 1
ATOM 2727 C CA . ARG A 1 348 ? -10.125 -35.406 -24.359 1 73.81 348 ARG A CA 1
ATOM 2728 C C . ARG A 1 348 ? -10.82 -36.562 -25.062 1 73.81 348 ARG A C 1
ATOM 2730 O O . ARG A 1 348 ? -11.562 -36.375 -26.031 1 73.81 348 ARG A O 1
ATOM 2737 N N . LYS A 1 349 ? -10.625 -37.75 -24.469 1 71 349 LYS A N 1
ATOM 2738 C CA . LYS A 1 349 ? -11.258 -38.938 -25.016 1 71 349 LYS A CA 1
ATOM 2739 C C . LYS A 1 349 ? -12.648 -39.125 -24.422 1 71 349 LYS A C 1
ATOM 2741 O O . LYS A 1 349 ? -13.305 -40.156 -24.703 1 71 349 LYS A O 1
ATOM 2746 N N . GLY A 1 350 ? -12.984 -38.219 -23.562 1 70.38 350 GLY A N 1
ATOM 2747 C CA . GLY A 1 350 ? -14.367 -38.219 -23.109 1 70.38 350 GLY A CA 1
ATOM 2748 C C . GLY A 1 350 ? -14.516 -38.625 -21.656 1 70.38 350 GLY A C 1
ATOM 2749 O O . GLY A 1 350 ? -15.617 -38.625 -21.109 1 70.38 350 GLY A O 1
ATOM 2750 N N . MET A 1 351 ? -13.461 -38.969 -20.984 1 72.5 351 MET A N 1
ATOM 2751 C CA . MET A 1 351 ? -13.516 -39.375 -19.594 1 72.5 351 MET A CA 1
ATOM 2752 C C . MET A 1 351 ? -13.664 -38.156 -18.672 1 72.5 351 MET A C 1
ATOM 2754 O O . MET A 1 351 ? -13.039 -37.125 -18.906 1 72.5 351 MET A O 1
ATOM 2758 N N . PRO A 1 352 ? -14.602 -38.25 -17.766 1 72.62 352 PRO A N 1
ATOM 2759 C CA . PRO A 1 352 ? -14.656 -37.188 -16.781 1 72.62 352 PRO A CA 1
ATOM 2760 C C . PRO A 1 352 ? -13.328 -36.969 -16.047 1 72.62 352 PRO A C 1
ATOM 2762 O O . PRO A 1 352 ? -12.625 -37.938 -15.766 1 72.62 352 PRO A O 1
ATOM 2765 N N . PHE A 1 353 ? -13.039 -35.781 -15.711 1 77.31 353 PHE A N 1
ATOM 2766 C CA . PHE A 1 353 ? -11.719 -35.406 -15.211 1 77.31 353 PHE A CA 1
ATOM 2767 C C . PHE A 1 353 ? -11.375 -36.219 -13.961 1 77.31 353 PHE A C 1
ATOM 2769 O O . PHE A 1 353 ? -10.25 -36.719 -13.82 1 77.31 353 PHE A O 1
ATOM 2776 N N . ARG A 1 354 ? -12.289 -36.312 -13.062 1 77 354 ARG A N 1
ATOM 2777 C CA . ARG A 1 354 ? -12.008 -37.031 -11.812 1 77 354 ARG A CA 1
ATOM 2778 C C . ARG A 1 354 ? -11.625 -38.469 -12.078 1 77 354 ARG A C 1
ATOM 2780 O O . ARG A 1 354 ? -10.75 -39.031 -11.414 1 77 354 ARG A O 1
ATOM 2787 N N . GLU A 1 355 ? -12.359 -39.031 -12.969 1 75.75 355 GLU A N 1
ATOM 2788 C CA . GLU A 1 355 ? -12.047 -40.375 -13.352 1 75.75 355 GLU A CA 1
ATOM 2789 C C . GLU A 1 355 ? -10.695 -40.469 -14.062 1 75.75 355 GLU A C 1
ATOM 2791 O O . GLU A 1 355 ? -9.898 -41.375 -13.797 1 75.75 355 GLU A O 1
ATOM 2796 N N . ALA A 1 356 ? -10.508 -39.531 -14.938 1 80.25 356 ALA A N 1
ATOM 2797 C CA . ALA A 1 356 ? -9.242 -39.469 -15.656 1 80.25 356 ALA A CA 1
ATOM 2798 C C . ALA A 1 356 ? -8.07 -39.281 -14.695 1 80.25 356 ALA A C 1
ATOM 2800 O O . ALA A 1 356 ? -7.027 -39.906 -14.852 1 80.25 356 ALA A O 1
ATOM 2801 N N . HIS A 1 357 ? -8.336 -38.438 -13.766 1 83.25 357 HIS A N 1
ATOM 2802 C CA . HIS A 1 357 ? -7.324 -38.156 -12.75 1 83.25 357 HIS A CA 1
ATOM 2803 C C . HIS A 1 357 ? -7.004 -39.406 -11.938 1 83.25 357 HIS A C 1
ATOM 2805 O O . HIS A 1 357 ? -5.832 -39.719 -11.695 1 83.25 357 HIS A O 1
ATOM 2811 N N . SER A 1 358 ? -8.031 -40.094 -11.586 1 80.5 358 SER A N 1
ATOM 2812 C CA . SER A 1 358 ? -7.855 -41.312 -10.828 1 80.5 358 SER A CA 1
ATOM 2813 C C . SER A 1 358 ? -7.113 -42.375 -11.656 1 80.5 358 SER A C 1
ATOM 2815 O O . SER A 1 358 ? -6.234 -43.062 -11.141 1 80.5 358 SER A O 1
ATOM 2817 N N . CYS A 1 359 ? -7.422 -42.469 -12.875 1 76.81 359 CYS A N 1
ATOM 2818 C CA . CYS A 1 359 ? -6.77 -43.438 -13.773 1 76.81 359 CYS A CA 1
ATOM 2819 C C . CYS A 1 359 ? -5.293 -43.094 -13.938 1 76.81 359 CYS A C 1
ATOM 2821 O O . CYS A 1 359 ? -4.441 -43.969 -13.914 1 76.81 359 CYS A O 1
ATOM 2823 N N . ALA A 1 360 ? -5.066 -41.812 -14.141 1 80.44 360 ALA A N 1
ATOM 2824 C CA . ALA A 1 360 ? -3.682 -41.375 -14.273 1 80.44 360 ALA A CA 1
ATOM 2825 C C . ALA A 1 360 ? -2.889 -41.688 -13 1 80.44 360 ALA A C 1
ATOM 2827 O O . ALA A 1 360 ? -1.73 -42.094 -13.07 1 80.44 360 ALA A O 1
ATOM 2828 N N . GLY A 1 361 ? -3.559 -41.469 -11.875 1 81.31 361 GLY A N 1
ATOM 2829 C CA . GLY A 1 361 ? -2.926 -41.781 -10.602 1 81.31 361 GLY A CA 1
ATOM 2830 C C . GLY A 1 361 ? -2.576 -43.25 -10.461 1 81.31 361 GLY A C 1
ATOM 2831 O O . GLY A 1 361 ? -1.501 -43.594 -9.961 1 81.31 361 GLY A O 1
ATOM 2832 N N . LYS A 1 362 ? -3.457 -43.969 -10.875 1 77.62 362 LYS A N 1
ATOM 2833 C CA . LYS A 1 362 ? -3.225 -45.406 -10.82 1 77.62 362 LYS A CA 1
ATOM 2834 C C . LYS A 1 362 ? -2.086 -45.812 -11.758 1 77.62 362 LYS A C 1
ATOM 2836 O O . LYS A 1 362 ? -1.286 -46.688 -11.422 1 77.62 362 LYS A O 1
ATOM 2841 N N . ALA A 1 363 ? -2.078 -45.25 -12.859 1 75.94 363 ALA A N 1
ATOM 2842 C CA . ALA A 1 363 ? -1.002 -45.5 -13.812 1 75.94 363 ALA A CA 1
ATOM 2843 C C . ALA A 1 363 ? 0.357 -45.156 -13.211 1 75.94 363 ALA A C 1
ATOM 2845 O O . ALA A 1 363 ? 1.324 -45.906 -13.367 1 75.94 363 ALA A O 1
ATOM 2846 N N . VAL A 1 364 ? 0.41 -44.031 -12.516 1 79.81 364 VAL A N 1
ATOM 2847 C CA . VAL A 1 364 ? 1.645 -43.594 -11.867 1 79.81 364 VAL A CA 1
ATOM 2848 C C . VAL A 1 364 ? 2.027 -44.562 -10.766 1 79.81 364 VAL A C 1
ATOM 2850 O O . VAL A 1 364 ? 3.199 -44.938 -10.617 1 79.81 364 VAL A O 1
ATOM 2853 N N . TYR A 1 365 ? 1.01 -45 -10.055 1 80.94 365 TYR A N 1
ATOM 2854 C CA . TYR A 1 365 ? 1.24 -45.938 -8.977 1 80.94 365 TYR A CA 1
ATOM 2855 C C . TYR A 1 365 ? 1.811 -47.25 -9.508 1 80.94 365 TYR A C 1
ATOM 2857 O O . TYR A 1 365 ? 2.738 -47.812 -8.93 1 80.94 365 TYR A O 1
ATOM 2865 N N . ILE A 1 366 ? 1.278 -47.688 -10.578 1 76.81 366 ILE A N 1
ATOM 2866 C CA . ILE A 1 366 ? 1.74 -48.938 -11.18 1 76.81 366 ILE A CA 1
ATOM 2867 C C . ILE A 1 366 ? 3.18 -48.781 -11.664 1 76.81 366 ILE A C 1
ATOM 2869 O O . ILE A 1 366 ? 4.016 -49.656 -11.453 1 76.81 366 ILE A O 1
ATOM 2873 N N . ALA A 1 367 ? 3.389 -47.688 -12.25 1 77.81 367 ALA A N 1
ATOM 2874 C CA . ALA A 1 367 ? 4.738 -47.406 -12.742 1 77.81 367 ALA A CA 1
ATOM 2875 C C . ALA A 1 367 ? 5.738 -47.375 -11.586 1 77.81 367 ALA A C 1
ATOM 2877 O O . ALA A 1 367 ? 6.836 -47.938 -11.688 1 77.81 367 ALA A O 1
ATOM 2878 N N . GLU A 1 368 ? 5.371 -46.719 -10.516 1 79.62 368 GLU A N 1
ATOM 2879 C CA . GLU A 1 368 ? 6.23 -46.625 -9.344 1 79.62 368 GLU A CA 1
ATOM 2880 C C . GLU A 1 368 ? 6.441 -47.969 -8.68 1 79.62 368 GLU A C 1
ATOM 2882 O O . GLU A 1 368 ? 7.551 -48.281 -8.242 1 79.62 368 GLU A O 1
ATOM 2887 N N . SER A 1 369 ? 5.348 -48.688 -8.602 1 81.19 369 SER A N 1
ATOM 2888 C CA . SER A 1 369 ? 5.418 -50 -7.961 1 81.19 369 SER A CA 1
ATOM 2889 C C . SER A 1 369 ? 6.324 -50.938 -8.734 1 81.19 369 SER A C 1
ATOM 2891 O O . SER A 1 369 ? 6.988 -51.812 -8.148 1 81.19 369 SER A O 1
ATOM 2893 N N . LYS A 1 370 ? 6.309 -50.75 -9.984 1 79.62 370 LYS A N 1
ATOM 2894 C CA . LYS A 1 370 ? 7.137 -51.594 -10.844 1 79.62 370 LYS A CA 1
ATOM 2895 C C . LYS A 1 370 ? 8.516 -50.969 -11.062 1 79.62 370 LYS A C 1
ATOM 2897 O O . LYS A 1 370 ? 9.359 -51.562 -11.742 1 79.62 370 LYS A O 1
ATOM 2902 N N . ASN A 1 371 ? 8.625 -49.781 -10.469 1 80.94 371 ASN A N 1
ATOM 2903 C CA . ASN A 1 371 ? 9.859 -49.031 -10.625 1 80.94 371 ASN A CA 1
ATOM 2904 C C . ASN A 1 371 ? 10.203 -48.812 -12.094 1 80.94 371 ASN A C 1
ATOM 2906 O O . ASN A 1 371 ? 11.336 -49.062 -12.516 1 80.94 371 ASN A O 1
ATOM 2910 N N . ILE A 1 372 ? 9.164 -48.562 -12.914 1 74.81 372 ILE A N 1
ATOM 2911 C CA . ILE A 1 372 ? 9.352 -48.25 -14.328 1 74.81 372 ILE A CA 1
ATOM 2912 C C . ILE A 1 372 ? 8.773 -46.875 -14.617 1 74.81 372 ILE A C 1
ATOM 2914 O O . ILE A 1 372 ? 8.023 -46.312 -13.812 1 74.81 372 ILE A O 1
ATOM 2918 N N . HIS A 1 373 ? 9.242 -46.375 -15.688 1 70.44 373 HIS A N 1
ATOM 2919 C CA . HIS A 1 373 ? 8.703 -45.125 -16.156 1 70.44 373 HIS A CA 1
ATOM 2920 C C . HIS A 1 373 ? 7.273 -45.281 -16.672 1 70.44 373 HIS A C 1
ATOM 2922 O O . HIS A 1 373 ? 6.934 -46.312 -17.25 1 70.44 373 HIS A O 1
ATOM 2928 N N . LEU A 1 374 ? 6.473 -44.281 -16.406 1 71.69 374 LEU A N 1
ATOM 2929 C CA . LEU A 1 374 ? 5.078 -44.281 -16.828 1 71.69 374 LEU A CA 1
ATOM 2930 C C . LEU A 1 374 ? 4.961 -44.625 -18.312 1 71.69 374 LEU A C 1
ATOM 2932 O O . LEU A 1 374 ? 4.012 -45.281 -18.719 1 71.69 374 LEU A O 1
ATOM 2936 N N . SER A 1 375 ? 6.016 -44.25 -19.094 1 63.72 375 SER A N 1
ATOM 2937 C CA . SER A 1 375 ? 5.992 -44.438 -20.531 1 63.72 375 SER A CA 1
ATOM 2938 C C . SER A 1 375 ? 6.207 -45.906 -20.891 1 63.72 375 SER A C 1
ATOM 2940 O O . SER A 1 375 ? 5.93 -46.312 -22.016 1 63.72 375 SER A O 1
ATOM 2942 N N . LYS A 1 376 ? 6.598 -46.656 -19.891 1 66.75 376 LYS A N 1
ATOM 2943 C CA . LYS A 1 376 ? 6.922 -48.062 -20.156 1 66.75 376 LYS A CA 1
ATOM 2944 C C . LYS A 1 376 ? 5.777 -48.969 -19.719 1 66.75 376 LYS A C 1
ATOM 2946 O O . LYS A 1 376 ? 5.871 -50.188 -19.859 1 66.75 376 LYS A O 1
ATOM 2951 N N . LEU A 1 377 ? 4.766 -48.281 -19.234 1 70 377 LEU A N 1
ATOM 2952 C CA . LEU A 1 377 ? 3.619 -49.094 -18.859 1 70 377 LEU A CA 1
ATOM 2953 C C . LEU A 1 377 ? 2.99 -49.75 -20.078 1 70 377 LEU A C 1
ATOM 2955 O O . LEU A 1 377 ? 2.891 -49.156 -21.141 1 70 377 LEU A O 1
ATOM 2959 N N . THR A 1 378 ? 2.754 -51 -20 1 61.38 378 THR A N 1
ATOM 2960 C CA . THR A 1 378 ? 2.146 -51.781 -21.078 1 61.38 378 THR A CA 1
ATOM 2961 C C . THR A 1 378 ? 0.624 -51.719 -21 1 61.38 378 THR A C 1
ATOM 2963 O O . THR A 1 378 ? 0.067 -51.281 -20 1 61.38 378 THR A O 1
ATOM 2966 N N . VAL A 1 379 ? 0.011 -52.062 -22.094 1 60.09 379 VAL A N 1
ATOM 2967 C CA . VAL A 1 379 ? -1.445 -52.125 -22.141 1 60.09 379 VAL A CA 1
ATOM 2968 C C . VAL A 1 379 ? -1.95 -53.094 -21.062 1 60.09 379 VAL A C 1
ATOM 2970 O O . VAL A 1 379 ? -2.988 -52.844 -20.438 1 60.09 379 VAL A O 1
ATOM 2973 N N . GLU A 1 380 ? -1.225 -54.094 -20.859 1 62.94 380 GLU A N 1
ATOM 2974 C CA . GLU A 1 380 ? -1.592 -55.062 -19.844 1 62.94 380 GLU A CA 1
ATOM 2975 C C . GLU A 1 380 ? -1.571 -54.438 -18.453 1 62.94 380 GLU A C 1
ATOM 2977 O O . GLU A 1 380 ? -2.443 -54.719 -17.625 1 62.94 380 GLU A O 1
ATOM 2982 N N . ASP A 1 381 ? -0.655 -53.625 -18.266 1 65.19 381 ASP A N 1
ATOM 2983 C CA . ASP A 1 381 ? -0.555 -52.938 -16.984 1 65.19 381 ASP A CA 1
ATOM 2984 C C . ASP A 1 381 ? -1.768 -52.062 -16.75 1 65.19 381 ASP A C 1
ATOM 2986 O O . ASP A 1 381 ? -2.271 -51.969 -15.625 1 65.19 381 ASP A O 1
ATOM 2990 N N . LEU A 1 382 ? -2.176 -51.469 -17.812 1 62.69 382 LEU A N 1
ATOM 2991 C CA . LEU A 1 382 ? -3.246 -50.5 -17.734 1 62.69 382 LEU A CA 1
ATOM 2992 C C . LEU A 1 382 ? -4.609 -51.156 -17.656 1 62.69 382 LEU A C 1
ATOM 2994 O O . LEU A 1 382 ? -5.566 -50.594 -17.125 1 62.69 382 LEU A O 1
ATOM 2998 N N . GLN A 1 383 ? -4.613 -52.344 -18.203 1 54.66 383 GLN A N 1
ATOM 2999 C CA . GLN A 1 383 ? -5.844 -53.125 -18.125 1 54.66 383 GLN A CA 1
ATOM 3000 C C . GLN A 1 383 ? -6.145 -53.531 -16.672 1 54.66 383 GLN A C 1
ATOM 3002 O O . GLN A 1 383 ? -7.309 -53.688 -16.312 1 54.66 383 GLN A O 1
ATOM 3007 N N . THR A 1 384 ? -5.188 -53.812 -15.898 1 51.81 384 THR A N 1
ATOM 3008 C CA . THR A 1 384 ? -5.395 -54.156 -14.5 1 51.81 384 THR A CA 1
ATOM 3009 C C . THR A 1 384 ? -6.043 -53.031 -13.742 1 51.81 384 THR A C 1
ATOM 3011 O O . THR A 1 384 ? -6.664 -53.219 -12.695 1 51.81 384 THR A O 1
ATOM 3014 N N . VAL A 1 385 ? -5.77 -51.938 -14.102 1 49.94 385 VAL A N 1
ATOM 3015 C CA . VAL A 1 385 ? -6.352 -50.781 -13.453 1 49.94 385 VAL A CA 1
ATOM 3016 C C . VAL A 1 385 ? -7.848 -50.719 -13.75 1 49.94 385 VAL A C 1
ATOM 3018 O O . VAL A 1 385 ? -8.625 -50.219 -12.938 1 49.94 385 VAL A O 1
ATOM 3021 N N . ARG A 1 386 ? -8.336 -51.156 -14.992 1 46.41 386 ARG A N 1
ATOM 3022 C CA . ARG A 1 386 ? -9.727 -51.062 -15.438 1 46.41 386 ARG A CA 1
ATOM 3023 C C . ARG A 1 386 ? -10.516 -52.312 -15.039 1 46.41 386 ARG A C 1
ATOM 3025 O O . ARG A 1 386 ? -10.844 -53.156 -15.883 1 46.41 386 ARG A O 1
ATOM 3032 N N . SER A 1 387 ? -10.352 -53.188 -14.219 1 39.16 387 SER A N 1
ATOM 3033 C CA . SER A 1 387 ? -11.508 -54.094 -14.164 1 39.16 387 SER A CA 1
ATOM 3034 C C . SER A 1 387 ? -12.812 -53.312 -14.188 1 39.16 387 SER A C 1
ATOM 3036 O O . SER A 1 387 ? -13.828 -53.781 -14.688 1 39.16 387 SER A O 1
ATOM 3038 N N . ALA A 1 388 ? -13.078 -52.375 -13.406 1 33.84 388 ALA A N 1
ATOM 3039 C CA . ALA A 1 388 ? -14.43 -51.812 -13.344 1 33.84 388 ALA A CA 1
ATOM 3040 C C . ALA A 1 388 ? -14.75 -51.031 -14.609 1 33.84 388 ALA A C 1
ATOM 3042 O O . ALA A 1 388 ? -15.906 -50.656 -14.844 1 33.84 388 ALA A O 1
ATOM 3043 N N . VAL A 1 389 ? -13.93 -50.156 -15.195 1 34.81 389 VAL A N 1
ATOM 3044 C CA . VAL A 1 389 ? -14.414 -49.406 -16.328 1 34.81 389 VAL A CA 1
ATOM 3045 C C . VAL A 1 389 ? -14.391 -50.25 -17.594 1 34.81 389 VAL A C 1
ATOM 3047 O O . VAL A 1 389 ? -13.328 -50.656 -18.062 1 34.81 389 VAL A O 1
ATOM 3050 N N . THR A 1 390 ? -15.242 -51.25 -17.828 1 32.75 390 THR A N 1
ATOM 3051 C CA . THR A 1 390 ? -15.531 -51.969 -19.062 1 32.75 390 THR A CA 1
ATOM 3052 C C . THR A 1 390 ? -15.461 -51.031 -20.266 1 32.75 390 THR A C 1
ATOM 3054 O O . THR A 1 390 ? -15.961 -51.375 -21.344 1 32.75 390 THR A O 1
ATOM 3057 N N . PHE A 1 391 ? -15.258 -49.781 -20.172 1 31.53 391 PHE A N 1
ATOM 3058 C CA . PHE A 1 391 ? -15.406 -49.031 -21.422 1 31.53 391 PHE A CA 1
ATOM 3059 C C . PHE A 1 391 ? -14.461 -49.562 -22.484 1 31.53 391 PHE A C 1
ATOM 3061 O O . PHE A 1 391 ? -13.367 -50.031 -22.172 1 31.53 391 PHE A O 1
ATOM 3068 N N . LYS A 1 392 ? -14.977 -50.094 -23.703 1 29.78 392 LYS A N 1
ATOM 3069 C CA . LYS A 1 392 ? -14.375 -50.375 -24.984 1 29.78 392 LYS A CA 1
ATOM 3070 C C . LYS A 1 392 ? -13.203 -49.469 -25.281 1 29.78 392 LYS A C 1
ATOM 3072 O O . LYS A 1 392 ? -13.391 -48.344 -25.781 1 29.78 392 LYS A O 1
ATOM 3077 N N . ILE A 1 393 ? -12.305 -49.281 -24.562 1 32.22 393 ILE A N 1
ATOM 3078 C CA . ILE A 1 393 ? -11.008 -48.75 -24.953 1 32.22 393 ILE A CA 1
ATOM 3079 C C . ILE A 1 393 ? -10.414 -49.594 -26.078 1 32.22 393 ILE A C 1
ATOM 3081 O O . ILE A 1 393 ? -9.922 -50.719 -25.828 1 32.22 393 ILE A O 1
ATOM 3085 N N . LYS A 1 394 ? -11.062 -50.031 -27.172 1 27.81 394 LYS A N 1
ATOM 3086 C CA . LYS A 1 394 ? -10.336 -50.594 -28.312 1 27.81 394 LYS A CA 1
ATOM 3087 C C . LYS A 1 394 ? -8.914 -50.031 -28.375 1 27.81 394 LYS A C 1
ATOM 3089 O O . LYS A 1 394 ? -8.594 -49.062 -27.688 1 27.81 394 LYS A O 1
ATOM 3094 N N . TYR A 1 395 ? -8.148 -50.188 -29.797 1 25.12 395 TYR A N 1
ATOM 3095 C CA . TYR A 1 395 ? -6.789 -50.062 -30.312 1 25.12 395 TYR A CA 1
ATOM 3096 C C . TYR A 1 395 ? -6.199 -48.719 -29.953 1 25.12 395 TYR A C 1
ATOM 3098 O O . TYR A 1 395 ? -5.457 -48.125 -30.75 1 25.12 395 TYR A O 1
ATOM 3106 N N . ILE A 1 396 ? -6.781 -47.969 -29.312 1 29.53 396 ILE A N 1
ATOM 3107 C CA . ILE A 1 396 ? -5.859 -46.844 -29.281 1 29.53 396 ILE A CA 1
ATOM 3108 C C . ILE A 1 396 ? -4.566 -47.25 -28.578 1 29.53 396 ILE A C 1
ATOM 3110 O O . ILE A 1 396 ? -4.57 -47.562 -27.391 1 29.53 396 ILE A O 1
ATOM 3114 N N . THR A 1 397 ? -3.748 -48.156 -29.312 1 26.02 397 THR A N 1
ATOM 3115 C CA . THR A 1 397 ? -2.371 -48.469 -28.969 1 26.02 397 THR A CA 1
ATOM 3116 C C . THR A 1 397 ? -1.731 -47.375 -28.141 1 26.02 397 THR A C 1
ATOM 3118 O O . THR A 1 397 ? -1.994 -46.188 -28.375 1 26.02 397 THR A O 1
ATOM 3121 N N . LEU A 1 398 ? -1.353 -47.75 -27.016 1 27.95 398 LEU A N 1
ATOM 3122 C CA . LEU A 1 398 ? -0.428 -47 -26.156 1 27.95 398 LEU A CA 1
ATOM 3123 C C . LEU A 1 398 ? 0.521 -46.156 -26.984 1 27.95 398 LEU A C 1
ATOM 3125 O O . LEU A 1 398 ? 1.049 -45.156 -26.484 1 27.95 398 LEU A O 1
ATOM 3129 N N . TYR A 1 399 ? 0.942 -46.75 -28.172 1 25.94 399 TYR A N 1
ATOM 3130 C CA . TYR A 1 399 ? 1.818 -46.094 -29.141 1 25.94 399 TYR A CA 1
ATOM 3131 C C . TYR A 1 399 ? 1.179 -44.844 -29.688 1 25.94 399 TYR A C 1
ATOM 3133 O O . TYR A 1 399 ? 1.864 -43.844 -29.922 1 25.94 399 TYR A O 1
ATOM 3141 N N . GLU A 1 400 ? -0.11 -44.969 -30.031 1 29.59 400 GLU A N 1
ATOM 3142 C CA . GLU A 1 400 ? -0.731 -43.719 -30.5 1 29.59 400 GLU A CA 1
ATOM 3143 C C . GLU A 1 400 ? -0.919 -42.719 -29.375 1 29.59 400 GLU A C 1
ATOM 3145 O O . GLU A 1 400 ? -1.067 -41.531 -29.625 1 29.59 400 GLU A O 1
ATOM 3150 N N . MET A 1 401 ? -1.055 -43.188 -28.281 1 30.31 401 MET A N 1
ATOM 3151 C CA . MET A 1 401 ? -1.136 -42.375 -27.094 1 30.31 401 MET A CA 1
ATOM 3152 C C . MET A 1 401 ? 0.171 -41.625 -26.859 1 30.31 401 MET A C 1
ATOM 3154 O O . MET A 1 401 ? 0.161 -40.469 -26.391 1 30.31 401 MET A O 1
ATOM 3158 N N . PHE A 1 402 ? 1.251 -42.406 -26.953 1 30.5 402 PHE A N 1
ATOM 3159 C CA . PHE A 1 402 ? 2.578 -41.812 -26.969 1 30.5 402 PHE A CA 1
ATOM 3160 C C . PHE A 1 402 ? 2.729 -40.906 -28.188 1 30.5 402 PHE A C 1
ATOM 3162 O O . PHE A 1 402 ? 3.402 -39.875 -28.109 1 30.5 402 PHE A O 1
ATOM 3169 N N . LEU A 1 403 ? 2.25 -41.344 -29.375 1 27.84 403 LEU A N 1
ATOM 3170 C CA . LEU A 1 403 ? 2.309 -40.531 -30.578 1 27.84 403 LEU A CA 1
ATOM 3171 C C . LEU A 1 403 ? 1.461 -39.25 -30.422 1 27.84 403 LEU A C 1
ATOM 3173 O O . LEU A 1 403 ? 1.848 -38.188 -30.875 1 27.84 403 LEU A O 1
ATOM 3177 N N . ASP A 1 404 ? 0.24 -39.406 -29.953 1 29.28 404 ASP A N 1
ATOM 3178 C CA . ASP A 1 404 ? -0.547 -38.188 -29.75 1 29.28 404 ASP A CA 1
ATOM 3179 C C . ASP A 1 404 ? -0.047 -37.406 -28.547 1 29.28 404 ASP A C 1
ATOM 3181 O O . ASP A 1 404 ? -0.109 -36.156 -28.516 1 29.28 404 ASP A O 1
ATOM 3185 N N . VAL A 1 405 ? 0.326 -38.062 -27.609 1 29.73 405 VAL A N 1
ATOM 3186 C CA . VAL A 1 405 ? 1.072 -37.375 -26.562 1 29.73 405 VAL A CA 1
ATOM 3187 C C . VAL A 1 405 ? 2.42 -36.906 -27.109 1 29.73 405 VAL A C 1
ATOM 3189 O O . VAL A 1 405 ? 2.904 -35.812 -26.766 1 29.73 405 VAL A O 1
ATOM 3192 N N . ILE A 1 406 ? 3.135 -37.719 -27.984 1 29.03 406 ILE A N 1
ATOM 3193 C CA . ILE A 1 406 ? 4.297 -37.312 -28.766 1 29.03 406 ILE A CA 1
ATOM 3194 C C . ILE A 1 406 ? 3.865 -36.344 -29.844 1 29.03 406 ILE A C 1
ATOM 3196 O O . ILE A 1 406 ? 4.586 -35.375 -30.156 1 29.03 406 ILE A O 1
ATOM 3200 N N . VAL A 1 407 ? 2.771 -36.594 -30.672 1 27.42 407 VAL A N 1
ATOM 3201 C CA . VAL A 1 407 ? 2.293 -35.562 -31.594 1 27.42 407 VAL A CA 1
ATOM 3202 C C . VAL A 1 407 ? 1.933 -34.312 -30.828 1 27.42 407 VAL A C 1
ATOM 3204 O O . VAL A 1 407 ? 2.17 -33.188 -31.297 1 27.42 407 VAL A O 1
ATOM 3207 N N . PHE A 1 408 ? 1.234 -34.438 -29.781 1 28.3 408 PHE A N 1
ATOM 3208 C CA . PHE A 1 408 ? 1.128 -33.219 -28.969 1 28.3 408 PHE A CA 1
ATOM 3209 C C . PHE A 1 408 ? 2.496 -32.781 -28.453 1 28.3 408 PHE A C 1
ATOM 3211 O O . PHE A 1 408 ? 2.738 -31.594 -28.234 1 28.3 408 PHE A O 1
ATOM 3218 N N . PHE A 1 409 ? 3.377 -33.688 -28.062 1 26.91 409 PHE A N 1
ATOM 3219 C CA . PHE A 1 409 ? 4.777 -33.281 -27.938 1 26.91 409 PHE A CA 1
ATOM 3220 C C . PHE A 1 409 ? 5.375 -33 -29.312 1 26.91 409 PHE A C 1
ATOM 3222 O O . PHE A 1 409 ? 6.207 -32.094 -29.469 1 26.91 409 PHE A O 1
ATOM 3229 N N . PHE A 1 410 ? 5.406 -33.969 -30.312 1 26.47 410 PHE A N 1
ATOM 3230 C CA . PHE A 1 410 ? 6.09 -33.812 -31.594 1 26.47 410 PHE A CA 1
ATOM 3231 C C . PHE A 1 410 ? 5.324 -32.844 -32.5 1 26.47 410 PHE A C 1
ATOM 3233 O O . PHE A 1 410 ? 5.926 -32.156 -33.312 1 26.47 410 PHE A O 1
ATOM 3240 N N . PHE A 1 411 ? 4.141 -33.188 -33 1 26.44 411 PHE A N 1
ATOM 3241 C CA . PHE A 1 411 ? 3.607 -32.312 -34.062 1 26.44 411 PHE A CA 1
ATOM 3242 C C . PHE A 1 411 ? 3.244 -30.953 -33.531 1 26.44 411 PHE A C 1
ATOM 3244 O O . PHE A 1 411 ? 3.146 -29.984 -34.281 1 26.44 411 PHE A O 1
ATOM 3251 N N . TYR A 1 412 ? 2.342 -30.859 -32.625 1 25.92 412 TYR A N 1
ATOM 3252 C CA . TYR A 1 412 ? 2.041 -29.438 -32.5 1 25.92 412 TYR A CA 1
ATOM 3253 C C . TYR A 1 412 ? 3.262 -28.656 -32.031 1 25.92 412 TYR A C 1
ATOM 3255 O O . TYR A 1 412 ? 3.68 -27.703 -32.688 1 25.92 412 TYR A O 1
ATOM 3263 N N . GLU A 1 413 ? 3.34 -28.125 -30.703 1 26.91 413 GLU A N 1
ATOM 3264 C CA . GLU A 1 413 ? 4.207 -26.953 -30.562 1 26.91 413 GLU A CA 1
ATOM 3265 C C . GLU A 1 413 ? 5.68 -27.359 -30.531 1 26.91 413 GLU A C 1
ATOM 3267 O O . GLU A 1 413 ? 6.051 -28.312 -29.859 1 26.91 413 GLU A O 1
ATOM 3272 N N . SER A 1 414 ? 6.512 -27.562 -31.641 1 24.5 414 SER A N 1
ATOM 3273 C CA . SER A 1 414 ? 7.816 -26.984 -31.328 1 24.5 414 SER A CA 1
ATOM 3274 C C . SER A 1 414 ? 7.758 -26.125 -30.078 1 24.5 414 SER A C 1
ATOM 3276 O O . SER A 1 414 ? 6.801 -25.375 -29.859 1 24.5 414 SER A O 1
ATOM 3278 N N . PRO A 1 415 ? 8.391 -26.625 -29.031 1 27.58 415 PRO A N 1
ATOM 3279 C CA . PRO A 1 415 ? 8.422 -25.656 -27.922 1 27.58 415 PRO A CA 1
ATOM 3280 C C . PRO A 1 415 ? 8.25 -24.219 -28.391 1 27.58 415 PRO A C 1
ATOM 3282 O O . PRO A 1 415 ? 7.898 -23.344 -27.594 1 27.58 415 PRO A O 1
ATOM 3285 N N . ALA A 1 416 ? 8.555 -23.922 -29.672 1 27.19 416 ALA A N 1
ATOM 3286 C CA . ALA A 1 416 ? 8.383 -22.609 -30.281 1 27.19 416 ALA A CA 1
ATOM 3287 C C . ALA A 1 416 ? 6.906 -22.312 -30.547 1 27.19 416 ALA A C 1
ATOM 3289 O O . ALA A 1 416 ? 6.461 -21.172 -30.406 1 27.19 416 ALA A O 1
ATOM 3290 N N . LEU A 1 417 ? 6.082 -23.281 -30.953 1 27.36 417 LEU A N 1
ATOM 3291 C CA . LEU A 1 417 ? 4.695 -22.922 -31.219 1 27.36 417 LEU A CA 1
ATOM 3292 C C . LEU A 1 417 ? 3.889 -22.859 -29.938 1 27.36 417 LEU A C 1
ATOM 3294 O O . LEU A 1 417 ? 3.008 -22.016 -29.781 1 27.36 417 LEU A O 1
ATOM 3298 N N . CYS A 1 418 ? 4.074 -23.734 -29.062 1 27.61 418 CYS A N 1
ATOM 3299 C CA . CYS A 1 418 ? 3.502 -23.531 -27.734 1 27.61 418 CYS A CA 1
ATOM 3300 C C . CYS A 1 418 ? 4.016 -22.25 -27.094 1 27.61 418 CYS A C 1
ATOM 3302 O O . CYS A 1 418 ? 3.285 -21.578 -26.375 1 27.61 418 CYS A O 1
ATOM 3304 N N . LEU A 1 419 ? 5.215 -21.922 -27.344 1 28.17 419 LEU A N 1
ATOM 3305 C CA . LEU A 1 419 ? 5.695 -20.562 -27.078 1 28.17 419 LEU A CA 1
ATOM 3306 C C . LEU A 1 419 ? 4.945 -19.547 -27.938 1 28.17 419 LEU A C 1
ATOM 3308 O O . LEU A 1 419 ? 4.637 -18.453 -27.469 1 28.17 419 LEU A O 1
ATOM 3312 N N . THR A 1 420 ? 4.555 -19.922 -29.188 1 28.61 420 THR A N 1
ATOM 3313 C CA . THR A 1 420 ? 3.764 -19 -30 1 28.61 420 THR A CA 1
ATOM 3314 C C . THR A 1 420 ? 2.322 -18.953 -29.5 1 28.61 420 THR A C 1
ATOM 3316 O O . THR A 1 420 ? 1.73 -17.875 -29.406 1 28.61 420 THR A O 1
ATOM 3319 N N . ARG A 1 421 ? 1.625 -20.062 -29.297 1 29.19 421 ARG A N 1
ATOM 3320 C CA . ARG A 1 421 ? 0.271 -19.969 -28.766 1 29.19 421 ARG A CA 1
ATOM 3321 C C . ARG A 1 421 ? 0.288 -19.484 -27.312 1 29.19 421 ARG A C 1
ATOM 3323 O O . ARG A 1 421 ? -0.583 -18.719 -26.891 1 29.19 421 ARG A O 1
ATOM 3330 N N . MET A 1 422 ? 1.069 -20.031 -26.531 1 28.64 422 MET A N 1
ATOM 3331 C CA . MET A 1 422 ? 1.321 -19.438 -25.219 1 28.64 422 MET A CA 1
ATOM 3332 C C . MET A 1 422 ? 1.834 -18 -25.359 1 28.64 422 MET A C 1
ATOM 3334 O O . MET A 1 422 ? 1.504 -17.141 -24.562 1 28.64 422 MET A O 1
ATOM 3338 N N . PHE A 1 423 ? 2.658 -17.719 -26.344 1 29.05 423 PHE A N 1
ATOM 3339 C CA . PHE A 1 423 ? 2.891 -16.344 -26.766 1 29.05 423 PHE A CA 1
ATOM 3340 C C . PHE A 1 423 ? 1.598 -15.695 -27.234 1 29.05 423 PHE A C 1
ATOM 3342 O O . PHE A 1 423 ? 1.389 -14.492 -27.047 1 29.05 423 PHE A O 1
ATOM 3349 N N . LEU A 1 424 ? 0.748 -16.344 -28 1 28.84 424 LEU A N 1
ATOM 3350 C CA . LEU A 1 424 ? -0.519 -15.727 -28.375 1 28.84 424 LEU A CA 1
ATOM 3351 C C . LEU A 1 424 ? -1.443 -15.617 -27.172 1 28.84 424 LEU A C 1
ATOM 3353 O O . LEU A 1 424 ? -2.172 -14.625 -27.031 1 28.84 424 LEU A O 1
ATOM 3357 N N . GLN A 1 425 ? -1.758 -16.75 -26.5 1 29.25 425 GLN A N 1
ATOM 3358 C CA . GLN A 1 425 ? -2.553 -16.531 -25.297 1 29.25 425 GLN A CA 1
ATOM 3359 C C . GLN A 1 425 ? -1.703 -15.953 -24.172 1 29.25 425 GLN A C 1
ATOM 3361 O O . GLN A 1 425 ? -2.205 -15.211 -23.328 1 29.25 425 GLN A O 1
ATOM 3366 N N . CYS A 1 426 ? -0.542 -16.469 -23.906 1 28.53 426 CYS A N 1
ATOM 3367 C CA . CYS A 1 426 ? 0.411 -15.68 -23.141 1 28.53 426 CYS A CA 1
ATOM 3368 C C . CYS A 1 426 ? 0.998 -14.562 -23.984 1 28.53 426 CYS A C 1
ATOM 3370 O O . CYS A 1 426 ? 1.048 -14.672 -25.219 1 28.53 426 CYS A O 1
ATOM 3372 N N . GLY A 1 427 ? 0.905 -13.258 -23.719 1 27.45 427 GLY A N 1
ATOM 3373 C CA . GLY A 1 427 ? 1.226 -12 -24.375 1 27.45 427 GLY A CA 1
ATOM 3374 C C . GLY A 1 427 ? 2.42 -12.102 -25.297 1 27.45 427 GLY A C 1
ATOM 3375 O O . GLY A 1 427 ? 2.902 -11.094 -25.812 1 27.45 427 GLY A O 1
ATOM 3376 N N . THR A 1 428 ? 3.104 -13.203 -25.375 1 24.97 428 THR A N 1
ATOM 3377 C CA . THR A 1 428 ? 4.238 -12.984 -26.266 1 24.97 428 THR A CA 1
ATOM 3378 C C . THR A 1 428 ? 3.871 -13.32 -27.703 1 24.97 428 THR A C 1
ATOM 3380 O O . THR A 1 428 ? 4.75 -13.57 -28.531 1 24.97 428 THR A O 1
ATOM 3383 N N . THR A 1 429 ? 2.758 -13.141 -28.25 1 25.72 429 THR A N 1
ATOM 3384 C CA . THR A 1 429 ? 2.627 -13.312 -29.688 1 25.72 429 THR A CA 1
ATOM 3385 C C . THR A 1 429 ? 3.68 -12.492 -30.422 1 25.72 429 THR A C 1
ATOM 3387 O O . THR A 1 429 ? 3.982 -11.359 -30.031 1 25.72 429 THR A O 1
ATOM 3390 N N . PRO A 1 430 ? 4.418 -13.023 -31.406 1 25.44 430 PRO A N 1
ATOM 3391 C CA . PRO A 1 430 ? 5.273 -12.164 -32.219 1 25.44 430 PRO A CA 1
ATOM 3392 C C . PRO A 1 430 ? 4.527 -10.961 -32.781 1 25.44 430 PRO A C 1
ATOM 3394 O O . PRO A 1 430 ? 5.148 -9.953 -33.125 1 25.44 430 PRO A O 1
ATOM 3397 N N . LYS A 1 431 ? 3.338 -11.211 -33.281 1 26.84 431 LYS A N 1
ATOM 3398 C CA . LYS A 1 431 ? 2.736 -10.086 -33.969 1 26.84 431 LYS A CA 1
ATOM 3399 C C . LYS A 1 431 ? 2.465 -8.922 -33.031 1 26.84 431 LYS A C 1
ATOM 3401 O O . LYS A 1 431 ? 1.998 -7.863 -33.469 1 26.84 431 LYS A O 1
ATOM 3406 N N . ALA A 1 432 ? 2.311 -9.188 -31.797 1 25.7 432 ALA A N 1
ATOM 3407 C CA . ALA A 1 432 ? 1.983 -8.023 -30.969 1 25.7 432 ALA A CA 1
ATOM 3408 C C . ALA A 1 432 ? 3.133 -7.023 -30.953 1 25.7 432 ALA A C 1
ATOM 3410 O O . ALA A 1 432 ? 3.092 -6.031 -30.234 1 25.7 432 ALA A O 1
ATOM 3411 N N . LEU A 1 433 ? 4.262 -7.285 -31.672 1 23.3 433 LEU A N 1
ATOM 3412 C CA . LEU A 1 433 ? 5.207 -6.188 -31.859 1 23.3 433 LEU A CA 1
ATOM 3413 C C . LEU A 1 433 ? 4.582 -5.059 -32.656 1 23.3 433 LEU A C 1
ATOM 3415 O O . LEU A 1 433 ? 4.863 -3.885 -32.406 1 23.3 433 LEU A O 1
ATOM 3419 N N . ASN A 1 434 ? 4.02 -5.375 -33.812 1 22.81 434 ASN A N 1
ATOM 3420 C CA . ASN A 1 434 ? 3.811 -4.266 -34.75 1 22.81 434 ASN A CA 1
ATOM 3421 C C . ASN A 1 434 ? 2.596 -3.43 -34.344 1 22.81 434 ASN A C 1
ATOM 3423 O O . ASN A 1 434 ? 2.336 -2.385 -34.938 1 22.81 434 ASN A O 1
ATOM 3427 N N . SER A 1 435 ? 1.636 -4.086 -33.875 1 22.41 435 SER A N 1
ATOM 3428 C CA . SER A 1 435 ? 0.448 -3.246 -33.969 1 22.41 435 SER A CA 1
ATOM 3429 C C . SER A 1 435 ? 0.468 -2.121 -32.938 1 22.41 435 SER A C 1
ATOM 3431 O O . SER A 1 435 ? -0.504 -1.375 -32.812 1 22.41 435 SER A O 1
ATOM 3433 N N . THR A 1 436 ? 1.316 -2.211 -31.984 1 21.16 436 THR A N 1
ATOM 3434 C CA . THR A 1 436 ? 1.056 -1.089 -31.094 1 21.16 436 THR A CA 1
ATOM 3435 C C . THR A 1 436 ? 1.347 0.237 -31.797 1 21.16 436 THR A C 1
ATOM 3437 O O . THR A 1 436 ? 2.336 0.904 -31.484 1 21.16 436 THR A O 1
ATOM 3440 N N . ALA A 1 437 ? 1.229 0.207 -33.125 1 21.25 437 ALA A N 1
ATOM 3441 C CA . ALA A 1 437 ? 1.451 1.583 -33.562 1 21.25 437 ALA A CA 1
ATOM 3442 C C . ALA A 1 437 ? 0.512 2.545 -32.812 1 21.25 437 ALA A C 1
ATOM 3444 O O . ALA A 1 437 ? -0.66 2.23 -32.594 1 21.25 437 ALA A O 1
ATOM 3445 N N . PRO A 1 438 ? 1.123 3.439 -32.094 1 21.25 438 PRO A N 1
ATOM 3446 C CA . PRO A 1 438 ? 0.365 4.504 -31.422 1 21.25 438 PRO A CA 1
ATOM 3447 C C . PRO A 1 438 ? -0.655 5.164 -32.344 1 21.25 438 PRO A C 1
ATOM 3449 O O . PRO A 1 438 ? -0.44 5.238 -33.562 1 21.25 438 PRO A O 1
ATOM 3452 N N . PRO A 1 439 ? -1.865 4.738 -32.188 1 21.03 439 PRO A N 1
ATOM 3453 C CA . PRO A 1 439 ? -2.709 5.676 -32.906 1 21.03 439 PRO A CA 1
ATOM 3454 C C . PRO A 1 439 ? -2.252 7.125 -32.781 1 21.03 439 PRO A C 1
ATOM 3456 O O . PRO A 1 439 ? -2.176 7.641 -31.656 1 21.03 439 PRO A O 1
ATOM 3459 N N . VAL A 1 440 ? -1.164 7.527 -33.531 1 20.98 440 VAL A N 1
ATOM 3460 C CA . VAL A 1 440 ? -0.574 8.859 -33.625 1 20.98 440 VAL A CA 1
ATOM 3461 C C . VAL A 1 440 ? -1.678 9.906 -33.719 1 20.98 440 VAL A C 1
ATOM 3463 O O . VAL A 1 440 ? -1.476 11.07 -33.375 1 20.98 440 VAL A O 1
ATOM 3466 N N . ALA A 1 441 ? -2.826 9.625 -34.25 1 19.14 441 ALA A N 1
ATOM 3467 C CA . ALA A 1 441 ? -3.066 10.852 -35 1 19.14 441 ALA A CA 1
ATOM 3468 C C . ALA A 1 441 ? -3.371 12.023 -34.094 1 19.14 441 ALA A C 1
ATOM 3470 O O . ALA A 1 441 ? -3.596 13.148 -34.531 1 19.14 441 ALA A O 1
ATOM 3471 N N . ARG A 1 442 ? -3.723 11.844 -32.781 1 20.11 442 ARG A N 1
ATOM 3472 C CA . ARG A 1 442 ? -4.309 13.172 -32.594 1 20.11 442 ARG A CA 1
ATOM 3473 C C . ARG A 1 442 ? -3.24 14.258 -32.688 1 20.11 442 ARG A C 1
ATOM 3475 O O . ARG A 1 442 ? -2.084 14.031 -32.312 1 20.11 442 ARG A O 1
ATOM 3482 N N . PRO A 1 443 ? -3.205 15.461 -33.312 1 19.48 443 PRO A N 1
ATOM 3483 C CA . PRO A 1 443 ? -2.297 16.516 -33.75 1 19.48 443 PRO A CA 1
ATOM 3484 C C . PRO A 1 443 ? -1.385 17.016 -32.625 1 19.48 443 PRO A C 1
ATOM 3486 O O . PRO A 1 443 ? -0.215 17.328 -32.844 1 19.48 443 PRO A O 1
ATOM 3489 N N . GLY A 1 444 ? -1.823 17.281 -31.406 1 19 444 GLY A N 1
ATOM 3490 C CA . GLY A 1 444 ? -1.092 18.438 -30.922 1 19 444 GLY A CA 1
ATOM 3491 C C . GLY A 1 444 ? 0.331 18.109 -30.5 1 19 444 GLY A C 1
ATOM 3492 O O . GLY A 1 444 ? 1.28 18.734 -30.984 1 19 444 GLY A O 1
ATOM 3493 N N . VAL A 1 445 ? 0.669 17.953 -29.094 1 17.23 445 VAL A N 1
ATOM 3494 C CA . VAL A 1 445 ? 1.941 18.391 -28.531 1 17.23 445 VAL A CA 1
ATOM 3495 C C . VAL A 1 445 ? 3.031 17.375 -28.875 1 17.23 445 VAL A C 1
ATOM 3497 O O . VAL A 1 445 ? 2.98 16.234 -28.422 1 17.23 445 VAL A O 1
ATOM 3500 N N . ALA A 1 446 ? 3.654 17.297 -30.062 1 18.7 446 ALA A N 1
ATOM 3501 C CA . ALA A 1 446 ? 4.785 16.797 -30.828 1 18.7 446 ALA A CA 1
ATOM 3502 C C . ALA A 1 446 ? 6.074 16.859 -30.016 1 18.7 446 ALA A C 1
ATOM 3504 O O . ALA A 1 446 ? 7.062 16.203 -30.359 1 18.7 446 ALA A O 1
ATOM 3505 N N . SER A 1 447 ? 6.289 17.797 -29 1 17.72 447 SER A N 1
ATOM 3506 C CA . SER A 1 447 ? 7.633 18.359 -29 1 17.72 447 SER A CA 1
ATOM 3507 C C . SER A 1 447 ? 8.664 17.344 -28.547 1 17.72 447 SER A C 1
ATOM 3509 O O . SER A 1 447 ? 9.695 17.156 -29.188 1 17.72 447 SER A O 1
ATOM 3511 N N . LEU A 1 448 ? 8.844 17.062 -27.172 1 16.86 448 LEU A N 1
ATOM 3512 C CA . LEU A 1 448 ? 10.188 17.125 -26.609 1 16.86 448 LEU A CA 1
ATOM 3513 C C . LEU A 1 448 ? 10.906 15.789 -26.766 1 16.86 448 LEU A C 1
ATOM 3515 O O . LEU A 1 448 ? 10.906 14.969 -25.828 1 16.86 448 LEU A O 1
ATOM 3519 N N . LEU A 1 449 ? 10.617 14.945 -27.75 1 18.17 449 LEU A N 1
ATOM 3520 C CA . LEU A 1 449 ? 11.328 13.68 -27.812 1 18.17 449 LEU A CA 1
ATOM 3521 C C . LEU A 1 449 ? 12.828 13.906 -28.016 1 18.17 449 LEU A C 1
ATOM 3523 O O . LEU A 1 449 ? 13.578 12.953 -28.266 1 18.17 449 LEU A O 1
ATOM 3527 N N . LYS A 1 450 ? 13.312 15.18 -28.188 1 18.62 450 LYS A N 1
ATOM 3528 C CA . LYS A 1 450 ? 14.625 15.227 -28.828 1 18.62 450 LYS A CA 1
ATOM 3529 C C . LYS A 1 450 ? 15.719 14.766 -27.859 1 18.62 450 LYS A C 1
ATOM 3531 O O . LYS A 1 450 ? 16.297 15.578 -27.125 1 18.62 450 LYS A O 1
ATOM 3536 N N . LEU A 1 451 ? 15.633 14.023 -26.844 1 16.66 451 LEU A N 1
ATOM 3537 C CA . LEU A 1 451 ? 16.828 13.969 -26 1 16.66 451 LEU A CA 1
ATOM 3538 C C . LEU A 1 451 ? 18.062 13.641 -26.828 1 16.66 451 LEU A C 1
ATOM 3540 O O . LEU A 1 451 ? 17.984 12.875 -27.781 1 16.66 451 LEU A O 1
ATOM 3544 N N . SER A 1 452 ? 19.328 14.391 -26.609 1 17.25 452 SER A N 1
ATOM 3545 C CA . SER A 1 452 ? 20.688 14.57 -27.094 1 17.25 452 SER A CA 1
ATOM 3546 C C . SER A 1 452 ? 21.422 13.242 -27.188 1 17.25 452 SER A C 1
ATOM 3548 O O . SER A 1 452 ? 21.156 12.32 -26.422 1 17.25 452 SER A O 1
ATOM 3550 N N . THR A 1 453 ? 22.016 12.945 -28.359 1 18.25 453 THR A N 1
ATOM 3551 C CA . THR A 1 453 ? 23 12.062 -28.984 1 18.25 453 THR A CA 1
ATOM 3552 C C . THR A 1 453 ? 24.312 12.109 -28.219 1 18.25 453 THR A C 1
ATOM 3554 O O . THR A 1 453 ? 25.062 13.094 -28.297 1 18.25 453 THR A O 1
ATOM 3557 N N . LEU A 1 454 ? 24.375 12.07 -26.875 1 17.34 454 LEU A N 1
ATOM 3558 C CA . LEU A 1 454 ? 25.703 12.156 -26.25 1 17.34 454 LEU A CA 1
ATOM 3559 C C . LEU A 1 454 ? 26.688 11.227 -26.953 1 17.34 454 LEU A C 1
ATOM 3561 O O . LEU A 1 454 ? 26.406 10.039 -27.141 1 17.34 454 LEU A O 1
ATOM 3565 N N . GLU A 1 455 ? 27.609 11.859 -27.75 1 18.02 455 GLU A N 1
ATOM 3566 C CA . GLU A 1 455 ? 28.797 11.469 -28.516 1 18.02 455 GLU A CA 1
ATOM 3567 C C . GLU A 1 455 ? 29.797 10.727 -27.625 1 18.02 455 GLU A C 1
ATOM 3569 O O . GLU A 1 455 ? 30.359 11.297 -26.688 1 18.02 455 GLU A O 1
ATOM 3574 N N . LEU A 1 456 ? 29.484 9.594 -27.031 1 17.41 456 LEU A N 1
ATOM 3575 C CA . LEU A 1 456 ? 30.531 8.773 -26.469 1 17.41 456 LEU A CA 1
ATOM 3576 C C . LEU A 1 456 ? 31.734 8.695 -27.406 1 17.41 456 LEU A C 1
ATOM 3578 O O . LEU A 1 456 ? 31.625 8.172 -28.516 1 17.41 456 LEU A O 1
ATOM 3582 N N . GLY A 1 457 ? 32.5 9.844 -27.562 1 17.81 457 GLY A N 1
ATOM 3583 C CA . GLY A 1 457 ? 33.781 10.016 -28.25 1 17.81 457 GLY A CA 1
ATOM 3584 C C . GLY A 1 457 ? 34.812 8.992 -27.828 1 17.81 457 GLY A C 1
ATOM 3585 O O . GLY A 1 457 ? 35.344 9.047 -26.734 1 17.81 457 GLY A O 1
ATOM 3586 N N . TYR A 1 458 ? 34.562 7.68 -27.969 1 17.25 458 TYR A N 1
ATOM 3587 C CA . TYR A 1 458 ? 35.656 6.723 -27.875 1 17.25 458 TYR A CA 1
ATOM 3588 C C . TYR A 1 458 ? 36.812 7.152 -28.75 1 17.25 458 TYR A C 1
ATOM 3590 O O . TYR A 1 458 ? 36.719 7.238 -29.969 1 17.25 458 TYR A O 1
ATOM 3598 N N . LYS A 1 459 ? 37.531 8.172 -28.375 1 19.69 459 LYS A N 1
ATOM 3599 C CA . LYS A 1 459 ? 38.781 8.367 -29.109 1 19.69 459 LYS A CA 1
ATOM 3600 C C . LYS A 1 459 ? 39.594 7.066 -29.219 1 19.69 459 LYS A C 1
ATOM 3602 O O . LYS A 1 459 ? 39.844 6.41 -28.203 1 19.69 459 LYS A O 1
ATOM 3607 N N . HIS A 1 460 ? 39.312 6.301 -30.359 1 17.52 460 HIS A N 1
ATOM 3608 C CA . HIS A 1 460 ? 40.125 5.199 -30.875 1 17.52 460 HIS A CA 1
ATOM 3609 C C . HIS A 1 460 ? 41.594 5.543 -30.844 1 17.52 460 HIS A C 1
ATOM 3611 O O . HIS A 1 460 ? 42.062 6.355 -31.656 1 17.52 460 HIS A O 1
ATOM 3617 N N . LYS A 1 461 ? 42.188 6.027 -29.75 1 19.61 461 LYS A N 1
ATOM 3618 C CA . LYS A 1 461 ? 43.625 6.031 -30.047 1 19.61 461 LYS A CA 1
ATOM 3619 C C . LYS A 1 461 ? 44.031 4.742 -30.766 1 19.61 461 LYS A C 1
ATOM 3621 O O . LYS A 1 461 ? 43.406 3.693 -30.562 1 19.61 461 LYS A O 1
ATOM 3626 N N . ASN A 1 462 ? 44.875 4.742 -31.828 1 18.44 462 ASN A N 1
ATOM 3627 C CA . ASN A 1 462 ? 45.5 3.975 -32.906 1 18.44 462 ASN A CA 1
ATOM 3628 C C . ASN A 1 462 ? 46.156 2.697 -32.406 1 18.44 462 ASN A C 1
ATOM 3630 O O . ASN A 1 462 ? 46.875 2.021 -33.125 1 18.44 462 ASN A O 1
ATOM 3634 N N . ASN A 1 463 ? 46.375 2.477 -31.047 1 18.75 463 ASN A N 1
ATOM 3635 C CA . ASN A 1 463 ? 47.562 1.641 -31.156 1 18.75 463 ASN A CA 1
ATOM 3636 C C . ASN A 1 463 ? 47.312 0.416 -32.031 1 18.75 463 ASN A C 1
ATOM 3638 O O . ASN A 1 463 ? 46.156 0.015 -32.219 1 18.75 463 ASN A O 1
ATOM 3642 N N . ASN A 1 464 ? 48.344 -0.501 -32.219 1 17.25 464 ASN A N 1
ATOM 3643 C CA . ASN A 1 464 ? 48.844 -1.43 -33.25 1 17.25 464 ASN A CA 1
ATOM 3644 C C . ASN A 1 464 ? 47.906 -2.617 -33.406 1 17.25 464 ASN A C 1
ATOM 3646 O O . ASN A 1 464 ? 47.531 -2.961 -34.531 1 17.25 464 ASN A O 1
ATOM 3650 N N . HIS A 1 465 ? 48 -3.617 -32.469 1 17.45 465 HIS A N 1
ATOM 3651 C CA . HIS A 1 465 ? 48.438 -4.855 -33.094 1 17.45 465 HIS A CA 1
ATOM 3652 C C . HIS A 1 465 ? 47.312 -5.508 -33.875 1 17.45 465 HIS A C 1
ATOM 3654 O O . HIS A 1 465 ? 47.469 -5.785 -35.094 1 17.45 465 HIS A O 1
ATOM 3660 N N . SER A 1 466 ? 47.156 -6.918 -33.406 1 17.28 466 SER A N 1
ATOM 3661 C CA . SER A 1 466 ? 47 -8.156 -34.156 1 17.28 466 SER A CA 1
ATOM 3662 C C . SER A 1 466 ? 45.531 -8.328 -34.625 1 17.28 466 SER A C 1
ATOM 3664 O O . SER A 1 466 ? 44.625 -7.926 -33.938 1 17.28 466 SER A O 1
ATOM 3666 N N . LEU A 1 467 ? 45.469 -8.781 -35.812 1 16.52 467 LEU A N 1
ATOM 3667 C CA . LEU A 1 467 ? 44.531 -8.914 -36.938 1 16.52 467 LEU A CA 1
ATOM 3668 C C . LEU A 1 467 ? 43.219 -9.523 -36.469 1 16.52 467 LEU A C 1
ATOM 3670 O O . LEU A 1 467 ? 43.156 -10.125 -35.406 1 16.52 467 LEU A O 1
ATOM 3674 N N . ILE A 1 468 ? 42.469 -10.133 -37.438 1 15.97 468 ILE A N 1
ATOM 3675 C CA . ILE A 1 468 ? 41.344 -9.984 -38.375 1 15.97 468 ILE A CA 1
ATOM 3676 C C . ILE A 1 468 ? 40.344 -11.125 -38.156 1 15.97 468 ILE A C 1
ATOM 3678 O O . ILE A 1 468 ? 39.219 -11.07 -38.625 1 15.97 468 ILE A O 1
ATOM 3682 N N . SER A 1 469 ? 40.625 -12.172 -37.312 1 15.66 469 SER A N 1
ATOM 3683 C CA . SER A 1 469 ? 40.031 -13.336 -37.938 1 15.66 469 SER A CA 1
ATOM 3684 C C . SER A 1 469 ? 38.531 -13.133 -38.125 1 15.66 469 SER A C 1
ATOM 3686 O O . SER A 1 469 ? 37.875 -12.367 -37.406 1 15.66 469 SER A O 1
ATOM 3688 N N . THR A 1 470 ? 37.938 -14.008 -39.156 1 14.95 470 THR A N 1
ATOM 3689 C CA . THR A 1 470 ? 37.031 -14.18 -40.25 1 14.95 470 THR A CA 1
ATOM 3690 C C . THR A 1 470 ? 35.594 -14.352 -39.75 1 14.95 470 THR A C 1
ATOM 3692 O O . THR A 1 470 ? 35.375 -14.648 -38.562 1 14.95 470 THR A O 1
ATOM 3695 N N . LYS A 1 471 ? 34.906 -15.438 -40.438 1 16.02 471 LYS A N 1
ATOM 3696 C CA . LYS A 1 471 ? 33.781 -15.625 -41.344 1 16.02 471 LYS A CA 1
ATOM 3697 C C . LYS A 1 471 ? 32.531 -16.016 -40.562 1 16.02 471 LYS A C 1
ATOM 3699 O O . LYS A 1 471 ? 32.594 -16.688 -39.531 1 16.02 471 LYS A O 1
ATOM 3704 N N . VAL A 1 472 ? 31.297 -15.594 -41.094 1 16.58 472 VAL A N 1
ATOM 3705 C CA . VAL A 1 472 ? 29.906 -15.266 -40.812 1 16.58 472 VAL A CA 1
ATOM 3706 C C . VAL A 1 472 ? 29.031 -16.516 -41 1 16.58 472 VAL A C 1
ATOM 3708 O O . VAL A 1 472 ? 27.953 -16.594 -40.406 1 16.58 472 VAL A O 1
ATOM 3711 N N . SER A 1 473 ? 29.359 -17.812 -41.312 1 16.44 473 SER A N 1
ATOM 3712 C CA . SER A 1 473 ? 28.391 -18.438 -42.219 1 16.44 473 SER A CA 1
ATOM 3713 C C . SER A 1 473 ? 27.078 -18.703 -41.5 1 16.44 473 SER A C 1
ATOM 3715 O O . SER A 1 473 ? 27.078 -19.219 -40.375 1 16.44 473 SER A O 1
ATOM 3717 N N . THR A 1 474 ? 25.922 -18.188 -42.062 1 17.14 474 THR A N 1
ATOM 3718 C CA . THR A 1 474 ? 24.516 -17.922 -41.781 1 17.14 474 THR A CA 1
ATOM 3719 C C . THR A 1 474 ? 23.656 -19.156 -42 1 17.14 474 THR A C 1
ATOM 3721 O O . THR A 1 474 ? 22.516 -19.234 -41.562 1 17.14 474 THR A O 1
ATOM 3724 N N . ARG A 1 475 ? 23.969 -20.344 -42.625 1 18.38 475 ARG A N 1
ATOM 3725 C CA . ARG A 1 475 ? 22.969 -20.953 -43.5 1 18.38 475 ARG A CA 1
ATOM 3726 C C . ARG A 1 475 ? 21.859 -21.609 -42.719 1 18.38 475 ARG A C 1
ATOM 3728 O O . ARG A 1 475 ? 22.062 -22.672 -42.094 1 18.38 475 ARG A O 1
ATOM 3735 N N . CYS A 1 476 ? 20.922 -20.984 -42.125 1 17.52 476 CYS A N 1
ATOM 3736 C CA . CYS A 1 476 ? 19.797 -21.656 -41.469 1 17.52 476 CYS A CA 1
ATOM 3737 C C . CYS A 1 476 ? 18.781 -22.156 -42.469 1 17.52 476 CYS A C 1
ATOM 3739 O O . CYS A 1 476 ? 18.109 -21.359 -43.125 1 17.52 476 CYS A O 1
ATOM 3741 N N . SER A 1 477 ? 18.969 -23.078 -43.406 1 18.62 477 SER A N 1
ATOM 3742 C CA . SER A 1 477 ? 18.062 -23.562 -44.438 1 18.62 477 SER A CA 1
ATOM 3743 C C . SER A 1 477 ? 16.797 -24.141 -43.844 1 18.62 477 SER A C 1
ATOM 3745 O O . SER A 1 477 ? 16.812 -25.219 -43.25 1 18.62 477 SER A O 1
ATOM 3747 N N . PHE A 1 478 ? 15.906 -23.562 -43.25 1 17.88 478 PHE A N 1
ATOM 3748 C CA . PHE A 1 478 ? 14.617 -24.141 -42.906 1 17.88 478 PHE A CA 1
ATOM 3749 C C . PHE A 1 478 ? 13.742 -24.344 -44.125 1 17.88 478 PHE A C 1
ATOM 3751 O O . PHE A 1 478 ? 13.305 -23.375 -44.75 1 17.88 478 PHE A O 1
ATOM 3758 N N . ILE A 1 479 ? 13.836 -25.328 -44.969 1 18.95 479 ILE A N 1
ATOM 3759 C CA . ILE A 1 479 ? 13.102 -25.703 -46.156 1 18.95 479 ILE A CA 1
ATOM 3760 C C . ILE A 1 479 ? 11.641 -25.984 -45.812 1 18.95 479 ILE A C 1
ATOM 3762 O O . ILE A 1 479 ? 11.328 -26.984 -45.156 1 18.95 479 ILE A O 1
ATOM 3766 N N . ASP A 1 480 ? 10.852 -25.422 -45.094 1 18.58 480 ASP A N 1
ATOM 3767 C CA . ASP A 1 480 ? 9.43 -25.75 -45.219 1 18.58 480 ASP A CA 1
ATOM 3768 C C . ASP A 1 480 ? 8.914 -25.438 -46.625 1 18.58 480 ASP A C 1
ATOM 3770 O O . ASP A 1 480 ? 9.133 -24.344 -47.156 1 18.58 480 ASP A O 1
ATOM 3774 N N . GLU A 1 481 ? 8.797 -26.328 -47.469 1 19.69 481 GLU A N 1
ATOM 3775 C CA . GLU A 1 481 ? 8.094 -26.547 -48.719 1 19.69 481 GLU A CA 1
ATOM 3776 C C . GLU A 1 481 ? 6.645 -26.078 -48.625 1 19.69 481 GLU A C 1
ATOM 3778 O O . GLU A 1 481 ? 5.922 -26.094 -49.625 1 19.69 481 GLU A O 1
ATOM 3783 N N . PHE A 1 482 ? 5.848 -26.125 -47.781 1 21.61 482 PHE A N 1
ATOM 3784 C CA . PHE A 1 482 ? 4.637 -25.453 -48.25 1 21.61 482 PHE A CA 1
ATOM 3785 C C . PHE A 1 482 ? 4.969 -24.094 -48.844 1 21.61 482 PHE A C 1
ATOM 3787 O O . PHE A 1 482 ? 6.031 -23.531 -48.594 1 21.61 482 PHE A O 1
ATOM 3794 N N . GLY A 1 483 ? 4.355 -23.297 -49.781 1 18.95 483 GLY A N 1
ATOM 3795 C CA . GLY A 1 483 ? 4.801 -22.188 -50.594 1 18.95 483 GLY A CA 1
ATOM 3796 C C . GLY A 1 483 ? 5.906 -21.375 -49.938 1 18.95 483 GLY A C 1
ATOM 3797 O O . GLY A 1 483 ? 6.25 -20.281 -50.406 1 18.95 483 GLY A O 1
ATOM 3798 N N . ILE A 1 484 ? 6.172 -21.328 -48.719 1 18.5 484 ILE A N 1
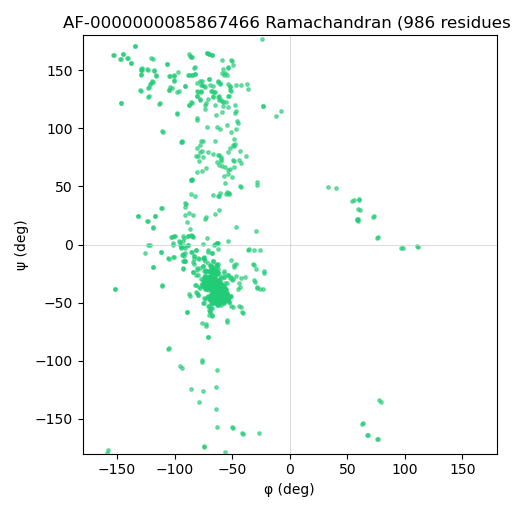ATOM 3799 C CA . ILE A 1 484 ? 7.543 -20.922 -48.438 1 18.5 484 ILE A CA 1
ATOM 3800 C C . ILE A 1 484 ? 8.516 -21.969 -49 1 18.5 484 ILE A C 1
ATOM 3802 O O . ILE A 1 484 ? 8.344 -23.172 -48.75 1 18.5 484 ILE A O 1
ATOM 3806 N N . LEU 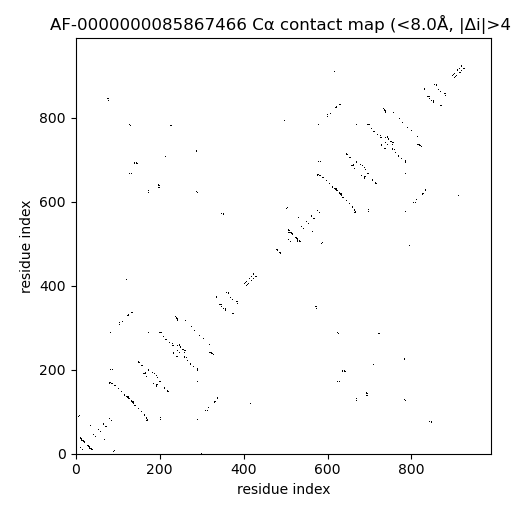A 1 485 ? 9.297 -21.672 -50.031 1 17.97 485 LEU A N 1
ATOM 3807 C CA . LEU A 1 485 ? 10.227 -22.375 -50.906 1 17.97 485 LEU A CA 1
ATOM 3808 C C . LEU A 1 485 ? 11.008 -23.438 -50.125 1 17.97 485 LEU A C 1
ATOM 3810 O O . LEU A 1 485 ? 11.305 -23.266 -48.938 1 17.97 485 LEU A O 1
ATOM 3814 N N . GLY A 1 486 ? 11.125 -24.719 -50.719 1 19.61 486 GLY A N 1
ATOM 3815 C CA . GLY A 1 486 ? 11.664 -26.062 -50.625 1 19.61 486 GLY A CA 1
ATOM 3816 C C . GLY A 1 486 ? 13.172 -26.094 -50.438 1 19.61 486 GLY A C 1
ATOM 3817 O O . GLY A 1 486 ? 13.922 -26.141 -51.406 1 19.61 486 GLY A O 1
ATOM 3818 N N . LEU A 1 487 ? 13.938 -25.328 -49.625 1 18.91 487 LEU A N 1
ATOM 3819 C CA . LEU A 1 487 ? 15.352 -25.609 -49.844 1 18.91 487 LEU A CA 1
ATOM 3820 C C . LEU A 1 487 ? 15.617 -27.109 -49.875 1 18.91 487 LEU A C 1
ATOM 3822 O O . LEU A 1 487 ? 15.086 -27.844 -49.031 1 18.91 487 LEU A O 1
ATOM 3826 N N . HIS A 1 488 ? 16.031 -27.578 -51.031 1 18.81 488 HIS A N 1
ATOM 3827 C CA . HIS A 1 488 ? 16.562 -28.828 -51.562 1 18.81 488 HIS A CA 1
ATOM 3828 C C . HIS A 1 488 ? 17.734 -29.344 -50.75 1 18.81 488 HIS A C 1
ATOM 3830 O O . HIS A 1 488 ? 18.766 -28.656 -50.625 1 18.81 488 HIS A O 1
ATOM 3836 N N . VAL A 1 489 ? 17.641 -29.734 -49.531 1 19.17 489 VAL A N 1
ATOM 3837 C CA . VAL A 1 489 ? 18.766 -30.516 -49.031 1 19.17 489 VAL A CA 1
ATOM 3838 C C . VAL A 1 489 ? 18.922 -31.781 -49.875 1 19.17 489 VAL A C 1
ATOM 3840 O O . VAL A 1 489 ? 18.062 -32.656 -49.875 1 19.17 489 VAL A O 1
ATOM 3843 N N . THR A 1 490 ? 19.406 -31.578 -51.125 1 17.91 490 THR A N 1
ATOM 3844 C CA . THR A 1 490 ? 19.906 -32.594 -52.031 1 17.91 490 THR A CA 1
ATOM 3845 C C . THR A 1 490 ? 21.094 -33.344 -51.406 1 17.91 490 THR A C 1
ATOM 3847 O O . THR A 1 490 ? 22.109 -32.75 -51.062 1 17.91 490 THR A O 1
ATOM 3850 N N . TYR A 1 491 ? 20.859 -34.25 -50.438 1 18.05 491 TYR A N 1
ATOM 3851 C CA . TYR A 1 491 ? 21.828 -35.312 -50.219 1 18.05 491 TYR A CA 1
ATOM 3852 C C . TYR A 1 491 ? 22.141 -36.031 -51.5 1 18.05 491 TYR A C 1
ATOM 3854 O O . TYR A 1 491 ? 21.234 -36.469 -52.219 1 18.05 491 TYR A O 1
ATOM 3862 N N . VAL A 1 492 ? 23.062 -35.438 -52.281 1 17.5 492 VAL A N 1
ATOM 3863 C CA . VAL A 1 492 ? 23.766 -36 -53.438 1 17.5 492 VAL A CA 1
ATOM 3864 C C . VAL A 1 492 ? 24.312 -37.375 -53.094 1 17.5 492 VAL A C 1
ATOM 3866 O O . VAL A 1 492 ? 24.875 -37.594 -52.031 1 17.5 492 VAL A O 1
ATOM 3869 N N . ASN A 1 493 ? 23.812 -38.406 -53.906 1 19.89 493 ASN A N 1
ATOM 3870 C CA . ASN A 1 493 ? 24.125 -39.812 -54.219 1 19.89 493 ASN A CA 1
ATOM 3871 C C . ASN A 1 493 ? 25.531 -39.938 -54.812 1 19.89 493 ASN A C 1
ATOM 3873 O O . ASN A 1 493 ? 25.812 -39.5 -55.906 1 19.89 493 ASN A O 1
ATOM 3877 N N . TYR A 1 494 ? 26.609 -39.188 -54.156 1 17.44 494 TYR A N 1
ATOM 3878 C CA . TYR A 1 494 ? 27.875 -39.438 -54.844 1 17.44 494 TYR A CA 1
ATOM 3879 C C . TYR A 1 494 ? 28.141 -40.938 -55.031 1 17.44 494 TYR A C 1
ATOM 3881 O O . TYR A 1 494 ? 28.109 -41.688 -54.031 1 17.44 494 TYR A O 1
ATOM 3889 N N . TYR A 1 495 ? 27.719 -41.25 -56.312 1 18.58 495 TYR A N 1
ATOM 3890 C CA . TYR A 1 495 ? 28.641 -42.125 -57.062 1 18.58 495 TYR A CA 1
ATOM 3891 C C . TYR A 1 495 ? 29.859 -41.344 -57.531 1 18.58 495 TYR A C 1
ATOM 3893 O O . TYR A 1 495 ? 29.75 -40.188 -57.938 1 18.58 495 TYR A O 1
ATOM 3901 N N . MET B 1 1 ? -17.469 -19.891 10.312 1 25.47 1 MET B N 1
ATOM 3902 C CA . MET B 1 1 ? -17.812 -20.766 9.195 1 25.47 1 MET B CA 1
ATOM 3903 C C . MET B 1 1 ? -17.422 -20.141 7.867 1 25.47 1 MET B C 1
ATOM 3905 O O . MET B 1 1 ? -17.875 -19.031 7.535 1 25.47 1 MET B O 1
ATOM 3909 N N . LEU B 1 2 ? -16.281 -20.031 7.445 1 27.27 2 LEU B N 1
ATOM 3910 C CA . LEU B 1 2 ? -15.367 -19.016 6.945 1 27.27 2 LEU B CA 1
ATOM 3911 C C . LEU B 1 2 ? -16.031 -18.156 5.875 1 27.27 2 LEU B C 1
ATOM 3913 O O . LEU B 1 2 ? -17.031 -18.547 5.293 1 27.27 2 LEU B O 1
ATOM 3917 N N . LYS B 1 3 ? -15.539 -17.328 4.801 1 31.56 3 LYS B N 1
ATOM 3918 C CA . LYS B 1 3 ? -16.281 -16.375 3.965 1 31.56 3 LYS B CA 1
ATOM 3919 C C . LYS B 1 3 ? -17.297 -17.094 3.088 1 31.56 3 LYS B C 1
ATOM 3921 O O . LYS B 1 3 ? -16.938 -18 2.332 1 31.56 3 LYS B O 1
ATOM 3926 N N . GLY B 1 4 ? -18.391 -17.562 3.344 1 29.64 4 GLY B N 1
ATOM 3927 C CA . GLY B 1 4 ? -19.422 -18.203 2.537 1 29.64 4 GLY B CA 1
ATOM 3928 C C . GLY B 1 4 ? -19.391 -17.781 1.082 1 29.64 4 GLY B C 1
ATOM 3929 O O . GLY B 1 4 ? -19.922 -18.469 0.212 1 29.64 4 GLY B O 1
ATOM 3930 N N . SER B 1 5 ? -19.125 -16.562 0.716 1 32.06 5 SER B N 1
ATOM 3931 C CA . SER B 1 5 ? -19.312 -15.992 -0.618 1 32.06 5 SER B CA 1
ATOM 3932 C C . SER B 1 5 ? -18.203 -16.422 -1.561 1 32.06 5 SER B C 1
ATOM 3934 O O . SER B 1 5 ? -18.125 -15.953 -2.699 1 32.06 5 SER B O 1
ATOM 3936 N N . LEU B 1 6 ? -17.078 -16.859 -1.061 1 34.25 6 LEU B N 1
ATOM 3937 C CA . LEU B 1 6 ? -16.188 -17.375 -2.084 1 34.25 6 LEU B CA 1
ATOM 3938 C C . LEU B 1 6 ? -16.922 -18.297 -3.047 1 34.25 6 LEU B C 1
ATOM 3940 O O . LEU B 1 6 ? -16.344 -18.781 -4.023 1 34.25 6 LEU B O 1
ATOM 3944 N N . GLY B 1 7 ? -18.062 -18.703 -2.572 1 31.11 7 GLY B N 1
ATOM 3945 C CA . GLY B 1 7 ? -18.969 -19.531 -3.359 1 31.11 7 GLY B CA 1
ATOM 3946 C C . GLY B 1 7 ? -19.578 -18.781 -4.531 1 31.11 7 GLY B C 1
ATOM 3947 O O . GLY B 1 7 ? -20.328 -19.359 -5.316 1 31.11 7 GLY B O 1
ATOM 3948 N N . LYS B 1 8 ? -19.594 -17.438 -4.348 1 34 8 LYS B N 1
ATOM 3949 C CA . LYS B 1 8 ? -20.25 -16.766 -5.465 1 34 8 LYS B CA 1
ATOM 3950 C C . LYS B 1 8 ? -19.469 -16.969 -6.766 1 34 8 LYS B C 1
ATOM 3952 O O . LYS B 1 8 ? -19.984 -16.703 -7.852 1 34 8 LYS B O 1
ATOM 3957 N N . GLY B 1 9 ? -18.234 -16.969 -6.559 1 32.44 9 GLY B N 1
ATOM 3958 C CA . GLY B 1 9 ? -17.469 -16.906 -7.793 1 32.44 9 GLY B CA 1
ATOM 3959 C C . GLY B 1 9 ? -17.844 -18.016 -8.773 1 32.44 9 GLY B C 1
ATOM 3960 O O . GLY B 1 9 ? -18 -17.75 -9.969 1 32.44 9 GLY B O 1
ATOM 3961 N N . PHE B 1 10 ? -17.469 -19.25 -8.25 1 34.97 10 PHE B N 1
ATOM 3962 C CA . PHE B 1 10 ? -17.734 -20.281 -9.234 1 34.97 10 PHE B CA 1
ATOM 3963 C C . PHE B 1 10 ? -19.203 -20.328 -9.609 1 34.97 10 PHE B C 1
ATOM 3965 O O . PHE B 1 10 ? -19.562 -20.719 -10.727 1 34.97 10 PHE B O 1
ATOM 3972 N N . LEU B 1 11 ? -20.031 -20.406 -8.547 1 33.34 11 LEU B N 1
ATOM 3973 C CA . LEU B 1 11 ? -21.453 -20.641 -8.766 1 33.34 11 LEU B CA 1
ATOM 3974 C C . LEU B 1 11 ? -22.188 -19.328 -9.016 1 33.34 11 LEU B C 1
ATOM 3976 O O . LEU B 1 11 ? -23.391 -19.219 -8.742 1 33.34 11 LEU B O 1
ATOM 3980 N N . GLY B 1 12 ? -21.609 -18.25 -9.164 1 30.78 12 GLY B N 1
ATOM 3981 C CA . GLY B 1 12 ? -22.391 -17.047 -9.344 1 30.78 12 GLY B CA 1
ATOM 3982 C C . GLY B 1 12 ? -23.594 -17.25 -10.242 1 30.78 12 GLY B C 1
ATOM 3983 O O . GLY B 1 12 ? -23.797 -18.344 -10.789 1 30.78 12 GLY B O 1
ATOM 3984 N N . GLU B 1 13 ? -24.219 -16.016 -10.805 1 30.81 13 GLU B N 1
ATOM 3985 C CA . GLU B 1 13 ? -25.438 -16.109 -11.602 1 30.81 13 GLU B CA 1
ATOM 3986 C C . GLU B 1 13 ? -25.297 -17.141 -12.711 1 30.81 13 GLU B C 1
ATOM 3988 O O . GLU B 1 13 ? -24.188 -17.5 -13.094 1 30.81 13 GLU B O 1
ATOM 3993 N N . GLY B 1 14 ? -26.5 -17.672 -13.266 1 30.64 14 GLY B N 1
ATOM 3994 C CA . GLY B 1 14 ? -26.844 -18.562 -14.359 1 30.64 14 GLY B CA 1
ATOM 3995 C C . GLY B 1 14 ? -25.875 -18.5 -15.523 1 30.64 14 GLY B C 1
ATOM 3996 O O . GLY B 1 14 ? -26.047 -19.203 -16.516 1 30.64 14 GLY B O 1
ATOM 3997 N N . ARG B 1 15 ? -25.141 -17.484 -15.562 1 30.78 15 ARG B N 1
ATOM 3998 C CA . ARG B 1 15 ? -24.438 -17.297 -16.828 1 30.78 15 ARG B CA 1
ATOM 3999 C C . ARG B 1 15 ? -23.203 -18.172 -16.906 1 30.78 15 ARG B C 1
ATOM 4001 O O . ARG B 1 15 ? -22.531 -18.219 -17.938 1 30.78 15 ARG B O 1
ATOM 4008 N N . GLU B 1 16 ? -22.766 -18.547 -15.82 1 33.59 16 GLU B N 1
ATOM 4009 C CA . GLU B 1 16 ? -21.562 -19.391 -15.938 1 33.59 16 GLU B CA 1
ATOM 4010 C C . GLU B 1 16 ? -21.859 -20.656 -16.719 1 33.59 16 GLU B C 1
ATOM 4012 O O . GLU B 1 16 ? -20.953 -21.266 -17.312 1 33.59 16 GLU B O 1
ATOM 4017 N N . GLY B 1 17 ? -23.047 -21.078 -16.594 1 34.22 17 GLY B N 1
ATOM 4018 C CA . GLY B 1 17 ? -23.453 -22.203 -17.422 1 34.22 17 GLY B CA 1
ATOM 4019 C C . GLY B 1 17 ? -23.266 -21.938 -18.906 1 34.22 17 GLY B C 1
ATOM 4020 O O . GLY B 1 17 ? -23.141 -22.891 -19.703 1 34.22 17 GLY B O 1
ATOM 4021 N N . GLN B 1 18 ? -23.453 -20.656 -19.266 1 32.88 18 GLN B N 1
ATOM 4022 C CA . GLN B 1 18 ? -23.297 -20.359 -20.688 1 32.88 18 GLN B CA 1
ATOM 4023 C C . GLN B 1 18 ? -21.828 -20.453 -21.109 1 32.88 18 GLN B C 1
ATOM 4025 O O . GLN B 1 18 ? -21.516 -20.438 -22.297 1 32.88 18 GLN B O 1
ATOM 4030 N N . MET B 1 19 ? -21.031 -20.203 -20.156 1 33.66 19 MET B N 1
ATOM 4031 C CA . MET B 1 19 ? -19.625 -19.953 -20.484 1 33.66 19 MET B CA 1
ATOM 4032 C C . MET B 1 19 ? -19.047 -21.094 -21.328 1 33.66 19 MET B C 1
ATOM 4034 O O . MET B 1 19 ? -18.25 -20.859 -22.219 1 33.66 19 MET B O 1
ATOM 4038 N N . PHE B 1 20 ? -19.328 -22.312 -20.844 1 35.25 20 PHE B N 1
ATOM 4039 C CA . PHE B 1 20 ? -18.672 -23.422 -21.531 1 35.25 20 PHE B CA 1
ATOM 4040 C C . PHE B 1 20 ? -19.469 -23.844 -22.75 1 35.25 20 PHE B C 1
ATOM 4042 O O . PHE B 1 20 ? -19.188 -24.891 -23.359 1 35.25 20 PHE B O 1
ATOM 4049 N N . SER B 1 21 ? -20.406 -23.172 -23.078 1 32.38 21 SER B N 1
ATOM 4050 C CA . SER B 1 21 ? -21.266 -23.656 -24.156 1 32.38 21 SER B CA 1
ATOM 4051 C C . SER B 1 21 ? -20.516 -23.703 -25.484 1 32.38 21 SER B C 1
ATOM 4053 O O . SER B 1 21 ? -20.891 -24.453 -26.391 1 32.38 21 SER B O 1
ATOM 4055 N N . SER B 1 22 ? -19.75 -22.719 -25.688 1 33.44 22 SER B N 1
ATOM 4056 C CA . SER B 1 22 ? -19.406 -22.75 -27.109 1 33.44 22 SER B CA 1
ATOM 4057 C C . SER B 1 22 ? -18.562 -23.953 -27.453 1 33.44 22 SER B C 1
ATOM 4059 O O . SER B 1 22 ? -18.375 -24.281 -28.625 1 33.44 22 SER B O 1
ATOM 4061 N N . GLN B 1 23 ? -17.578 -24.359 -26.656 1 34.75 23 GLN B N 1
ATOM 4062 C CA . GLN B 1 23 ? -16.844 -25.516 -27.156 1 34.75 23 GLN B CA 1
ATOM 4063 C C . GLN B 1 23 ? -17.594 -26.812 -26.875 1 34.75 23 GLN B C 1
ATOM 4065 O O . GLN B 1 23 ? -18.344 -26.906 -25.906 1 34.75 23 GLN B O 1
ATOM 4070 N N . GLN B 1 24 ? -17.812 -27.641 -27.891 1 36.22 24 GLN B N 1
ATOM 4071 C CA . GLN B 1 24 ? -18.469 -28.953 -27.922 1 36.22 24 GLN B CA 1
ATOM 4072 C C . GLN B 1 24 ? -18.281 -29.688 -26.609 1 36.22 24 GLN B C 1
ATOM 4074 O O . GLN B 1 24 ? -19.109 -30.531 -26.25 1 36.22 24 GLN B O 1
ATOM 4079 N N . LEU B 1 25 ? -17.188 -29.438 -26.047 1 38.91 25 LEU B N 1
ATOM 4080 C CA . LEU B 1 25 ? -16.906 -30.266 -24.875 1 38.91 25 LEU B CA 1
ATOM 4081 C C . LEU B 1 25 ? -17.844 -29.891 -23.719 1 38.91 25 LEU B C 1
ATOM 4083 O O . LEU B 1 25 ? -18.016 -30.672 -22.781 1 38.91 25 LEU B O 1
ATOM 4087 N N . PHE B 1 26 ? -18.406 -28.609 -23.734 1 41.75 26 PHE B N 1
ATOM 4088 C CA . PHE B 1 26 ? -19.125 -28.25 -22.516 1 41.75 26 PHE B CA 1
ATOM 4089 C C . PHE B 1 26 ? -20.594 -27.969 -22.828 1 41.75 26 PHE B C 1
ATOM 4091 O O . PHE B 1 26 ? -21.234 -27.172 -22.141 1 41.75 26 PHE B O 1
ATOM 4098 N N . ARG B 1 27 ? -21.172 -28.297 -23.938 1 39.75 27 ARG B N 1
ATOM 4099 C CA . ARG B 1 27 ? -22.562 -28.141 -24.344 1 39.75 27 ARG B CA 1
ATOM 4100 C C . ARG B 1 27 ? -23.516 -28.469 -23.188 1 39.75 27 ARG B C 1
ATOM 4102 O O . ARG B 1 27 ? -24.484 -27.75 -22.969 1 39.75 27 ARG B O 1
ATOM 4109 N N . PRO B 1 28 ? -23.469 -29.547 -22.703 1 38.31 28 PRO B N 1
ATOM 4110 C CA . PRO B 1 28 ? -24.5 -29.906 -21.734 1 38.31 28 PRO B CA 1
ATOM 4111 C C . PRO B 1 28 ? -24.469 -29.016 -20.5 1 38.31 28 PRO B C 1
ATOM 4113 O O . PRO B 1 28 ? -25.328 -29.141 -19.625 1 38.31 28 PRO B O 1
ATOM 4116 N N . LEU B 1 29 ? -23.641 -28.094 -20.422 1 39.12 29 LEU B N 1
ATOM 4117 C CA . LEU B 1 29 ? -23.453 -27.344 -19.188 1 39.12 29 LEU B CA 1
ATOM 4118 C C . LEU B 1 29 ? -24.484 -26.234 -19.047 1 39.12 29 LEU B C 1
ATOM 4120 O O . LEU B 1 29 ? -24.469 -25.469 -18.078 1 39.12 29 LEU B O 1
ATOM 4124 N N . LEU B 1 30 ? -25.25 -25.984 -20.141 1 39.53 30 LEU B N 1
ATOM 4125 C CA . LEU B 1 30 ? -26.359 -25.062 -19.984 1 39.53 30 LEU B CA 1
ATOM 4126 C C . LEU B 1 30 ? -27.219 -25.453 -18.781 1 39.53 30 LEU B C 1
ATOM 4128 O O . LEU B 1 30 ? -27.672 -24.578 -18.031 1 39.53 30 LEU B O 1
ATOM 4132 N N . GLY B 1 31 ? -27.578 -26.609 -18.828 1 39.59 31 GLY B N 1
ATOM 4133 C CA . GLY B 1 31 ? -28.391 -27.062 -17.703 1 39.59 31 GLY B CA 1
ATOM 4134 C C . GLY B 1 31 ? -27.688 -26.875 -16.359 1 39.59 31 GLY B C 1
ATOM 4135 O O . GLY B 1 31 ? -28.344 -26.766 -15.32 1 39.59 31 GLY B O 1
ATOM 4136 N N . ALA B 1 32 ? -26.422 -26.828 -16.359 1 44.66 32 ALA B N 1
ATOM 4137 C CA . ALA B 1 32 ? -25.562 -26.734 -15.18 1 44.66 32 ALA B CA 1
ATOM 4138 C C . ALA B 1 32 ? -25.594 -25.312 -14.602 1 44.66 32 ALA B C 1
ATOM 4140 O O . ALA B 1 32 ? -25.484 -25.141 -13.383 1 44.66 32 ALA B O 1
ATOM 4141 N N . SER B 1 33 ? -25.797 -24.328 -15.5 1 48.12 33 SER B N 1
ATOM 4142 C CA . SER B 1 33 ? -25.875 -22.953 -15.008 1 48.12 33 SER B CA 1
ATOM 4143 C C . SER B 1 33 ? -27.031 -22.781 -14.031 1 48.12 33 SER B C 1
ATOM 4145 O O . SER B 1 33 ? -26.875 -22.156 -12.977 1 48.12 33 SER B O 1
ATOM 4147 N N . ILE B 1 34 ? -28.172 -23.312 -14.539 1 43.47 34 ILE B N 1
ATOM 4148 C CA . ILE B 1 34 ? -29.375 -23.172 -13.719 1 43.47 34 ILE B CA 1
ATOM 4149 C C . ILE B 1 34 ? -29.172 -23.875 -12.375 1 43.47 34 ILE B C 1
ATOM 4151 O O . ILE B 1 34 ? -29.547 -23.328 -11.328 1 43.47 34 ILE B O 1
ATOM 4155 N N . LYS B 1 35 ? -28.422 -24.938 -12.344 1 54.25 35 LYS B N 1
ATOM 4156 C CA . LYS B 1 35 ? -28.391 -25.719 -11.117 1 54.25 35 LYS B CA 1
ATOM 4157 C C . LYS B 1 35 ? -27.25 -25.266 -10.203 1 54.25 35 LYS B C 1
ATOM 4159 O O . LYS B 1 35 ? -27.312 -25.453 -8.992 1 54.25 35 LYS B O 1
ATOM 4164 N N . SER B 1 36 ? -26.375 -24.516 -10.789 1 61.5 36 SER B N 1
ATOM 4165 C CA . SER B 1 36 ? -25.391 -23.844 -9.953 1 61.5 36 SER B CA 1
ATOM 4166 C C . SER B 1 36 ? -26.047 -22.797 -9.055 1 61.5 36 SER B C 1
ATOM 4168 O O . SER B 1 36 ? -25.656 -22.625 -7.902 1 61.5 36 SER B O 1
ATOM 4170 N N . ASP B 1 37 ? -27.141 -22.406 -9.523 1 67.5 37 ASP B N 1
ATOM 4171 C CA . ASP B 1 37 ? -27.922 -21.453 -8.742 1 67.5 37 ASP B CA 1
ATOM 4172 C C . ASP B 1 37 ? -28.578 -22.125 -7.539 1 67.5 37 ASP B C 1
ATOM 4174 O O . ASP B 1 37 ? -28.688 -21.516 -6.469 1 67.5 37 ASP B O 1
ATOM 4178 N N . LEU B 1 38 ? -28.812 -23.375 -7.742 1 73 38 LEU B N 1
ATOM 4179 C CA . LEU B 1 38 ? -29.438 -24.109 -6.648 1 73 38 LEU B CA 1
ATOM 4180 C C . LEU B 1 38 ? -28.453 -24.328 -5.508 1 73 38 LEU B C 1
ATOM 4182 O O . LEU B 1 38 ? -28.812 -24.203 -4.336 1 73 38 LEU B O 1
ATOM 4186 N N . VAL B 1 39 ? -27.281 -24.719 -5.867 1 78.75 39 VAL B N 1
ATOM 4187 C CA . VAL B 1 39 ? -26.25 -24.938 -4.852 1 78.75 39 VAL B CA 1
ATOM 4188 C C . VAL B 1 39 ? -25.953 -23.625 -4.121 1 78.75 39 VAL B C 1
ATOM 4190 O O . VAL B 1 39 ? -25.828 -23.609 -2.895 1 78.75 39 VAL B O 1
ATOM 4193 N N . PHE B 1 40 ? -25.922 -22.609 -4.91 1 78.69 40 PHE B N 1
ATOM 4194 C CA . PHE B 1 40 ? -25.703 -21.297 -4.332 1 78.69 40 PHE B CA 1
ATOM 4195 C C . PHE B 1 40 ? -26.797 -20.938 -3.348 1 78.69 40 PHE B C 1
ATOM 4197 O O . PHE B 1 40 ? -26.531 -20.391 -2.277 1 78.69 40 PHE B O 1
ATOM 4204 N N . ASP B 1 41 ? -27.984 -21.234 -3.707 1 77.62 41 ASP B N 1
ATOM 4205 C CA . ASP B 1 41 ? -29.141 -20.953 -2.863 1 77.62 41 ASP B CA 1
ATOM 4206 C C . ASP B 1 41 ? -29.062 -21.734 -1.551 1 77.62 41 ASP B C 1
ATOM 4208 O O . ASP B 1 41 ? -29.438 -21.219 -0.496 1 77.62 41 ASP B O 1
ATOM 4212 N N . GLU B 1 42 ? -28.562 -22.906 -1.651 1 83.81 42 GLU B N 1
ATOM 4213 C CA . GLU B 1 42 ? -28.422 -23.703 -0.444 1 83.81 42 GLU B CA 1
ATOM 4214 C C . GLU B 1 42 ? -27.406 -23.109 0.518 1 83.81 42 GLU B C 1
ATOM 4216 O O . GLU B 1 42 ? -27.625 -23.078 1.73 1 83.81 42 GLU B O 1
ATOM 4221 N N . TRP B 1 43 ? -26.281 -22.656 -0.062 1 81 43 TRP B N 1
ATOM 4222 C CA . TRP B 1 43 ? -25.266 -22.031 0.769 1 81 43 TRP B CA 1
ATOM 4223 C C . TRP B 1 43 ? -25.797 -20.734 1.387 1 81 43 TRP B C 1
ATOM 4225 O O . TRP B 1 43 ? -25.594 -20.484 2.578 1 81 43 TRP B O 1
ATOM 4235 N N . SER B 1 44 ? -26.531 -20 0.612 1 79.94 44 SER B N 1
ATOM 4236 C CA . SER B 1 44 ? -27.047 -18.703 1.043 1 79.94 44 SER B CA 1
ATOM 4237 C C . SER B 1 44 ? -28.078 -18.859 2.156 1 79.94 44 SER B C 1
ATOM 4239 O O . SER B 1 44 ? -28.172 -18.016 3.049 1 79.94 44 SER B O 1
ATOM 4241 N N . LYS B 1 45 ? -28.781 -19.953 2.129 1 84 45 LYS B N 1
ATOM 4242 C CA . LYS B 1 45 ? -29.828 -20.203 3.113 1 84 45 LYS B CA 1
ATOM 4243 C C . LYS B 1 45 ? -29.297 -21.031 4.281 1 84 45 LYS B C 1
ATOM 4245 O O . LYS B 1 45 ? -30.031 -21.344 5.219 1 84 45 LYS B O 1
ATOM 4250 N N . GLY B 1 46 ? -28.031 -21.391 4.129 1 84.75 46 GLY B N 1
ATOM 4251 C CA . GLY B 1 46 ? -27.422 -22.203 5.176 1 84.75 46 GLY B CA 1
ATOM 4252 C C . GLY B 1 46 ? -27.922 -23.641 5.172 1 84.75 46 GLY B C 1
ATOM 4253 O O . GLY B 1 46 ? -27.891 -24.312 6.207 1 84.75 46 GLY B O 1
ATOM 4254 N N . GLU B 1 47 ? -28.359 -24.047 4.07 1 87.81 47 GLU B N 1
ATOM 4255 C CA . GLU B 1 47 ? -28.984 -25.359 3.984 1 87.81 47 GLU B CA 1
ATOM 4256 C C . GLU B 1 47 ? -28.031 -26.391 3.396 1 87.81 47 GLU B C 1
ATOM 4258 O O . GLU B 1 47 ? -28.297 -27.594 3.438 1 87.81 47 GLU B O 1
ATOM 4263 N N . PHE B 1 48 ? -26.891 -25.891 2.854 1 89.19 48 PHE B N 1
ATOM 4264 C CA . PHE B 1 48 ? -25.953 -26.828 2.244 1 89.19 48 PHE B CA 1
ATOM 4265 C C . PHE B 1 48 ? -25.438 -27.828 3.275 1 89.19 48 PHE B C 1
ATOM 4267 O O . PHE B 1 48 ? -25.016 -27.438 4.363 1 89.19 48 PHE B O 1
ATOM 4274 N N . LYS B 1 49 ? -25.516 -29.062 3.027 1 89.38 49 LYS B N 1
ATOM 4275 C CA . LYS B 1 49 ? -25.047 -30.109 3.938 1 89.38 49 LYS B CA 1
ATOM 4276 C C . LYS B 1 49 ? -23.656 -30.609 3.553 1 89.38 49 LYS B C 1
ATOM 4278 O O . LYS B 1 49 ? -23.484 -31.234 2.504 1 89.38 49 LYS B O 1
ATOM 4283 N N . ILE B 1 50 ? -22.719 -30.328 4.414 1 87.81 50 ILE B N 1
ATOM 4284 C CA . ILE B 1 50 ? -21.359 -30.828 4.219 1 87.81 50 ILE B CA 1
ATOM 4285 C C . ILE B 1 50 ? -21.297 -32.312 4.598 1 87.81 50 ILE B C 1
ATOM 4287 O O . ILE B 1 50 ? -21.875 -32.719 5.598 1 87.81 50 ILE B O 1
ATOM 4291 N N . LYS B 1 51 ? -20.625 -33.062 3.809 1 89.5 51 LYS B N 1
ATOM 4292 C CA . LYS B 1 51 ? -20.5 -34.5 4.039 1 89.5 51 LYS B CA 1
ATOM 4293 C C . LYS B 1 51 ? -19.047 -34.875 4.258 1 89.5 51 LYS B C 1
ATOM 4295 O O . LYS B 1 51 ? -18.141 -34.219 3.777 1 89.5 51 LYS B O 1
ATOM 4300 N N . PRO B 1 52 ? -18.734 -35.875 5.012 1 86.69 52 PRO B N 1
ATOM 4301 C CA . PRO B 1 52 ? -17.359 -36.312 5.309 1 86.69 52 PRO B CA 1
ATOM 4302 C C . PRO B 1 52 ? -16.547 -36.562 4.051 1 86.69 52 PRO B C 1
ATOM 4304 O O . PRO B 1 52 ? -15.312 -36.438 4.074 1 86.69 52 PRO B O 1
ATOM 4307 N N . GLY B 1 53 ? -17.047 -36.875 2.979 1 82.62 53 GLY B N 1
ATOM 4308 C CA . GLY B 1 53 ? -16.312 -37.125 1.749 1 82.62 53 GLY B CA 1
ATOM 4309 C C . GLY B 1 53 ? -15.945 -35.875 1 1 82.62 53 GLY B C 1
ATOM 4310 O O . GLY B 1 53 ? -15.102 -35.906 0.098 1 82.62 53 GLY B O 1
ATOM 4311 N N . ASP B 1 54 ? -16.422 -34.75 1.516 1 82.88 54 ASP B N 1
ATOM 4312 C CA . ASP B 1 54 ? -16.078 -33.469 0.897 1 82.88 54 ASP B CA 1
ATOM 4313 C C . ASP B 1 54 ? -14.688 -33 1.339 1 82.88 54 ASP B C 1
ATOM 4315 O O . ASP B 1 54 ? -14.477 -32.688 2.514 1 82.88 54 ASP B O 1
ATOM 4319 N N . GLU B 1 55 ? -13.695 -33 0.576 1 75.5 55 GLU B N 1
ATOM 4320 C CA . GLU B 1 55 ? -12.344 -32.594 0.906 1 75.5 55 GLU B CA 1
ATOM 4321 C C . GLU B 1 55 ? -12.273 -31.078 1.116 1 75.5 55 GLU B C 1
ATOM 4323 O O . GLU B 1 55 ? -11.531 -30.594 1.978 1 75.5 55 GLU B O 1
ATOM 4328 N N . ASP B 1 56 ? -12.992 -30.422 0.349 1 78.31 56 ASP B N 1
ATOM 4329 C CA . ASP B 1 56 ? -13.062 -28.969 0.395 1 78.31 56 ASP B CA 1
ATOM 4330 C C . ASP B 1 56 ? -14.352 -28.453 -0.24 1 78.31 56 ASP B C 1
ATOM 4332 O O . ASP B 1 56 ? -15.258 -29.234 -0.543 1 78.31 56 ASP B O 1
ATOM 4336 N N . ILE B 1 57 ? -14.445 -27.203 -0.241 1 78.88 57 ILE B N 1
ATOM 4337 C CA . ILE B 1 57 ? -15.68 -26.594 -0.719 1 78.88 57 ILE B CA 1
ATOM 4338 C C . ILE B 1 57 ? -15.898 -26.938 -2.188 1 78.88 57 ILE B C 1
ATOM 4340 O O . ILE B 1 57 ? -17.031 -27.062 -2.641 1 78.88 57 ILE B O 1
ATOM 4344 N N . HIS B 1 58 ? -14.852 -27.078 -2.961 1 74.94 58 HIS B N 1
ATOM 4345 C CA . HIS B 1 58 ? -14.977 -27.422 -4.375 1 74.94 58 HIS B CA 1
ATOM 4346 C C . HIS B 1 58 ? -15.547 -28.812 -4.555 1 74.94 58 HIS B C 1
ATOM 4348 O O . HIS B 1 58 ? -16.438 -29.031 -5.383 1 74.94 58 HIS B O 1
ATOM 4354 N N . THR B 1 59 ? -15.023 -29.719 -3.744 1 77.19 59 THR B N 1
ATOM 4355 C CA . THR B 1 59 ? -15.531 -31.094 -3.814 1 77.19 59 THR B CA 1
ATOM 4356 C C . THR B 1 59 ? -16.969 -31.172 -3.295 1 77.19 59 THR B C 1
ATOM 4358 O O . THR B 1 59 ? -17.766 -31.969 -3.791 1 77.19 59 THR B O 1
ATOM 4361 N N . ALA B 1 60 ? -17.266 -30.359 -2.322 1 82.06 60 ALA B N 1
ATOM 4362 C CA . ALA B 1 60 ? -18.625 -30.312 -1.797 1 82.06 60 ALA B CA 1
ATOM 4363 C C . ALA B 1 60 ? -19.609 -29.828 -2.855 1 82.06 60 ALA B C 1
ATOM 4365 O O . ALA B 1 60 ? -20.672 -30.406 -3.037 1 82.06 60 ALA B O 1
ATOM 4366 N N . ASN B 1 61 ? -19.219 -28.781 -3.564 1 79.06 61 ASN B N 1
ATOM 4367 C CA . ASN B 1 61 ? -20.062 -28.234 -4.621 1 79.06 61 ASN B CA 1
ATOM 4368 C C . ASN B 1 61 ? -20.219 -29.219 -5.773 1 79.06 61 ASN B C 1
ATOM 4370 O O . ASN B 1 61 ? -21.312 -29.344 -6.336 1 79.06 61 ASN B O 1
ATOM 4374 N N . GLU B 1 62 ? -19.141 -29.812 -6.148 1 77.88 62 GLU B N 1
ATOM 4375 C CA . GLU B 1 62 ? -19.203 -30.797 -7.227 1 77.88 62 GLU B CA 1
ATOM 4376 C C . GLU B 1 62 ? -20.109 -31.969 -6.863 1 77.88 62 GLU B C 1
ATOM 4378 O O . GLU B 1 62 ? -20.891 -32.438 -7.695 1 77.88 62 GLU B O 1
ATOM 4383 N N . ARG B 1 63 ? -19.938 -32.469 -5.652 1 82 63 ARG B N 1
ATOM 4384 C CA . ARG B 1 63 ? -20.781 -33.562 -5.184 1 82 63 ARG B CA 1
ATOM 4385 C C . ARG B 1 63 ? -22.25 -33.156 -5.238 1 82 63 ARG B C 1
ATOM 4387 O O . ARG B 1 63 ? -23.078 -33.938 -5.73 1 82 63 ARG B O 1
ATOM 4394 N N . ARG B 1 64 ? -22.516 -31.984 -4.699 1 84.94 64 ARG B N 1
ATOM 4395 C CA . ARG B 1 64 ? -23.906 -31.547 -4.629 1 84.94 64 ARG B CA 1
ATOM 4396 C C . ARG B 1 64 ? -24.484 -31.328 -6.023 1 84.94 64 ARG B C 1
ATOM 4398 O O . ARG B 1 64 ? -25.641 -31.688 -6.285 1 84.94 64 ARG B O 1
ATOM 4405 N N . LEU B 1 65 ? -23.703 -30.781 -6.922 1 81.94 65 LEU B N 1
ATOM 4406 C CA . LEU B 1 65 ? -24.125 -30.609 -8.305 1 81.94 65 LEU B CA 1
ATOM 4407 C C . LEU B 1 65 ? -24.375 -31.953 -8.984 1 81.94 65 LEU B C 1
ATOM 4409 O O . LEU B 1 65 ? -25.281 -32.094 -9.797 1 81.94 65 LEU B O 1
ATOM 4413 N N . LYS B 1 66 ? -23.469 -32.875 -8.688 1 82.75 66 LYS B N 1
ATOM 4414 C CA . LYS B 1 66 ? -23.641 -34.219 -9.234 1 82.75 66 LYS B CA 1
ATOM 4415 C C . LYS B 1 66 ? -24.953 -34.844 -8.773 1 82.75 66 LYS B C 1
ATOM 4417 O O . LYS B 1 66 ? -25.594 -35.594 -9.531 1 82.75 66 LYS B O 1
ATOM 4422 N N . GLU B 1 67 ? -25.344 -34.531 -7.594 1 85.88 67 GLU B N 1
ATOM 4423 C CA . GLU B 1 67 ? -26.609 -35.031 -7.066 1 85.88 67 GLU B CA 1
ATOM 4424 C C . GLU B 1 67 ? -27.781 -34.438 -7.832 1 85.88 67 GLU B C 1
ATOM 4426 O O . GLU B 1 67 ? -28.828 -35.062 -7.973 1 85.88 67 GLU B O 1
ATOM 4431 N N . PHE B 1 68 ? -27.562 -33.219 -8.328 1 81.38 68 PHE B N 1
ATOM 4432 C CA . PHE B 1 68 ? -28.656 -32.531 -9.023 1 81.38 68 PHE B CA 1
ATOM 4433 C C . PHE B 1 68 ? -28.672 -32.906 -10.492 1 81.38 68 PHE B C 1
ATOM 4435 O O . PHE B 1 68 ? -29.75 -33.156 -11.062 1 81.38 68 PHE B O 1
ATOM 4442 N N . ILE B 1 69 ? -27.391 -32.969 -11.172 1 78.88 69 ILE B N 1
ATOM 4443 C CA . ILE B 1 69 ? -27.422 -33 -12.633 1 78.88 69 ILE B CA 1
ATOM 4444 C C . ILE B 1 69 ? -26.688 -34.25 -13.117 1 78.88 69 ILE B C 1
ATOM 4446 O O . ILE B 1 69 ? -26.609 -34.5 -14.32 1 78.88 69 ILE B O 1
ATOM 4450 N N . GLY B 1 70 ? -26.172 -35.031 -12.227 1 76.88 70 GLY B N 1
ATOM 4451 C CA . GLY B 1 70 ? -25.547 -36.312 -12.594 1 76.88 70 GLY B CA 1
ATOM 4452 C C . GLY B 1 70 ? -24.141 -36.125 -13.133 1 76.88 70 GLY B C 1
ATOM 4453 O O . GLY B 1 70 ? -23.375 -35.312 -12.625 1 76.88 70 GLY B O 1
ATOM 4454 N N . ASP B 1 71 ? -23.766 -36.812 -14.242 1 71.69 71 ASP B N 1
ATOM 4455 C CA . ASP B 1 71 ? -22.422 -37.031 -14.75 1 71.69 71 ASP B CA 1
ATOM 4456 C C . ASP B 1 71 ? -21.828 -35.719 -15.305 1 71.69 71 ASP B C 1
ATOM 4458 O O . ASP B 1 71 ? -20.625 -35.469 -15.203 1 71.69 71 ASP B O 1
ATOM 4462 N N . PRO B 1 72 ? -22.703 -34.844 -15.805 1 70.25 72 PRO B N 1
ATOM 4463 C CA . PRO B 1 72 ? -22.125 -33.625 -16.344 1 70.25 72 PRO B CA 1
ATOM 4464 C C . PRO B 1 72 ? -21.422 -32.781 -15.273 1 70.25 72 PRO B C 1
ATOM 4466 O O . PRO B 1 72 ? -20.562 -31.953 -15.594 1 70.25 72 PRO B O 1
ATOM 4469 N N . ALA B 1 73 ? -21.719 -33.062 -14 1 72.38 73 ALA B N 1
ATOM 4470 C CA . ALA B 1 73 ? -21.109 -32.312 -12.898 1 72.38 73 ALA B CA 1
ATOM 4471 C C . ALA B 1 73 ? -19.609 -32.594 -12.805 1 72.38 73 ALA B C 1
ATOM 4473 O O . ALA B 1 73 ? -18.828 -31.75 -12.367 1 72.38 73 ALA B O 1
ATOM 4474 N N . GLY B 1 74 ? -19.281 -33.781 -13.281 1 67.81 74 GLY B N 1
ATOM 4475 C CA . GLY B 1 74 ? -17.875 -34.156 -13.211 1 67.81 74 GLY B CA 1
ATOM 4476 C C . GLY B 1 74 ? -17.016 -33.438 -14.227 1 67.81 74 GLY B C 1
ATOM 4477 O O . GLY B 1 74 ? -15.781 -33.438 -14.102 1 67.81 74 GLY B O 1
ATOM 4478 N N . LYS B 1 75 ? -17.594 -32.781 -15.156 1 66.5 75 LYS B N 1
ATOM 4479 C CA . LYS B 1 75 ? -16.844 -32.094 -16.203 1 66.5 75 LYS B CA 1
ATOM 4480 C C . LYS B 1 75 ? -16.609 -30.625 -15.836 1 66.5 75 LYS B C 1
ATOM 4482 O O . LYS B 1 75 ? -15.891 -29.906 -16.531 1 66.5 75 LYS B O 1
ATOM 4487 N N . LEU B 1 76 ? -17.125 -30.234 -14.711 1 66.31 76 LEU B N 1
ATOM 4488 C CA . LEU B 1 76 ? -17.047 -28.844 -14.289 1 66.31 76 LEU B CA 1
ATOM 4489 C C . LEU B 1 76 ? -15.602 -28.453 -13.992 1 66.31 76 LEU B C 1
ATOM 4491 O O . LEU B 1 76 ? -15.219 -27.297 -14.172 1 66.31 76 LEU B O 1
ATOM 4495 N N . HIS B 1 77 ? -14.883 -29.422 -13.719 1 69.06 77 HIS B N 1
ATOM 4496 C CA . HIS B 1 77 ? -13.523 -29.125 -13.281 1 69.06 77 HIS B CA 1
ATOM 4497 C C . HIS B 1 77 ? -12.523 -29.297 -14.422 1 69.06 77 HIS B C 1
ATOM 4499 O O . HIS B 1 77 ? -11.32 -29.141 -14.227 1 69.06 77 HIS B O 1
ATOM 4505 N N . THR B 1 78 ? -13.094 -29.516 -15.539 1 68.25 78 THR B N 1
ATOM 4506 C CA . THR B 1 78 ? -12.188 -29.766 -16.656 1 68.25 78 THR B CA 1
ATOM 4507 C C . THR B 1 78 ? -11.383 -28.516 -17 1 68.25 78 THR B C 1
ATOM 4509 O O . THR B 1 78 ? -11.953 -27.438 -17.172 1 68.25 78 THR B O 1
ATOM 4512 N N . GLY B 1 79 ? -10.102 -28.688 -17.047 1 69.44 79 GLY B N 1
ATOM 4513 C CA . GLY B 1 79 ? -9.219 -27.594 -17.438 1 69.44 79 GLY B CA 1
ATOM 4514 C C . GLY B 1 79 ? -9.016 -26.562 -16.344 1 69.44 79 GLY B C 1
ATOM 4515 O O . GLY B 1 79 ? -8.43 -25.516 -16.578 1 69.44 79 GLY B O 1
ATOM 4516 N N . ARG B 1 80 ? -9.555 -26.906 -15.242 1 77.94 80 ARG B N 1
ATOM 4517 C CA . ARG B 1 80 ? -9.43 -25.984 -14.109 1 77.94 80 ARG B CA 1
ATOM 4518 C C . ARG B 1 80 ? -8.695 -26.656 -12.953 1 77.94 80 ARG B C 1
ATOM 4520 O O . ARG B 1 80 ? -8.812 -27.859 -12.75 1 77.94 80 ARG B O 1
ATOM 4527 N N . SER B 1 81 ? -7.871 -25.812 -12.367 1 81.81 81 SER B N 1
ATOM 4528 C CA . SER B 1 81 ? -7.211 -26.234 -11.133 1 81.81 81 SER B CA 1
ATOM 4529 C C . SER B 1 81 ? -7.809 -25.531 -9.922 1 81.81 81 SER B C 1
ATOM 4531 O O . SER B 1 81 ? -8.453 -24.5 -10.055 1 81.81 81 SER B O 1
ATOM 4533 N N . ARG B 1 82 ? -7.652 -26.188 -8.82 1 83.75 82 ARG B N 1
ATOM 4534 C CA . ARG B 1 82 ? -8.008 -25.5 -7.586 1 83.75 82 ARG B CA 1
ATOM 4535 C C . ARG B 1 82 ? -7.227 -24.203 -7.445 1 83.75 82 ARG B C 1
ATOM 4537 O O . ARG B 1 82 ? -7.723 -23.234 -6.871 1 83.75 82 ARG B O 1
ATOM 4544 N N . ASN B 1 83 ? -6.059 -24.172 -8.023 1 88.56 83 ASN B N 1
ATOM 4545 C CA . ASN B 1 83 ? -5.191 -23 -7.867 1 88.56 83 ASN B CA 1
ATOM 4546 C C . ASN B 1 83 ? -5.738 -21.781 -8.609 1 88.56 83 ASN B C 1
ATOM 4548 O O . ASN B 1 83 ? -5.836 -20.703 -8.047 1 88.56 83 ASN B O 1
ATOM 4552 N N . ASP B 1 84 ? -6.016 -21.922 -9.852 1 90.81 84 ASP B N 1
ATOM 4553 C CA . ASP B 1 84 ? -6.504 -20.766 -10.586 1 90.81 84 ASP B CA 1
ATOM 4554 C C . ASP B 1 84 ? -7.949 -20.438 -10.203 1 90.81 84 ASP B C 1
ATOM 4556 O O . ASP B 1 84 ? -8.367 -19.281 -10.266 1 90.81 84 ASP B O 1
ATOM 4560 N N . GLN B 1 85 ? -8.688 -21.453 -9.758 1 88.5 85 GLN B N 1
ATOM 4561 C CA . GLN B 1 85 ? -10.055 -21.219 -9.312 1 88.5 85 GLN B CA 1
ATOM 4562 C C . GLN B 1 85 ? -10.078 -20.375 -8.039 1 88.5 85 GLN B C 1
ATOM 4564 O O . GLN B 1 85 ? -10.836 -19.406 -7.934 1 88.5 85 GLN B O 1
ATOM 4569 N N . VAL B 1 86 ? -9.281 -20.812 -7.082 1 90.81 86 VAL B N 1
ATOM 4570 C CA . VAL B 1 86 ? -9.258 -20.094 -5.809 1 90.81 86 VAL B CA 1
ATOM 4571 C C . VAL B 1 86 ? -8.766 -18.672 -6.031 1 90.81 86 VAL B C 1
ATOM 4573 O O . VAL B 1 86 ? -9.273 -17.719 -5.418 1 90.81 86 VAL B O 1
ATOM 4576 N N . ALA B 1 87 ? -7.754 -18.531 -6.867 1 94.25 87 ALA B N 1
ATOM 4577 C CA . ALA B 1 87 ? -7.258 -17.188 -7.191 1 94.25 87 ALA B CA 1
ATOM 4578 C C . ALA B 1 87 ? -8.352 -16.344 -7.84 1 94.25 87 ALA B C 1
ATOM 4580 O O . ALA B 1 87 ? -8.477 -15.156 -7.535 1 94.25 87 ALA B O 1
ATOM 4581 N N . THR B 1 88 ? -9.094 -16.938 -8.734 1 94.06 88 THR B N 1
ATOM 4582 C CA . THR B 1 88 ? -10.188 -16.25 -9.406 1 94.06 88 THR B CA 1
ATOM 4583 C C . THR B 1 88 ? -11.258 -15.82 -8.406 1 94.06 88 THR B C 1
ATOM 4585 O O . THR B 1 88 ? -11.688 -14.664 -8.398 1 94.06 88 THR B O 1
ATOM 4588 N N . ASP B 1 89 ? -11.625 -16.734 -7.551 1 92.12 89 ASP B N 1
ATOM 4589 C CA . ASP B 1 89 ? -12.672 -16.469 -6.57 1 92.12 89 ASP B CA 1
ATOM 4590 C C . ASP B 1 89 ? -12.25 -15.352 -5.613 1 92.12 89 ASP B C 1
ATOM 4592 O O . ASP B 1 89 ? -13.062 -14.5 -5.254 1 92.12 89 ASP B O 1
ATOM 4596 N N . ALA B 1 90 ? -11.023 -15.438 -5.203 1 94.94 90 ALA B N 1
ATOM 4597 C CA . ALA B 1 90 ? -10.508 -14.414 -4.301 1 94.94 90 ALA B CA 1
ATOM 4598 C C . ALA B 1 90 ? -10.578 -13.031 -4.945 1 94.94 90 ALA B C 1
ATOM 4600 O O . ALA B 1 90 ? -10.961 -12.055 -4.297 1 94.94 90 ALA B O 1
ATOM 4601 N N . ARG B 1 91 ? -10.195 -12.945 -6.18 1 97.44 91 ARG B N 1
ATOM 4602 C CA . ARG B 1 91 ? -10.211 -11.68 -6.902 1 97.44 91 ARG B CA 1
ATOM 4603 C C . ARG B 1 91 ? -11.633 -11.172 -7.102 1 97.44 91 ARG B C 1
ATOM 4605 O O . ARG B 1 91 ? -11.906 -9.984 -6.953 1 97.44 91 ARG B O 1
ATOM 4612 N N . LEU B 1 92 ? -12.547 -12.055 -7.426 1 96.12 92 LEU B N 1
ATOM 4613 C CA . LEU B 1 92 ? -13.945 -11.672 -7.582 1 96.12 92 LEU B CA 1
ATOM 4614 C C . LEU B 1 92 ? -14.516 -11.141 -6.27 1 96.12 92 LEU B C 1
ATOM 4616 O O . LEU B 1 92 ? -15.188 -10.109 -6.254 1 96.12 92 LEU B O 1
ATOM 4620 N N . TRP B 1 93 ? -14.242 -11.812 -5.223 1 95.81 93 TRP B N 1
ATOM 4621 C CA . TRP B 1 93 ? -14.727 -11.391 -3.91 1 95.81 93 TRP B CA 1
ATOM 4622 C C . TRP B 1 93 ? -14.172 -10.016 -3.545 1 95.81 93 TRP B C 1
ATOM 4624 O O . TRP B 1 93 ? -14.914 -9.148 -3.09 1 95.81 93 TRP B O 1
ATOM 4634 N N . LEU B 1 94 ? -12.898 -9.898 -3.719 1 98.38 94 LEU B N 1
ATOM 4635 C CA . LEU B 1 94 ? -12.242 -8.656 -3.328 1 98.38 94 LEU B CA 1
ATOM 4636 C C . LEU B 1 94 ? -12.734 -7.492 -4.176 1 98.38 94 LEU B C 1
ATOM 4638 O O . LEU B 1 94 ? -12.859 -6.367 -3.68 1 98.38 94 LEU B O 1
ATOM 4642 N N . ARG B 1 95 ? -12.969 -7.754 -5.453 1 97.62 95 ARG B N 1
ATOM 4643 C CA . ARG B 1 95 ? -13.523 -6.727 -6.328 1 97.62 95 ARG B CA 1
ATOM 4644 C C . ARG B 1 95 ? -14.836 -6.184 -5.766 1 97.62 95 ARG B C 1
ATOM 4646 O O . ARG B 1 95 ? -15.023 -4.965 -5.691 1 97.62 95 ARG B O 1
ATOM 4653 N N . ASP B 1 96 ? -15.703 -7.031 -5.332 1 96.56 96 ASP B N 1
ATOM 4654 C CA . ASP B 1 96 ? -16.984 -6.629 -4.754 1 96.56 96 ASP B CA 1
ATOM 4655 C C . ASP B 1 96 ? -16.781 -5.918 -3.418 1 96.56 96 ASP B C 1
ATOM 4657 O O . ASP B 1 96 ? -17.469 -4.938 -3.121 1 96.56 96 ASP B O 1
ATOM 4661 N N . ALA B 1 97 ? -15.898 -6.488 -2.666 1 98.19 97 ALA B N 1
ATOM 4662 C CA . ALA B 1 97 ? -15.578 -5.887 -1.374 1 98.19 97 ALA B CA 1
ATOM 4663 C C . ALA B 1 97 ? -15.102 -4.445 -1.543 1 98.19 97 ALA B C 1
ATOM 4665 O O . ALA B 1 97 ? -15.508 -3.561 -0.788 1 98.19 97 ALA B O 1
ATOM 4666 N N . ILE B 1 98 ? -14.242 -4.242 -2.523 1 98.56 98 ILE B N 1
ATOM 4667 C CA . ILE B 1 98 ? -13.695 -2.92 -2.803 1 98.56 98 ILE B CA 1
ATOM 4668 C C . ILE B 1 98 ? -14.828 -1.954 -3.154 1 98.56 98 ILE B C 1
ATOM 4670 O O . ILE B 1 98 ? -14.836 -0.811 -2.693 1 98.56 98 ILE B O 1
ATOM 4674 N N . THR B 1 99 ? -15.773 -2.396 -3.916 1 97.75 99 THR B N 1
ATOM 4675 C CA . THR B 1 99 ? -16.906 -1.57 -4.301 1 97.75 99 THR B CA 1
ATOM 4676 C C . THR B 1 99 ? -17.703 -1.136 -3.074 1 97.75 99 THR B C 1
ATOM 4678 O O . THR B 1 99 ? -18.047 0.042 -2.93 1 97.75 99 THR B O 1
ATOM 4681 N N . THR B 1 100 ? -17.938 -2.055 -2.213 1 98.56 100 THR B N 1
ATOM 4682 C CA . THR B 1 100 ? -18.703 -1.778 -1.002 1 98.56 100 THR B CA 1
ATOM 4683 C C . THR B 1 100 ? -17.969 -0.793 -0.105 1 98.56 100 THR B C 1
ATOM 4685 O O . THR B 1 100 ? -18.547 0.174 0.384 1 98.56 100 THR B O 1
ATOM 4688 N N . LEU B 1 101 ? -16.703 -1.05 0.112 1 98.88 101 LEU B N 1
ATOM 4689 C CA . LEU B 1 101 ? -15.906 -0.196 0.988 1 98.88 101 LEU B CA 1
ATOM 4690 C C . LEU B 1 101 ? -15.773 1.208 0.407 1 98.88 101 LEU B C 1
ATOM 4692 O O . LEU B 1 101 ? -15.773 2.193 1.149 1 98.88 101 LEU B O 1
ATOM 4696 N N . LYS B 1 102 ? -15.633 1.281 -0.922 1 98.69 102 LYS B N 1
ATOM 4697 C CA . LYS B 1 102 ? -15.586 2.582 -1.584 1 98.69 102 LYS B CA 1
ATOM 4698 C C . LYS B 1 102 ? -16.859 3.383 -1.315 1 98.69 102 LYS B C 1
ATOM 4700 O O . LYS B 1 102 ? -16.797 4.574 -1.002 1 98.69 102 LYS B O 1
ATOM 4705 N N . GLU B 1 103 ? -17.984 2.758 -1.392 1 98.38 103 GLU B N 1
ATOM 4706 C CA . GLU B 1 103 ? -19.266 3.424 -1.164 1 98.38 103 GLU B CA 1
ATOM 4707 C C . GLU B 1 103 ? -19.391 3.918 0.276 1 98.38 103 GLU B C 1
ATOM 4709 O O . GLU B 1 103 ? -19.875 5.023 0.521 1 98.38 103 GLU B O 1
ATOM 4714 N N . LEU B 1 104 ? -18.953 3.111 1.171 1 98.81 104 LEU B N 1
ATOM 4715 C CA . LEU B 1 104 ? -19 3.494 2.578 1 98.81 104 LEU B CA 1
ATOM 4716 C C . LEU B 1 104 ? -18.062 4.664 2.859 1 98.81 104 LEU B C 1
ATOM 4718 O O . LEU B 1 104 ? -18.406 5.57 3.621 1 98.81 104 LEU B O 1
ATOM 4722 N N . ALA B 1 105 ? -16.875 4.633 2.291 1 98.81 105 ALA B N 1
ATOM 4723 C CA . ALA B 1 105 ? -15.93 5.738 2.451 1 98.81 105 ALA B CA 1
ATOM 4724 C C . ALA B 1 105 ? -16.5 7.031 1.878 1 98.81 105 ALA B C 1
ATOM 4726 O O . ALA B 1 105 ? -16.375 8.102 2.486 1 98.81 105 ALA B O 1
ATOM 4727 N N . LEU B 1 106 ? -17.125 6.906 0.729 1 98.62 106 LEU B N 1
ATOM 4728 C CA . LEU B 1 106 ? -17.734 8.07 0.099 1 98.62 106 LEU B CA 1
ATOM 4729 C C . LEU B 1 106 ? -18.875 8.609 0.948 1 98.62 106 LEU B C 1
ATOM 4731 O O . LEU B 1 106 ? -19.094 9.82 1.014 1 98.62 106 LEU B O 1
ATOM 4735 N N . GLN B 1 107 ? -19.609 7.723 1.566 1 98.62 107 GLN B N 1
ATOM 4736 C CA . GLN B 1 107 ? -20.688 8.148 2.465 1 98.62 107 GLN B CA 1
ATOM 4737 C C . GLN B 1 107 ? -20.125 8.938 3.646 1 98.62 107 GLN B C 1
ATOM 4739 O O . GLN B 1 107 ? -20.688 9.953 4.043 1 98.62 107 GLN B O 1
ATOM 4744 N N . LEU B 1 108 ? -19.062 8.477 4.227 1 98.88 108 LEU B N 1
ATOM 4745 C CA . LEU B 1 108 ? -18.422 9.195 5.32 1 98.88 108 LEU B CA 1
ATOM 4746 C C . LEU B 1 108 ? -17.938 10.562 4.859 1 98.88 108 LEU B C 1
ATOM 4748 O O . LEU B 1 108 ? -18.141 11.562 5.551 1 98.88 108 LEU B O 1
ATOM 4752 N N . ILE B 1 109 ? -17.281 10.609 3.67 1 98.62 109 ILE B N 1
ATOM 4753 C CA . ILE B 1 109 ? -16.797 11.859 3.111 1 98.62 109 ILE B CA 1
ATOM 4754 C C . ILE B 1 109 ? -17.969 12.82 2.896 1 98.62 109 ILE B C 1
ATOM 4756 O O . ILE B 1 109 ? -17.875 14 3.254 1 98.62 109 ILE B O 1
ATOM 4760 N N . SER B 1 110 ? -19.047 12.305 2.369 1 98.19 110 SER B N 1
ATOM 4761 C CA . SER B 1 110 ? -20.219 13.133 2.139 1 98.19 110 SER B CA 1
ATOM 4762 C C . SER B 1 110 ? -20.766 13.695 3.447 1 98.19 110 SER B C 1
ATOM 4764 O O . SER B 1 110 ? -21.141 14.867 3.516 1 98.19 110 SER B O 1
ATOM 4766 N N . THR B 1 111 ? -20.812 12.922 4.441 1 98.62 111 THR B N 1
ATOM 4767 C CA . THR B 1 111 ? -21.266 13.352 5.758 1 98.62 111 THR B CA 1
ATOM 4768 C C . THR B 1 111 ? -20.375 14.445 6.312 1 98.62 111 THR B C 1
ATOM 4770 O O . THR B 1 111 ? -20.859 15.43 6.871 1 98.62 111 THR B O 1
ATOM 4773 N N . MET B 1 112 ? -19.078 14.305 6.18 1 98.5 112 MET B N 1
ATOM 4774 C CA . MET B 1 112 ? -18.109 15.289 6.645 1 98.5 112 MET B CA 1
ATOM 4775 C C . MET B 1 112 ? -18.297 16.609 5.914 1 98.5 112 MET B C 1
ATOM 4777 O O . MET B 1 112 ? -18.25 17.688 6.531 1 98.5 112 MET B O 1
ATOM 4781 N N . VAL B 1 113 ? -18.469 16.516 4.609 1 97.19 113 VAL B N 1
ATOM 4782 C CA . VAL B 1 113 ? -18.656 17.719 3.793 1 97.19 113 VAL B CA 1
ATOM 4783 C C . VAL B 1 113 ? -19.938 18.422 4.199 1 97.19 113 VAL B C 1
ATOM 4785 O O . VAL B 1 113 ? -19.969 19.656 4.312 1 97.19 113 VAL B O 1
ATOM 4788 N N . GLU B 1 114 ? -21.016 17.703 4.445 1 96 114 GLU B N 1
ATOM 4789 C CA . GLU B 1 114 ? -22.281 18.266 4.863 1 96 114 GLU B CA 1
ATOM 4790 C C . GLU B 1 114 ? -22.156 18.953 6.227 1 96 114 GLU B C 1
ATOM 4792 O O . GLU B 1 114 ? -22.641 20.062 6.414 1 96 114 GLU B O 1
ATOM 4797 N N . ARG B 1 115 ? -21.531 18.297 7.168 1 97.56 115 ARG B N 1
ATOM 4798 C CA . ARG B 1 115 ? -21.312 18.875 8.492 1 97.56 115 ARG B CA 1
ATOM 4799 C C . ARG B 1 115 ? -20.469 20.125 8.414 1 97.56 115 ARG B C 1
ATOM 4801 O O . ARG B 1 115 ? -20.734 21.109 9.109 1 97.56 115 ARG B O 1
ATOM 4808 N N . ALA B 1 116 ? -19.422 20.062 7.613 1 95.75 116 ALA B N 1
ATOM 4809 C CA . ALA B 1 116 ? -18.547 21.219 7.426 1 95.75 116 ALA B CA 1
ATOM 4810 C C . ALA B 1 116 ? -19.328 22.422 6.891 1 95.75 116 ALA B C 1
ATOM 4812 O O . ALA B 1 116 ? -19.125 23.547 7.324 1 95.75 116 ALA B O 1
ATOM 4813 N N . ALA B 1 117 ? -20.234 22.156 5.957 1 92.88 117 ALA B N 1
ATOM 4814 C CA . ALA B 1 117 ? -21.031 23.219 5.348 1 92.88 117 ALA B CA 1
ATOM 4815 C C . ALA B 1 117 ? -21.984 23.844 6.359 1 92.88 117 ALA B C 1
ATOM 4817 O O . ALA B 1 117 ? -22.109 25.078 6.426 1 92.88 117 ALA B O 1
ATOM 4818 N N . VAL B 1 118 ? -22.594 23.109 7.176 1 95.19 118 VAL B N 1
ATOM 4819 C CA . VAL B 1 118 ? -23.609 23.547 8.133 1 95.19 118 VAL B CA 1
ATOM 4820 C C . VAL B 1 118 ? -22.938 24.312 9.273 1 95.19 118 VAL B C 1
ATOM 4822 O O . VAL B 1 118 ? -23.5 25.281 9.797 1 95.19 118 VAL B O 1
ATOM 4825 N N . GLU B 1 119 ? -21.703 23.922 9.578 1 96.12 119 GLU B N 1
ATOM 4826 C CA . GLU B 1 119 ? -21.047 24.453 10.758 1 96.12 119 GLU B CA 1
ATOM 4827 C C . GLU B 1 119 ? -19.875 25.359 10.375 1 96.12 119 GLU B C 1
ATOM 4829 O O . GLU B 1 119 ? -18.906 25.484 11.133 1 96.12 119 GLU B O 1
ATOM 4834 N N . ILE B 1 120 ? -19.953 26.031 9.258 1 93.19 120 ILE B N 1
ATOM 4835 C CA . ILE B 1 120 ? -18.844 26.734 8.633 1 93.19 120 ILE B CA 1
ATOM 4836 C C . ILE B 1 120 ? -18.469 27.953 9.484 1 93.19 120 ILE B C 1
ATOM 4838 O O . ILE B 1 120 ? -17.328 28.422 9.438 1 93.19 120 ILE B O 1
ATOM 4842 N N . GLU B 1 121 ? -19.328 28.453 10.398 1 89.31 121 GLU B N 1
ATOM 4843 C CA . GLU B 1 121 ? -19.078 29.688 11.133 1 89.31 121 GLU B CA 1
ATOM 4844 C C . GLU B 1 121 ? -18.375 29.422 12.461 1 89.31 121 GLU B C 1
ATOM 4846 O O . GLU B 1 121 ? -17.875 30.344 13.109 1 89.31 121 GLU B O 1
ATOM 4851 N N . ILE B 1 122 ? -18.281 28.188 12.852 1 95.31 122 ILE B N 1
ATOM 4852 C CA . ILE B 1 122 ? -17.734 27.844 14.156 1 95.31 122 ILE B CA 1
ATOM 4853 C C . ILE B 1 122 ? -16.203 27.938 14.109 1 95.31 122 ILE B C 1
ATOM 4855 O O . ILE B 1 122 ? -15.57 27.312 13.266 1 95.31 122 ILE B O 1
ATOM 4859 N N . LEU B 1 123 ? -15.656 28.75 15.039 1 93.75 123 LEU B N 1
ATOM 4860 C CA . LEU B 1 123 ? -14.211 28.922 15.172 1 93.75 123 LEU B CA 1
ATOM 4861 C C . LEU B 1 123 ? -13.672 28.078 16.328 1 93.75 123 LEU B C 1
ATOM 4863 O O . LEU B 1 123 ? -14.375 27.859 17.312 1 93.75 123 LEU B O 1
ATOM 4867 N N . CYS B 1 124 ? -12.484 27.578 16.156 1 94.31 124 CYS B N 1
ATOM 4868 C CA . CYS B 1 124 ? -11.812 26.844 17.219 1 94.31 124 CYS B CA 1
ATOM 4869 C C . CYS B 1 124 ? -10.297 26.938 17.094 1 94.31 124 CYS B C 1
ATOM 4871 O O . CYS B 1 124 ? -9.789 27.406 16.062 1 94.31 124 CYS B O 1
ATOM 4873 N N . PRO B 1 125 ? -9.625 26.625 18.125 1 94.81 125 PRO B N 1
ATOM 4874 C CA . PRO B 1 125 ? -8.164 26.641 18.031 1 94.81 125 PRO B CA 1
ATOM 4875 C C . PRO B 1 125 ? -7.629 25.531 17.125 1 94.81 125 PRO B C 1
ATOM 4877 O O . PRO B 1 125 ? -8.117 24.391 17.188 1 94.81 125 PRO B O 1
ATOM 4880 N N . GLY B 1 126 ? -6.723 25.891 16.203 1 94.44 126 GLY B N 1
ATOM 4881 C CA . GLY B 1 126 ? -5.91 24.906 15.523 1 94.44 126 GLY B CA 1
ATOM 4882 C C . GLY B 1 126 ? -4.66 24.516 16.297 1 94.44 126 GLY B C 1
ATOM 4883 O O . GLY B 1 126 ? -4.09 25.344 17.016 1 94.44 126 GLY B O 1
ATOM 4884 N N . TYR B 1 127 ? -4.246 23.266 16.188 1 95.69 127 TYR B N 1
ATOM 4885 C CA . TYR B 1 127 ? -3.127 22.766 16.969 1 95.69 127 TYR B CA 1
ATOM 4886 C C . TYR B 1 127 ? -2.023 22.219 16.078 1 95.69 127 TYR B C 1
ATOM 4888 O O . TYR B 1 127 ? -2.301 21.562 15.078 1 95.69 127 TYR B O 1
ATOM 4896 N N . THR B 1 128 ? -0.831 22.5 16.297 1 94 128 THR B N 1
ATOM 4897 C CA . THR B 1 128 ? 0.383 21.797 15.891 1 94 128 THR B CA 1
ATOM 4898 C C . THR B 1 128 ? 1.21 21.406 17.109 1 94 128 THR B C 1
ATOM 4900 O O . THR B 1 128 ? 1.278 22.172 18.094 1 94 128 THR B O 1
ATOM 4903 N N . HIS B 1 129 ? 1.771 20.266 17.188 1 93 129 HIS B N 1
ATOM 4904 C CA . HIS B 1 129 ? 2.453 19.766 18.375 1 93 129 HIS B CA 1
ATOM 4905 C C . HIS B 1 129 ? 1.51 19.719 19.578 1 93 129 HIS B C 1
ATOM 4907 O O . HIS B 1 129 ? 1.944 19.859 20.719 1 93 129 HIS B O 1
ATOM 4913 N N . MET B 1 130 ? 0.249 19.703 19.297 1 93.56 130 MET B N 1
ATOM 4914 C CA . MET B 1 130 ? -0.841 19.75 20.266 1 93.56 130 MET B CA 1
ATOM 4915 C C . MET B 1 130 ? -0.758 21.016 21.125 1 93.56 130 MET B C 1
ATOM 4917 O O . MET B 1 130 ? -1.169 21 22.297 1 93.56 130 MET B O 1
ATOM 4921 N N . GLN B 1 131 ? -0.08 22.016 20.594 1 93.75 131 GLN B N 1
ATOM 4922 C CA . GLN B 1 131 ? -0.107 23.375 21.125 1 93.75 131 GLN B CA 1
ATOM 4923 C C . GLN B 1 131 ? -0.965 24.281 20.266 1 93.75 131 GLN B C 1
ATOM 4925 O O . GLN B 1 131 ? -0.964 24.172 19.031 1 93.75 131 GLN B O 1
ATOM 4930 N N . ARG B 1 132 ? -1.621 25.188 20.891 1 92.25 132 ARG B N 1
ATOM 4931 C CA . ARG B 1 132 ? -2.438 26.125 20.125 1 92.25 132 ARG B CA 1
ATOM 4932 C C . ARG B 1 132 ? -1.589 26.906 19.125 1 92.25 132 ARG B C 1
ATOM 4934 O O . ARG B 1 132 ? -0.576 27.5 19.484 1 92.25 132 ARG B O 1
ATOM 4941 N N . ALA B 1 133 ? -1.977 26.797 17.906 1 92.44 133 ALA B N 1
ATOM 4942 C CA . ALA B 1 133 ? -1.248 27.469 16.828 1 92.44 133 ALA B CA 1
ATOM 4943 C C . ALA B 1 133 ? -2.01 28.688 16.328 1 92.44 133 ALA B C 1
ATOM 4945 O O . ALA B 1 133 ? -1.853 29.781 16.859 1 92.44 133 ALA B O 1
ATOM 4946 N N . GLN B 1 134 ? -2.877 28.484 15.352 1 88.62 134 GLN B N 1
ATOM 4947 C CA . GLN B 1 134 ? -3.707 29.547 14.781 1 88.62 134 GLN B CA 1
ATOM 4948 C C . GLN B 1 134 ? -5.188 29.188 14.867 1 88.62 134 GLN B C 1
ATOM 4950 O O . GLN B 1 134 ? -5.543 28.016 14.945 1 88.62 134 GLN B O 1
ATOM 4955 N N . PRO B 1 135 ? -6.035 30.281 14.969 1 89.88 135 PRO B N 1
ATOM 4956 C CA . PRO B 1 135 ? -7.465 29.969 14.883 1 89.88 135 PRO B CA 1
ATOM 4957 C C . PRO B 1 135 ? -7.852 29.359 13.539 1 89.88 135 PRO B C 1
ATOM 4959 O O . PRO B 1 135 ? -7.324 29.766 12.5 1 89.88 135 PRO B O 1
ATOM 4962 N N . ILE B 1 136 ? -8.727 28.391 13.656 1 91.88 136 ILE B N 1
ATOM 4963 C CA . ILE B 1 136 ? -9.266 27.766 12.453 1 91.88 136 ILE B CA 1
ATOM 4964 C C . ILE B 1 136 ? -10.781 27.625 12.57 1 91.88 136 ILE B C 1
ATOM 4966 O O . ILE B 1 136 ? -11.359 27.922 13.617 1 91.88 136 ILE B O 1
ATOM 4970 N N . ARG B 1 137 ? -11.32 27.25 11.43 1 94.5 137 ARG B N 1
ATOM 4971 C CA . ARG B 1 137 ? -12.719 26.844 11.477 1 94.5 137 ARG B CA 1
ATOM 4972 C C . ARG B 1 137 ? -12.836 25.359 11.797 1 94.5 137 ARG B C 1
ATOM 4974 O O . ARG B 1 137 ? -12.008 24.547 11.367 1 94.5 137 ARG B O 1
ATOM 4981 N N . TRP B 1 138 ? -13.891 25.078 12.523 1 96.94 138 TRP B N 1
ATOM 4982 C CA . TRP B 1 138 ? -14.219 23.688 12.781 1 96.94 138 TRP B CA 1
ATOM 4983 C C . TRP B 1 138 ? -14.352 22.906 11.477 1 96.94 138 TRP B C 1
ATOM 4985 O O . TRP B 1 138 ? -13.891 21.766 11.375 1 96.94 138 TRP B O 1
ATOM 4995 N N . SER B 1 139 ? -14.922 23.516 10.484 1 95.88 139 SER B N 1
ATOM 4996 C CA . SER B 1 139 ? -15.078 22.906 9.172 1 95.88 139 SER B CA 1
ATOM 4997 C C . SER B 1 139 ? -13.727 22.609 8.539 1 95.88 139 SER B C 1
ATOM 4999 O O . SER B 1 139 ? -13.586 21.625 7.797 1 95.88 139 SER B O 1
ATOM 5001 N N . HIS B 1 140 ? -12.695 23.453 8.812 1 96.06 140 HIS B N 1
ATOM 5002 C CA . HIS B 1 140 ? -11.336 23.219 8.328 1 96.06 140 HIS B CA 1
ATOM 5003 C C . HIS B 1 140 ? -10.789 21.891 8.844 1 96.06 140 HIS B C 1
ATOM 5005 O O . HIS B 1 140 ? -10.195 21.109 8.086 1 96.06 140 HIS B O 1
ATOM 5011 N N . TRP B 1 141 ? -11.055 21.641 10.078 1 97.44 141 TRP B N 1
ATOM 5012 C CA . TRP B 1 141 ? -10.609 20.391 10.711 1 97.44 141 TRP B CA 1
ATOM 5013 C C . TRP B 1 141 ? -11.344 19.188 10.117 1 97.44 141 TRP B C 1
ATOM 5015 O O . TRP B 1 141 ? -10.711 18.203 9.742 1 97.44 141 TRP B O 1
ATOM 5025 N N . ILE B 1 142 ? -12.641 19.281 9.992 1 98.12 142 ILE B N 1
ATOM 5026 C CA . ILE B 1 142 ? -13.422 18.172 9.453 1 98.12 142 ILE B CA 1
ATOM 5027 C C . ILE B 1 142 ? -12.938 17.828 8.047 1 98.12 142 ILE B C 1
ATOM 5029 O O . ILE B 1 142 ? -12.711 16.656 7.723 1 98.12 142 ILE B O 1
ATOM 5033 N N . LEU B 1 143 ? -12.758 18.812 7.266 1 97.44 143 LEU B N 1
ATOM 5034 C CA . LEU B 1 143 ? -12.414 18.609 5.859 1 97.44 143 LEU B CA 1
ATOM 5035 C C . LEU B 1 143 ? -10.977 18.141 5.711 1 97.44 143 LEU B C 1
ATOM 5037 O O . LEU B 1 143 ? -10.602 17.578 4.684 1 97.44 143 LEU B O 1
ATOM 5041 N N . SER B 1 144 ? -10.109 18.391 6.688 1 97.69 144 SER B N 1
ATOM 5042 C CA . SER B 1 144 ? -8.758 17.844 6.645 1 97.69 144 SER B CA 1
ATOM 5043 C C . SER B 1 144 ? -8.789 16.312 6.66 1 97.69 144 SER B C 1
ATOM 5045 O O . SER B 1 144 ? -7.996 15.672 5.973 1 97.69 144 SER B O 1
ATOM 5047 N N . HIS B 1 145 ? -9.711 15.766 7.414 1 98.25 145 HIS B N 1
ATOM 5048 C CA . HIS B 1 145 ? -9.859 14.32 7.449 1 98.25 145 HIS B CA 1
ATOM 5049 C C . HIS B 1 145 ? -10.547 13.805 6.191 1 98.25 145 HIS B C 1
ATOM 5051 O O . HIS B 1 145 ? -10.234 12.711 5.711 1 98.25 145 HIS B O 1
ATOM 5057 N N . ALA B 1 146 ? -11.469 14.578 5.652 1 98.19 146 ALA B N 1
ATOM 5058 C CA . ALA B 1 146 ? -12.094 14.203 4.387 1 98.19 146 ALA B CA 1
ATOM 5059 C C . ALA B 1 146 ? -11.062 14.133 3.264 1 98.19 146 ALA B C 1
ATOM 5061 O O . ALA B 1 146 ? -11.156 13.281 2.379 1 98.19 146 ALA B O 1
ATOM 5062 N N . ALA B 1 147 ? -10.125 15.039 3.27 1 97.5 147 ALA B N 1
ATOM 5063 C CA . ALA B 1 147 ? -9.062 15.031 2.27 1 97.5 147 ALA B CA 1
ATOM 5064 C C . ALA B 1 147 ? -8.258 13.734 2.33 1 97.5 147 ALA B C 1
ATOM 5066 O O . ALA B 1 147 ? -7.973 13.125 1.296 1 97.5 147 ALA B O 1
ATOM 5067 N N . ALA B 1 148 ? -7.914 13.281 3.514 1 98.19 148 ALA B N 1
ATOM 5068 C CA . ALA B 1 148 ? -7.176 12.039 3.688 1 98.19 148 ALA B CA 1
ATOM 5069 C C . ALA B 1 148 ? -7.988 10.844 3.191 1 98.19 148 ALA B C 1
ATOM 5071 O O . ALA B 1 148 ? -7.461 9.969 2.5 1 98.19 148 ALA B O 1
ATOM 5072 N N . LEU B 1 149 ? -9.258 10.836 3.555 1 98.56 149 LEU B N 1
ATOM 5073 C CA . LEU B 1 149 ? -10.141 9.742 3.15 1 98.56 149 LEU B CA 1
ATOM 5074 C C . LEU B 1 149 ? -10.336 9.734 1.639 1 98.56 149 LEU B C 1
ATOM 5076 O O . LEU B 1 149 ? -10.484 8.672 1.035 1 98.56 149 LEU B O 1
ATOM 5080 N N . SER B 1 150 ? -10.336 10.891 1.022 1 98.06 150 SER B N 1
ATOM 5081 C CA . SER B 1 150 ? -10.461 10.961 -0.43 1 98.06 150 SER B CA 1
ATOM 5082 C C . SER B 1 150 ? -9.289 10.266 -1.118 1 98.06 150 SER B C 1
ATOM 5084 O O . SER B 1 150 ? -9.469 9.617 -2.152 1 98.06 150 SER B O 1
ATOM 5086 N N . ARG B 1 151 ? -8.109 10.422 -0.595 1 97.88 151 ARG B N 1
ATOM 5087 C CA . ARG B 1 151 ? -6.965 9.711 -1.146 1 97.88 151 ARG B CA 1
ATOM 5088 C C . ARG B 1 151 ? -7.094 8.211 -0.927 1 97.88 151 ARG B C 1
ATOM 5090 O O . ARG B 1 151 ? -6.641 7.414 -1.753 1 97.88 151 ARG B O 1
ATOM 5097 N N . ASP B 1 152 ? -7.73 7.789 0.226 1 98.69 152 ASP B N 1
ATOM 5098 C CA . ASP B 1 152 ? -8.016 6.371 0.422 1 98.69 152 ASP B CA 1
ATOM 5099 C C . ASP B 1 152 ? -8.922 5.836 -0.682 1 98.69 152 ASP B C 1
ATOM 5101 O O . ASP B 1 152 ? -8.742 4.707 -1.144 1 98.69 152 ASP B O 1
ATOM 5105 N N . VAL B 1 153 ? -9.891 6.66 -1.051 1 98.56 153 VAL B N 1
ATOM 5106 C CA . VAL B 1 153 ? -10.789 6.258 -2.127 1 98.56 153 VAL B CA 1
ATOM 5107 C C . VAL B 1 153 ? -10.008 6.141 -3.436 1 98.56 153 VAL B C 1
ATOM 5109 O O . VAL B 1 153 ? -10.195 5.188 -4.195 1 98.56 153 VAL B O 1
ATOM 5112 N N . GLU B 1 154 ? -9.109 7.07 -3.725 1 97.25 154 GLU B N 1
ATOM 5113 C CA . GLU B 1 154 ? -8.266 7.004 -4.91 1 97.25 154 GLU B CA 1
ATOM 5114 C C . GLU B 1 154 ? -7.438 5.723 -4.93 1 97.25 154 GLU B C 1
ATOM 5116 O O . GLU B 1 154 ? -7.312 5.074 -5.969 1 97.25 154 GLU B O 1
ATOM 5121 N N . ARG B 1 155 ? -6.867 5.375 -3.799 1 98.44 155 ARG B N 1
ATOM 5122 C CA . ARG B 1 155 ? -6.051 4.172 -3.691 1 98.44 155 ARG B CA 1
ATOM 5123 C C . ARG B 1 155 ? -6.883 2.922 -3.967 1 98.44 155 ARG B C 1
ATOM 5125 O O . ARG B 1 155 ? -6.418 1.995 -4.637 1 98.44 155 ARG B O 1
ATOM 5132 N N . LEU B 1 156 ? -8.078 2.945 -3.396 1 97.81 156 LEU B N 1
ATOM 5133 C CA . LEU B 1 156 ? -8.961 1.801 -3.594 1 97.81 156 LEU B CA 1
ATOM 5134 C C . LEU B 1 156 ? -9.273 1.605 -5.074 1 97.81 156 LEU B C 1
ATOM 5136 O O . LEU B 1 156 ? -9.352 0.471 -5.551 1 97.81 156 LEU B O 1
ATOM 5140 N N . GLU B 1 157 ? -9.469 2.664 -5.797 1 97.12 157 GLU B N 1
ATOM 5141 C CA . GLU B 1 157 ? -9.742 2.602 -7.227 1 97.12 157 GLU B CA 1
ATOM 5142 C C . GLU B 1 157 ? -8.539 2.047 -7.992 1 97.12 157 GLU B C 1
ATOM 5144 O O . GLU B 1 157 ? -8.703 1.265 -8.93 1 97.12 157 GLU B O 1
ATOM 5149 N N . ASP B 1 158 ? -7.406 2.447 -7.629 1 97.62 158 ASP B N 1
ATOM 5150 C CA . ASP B 1 158 ? -6.199 1.927 -8.258 1 97.62 158 ASP B CA 1
ATOM 5151 C C . ASP B 1 158 ? -6.027 0.437 -7.973 1 97.62 158 ASP B C 1
ATOM 5153 O O . ASP B 1 158 ? -5.629 -0.327 -8.859 1 97.62 158 ASP B O 1
ATOM 5157 N N . ILE B 1 159 ? -6.293 0.02 -6.73 1 98.5 159 ILE B N 1
ATOM 5158 C CA . ILE B 1 159 ? -6.188 -1.378 -6.328 1 98.5 159 ILE B CA 1
ATOM 5159 C C . ILE B 1 159 ? -7.168 -2.223 -7.137 1 98.5 159 ILE B C 1
ATOM 5161 O O . ILE B 1 159 ? -6.844 -3.342 -7.543 1 98.5 159 ILE B O 1
ATOM 5165 N N . ARG B 1 160 ? -8.359 -1.709 -7.363 1 98.25 160 ARG B N 1
ATOM 5166 C CA . ARG B 1 160 ? -9.391 -2.436 -8.102 1 98.25 160 ARG B CA 1
ATOM 5167 C C . ARG B 1 160 ? -8.875 -2.854 -9.477 1 98.25 160 ARG B C 1
ATOM 5169 O O . ARG B 1 160 ? -9.172 -3.959 -9.945 1 98.25 160 ARG B O 1
ATOM 5176 N N . LYS B 1 161 ? -8.109 -2.004 -10.133 1 97.56 161 LYS B N 1
ATOM 5177 C CA . LYS B 1 161 ? -7.57 -2.307 -11.453 1 97.56 161 LYS B CA 1
ATOM 5178 C C . LYS B 1 161 ? -6.664 -3.533 -11.406 1 97.56 161 LYS B C 1
ATOM 5180 O O . LYS B 1 161 ? -6.691 -4.367 -12.312 1 97.56 161 LYS B O 1
ATOM 5185 N N . ARG B 1 162 ? -5.891 -3.664 -10.383 1 98 162 ARG B N 1
ATOM 5186 C CA . ARG B 1 162 ? -4.93 -4.758 -10.273 1 98 162 ARG B CA 1
ATOM 5187 C C . ARG B 1 162 ? -5.594 -6.02 -9.734 1 98 162 ARG B C 1
ATOM 5189 O O . ARG B 1 162 ? -5.094 -7.129 -9.945 1 98 162 ARG B O 1
ATOM 5196 N N . VAL B 1 163 ? -6.719 -5.816 -9.016 1 98.5 163 VAL B N 1
ATOM 5197 C CA . VAL B 1 163 ? -7.512 -6.945 -8.547 1 98.5 163 VAL B CA 1
ATOM 5198 C C . VAL B 1 163 ? -8.297 -7.547 -9.711 1 98.5 163 VAL B C 1
ATOM 5200 O O . VAL B 1 163 ? -8.445 -8.766 -9.797 1 98.5 163 VAL B O 1
ATOM 5203 N N . ASN B 1 164 ? -8.742 -6.719 -10.609 1 98.31 164 ASN B N 1
ATOM 5204 C CA . ASN B 1 164 ? -9.656 -7.148 -11.656 1 98.31 164 ASN B CA 1
ATOM 5205 C C . ASN B 1 164 ? -8.898 -7.719 -12.859 1 98.31 164 ASN B C 1
ATOM 5207 O O . ASN B 1 164 ? -9.102 -7.281 -13.992 1 98.31 164 ASN B O 1
ATOM 5211 N N . VAL B 1 165 ? -8.07 -8.711 -12.617 1 98 165 VAL B N 1
ATOM 5212 C CA . VAL B 1 165 ? -7.309 -9.492 -13.594 1 98 165 VAL B CA 1
ATOM 5213 C C . VAL B 1 165 ? -7.652 -10.969 -13.453 1 98 165 VAL B C 1
ATOM 5215 O O . VAL B 1 165 ? -7.547 -11.539 -12.367 1 98 165 VAL B O 1
ATOM 5218 N N . MET B 1 166 ? -8.031 -11.625 -14.57 1 95.88 166 MET B N 1
ATOM 5219 C CA . MET B 1 166 ? -8.586 -12.969 -14.516 1 95.88 166 MET B CA 1
ATOM 5220 C C . MET B 1 166 ? -7.477 -14.016 -14.562 1 95.88 166 MET B C 1
ATOM 5222 O O . MET B 1 166 ? -6.75 -14.117 -15.555 1 95.88 166 MET B O 1
ATOM 5226 N N . PRO B 1 167 ? -7.398 -14.852 -13.508 1 95.94 167 PRO B N 1
ATOM 5227 C CA . PRO B 1 167 ? -6.414 -15.938 -13.516 1 95.94 167 PRO B CA 1
ATOM 5228 C C . PRO B 1 167 ? -6.973 -17.234 -14.109 1 95.94 167 PRO B C 1
ATOM 5230 O O . PRO B 1 167 ? -6.207 -18.141 -14.438 1 95.94 167 PRO B O 1
ATOM 5233 N N . LEU B 1 168 ? -8.258 -17.328 -14.266 1 92.19 168 LEU B N 1
ATOM 5234 C CA . LEU B 1 168 ? -8.891 -18.594 -14.648 1 92.19 168 LEU B CA 1
ATOM 5235 C C . LEU B 1 168 ? -8.367 -19.078 -16 1 92.19 168 LEU B C 1
ATOM 5237 O O . LEU B 1 168 ? -8.234 -18.281 -16.938 1 92.19 168 LEU B O 1
ATOM 5241 N N . GLY B 1 169 ? -8.156 -20.375 -16.047 1 87.19 169 GLY B N 1
ATOM 5242 C CA . GLY B 1 169 ? -7.555 -20.953 -17.234 1 87.19 169 GLY B CA 1
ATOM 5243 C C . GLY B 1 169 ? -6.055 -21.156 -17.109 1 87.19 169 GLY B C 1
ATOM 5244 O O . GLY B 1 169 ? -5.438 -21.797 -17.969 1 87.19 169 GLY B O 1
ATOM 5245 N N . SER B 1 170 ? -5.445 -20.75 -16.016 1 90.62 170 SER B N 1
ATOM 5246 C CA . SER B 1 170 ? -4.012 -20.875 -15.773 1 90.62 170 SER B CA 1
ATOM 5247 C C . SER B 1 170 ? -3.652 -22.297 -15.344 1 90.62 170 SER B C 1
ATOM 5249 O O . SER B 1 170 ? -2.484 -22.688 -15.375 1 90.62 170 SER B O 1
ATOM 5251 N N . GLY B 1 171 ? -4.676 -23.094 -15.016 1 88.44 171 GLY B N 1
ATOM 5252 C CA . GLY B 1 171 ? -4.363 -24.406 -14.469 1 88.44 171 GLY B CA 1
ATOM 5253 C C . GLY B 1 171 ? -3.625 -24.344 -13.141 1 88.44 171 GLY B C 1
ATOM 5254 O O . GLY B 1 171 ? -3.832 -23.406 -12.359 1 88.44 171 GLY B O 1
ATOM 5255 N N . ALA B 1 172 ? -2.873 -25.375 -12.867 1 87.31 172 ALA B N 1
ATOM 5256 C CA . ALA B 1 172 ? -2.137 -25.422 -11.609 1 87.31 172 ALA B CA 1
ATOM 5257 C C . ALA B 1 172 ? -0.866 -24.578 -11.68 1 87.31 172 ALA B C 1
ATOM 5259 O O . ALA B 1 172 ? -0.51 -23.891 -10.719 1 87.31 172 ALA B O 1
ATOM 5260 N N . ILE B 1 173 ? -0.185 -24.688 -12.742 1 90.19 173 ILE B N 1
ATOM 5261 C CA . ILE B 1 173 ? 1.079 -23.969 -12.852 1 90.19 173 ILE B CA 1
ATOM 5262 C C . ILE B 1 173 ? 1.359 -23.656 -14.32 1 90.19 173 ILE B C 1
ATOM 5264 O O . ILE B 1 173 ? 1.883 -22.594 -14.641 1 90.19 173 ILE B O 1
ATOM 5268 N N . ALA B 1 174 ? 1.023 -24.609 -15.234 1 88 174 ALA B N 1
ATOM 5269 C CA . ALA B 1 174 ? 1.54 -24.547 -16.594 1 88 174 ALA B CA 1
ATOM 5270 C C . ALA B 1 174 ? 0.407 -24.375 -17.609 1 88 174 ALA B C 1
ATOM 5272 O O . ALA B 1 174 ? 0.563 -24.703 -18.781 1 88 174 ALA B O 1
ATOM 5273 N N . GLY B 1 175 ? -0.708 -23.844 -17.219 1 83.12 175 GLY B N 1
ATOM 5274 C CA . GLY B 1 175 ? -1.838 -23.719 -18.125 1 83.12 175 GLY B CA 1
ATOM 5275 C C . GLY B 1 175 ? -2.566 -25.031 -18.344 1 83.12 175 GLY B C 1
ATOM 5276 O O . GLY B 1 175 ? -2.496 -25.938 -17.5 1 83.12 175 GLY B O 1
ATOM 5277 N N . ASN B 1 176 ? -3.469 -25.109 -19.375 1 75.75 176 ASN B N 1
ATOM 5278 C CA . ASN B 1 176 ? -4.18 -26.328 -19.75 1 75.75 176 ASN B CA 1
ATOM 5279 C C . ASN B 1 176 ? -4.25 -26.5 -21.266 1 75.75 176 ASN B C 1
ATOM 5281 O O . ASN B 1 176 ? -4.168 -25.516 -22 1 75.75 176 ASN B O 1
ATOM 5285 N N . PRO B 1 177 ? -4.402 -27.719 -21.594 1 70.44 177 PRO B N 1
ATOM 5286 C CA . PRO B 1 177 ? -4.355 -28 -23.031 1 70.44 177 PRO B CA 1
ATOM 5287 C C . PRO B 1 177 ? -5.734 -27.953 -23.688 1 70.44 177 PRO B C 1
ATOM 5289 O O . PRO B 1 177 ? -5.895 -28.422 -24.828 1 70.44 177 PRO B O 1
ATOM 5292 N N . PHE B 1 178 ? -6.883 -27.578 -23.047 1 72.12 178 PHE B N 1
ATOM 5293 C CA . PHE B 1 178 ? -8.258 -27.688 -23.531 1 72.12 178 PHE B CA 1
ATOM 5294 C C . PHE B 1 178 ? -8.68 -26.406 -24.266 1 72.12 178 PHE B C 1
ATOM 5296 O O . PHE B 1 178 ? -9.844 -26.25 -24.625 1 72.12 178 PHE B O 1
ATOM 5303 N N . ASN B 1 179 ? -7.867 -25.703 -24.922 1 71.88 179 ASN B N 1
ATOM 5304 C CA . ASN B 1 179 ? -8.156 -24.469 -25.641 1 71.88 179 ASN B CA 1
ATOM 5305 C C . ASN B 1 179 ? -9.25 -23.656 -24.953 1 71.88 179 ASN B C 1
ATOM 5307 O O . ASN B 1 179 ? -10.234 -23.266 -25.594 1 71.88 179 ASN B O 1
ATOM 5311 N N . ILE B 1 180 ? -9.18 -23.438 -23.797 1 75.25 180 ILE B N 1
ATOM 5312 C CA . ILE B 1 180 ? -10.102 -22.609 -23.031 1 75.25 180 ILE B CA 1
ATOM 5313 C C . ILE B 1 180 ? -10.094 -21.188 -23.562 1 75.25 180 ILE B C 1
ATOM 5315 O O . ILE B 1 180 ? -9.023 -20.594 -23.766 1 75.25 180 ILE B O 1
ATOM 5319 N N . ASP B 1 181 ? -11.289 -20.656 -23.922 1 81.81 181 ASP B N 1
ATOM 5320 C CA . ASP B 1 181 ? -11.406 -19.266 -24.359 1 81.81 181 ASP B CA 1
ATOM 5321 C C . ASP B 1 181 ? -11.352 -18.297 -23.172 1 81.81 181 ASP B C 1
ATOM 5323 O O . ASP B 1 181 ? -12.391 -17.906 -22.641 1 81.81 181 ASP B O 1
ATOM 5327 N N . ARG B 1 182 ? -10.195 -17.906 -22.844 1 88.31 182 ARG B N 1
ATOM 5328 C CA . ARG B 1 182 ? -10.016 -17.047 -21.672 1 88.31 182 ARG B CA 1
ATOM 5329 C C . ARG B 1 182 ? -10.609 -15.664 -21.891 1 88.31 182 ARG B C 1
ATOM 5331 O O . ARG B 1 182 ? -11.016 -14.992 -20.938 1 88.31 182 ARG B O 1
ATOM 5338 N N . GLU B 1 183 ? -10.672 -15.203 -23.188 1 90.06 183 GLU B N 1
ATOM 5339 C CA . GLU B 1 183 ? -11.305 -13.922 -23.5 1 90.06 183 GLU B CA 1
ATOM 5340 C C . GLU B 1 183 ? -12.805 -13.969 -23.203 1 90.06 183 GLU B C 1
ATOM 5342 O O . GLU B 1 183 ? -13.359 -13 -22.672 1 90.06 183 GLU B O 1
ATOM 5347 N N . LEU B 1 184 ? -13.367 -15.016 -23.547 1 88.62 184 LEU B N 1
ATOM 5348 C CA . LEU B 1 184 ? -14.781 -15.18 -23.234 1 88.62 184 LEU B CA 1
ATOM 5349 C C . LEU B 1 184 ? -15.016 -15.195 -21.719 1 88.62 184 LEU B C 1
ATOM 5351 O O . LEU B 1 184 ? -15.953 -14.57 -21.234 1 88.62 184 LEU B O 1
ATOM 5355 N N . LEU B 1 185 ? -14.156 -15.945 -21.031 1 87.5 185 LEU B N 1
ATOM 5356 C CA . LEU B 1 185 ? -14.266 -16.016 -19.578 1 87.5 185 LEU B CA 1
ATOM 5357 C C . LEU B 1 185 ? -14.109 -14.625 -18.953 1 87.5 185 LEU B C 1
ATOM 5359 O O . LEU B 1 185 ? -14.852 -14.258 -18.047 1 87.5 185 LEU B O 1
ATOM 5363 N N . ARG B 1 186 ? -13.109 -13.914 -19.391 1 93.19 186 ARG B N 1
ATOM 5364 C CA . ARG B 1 186 ? -12.867 -12.555 -18.906 1 93.19 186 ARG B CA 1
ATOM 5365 C C . ARG B 1 186 ? -14.109 -11.688 -19.062 1 93.19 186 ARG B C 1
ATOM 5367 O O . ARG B 1 186 ? -14.484 -10.977 -18.125 1 93.19 186 ARG B O 1
ATOM 5374 N N . GLN B 1 187 ? -14.742 -11.711 -20.219 1 93.12 187 GLN B N 1
ATOM 5375 C CA . GLN B 1 187 ? -15.938 -10.922 -20.484 1 93.12 187 GLN B CA 1
ATOM 5376 C C . GLN B 1 187 ? -17.094 -11.359 -19.594 1 93.12 187 GLN B C 1
ATOM 5378 O O . GLN B 1 187 ? -17.781 -10.523 -19 1 93.12 187 GLN B O 1
ATOM 5383 N N . GLU B 1 188 ? -17.219 -12.625 -19.453 1 88 188 GLU B N 1
ATOM 5384 C CA . GLU B 1 188 ? -18.344 -13.172 -18.703 1 88 188 GLU B CA 1
ATOM 5385 C C . GLU B 1 188 ? -18.234 -12.844 -17.219 1 88 188 GLU B C 1
ATOM 5387 O O . GLU B 1 188 ? -19.234 -12.625 -16.547 1 88 188 GLU B O 1
ATOM 5392 N N . LEU B 1 189 ? -17.016 -12.836 -16.812 1 92.56 189 LEU B N 1
ATOM 5393 C CA . LEU B 1 189 ? -16.797 -12.586 -15.391 1 92.56 189 LEU B CA 1
ATOM 5394 C C . LEU B 1 189 ? -16.484 -11.109 -15.141 1 92.56 189 LEU B C 1
ATOM 5396 O O . LEU B 1 189 ? -16.219 -10.711 -14.008 1 92.56 189 LEU B O 1
ATOM 5400 N N . ASN B 1 190 ? -16.516 -10.336 -16.156 1 95.31 190 ASN B N 1
ATOM 5401 C CA . ASN B 1 190 ? -16.359 -8.891 -16.125 1 95.31 190 ASN B CA 1
ATOM 5402 C C . ASN B 1 190 ? -15 -8.492 -15.547 1 95.31 190 ASN B C 1
ATOM 5404 O O . ASN B 1 190 ? -14.914 -7.621 -14.68 1 95.31 190 ASN B O 1
ATOM 5408 N N . PHE B 1 191 ? -14.047 -9.25 -15.914 1 96.94 191 PHE B N 1
ATOM 5409 C CA . PHE B 1 191 ? -12.672 -8.836 -15.633 1 96.94 191 PHE B CA 1
ATOM 5410 C C . PHE B 1 191 ? -12.18 -7.863 -16.703 1 96.94 191 PHE B C 1
ATOM 5412 O O . PHE B 1 191 ? -12.625 -7.91 -17.844 1 96.94 191 PHE B O 1
ATOM 5419 N N . ASP B 1 192 ? -11.242 -6.984 -16.297 1 96.81 192 ASP B N 1
ATOM 5420 C CA . ASP B 1 192 ? -10.703 -5.996 -17.219 1 96.81 192 ASP B CA 1
ATOM 5421 C C . ASP B 1 192 ? -9.609 -6.605 -18.094 1 96.81 192 ASP B C 1
ATOM 5423 O O . ASP B 1 192 ? -9.453 -6.223 -19.266 1 96.81 192 ASP B O 1
ATOM 5427 N N . ARG B 1 193 ? -8.828 -7.535 -17.516 1 96.38 193 ARG B N 1
ATOM 5428 C CA . ARG B 1 193 ? -7.672 -8.102 -18.188 1 96.38 193 ARG B CA 1
ATOM 5429 C C . ARG B 1 193 ? -7.496 -9.578 -17.828 1 96.38 193 ARG B C 1
ATOM 5431 O O . ARG B 1 193 ? -8.141 -10.078 -16.906 1 96.38 193 ARG B O 1
ATOM 5438 N N . ILE B 1 194 ? -6.688 -10.25 -18.641 1 95.38 194 ILE B N 1
ATOM 5439 C CA . ILE B 1 194 ? -6.32 -11.648 -18.422 1 95.38 194 ILE B CA 1
ATOM 5440 C C . ILE B 1 194 ? -4.883 -11.727 -17.906 1 95.38 194 ILE B C 1
ATOM 5442 O O . ILE B 1 194 ? -4.004 -11.016 -18.391 1 95.38 194 ILE B O 1
ATOM 5446 N N . SER B 1 195 ? -4.684 -12.5 -16.875 1 95.31 195 SER B N 1
ATOM 5447 C CA . SER B 1 195 ? -3.326 -12.703 -16.391 1 95.31 195 SER B CA 1
ATOM 5448 C C . SER B 1 195 ? -2.4 -13.172 -17.5 1 95.31 195 SER B C 1
ATOM 5450 O O . SER B 1 195 ? -2.814 -13.93 -18.391 1 95.31 195 SER B O 1
ATOM 5452 N N . ILE B 1 196 ? -1.09 -12.867 -17.391 1 91.94 196 ILE B N 1
ATOM 5453 C CA . ILE B 1 196 ? -0.216 -13.062 -18.547 1 91.94 196 ILE B CA 1
ATOM 5454 C C . ILE B 1 196 ? 0.76 -14.203 -18.266 1 91.94 196 ILE B C 1
ATOM 5456 O O . ILE B 1 196 ? 1.515 -14.609 -19.156 1 91.94 196 ILE B O 1
ATOM 5460 N N . ASN B 1 197 ? 0.77 -14.719 -17.094 1 95.62 197 ASN B N 1
ATOM 5461 C CA . ASN B 1 197 ? 1.646 -15.812 -16.672 1 95.62 197 ASN B CA 1
ATOM 5462 C C . ASN B 1 197 ? 0.964 -16.719 -15.656 1 95.62 197 ASN B C 1
ATOM 5464 O O . ASN B 1 197 ? 0.545 -16.266 -14.594 1 95.62 197 ASN B O 1
ATOM 5468 N N . SER B 1 198 ? 0.878 -18.016 -16.047 1 94.69 198 SER B N 1
ATOM 5469 C CA . SER B 1 198 ? 0.096 -18.922 -15.219 1 94.69 198 SER B CA 1
ATOM 5470 C C . SER B 1 198 ? 0.764 -19.156 -13.867 1 94.69 198 SER B C 1
ATOM 5472 O O . SER B 1 198 ? 0.083 -19.312 -12.852 1 94.69 198 SER B O 1
ATOM 5474 N N . MET B 1 199 ? 2.111 -19.219 -13.812 1 96.19 199 MET B N 1
ATOM 5475 C CA . MET B 1 199 ? 2.82 -19.391 -12.555 1 96.19 199 MET B CA 1
ATOM 5476 C C . MET B 1 199 ? 2.576 -18.203 -11.617 1 96.19 199 MET B C 1
ATOM 5478 O O . MET B 1 199 ? 2.326 -18.391 -10.43 1 96.19 199 MET B O 1
ATOM 5482 N N . ASP B 1 200 ? 2.654 -17.031 -12.203 1 96.69 200 ASP B N 1
ATOM 5483 C CA . ASP B 1 200 ? 2.377 -15.82 -11.453 1 96.69 200 ASP B CA 1
ATOM 5484 C C . ASP B 1 200 ? 0.915 -15.766 -11.016 1 96.69 200 ASP B C 1
ATOM 5486 O O . ASP B 1 200 ? 0.614 -15.422 -9.867 1 96.69 200 ASP B O 1
ATOM 5490 N N . ALA B 1 201 ? 0.008 -16.078 -11.898 1 96.06 201 ALA B N 1
ATOM 5491 C CA . ALA B 1 201 ? -1.43 -15.961 -11.68 1 96.06 201 ALA B CA 1
ATOM 5492 C C . ALA B 1 201 ? -1.873 -16.812 -10.492 1 96.06 201 ALA B C 1
ATOM 5494 O O . ALA B 1 201 ? -2.746 -16.406 -9.719 1 96.06 201 ALA B O 1
ATOM 5495 N N . THR B 1 202 ? -1.281 -17.922 -10.359 1 94.31 202 THR B N 1
ATOM 5496 C CA . THR B 1 202 ? -1.724 -18.859 -9.328 1 94.31 202 THR B CA 1
ATOM 5497 C C . THR B 1 202 ? -0.929 -18.656 -8.039 1 94.31 202 THR B C 1
ATOM 5499 O O . THR B 1 202 ? -1.385 -19.047 -6.957 1 94.31 202 THR B O 1
ATOM 5502 N N . GLY B 1 203 ? 0.256 -18.047 -8.172 1 94.94 203 GLY B N 1
ATOM 5503 C CA . GLY B 1 203 ? 1.143 -17.984 -7.02 1 94.94 203 GLY B CA 1
ATOM 5504 C C . GLY B 1 203 ? 1.196 -16.609 -6.379 1 94.94 203 GLY B C 1
ATOM 5505 O O . GLY B 1 203 ? 1.683 -16.469 -5.254 1 94.94 203 GLY B O 1
ATOM 5506 N N . GLN B 1 204 ? 0.699 -15.602 -6.977 1 94.75 204 GLN B N 1
ATOM 5507 C CA . GLN B 1 204 ? 0.875 -14.258 -6.445 1 94.75 204 GLN B CA 1
ATOM 5508 C C . GLN B 1 204 ? -0.371 -13.797 -5.691 1 94.75 204 GLN B C 1
ATOM 5510 O O . GLN B 1 204 ? -1.489 -14.18 -6.039 1 94.75 204 GLN B O 1
ATOM 5515 N N . ARG B 1 205 ? -0.127 -13.109 -4.602 1 98.19 205 ARG B N 1
ATOM 5516 C CA . ARG B 1 205 ? -1.187 -12.539 -3.781 1 98.19 205 ARG B CA 1
ATOM 5517 C C . ARG B 1 205 ? -0.891 -11.078 -3.447 1 98.19 205 ARG B C 1
ATOM 5519 O O . ARG B 1 205 ? -1.335 -10.57 -2.414 1 98.19 205 ARG B O 1
ATOM 5526 N N . ASP B 1 206 ? -0.103 -10.383 -4.242 1 98.25 206 ASP B N 1
ATOM 5527 C CA . ASP B 1 206 ? 0.232 -8.992 -3.959 1 98.25 206 ASP B CA 1
ATOM 5528 C C . ASP B 1 206 ? -1.014 -8.109 -3.988 1 98.25 206 ASP B C 1
ATOM 5530 O O . ASP B 1 206 ? -1.058 -7.066 -3.338 1 98.25 206 ASP B O 1
ATOM 5534 N N . PHE B 1 207 ? -2.107 -8.523 -4.719 1 98.25 207 PHE B N 1
ATOM 5535 C CA . PHE B 1 207 ? -3.359 -7.777 -4.691 1 98.25 207 PHE B CA 1
ATOM 5536 C C . PHE B 1 207 ? -3.994 -7.836 -3.307 1 98.25 207 PHE B C 1
ATOM 5538 O O . PHE B 1 207 ? -4.602 -6.863 -2.855 1 98.25 207 PHE B O 1
ATOM 5545 N N . VAL B 1 208 ? -3.824 -8.961 -2.639 1 98.62 208 VAL B N 1
ATOM 5546 C CA . VAL B 1 208 ? -4.312 -9.086 -1.27 1 98.62 208 VAL B CA 1
ATOM 5547 C C . VAL B 1 208 ? -3.477 -8.211 -0.337 1 98.62 208 VAL B C 1
ATOM 5549 O O . VAL B 1 208 ? -4.02 -7.484 0.496 1 98.62 208 VAL B O 1
ATOM 5552 N N . ALA B 1 209 ? -2.141 -8.281 -0.476 1 98.75 209 ALA B N 1
ATOM 5553 C CA . ALA B 1 209 ? -1.239 -7.484 0.355 1 98.75 209 ALA B CA 1
ATOM 5554 C C . ALA B 1 209 ? -1.532 -5.992 0.211 1 98.75 209 ALA B C 1
ATOM 5556 O O . ALA B 1 209 ? -1.524 -5.254 1.198 1 98.75 209 ALA B O 1
ATOM 5557 N N . GLU B 1 210 ? -1.782 -5.559 -0.995 1 98.69 210 GLU B N 1
ATOM 5558 C CA . GLU B 1 210 ? -2.086 -4.156 -1.263 1 98.69 210 GLU B CA 1
ATOM 5559 C C . GLU B 1 210 ? -3.395 -3.74 -0.597 1 98.69 210 GLU B C 1
ATOM 5561 O O . GLU B 1 210 ? -3.5 -2.635 -0.063 1 98.69 210 GLU B O 1
ATOM 5566 N N . PHE B 1 211 ? -4.387 -4.617 -0.614 1 98.88 211 PHE B N 1
ATOM 5567 C CA . PHE B 1 211 ? -5.656 -4.352 0.054 1 98.88 211 PHE B CA 1
ATOM 5568 C C . PHE B 1 211 ? -5.465 -4.254 1.562 1 98.88 211 PHE B C 1
ATOM 5570 O O . PHE B 1 211 ? -6.043 -3.379 2.211 1 98.88 211 PHE B O 1
ATOM 5577 N N . LEU B 1 212 ? -4.66 -5.125 2.1 1 98.88 212 LEU B N 1
ATOM 5578 C CA . LEU B 1 212 ? -4.395 -5.098 3.533 1 98.88 212 LEU B CA 1
ATOM 5579 C C . LEU B 1 212 ? -3.684 -3.809 3.93 1 98.88 212 LEU B C 1
ATOM 5581 O O . LEU B 1 212 ? -3.98 -3.227 4.977 1 98.88 212 LEU B O 1
ATOM 5585 N N . PHE B 1 213 ? -2.785 -3.383 3.102 1 98.88 213 PHE B N 1
ATOM 5586 C CA . PHE B 1 213 ? -2.141 -2.1 3.354 1 98.88 213 PHE B CA 1
ATOM 5587 C C . PHE B 1 213 ? -3.158 -0.965 3.305 1 98.88 213 PHE B C 1
ATOM 5589 O O . PHE B 1 213 ? -3.131 -0.065 4.148 1 98.88 213 PHE B O 1
ATOM 5596 N N . TRP B 1 214 ? -4.008 -1.006 2.297 1 98.88 214 TRP B N 1
ATOM 5597 C CA . TRP B 1 214 ? -5.035 0.022 2.191 1 98.88 214 TRP B CA 1
ATOM 5598 C C . TRP B 1 214 ? -5.887 0.075 3.457 1 98.88 214 TRP B C 1
ATOM 5600 O O . TRP B 1 214 ? -6.148 1.155 3.992 1 98.88 214 TRP B O 1
ATOM 5610 N N . GLY B 1 215 ? -6.355 -1.12 3.924 1 98.88 215 GLY B N 1
ATOM 5611 C CA . GLY B 1 215 ? -7.109 -1.159 5.164 1 98.88 215 GLY B CA 1
ATOM 5612 C C . GLY B 1 215 ? -6.367 -0.538 6.332 1 98.88 215 GLY B C 1
ATOM 5613 O O . GLY B 1 215 ? -6.953 0.218 7.113 1 98.88 215 GLY B O 1
ATOM 5614 N N . SER B 1 216 ? -5.074 -0.812 6.438 1 98.81 216 SER B N 1
ATOM 5615 C CA . SER B 1 216 ? -4.23 -0.263 7.492 1 98.81 216 SER B CA 1
ATOM 5616 C C . SER B 1 216 ? -4.141 1.256 7.395 1 98.81 216 SER B C 1
ATOM 5618 O O . SER B 1 216 ? -4.23 1.955 8.406 1 98.81 216 SER B O 1
ATOM 5620 N N . MET B 1 217 ? -3.941 1.744 6.184 1 98.62 217 MET B N 1
ATOM 5621 C CA . MET B 1 217 ? -3.807 3.182 5.969 1 98.62 217 MET B CA 1
ATOM 5622 C C . MET B 1 217 ? -5.113 3.904 6.281 1 98.62 217 MET B C 1
ATOM 5624 O O . MET B 1 217 ? -5.109 4.945 6.941 1 98.62 217 MET B O 1
ATOM 5628 N N . CYS B 1 218 ? -6.207 3.324 5.777 1 98.81 218 CYS B N 1
ATOM 5629 C CA . CYS B 1 218 ? -7.523 3.906 6.012 1 98.81 218 CYS B CA 1
ATOM 5630 C C . CYS B 1 218 ? -7.82 3.998 7.504 1 98.81 218 CYS B C 1
ATOM 5632 O O . CYS B 1 218 ? -8.242 5.047 7.992 1 98.81 218 CYS B O 1
ATOM 5634 N N . LEU B 1 219 ? -7.559 2.957 8.242 1 98.81 219 LEU B N 1
ATOM 5635 C CA . LEU B 1 219 ? -7.844 2.92 9.672 1 98.81 219 LEU B CA 1
ATOM 5636 C C . LEU B 1 219 ? -6.859 3.795 10.445 1 98.81 219 LEU B C 1
ATOM 5638 O O . LEU B 1 219 ? -7.191 4.316 11.516 1 98.81 219 LEU B O 1
ATOM 5642 N N . THR B 1 220 ? -5.66 3.965 9.914 1 98.62 220 THR B N 1
ATOM 5643 C CA . THR B 1 220 ? -4.727 4.91 10.516 1 98.62 220 THR B CA 1
ATOM 5644 C C . THR B 1 220 ? -5.258 6.34 10.406 1 98.62 220 THR B C 1
ATOM 5646 O O . THR B 1 220 ? -5.172 7.113 11.359 1 98.62 220 THR B O 1
ATOM 5649 N N . HIS B 1 221 ? -5.797 6.695 9.227 1 98.69 221 HIS B N 1
ATOM 5650 C CA . HIS B 1 221 ? -6.422 8.008 9.07 1 98.69 221 HIS B CA 1
ATOM 5651 C C . HIS B 1 221 ? -7.555 8.195 10.078 1 98.69 221 HIS B C 1
ATOM 5653 O O . HIS B 1 221 ? -7.652 9.242 10.711 1 98.69 221 HIS B O 1
ATOM 5659 N N . LEU B 1 222 ? -8.344 7.172 10.25 1 98.75 222 LEU B N 1
ATOM 5660 C CA . LEU B 1 222 ? -9.484 7.262 11.156 1 98.75 222 LEU B CA 1
ATOM 5661 C C . LEU B 1 222 ? -9.023 7.246 12.609 1 98.75 222 LEU B C 1
ATOM 5663 O O . LEU B 1 222 ? -9.656 7.863 13.477 1 98.75 222 LEU B O 1
ATOM 5667 N N . SER B 1 223 ? -7.949 6.543 12.883 1 98.25 223 SER B N 1
ATOM 5668 C CA . SER B 1 223 ? -7.363 6.551 14.219 1 98.25 223 SER B CA 1
ATOM 5669 C C . SER B 1 223 ? -6.906 7.949 14.609 1 98.25 223 SER B C 1
ATOM 5671 O O . SER B 1 223 ? -7.074 8.367 15.758 1 98.25 223 SER B O 1
ATOM 5673 N N . LYS B 1 224 ? -6.328 8.711 13.695 1 97.69 224 LYS B N 1
ATOM 5674 C CA . LYS B 1 224 ? -5.918 10.094 13.938 1 97.69 224 LYS B CA 1
ATOM 5675 C C . LYS B 1 224 ? -7.125 10.977 14.25 1 97.69 224 LYS B C 1
ATOM 5677 O O . LYS B 1 224 ? -7.066 11.812 15.148 1 97.69 224 LYS B O 1
ATOM 5682 N N . MET B 1 225 ? -8.117 10.766 13.508 1 98.31 225 MET B N 1
ATOM 5683 C CA . MET B 1 225 ? -9.352 11.508 13.766 1 98.31 225 MET B CA 1
ATOM 5684 C C . MET B 1 225 ? -9.898 11.18 15.156 1 98.31 225 MET B C 1
ATOM 5686 O O . MET B 1 225 ? -10.305 12.078 15.891 1 98.31 225 MET B O 1
ATOM 5690 N N . ALA B 1 226 ? -9.891 9.891 15.469 1 98.5 226 ALA B N 1
ATOM 5691 C CA . ALA B 1 226 ? -10.383 9.438 16.766 1 98.5 226 ALA B CA 1
ATOM 5692 C C . ALA B 1 226 ? -9.57 10.031 17.906 1 98.5 226 ALA B C 1
ATOM 5694 O O . ALA B 1 226 ? -10.117 10.398 18.953 1 98.5 226 ALA B O 1
ATOM 5695 N N . GLU B 1 227 ? -8.297 10.141 17.734 1 97.62 227 GLU B N 1
ATOM 5696 C CA . GLU B 1 227 ? -7.422 10.719 18.75 1 97.62 227 GLU B CA 1
ATOM 5697 C C . GLU B 1 227 ? -7.816 12.156 19.062 1 97.62 227 GLU B C 1
ATOM 5699 O O . GLU B 1 227 ? -7.93 12.531 20.234 1 97.62 227 GLU B O 1
ATOM 5704 N N . ASP B 1 228 ? -8.047 12.945 18.062 1 98.06 228 ASP B N 1
ATOM 5705 C CA . ASP B 1 228 ? -8.492 14.328 18.25 1 98.06 228 ASP B CA 1
ATOM 5706 C C . ASP B 1 228 ? -9.828 14.383 18.984 1 98.06 228 ASP B C 1
ATOM 5708 O O . ASP B 1 228 ? -9.984 15.141 19.938 1 98.06 228 ASP B O 1
ATOM 5712 N N . LEU B 1 229 ? -10.719 13.555 18.531 1 98.56 229 LEU B N 1
ATOM 5713 C CA . LEU B 1 229 ? -12.078 13.633 19.047 1 98.56 229 LEU B CA 1
ATOM 5714 C C . LEU B 1 229 ? -12.141 13.156 20.5 1 98.56 229 LEU B C 1
ATOM 5716 O O . LEU B 1 229 ? -12.938 13.664 21.281 1 98.56 229 LEU B O 1
ATOM 5720 N N . ILE B 1 230 ? -11.328 12.18 20.844 1 98.12 230 ILE B N 1
ATOM 5721 C CA . ILE B 1 230 ? -11.242 11.742 22.234 1 98.12 230 ILE B CA 1
ATOM 5722 C C . ILE B 1 230 ? -10.773 12.898 23.109 1 98.12 230 ILE B C 1
ATOM 5724 O O . ILE B 1 230 ? -11.367 13.18 24.156 1 98.12 230 ILE B O 1
ATOM 5728 N N . LEU B 1 231 ? -9.781 13.617 22.703 1 97.75 231 LEU B N 1
ATOM 5729 C CA . LEU B 1 231 ? -9.289 14.773 23.438 1 97.75 231 LEU B CA 1
ATOM 5730 C C . LEU B 1 231 ? -10.352 15.867 23.5 1 97.75 231 LEU B C 1
ATOM 5732 O O . LEU B 1 231 ? -10.609 16.406 24.578 1 97.75 231 LEU B O 1
ATOM 5736 N N . TYR B 1 232 ? -11 16.141 22.391 1 98.12 232 TYR B N 1
ATOM 5737 C CA . TYR B 1 232 ? -11.977 17.219 22.297 1 98.12 232 TYR B CA 1
ATOM 5738 C C . TYR B 1 232 ? -13.211 16.922 23.141 1 98.12 232 TYR B C 1
ATOM 5740 O O . TYR B 1 232 ? -13.984 17.828 23.469 1 98.12 232 TYR B O 1
ATOM 5748 N N . SER B 1 233 ? -13.43 15.633 23.469 1 97.44 233 SER B N 1
ATOM 5749 C CA . SER B 1 233 ? -14.609 15.242 24.234 1 97.44 233 SER B CA 1
ATOM 5750 C C . SER B 1 233 ? -14.336 15.25 25.734 1 97.44 233 SER B C 1
ATOM 5752 O O . SER B 1 233 ? -15.242 15.055 26.547 1 97.44 233 SER B O 1
ATOM 5754 N N . THR B 1 234 ? -13.102 15.438 26.172 1 97 234 THR B N 1
ATOM 5755 C CA . THR B 1 234 ? -12.789 15.523 27.594 1 97 234 THR B CA 1
ATOM 5756 C C . THR B 1 234 ? -13.383 16.797 28.203 1 97 234 THR B C 1
ATOM 5758 O O . THR B 1 234 ? -13.711 17.734 27.469 1 97 234 THR B O 1
ATOM 5761 N N . LYS B 1 235 ? -13.445 16.766 29.5 1 95.38 235 LYS B N 1
ATOM 5762 C CA . LYS B 1 235 ? -13.977 17.938 30.188 1 95.38 235 LYS B CA 1
ATOM 5763 C C . LYS B 1 235 ? -13.039 19.125 30.062 1 95.38 235 LYS B C 1
ATOM 5765 O O . LYS B 1 235 ? -13.484 20.281 30.031 1 95.38 235 LYS B O 1
ATOM 5770 N N . GLU B 1 236 ? -11.758 18.859 29.969 1 96.25 236 GLU B N 1
ATOM 5771 C CA . GLU B 1 236 ? -10.758 19.922 29.844 1 96.25 236 GLU B CA 1
ATOM 5772 C C . GLU B 1 236 ? -10.945 20.719 28.562 1 96.25 236 GLU B C 1
ATOM 5774 O O . GLU B 1 236 ? -10.789 21.938 28.547 1 96.25 236 GLU B O 1
ATOM 5779 N N . PHE B 1 237 ? -11.305 20.062 27.391 1 97.19 237 PHE B N 1
ATOM 5780 C CA . PHE B 1 237 ? -11.562 20.734 26.125 1 97.19 237 PHE B CA 1
ATOM 5781 C C . PHE B 1 237 ? -13.031 21.125 26.016 1 97.19 237 PHE B C 1
ATOM 5783 O O . PHE B 1 237 ? -13.359 22.297 25.828 1 97.19 237 PHE B O 1
ATOM 5790 N N . SER B 1 238 ? -13.914 20.094 26.125 1 97.75 238 SER B N 1
ATOM 5791 C CA . SER B 1 238 ? -15.367 20.219 26.031 1 97.75 238 SER B CA 1
ATOM 5792 C C . SER B 1 238 ? -15.781 20.797 24.688 1 97.75 238 SER B C 1
ATOM 5794 O O . SER B 1 238 ? -16.719 21.594 24.609 1 97.75 238 SER B O 1
ATOM 5796 N N . PHE B 1 239 ? -15.047 20.547 23.656 1 98.38 239 PHE B N 1
ATOM 5797 C CA . PHE B 1 239 ? -15.328 21.062 22.312 1 98.38 239 PHE B CA 1
ATOM 5798 C C . PHE B 1 239 ? -16.5 20.297 21.688 1 98.38 239 PHE B C 1
ATOM 5800 O O . PHE B 1 239 ? -17.234 20.859 20.875 1 98.38 239 PHE B O 1
ATOM 5807 N N . ILE B 1 240 ? -16.609 18.984 22.047 1 98.38 240 ILE B N 1
ATOM 5808 C CA . ILE B 1 240 ? -17.672 18.188 21.453 1 98.38 240 ILE B CA 1
ATOM 5809 C C . ILE B 1 240 ? -18.25 17.234 22.516 1 98.38 240 ILE B C 1
ATOM 5811 O O . ILE B 1 240 ? -17.641 17.031 23.562 1 98.38 240 ILE B O 1
ATOM 5815 N N . THR B 1 241 ? -19.453 16.766 22.234 1 97.44 241 THR B N 1
ATOM 5816 C CA . THR B 1 241 ? -20.078 15.695 22.984 1 97.44 241 THR B CA 1
ATOM 5817 C C . THR B 1 241 ? -20.594 14.609 22.047 1 97.44 241 THR B C 1
ATOM 5819 O O . THR B 1 241 ? -21.203 14.914 21.016 1 97.44 241 THR B O 1
ATOM 5822 N N . LEU B 1 242 ? -20.266 13.383 22.406 1 97.38 242 LEU B N 1
ATOM 5823 C CA . LEU B 1 242 ? -20.766 12.266 21.625 1 97.38 242 LEU B CA 1
ATOM 5824 C C . LEU B 1 242 ? -22.203 11.914 22.047 1 97.38 242 LEU B C 1
ATOM 5826 O O . LEU B 1 242 ? -22.547 12.016 23.234 1 97.38 242 LEU B O 1
ATOM 5830 N N . THR B 1 243 ? -22.969 11.469 21.094 1 95.62 243 THR B N 1
ATOM 5831 C CA . THR B 1 243 ? -24.328 11.023 21.422 1 95.62 243 THR B CA 1
ATOM 5832 C C . THR B 1 243 ? -24.281 9.695 22.188 1 95.62 243 THR B C 1
ATOM 5834 O O . THR B 1 243 ? -23.281 8.984 22.156 1 95.62 243 THR B O 1
ATOM 5837 N N . ASP B 1 244 ? -25.375 9.375 22.781 1 92.75 244 ASP B N 1
ATOM 5838 C CA . ASP B 1 244 ? -25.469 8.156 23.594 1 92.75 244 ASP B CA 1
ATOM 5839 C C . ASP B 1 244 ? -25.297 6.91 22.734 1 92.75 244 ASP B C 1
ATOM 5841 O O . ASP B 1 244 ? -24.781 5.895 23.188 1 92.75 244 ASP B O 1
ATOM 5845 N N . ALA B 1 245 ? -25.672 6.996 21.547 1 94 245 ALA B N 1
ATOM 5846 C CA . ALA B 1 245 ? -25.578 5.855 20.641 1 94 245 ALA B CA 1
ATOM 5847 C C . ALA B 1 245 ? -24.125 5.496 20.375 1 94 245 ALA B C 1
ATOM 5849 O O . ALA B 1 245 ? -23.812 4.359 20.016 1 94 245 ALA B O 1
ATOM 5850 N N . TYR B 1 246 ? -23.234 6.457 20.562 1 96 246 TYR B N 1
ATOM 5851 C CA . TYR B 1 246 ? -21.828 6.223 20.234 1 96 246 TYR B CA 1
ATOM 5852 C C . TYR B 1 246 ? -20.922 6.465 21.438 1 96 246 TYR B C 1
ATOM 5854 O O . TYR B 1 246 ? -19.734 6.754 21.281 1 96 246 TYR B O 1
ATOM 5862 N N . SER B 1 247 ? -21.5 6.418 22.609 1 93.88 247 SER B N 1
ATOM 5863 C CA . SER B 1 247 ? -20.781 6.543 23.875 1 93.88 247 SER B CA 1
ATOM 5864 C C . SER B 1 247 ? -21.438 5.703 24.969 1 93.88 247 SER B C 1
ATOM 5866 O O . SER B 1 247 ? -22.547 5.191 24.781 1 93.88 247 SER B O 1
ATOM 5868 N N . THR B 1 248 ? -20.641 5.449 25.938 1 91.5 248 THR B N 1
ATOM 5869 C CA . THR B 1 248 ? -21.203 4.738 27.078 1 91.5 248 THR B CA 1
ATOM 5870 C C . THR B 1 248 ? -20.891 5.469 28.391 1 91.5 248 THR B C 1
ATOM 5872 O O . THR B 1 248 ? -19.906 6.219 28.469 1 91.5 248 THR B O 1
ATOM 5875 N N . GLY B 1 249 ? -21.844 5.297 29.375 1 87.62 249 GLY B N 1
ATOM 5876 C CA . GLY B 1 249 ? -21.609 5.824 30.719 1 87.62 249 GLY B CA 1
ATOM 5877 C C . GLY B 1 249 ? -20.828 4.879 31.609 1 87.62 249 GLY B C 1
ATOM 5878 O O . GLY B 1 249 ? -20.625 3.711 31.25 1 87.62 249 GLY B O 1
ATOM 5879 N N . SER B 1 250 ? -20.266 5.527 32.688 1 85 250 SER B N 1
ATOM 5880 C CA . SER B 1 250 ? -19.641 4.703 33.719 1 85 250 SER B CA 1
ATOM 5881 C C . SER B 1 250 ? -20.703 4.062 34.594 1 85 250 SER B C 1
ATOM 5883 O O . SER B 1 250 ? -21.719 4.684 34.938 1 85 250 SER B O 1
ATOM 5885 N N . SER B 1 251 ? -20.469 2.852 34.938 1 83.94 251 SER B N 1
ATOM 5886 C CA . SER B 1 251 ? -21.359 2.152 35.844 1 83.94 251 SER B CA 1
ATOM 5887 C C . SER B 1 251 ? -21.281 2.727 37.25 1 83.94 251 SER B C 1
ATOM 5889 O O . SER B 1 251 ? -22.203 2.574 38.062 1 83.94 251 SER B O 1
ATOM 5891 N N . LEU B 1 252 ? -20.203 3.375 37.562 1 85.62 252 LEU B N 1
ATOM 5892 C CA . LEU B 1 252 ? -19.953 3.848 38.938 1 85.62 252 LEU B CA 1
ATOM 5893 C C . LEU B 1 252 ? -20.016 5.371 39 1 85.62 252 LEU B C 1
ATOM 5895 O O . LEU B 1 252 ? -20.312 5.938 40.062 1 85.62 252 LEU B O 1
ATOM 5899 N N . MET B 1 253 ? -19.578 6.023 37.969 1 90.19 253 MET B N 1
ATOM 5900 C CA . MET B 1 253 ? -19.469 7.48 37.938 1 90.19 253 MET B CA 1
ATOM 5901 C C . MET B 1 253 ? -20.484 8.07 36.969 1 90.19 253 MET B C 1
ATOM 5903 O O . MET B 1 253 ? -20.172 8.281 35.781 1 90.19 253 MET B O 1
ATOM 5907 N N . PRO B 1 254 ? -21.609 8.531 37.375 1 84.88 254 PRO B N 1
ATOM 5908 C CA . PRO B 1 254 ? -22.719 8.938 36.531 1 84.88 254 PRO B CA 1
ATOM 5909 C C . PRO B 1 254 ? -22.359 10.102 35.625 1 84.88 254 PRO B C 1
ATOM 5911 O O . PRO B 1 254 ? -22.969 10.266 34.562 1 84.88 254 PRO B O 1
ATOM 5914 N N . GLN B 1 255 ? -21.391 10.898 36 1 86.31 255 GLN B N 1
ATOM 5915 C CA . GLN B 1 255 ? -21.047 12.07 35.188 1 86.31 255 GLN B CA 1
ATOM 5916 C C . GLN B 1 255 ? -20.109 11.703 34.062 1 86.31 255 GLN B C 1
ATOM 5918 O O . GLN B 1 255 ? -19.891 12.5 33.125 1 86.31 255 GLN B O 1
ATOM 5923 N N . LYS B 1 256 ? -19.516 10.492 34.188 1 88.69 256 LYS B N 1
ATOM 5924 C CA . LYS B 1 256 ? -18.453 10.125 33.25 1 88.69 256 LYS B CA 1
ATOM 5925 C C . LYS B 1 256 ? -19.047 9.5 31.969 1 88.69 256 LYS B C 1
ATOM 5927 O O . LYS B 1 256 ? -19.828 8.547 32.062 1 88.69 256 LYS B O 1
ATOM 5932 N N . LYS B 1 257 ? -18.781 10.031 30.797 1 91.38 257 LYS B N 1
ATOM 5933 C CA . LYS B 1 257 ? -19.141 9.5 29.5 1 91.38 257 LYS B CA 1
ATOM 5934 C C . LYS B 1 257 ? -17.906 9.078 28.703 1 91.38 257 LYS B C 1
ATOM 5936 O O . LYS B 1 257 ? -17.016 9.898 28.438 1 91.38 257 LYS B O 1
ATOM 5941 N N . ASN B 1 258 ? -17.891 7.816 28.359 1 93.81 258 ASN B N 1
ATOM 5942 C CA . ASN B 1 258 ? -16.719 7.262 27.672 1 93.81 258 ASN B CA 1
ATOM 5943 C C . ASN B 1 258 ? -16.859 7.371 26.156 1 93.81 258 ASN B C 1
ATOM 5945 O O . ASN B 1 258 ? -17.938 7.121 25.609 1 93.81 258 ASN B O 1
ATOM 5949 N N . ALA B 1 259 ? -15.82 7.77 25.453 1 96.56 259 ALA B N 1
ATOM 5950 C CA . ALA B 1 259 ? -15.812 7.824 24 1 96.56 259 ALA B CA 1
ATOM 5951 C C . ALA B 1 259 ? -15.445 6.469 23.406 1 96.56 259 ALA B C 1
ATOM 5953 O O . ALA B 1 259 ? -14.539 6.379 22.562 1 96.56 259 ALA B O 1
ATOM 5954 N N . ASP B 1 260 ? -16.141 5.453 23.719 1 94.06 260 ASP B N 1
ATOM 5955 C CA . ASP B 1 260 ? -15.727 4.078 23.453 1 94.06 260 ASP B CA 1
ATOM 5956 C C . ASP B 1 260 ? -15.742 3.781 21.969 1 94.06 260 ASP B C 1
ATOM 5958 O O . ASP B 1 260 ? -14.938 2.984 21.469 1 94.06 260 ASP B O 1
ATOM 5962 N N . SER B 1 261 ? -16.75 4.34 21.234 1 97 261 SER B N 1
ATOM 5963 C CA . SER B 1 261 ? -16.734 4.145 19.781 1 97 261 SER B CA 1
ATOM 5964 C C . SER B 1 261 ? -15.414 4.605 19.188 1 97 261 SER B C 1
ATOM 5966 O O . SER B 1 261 ? -14.844 3.92 18.328 1 97 261 SER B O 1
ATOM 5968 N N . LEU B 1 262 ? -14.891 5.73 19.594 1 98.38 262 LEU B N 1
ATOM 5969 C CA . LEU B 1 262 ? -13.633 6.281 19.109 1 98.38 262 LEU B CA 1
ATOM 5970 C C . LEU B 1 262 ? -12.445 5.441 19.578 1 98.38 262 LEU B C 1
ATOM 5972 O O . LEU B 1 262 ? -11.484 5.246 18.844 1 98.38 262 LEU B O 1
ATOM 5976 N N . GLU B 1 263 ? -12.547 4.918 20.828 1 97.5 263 GLU B N 1
ATOM 5977 C CA . GLU B 1 263 ? -11.508 4.02 21.312 1 97.5 263 GLU B CA 1
ATOM 5978 C C . GLU B 1 263 ? -11.414 2.76 20.469 1 97.5 263 GLU B C 1
ATOM 5980 O O . GLU B 1 263 ? -10.312 2.293 20.156 1 97.5 263 GLU B O 1
ATOM 5985 N N . LEU B 1 264 ? -12.523 2.271 20.141 1 97.12 264 LEU B N 1
ATOM 5986 C CA . LEU B 1 264 ? -12.562 1.057 19.328 1 97.12 264 LEU B CA 1
ATOM 5987 C C . LEU B 1 264 ? -12.039 1.325 17.922 1 97.12 264 LEU B C 1
ATOM 5989 O O . LEU B 1 264 ? -11.344 0.492 17.344 1 97.12 264 LEU B O 1
ATOM 5993 N N . ILE B 1 265 ? -12.375 2.479 17.312 1 97.81 265 ILE B N 1
ATOM 5994 C CA . ILE B 1 265 ? -11.82 2.855 16.016 1 97.81 265 ILE B CA 1
ATOM 5995 C C . ILE B 1 265 ? -10.297 2.895 16.109 1 97.81 265 ILE B C 1
ATOM 5997 O O . ILE B 1 265 ? -9.602 2.32 15.258 1 97.81 265 ILE B O 1
ATOM 6001 N N . ARG B 1 266 ? -9.781 3.535 17.094 1 96.75 266 ARG B N 1
ATOM 6002 C CA . ARG B 1 266 ? -8.344 3.672 17.281 1 96.75 266 ARG B CA 1
ATOM 6003 C C . ARG B 1 266 ? -7.684 2.309 17.469 1 96.75 266 ARG B C 1
ATOM 6005 O O . ARG B 1 266 ? -6.609 2.057 16.922 1 96.75 266 ARG B O 1
ATOM 6012 N N . SER B 1 267 ? -8.328 1.352 18.188 1 96.56 267 SER B N 1
ATOM 6013 C CA . SER B 1 267 ? -7.766 0.033 18.469 1 96.56 267 SER B CA 1
ATOM 6014 C C . SER B 1 267 ? -7.719 -0.823 17.203 1 96.56 267 SER B C 1
ATOM 6016 O O . SER B 1 267 ? -6.785 -1.604 17.016 1 96.56 267 SER B O 1
ATOM 6018 N N . LYS B 1 268 ? -8.719 -0.674 16.344 1 97.94 268 LYS B N 1
ATOM 6019 C CA . LYS B 1 268 ? -8.82 -1.495 15.148 1 97.94 268 LYS B CA 1
ATOM 6020 C C . LYS B 1 268 ? -7.672 -1.212 14.18 1 97.94 268 LYS B C 1
ATOM 6022 O O . LYS B 1 268 ? -7.254 -2.094 13.43 1 97.94 268 LYS B O 1
ATOM 6027 N N . ALA B 1 269 ? -7.109 0.022 14.172 1 97.69 269 ALA B N 1
ATOM 6028 C CA . ALA B 1 269 ? -5.988 0.369 13.305 1 97.69 269 ALA B CA 1
ATOM 6029 C C . ALA B 1 269 ? -4.789 -0.541 13.57 1 97.69 269 ALA B C 1
ATOM 6031 O O . ALA B 1 269 ? -4.172 -1.051 12.633 1 97.69 269 ALA B O 1
ATOM 6032 N N . GLY B 1 270 ? -4.523 -0.805 14.852 1 96.31 270 GLY B N 1
ATOM 6033 C CA . GLY B 1 270 ? -3.414 -1.68 15.203 1 96.31 270 GLY B CA 1
ATOM 6034 C C . GLY B 1 270 ? -3.648 -3.125 14.805 1 96.31 270 GLY B C 1
ATOM 6035 O O . GLY B 1 270 ? -2.74 -3.791 14.297 1 96.31 270 GLY B O 1
ATOM 6036 N N . ARG B 1 271 ? -4.793 -3.598 15.031 1 96.75 271 ARG B N 1
ATOM 6037 C CA . ARG B 1 271 ? -5.125 -4.992 14.758 1 96.75 271 ARG B CA 1
ATOM 6038 C C . ARG B 1 271 ? -5.055 -5.297 13.266 1 96.75 271 ARG B C 1
ATOM 6040 O O . ARG B 1 271 ? -4.488 -6.309 12.859 1 96.75 271 ARG B O 1
ATOM 6047 N N . VAL B 1 272 ? -5.66 -4.441 12.484 1 98.31 272 VAL B N 1
ATOM 6048 C CA . VAL B 1 272 ? -5.672 -4.656 11.039 1 98.31 272 VAL B CA 1
ATOM 6049 C C . VAL B 1 272 ? -4.25 -4.562 10.484 1 98.31 272 VAL B C 1
ATOM 6051 O O . VAL B 1 272 ? -3.877 -5.312 9.586 1 98.31 272 VAL B O 1
ATOM 6054 N N . PHE B 1 273 ? -3.426 -3.643 11.008 1 98.56 273 PHE B N 1
ATOM 6055 C CA . PHE B 1 273 ? -2.029 -3.605 10.586 1 98.56 273 PHE B CA 1
ATOM 6056 C C . PHE B 1 273 ? -1.34 -4.934 10.883 1 98.56 273 PHE B C 1
ATOM 6058 O O . PHE B 1 273 ? -0.479 -5.375 10.117 1 98.56 273 PHE B O 1
ATOM 6065 N N . GLY B 1 274 ? -1.682 -5.531 11.984 1 97.94 274 GLY B N 1
ATOM 6066 C CA . GLY B 1 274 ? -1.144 -6.848 12.281 1 97.94 274 GLY B CA 1
ATOM 6067 C C . GLY B 1 274 ? -1.401 -7.863 11.188 1 97.94 274 GLY B C 1
ATOM 6068 O O . GLY B 1 274 ? -0.528 -8.672 10.859 1 97.94 274 GLY B O 1
ATOM 6069 N N . ARG B 1 275 ? -2.586 -7.867 10.625 1 97.94 275 ARG B N 1
ATOM 6070 C CA . ARG B 1 275 ? -2.912 -8.742 9.5 1 97.94 275 ARG B CA 1
ATOM 6071 C C . ARG B 1 275 ? -2.031 -8.438 8.297 1 97.94 275 ARG B C 1
ATOM 6073 O O . ARG B 1 275 ? -1.561 -9.352 7.617 1 97.94 275 ARG B O 1
ATOM 6080 N N . CYS B 1 276 ? -1.823 -7.105 7.988 1 98.38 276 CYS B N 1
ATOM 6081 C CA . CYS B 1 276 ? -0.982 -6.684 6.875 1 98.38 276 CYS B CA 1
ATOM 6082 C C . CYS B 1 276 ? 0.451 -7.164 7.059 1 98.38 276 CYS B C 1
ATOM 6084 O O . CYS B 1 276 ? 1.022 -7.785 6.16 1 98.38 276 CYS B O 1
ATOM 6086 N N . ALA B 1 277 ? 0.979 -6.957 8.25 1 97.94 277 ALA B N 1
ATOM 6087 C CA . ALA B 1 277 ? 2.352 -7.352 8.555 1 97.94 277 ALA B CA 1
ATOM 6088 C C . ALA B 1 277 ? 2.518 -8.867 8.5 1 97.94 277 ALA B C 1
ATOM 6090 O O . ALA B 1 277 ? 3.471 -9.367 7.902 1 97.94 277 ALA B O 1
ATOM 6091 N N . GLY B 1 278 ? 1.594 -9.57 9.156 1 97.56 278 GLY B N 1
ATOM 6092 C CA . GLY B 1 278 ? 1.658 -11.023 9.164 1 97.56 278 GLY B CA 1
ATOM 6093 C C . GLY B 1 278 ? 1.629 -11.633 7.777 1 97.56 278 GLY B C 1
ATOM 6094 O O . GLY B 1 278 ? 2.395 -12.555 7.48 1 97.56 278 GLY B O 1
ATOM 6095 N N . PHE B 1 279 ? 0.826 -11.141 6.922 1 98.12 279 PHE B N 1
ATOM 6096 C CA . PHE B 1 279 ? 0.677 -11.727 5.594 1 98.12 279 PHE B CA 1
ATOM 6097 C C . PHE B 1 279 ? 1.896 -11.422 4.73 1 98.12 279 PHE B C 1
ATOM 6099 O O . PHE B 1 279 ? 2.318 -12.266 3.932 1 98.12 279 PHE B O 1
ATOM 6106 N N . LEU B 1 280 ? 2.467 -10.18 4.844 1 97.75 280 LEU B N 1
ATOM 6107 C CA . LEU B 1 280 ? 3.684 -9.859 4.105 1 97.75 280 LEU B CA 1
ATOM 6108 C C . LEU B 1 280 ? 4.82 -10.797 4.504 1 97.75 280 LEU B C 1
ATOM 6110 O O . LEU B 1 280 ? 5.625 -11.195 3.658 1 97.75 280 LEU B O 1
ATOM 6114 N N . MET B 1 281 ? 4.852 -11.195 5.762 1 96.62 281 MET B N 1
ATOM 6115 C CA . MET B 1 281 ? 5.879 -12.125 6.223 1 96.62 281 MET B CA 1
ATOM 6116 C C . MET B 1 281 ? 5.625 -13.531 5.68 1 96.62 281 MET B C 1
ATOM 6118 O O . MET B 1 281 ? 6.566 -14.266 5.391 1 96.62 281 MET B O 1
ATOM 6122 N N . THR B 1 282 ? 4.32 -13.836 5.543 1 96.94 282 THR B N 1
ATOM 6123 C CA . THR B 1 282 ? 3.99 -15.102 4.898 1 96.94 282 THR B CA 1
ATOM 6124 C C . THR B 1 282 ? 4.516 -15.125 3.467 1 96.94 282 THR B C 1
ATOM 6126 O O . THR B 1 282 ? 5.172 -16.094 3.059 1 96.94 282 THR B O 1
ATOM 6129 N N . LEU B 1 283 ? 4.254 -14.07 2.713 1 97.5 283 LEU B N 1
ATOM 6130 C CA . LEU B 1 283 ? 4.68 -14 1.319 1 97.5 283 LEU B CA 1
ATOM 6131 C C . LEU B 1 283 ? 6.203 -14.039 1.213 1 97.5 283 LEU B C 1
ATOM 6133 O O . LEU B 1 283 ? 6.75 -14.711 0.334 1 97.5 283 LEU B O 1
ATOM 6137 N N . LYS B 1 284 ? 6.844 -13.367 2.105 1 96 284 LYS B N 1
ATOM 6138 C CA . LYS B 1 284 ? 8.305 -13.289 2.088 1 96 284 LYS B CA 1
ATOM 6139 C C . LYS B 1 284 ? 8.93 -14.656 2.312 1 96 284 LYS B C 1
ATOM 6141 O O . LYS B 1 284 ? 10.047 -14.914 1.867 1 96 284 LYS B O 1
ATOM 6146 N N . GLY B 1 285 ? 8.227 -15.539 2.959 1 93.62 285 GLY B N 1
ATOM 6147 C CA . GLY B 1 285 ? 8.773 -16.844 3.318 1 93.62 285 GLY B CA 1
ATOM 6148 C C . GLY B 1 285 ? 8.578 -17.891 2.242 1 93.62 285 GLY B C 1
ATOM 6149 O O . GLY B 1 285 ? 8.961 -19.047 2.422 1 93.62 285 GLY B O 1
ATOM 6150 N N . LEU B 1 286 ? 8.086 -17.469 1.089 1 95.38 286 LEU B N 1
ATOM 6151 C CA . LEU B 1 286 ? 7.672 -18.484 0.123 1 95.38 286 LEU B CA 1
ATOM 6152 C C . LEU B 1 286 ? 8.523 -18.406 -1.141 1 95.38 286 LEU B C 1
ATOM 6154 O O . LEU B 1 286 ? 8.914 -17.312 -1.565 1 95.38 286 LEU B O 1
ATOM 6158 N N . PRO B 1 287 ? 8.789 -19.578 -1.77 1 95.19 287 PRO B N 1
ATOM 6159 C CA . PRO B 1 287 ? 9.242 -19.594 -3.164 1 95.19 287 PRO B CA 1
ATOM 6160 C C . PRO B 1 287 ? 8.109 -19.297 -4.152 1 95.19 287 PRO B C 1
ATOM 6162 O O . PRO B 1 287 ? 7.012 -18.922 -3.742 1 95.19 287 PRO B O 1
ATOM 6165 N N . SER B 1 288 ? 8.414 -19.422 -5.445 1 93.81 288 SER B N 1
ATOM 6166 C CA . SER B 1 288 ? 7.445 -19.078 -6.484 1 93.81 288 SER B CA 1
ATOM 6167 C C . SER B 1 288 ? 6.301 -20.078 -6.531 1 93.81 288 SER B C 1
ATOM 6169 O O . SER B 1 288 ? 6.383 -21.156 -5.914 1 93.81 288 SER B O 1
ATOM 6171 N N . THR B 1 289 ? 5.207 -19.734 -7.184 1 95.44 289 THR B N 1
ATOM 6172 C CA . THR B 1 289 ? 4.016 -20.516 -7.469 1 95.44 289 THR B CA 1
ATOM 6173 C C . THR B 1 289 ? 3.25 -20.828 -6.184 1 95.44 289 THR B C 1
ATOM 6175 O O . THR B 1 289 ? 3.336 -20.078 -5.211 1 95.44 289 THR B O 1
ATOM 6178 N N . TYR B 1 290 ? 2.314 -21.828 -6.262 1 94.81 290 TYR B N 1
ATOM 6179 C CA . TYR B 1 290 ? 1.381 -22.031 -5.16 1 94.81 290 TYR B CA 1
ATOM 6180 C C . TYR B 1 290 ? 2.039 -22.797 -4.016 1 94.81 290 TYR B C 1
ATOM 6182 O O . TYR B 1 290 ? 2.734 -23.781 -4.246 1 94.81 290 TYR B O 1
ATOM 6190 N N . ASN B 1 291 ? 1.912 -22.344 -2.828 1 95.19 291 ASN B N 1
ATOM 6191 C CA . ASN B 1 291 ? 2.18 -22.969 -1.541 1 95.19 291 ASN B CA 1
ATOM 6192 C C . ASN B 1 291 ? 0.993 -22.844 -0.593 1 95.19 291 ASN B C 1
ATOM 6194 O O . ASN B 1 291 ? 0.316 -21.812 -0.579 1 95.19 291 ASN B O 1
ATOM 6198 N N . LYS B 1 292 ? 0.784 -23.812 0.222 1 94 292 LYS B N 1
ATOM 6199 C CA . LYS B 1 292 ? -0.41 -23.844 1.061 1 94 292 LYS B CA 1
ATOM 6200 C C . LYS B 1 292 ? -0.425 -22.672 2.043 1 94 292 LYS B C 1
ATOM 6202 O O . LYS B 1 292 ? -1.484 -22.297 2.543 1 94 292 LYS B O 1
ATOM 6207 N N . ASP B 1 293 ? 0.74 -22.078 2.379 1 94.25 293 ASP B N 1
ATOM 6208 C CA . ASP B 1 293 ? 0.845 -20.891 3.211 1 94.25 293 ASP B CA 1
ATOM 6209 C C . ASP B 1 293 ? -0.075 -19.781 2.701 1 94.25 293 ASP B C 1
ATOM 6211 O O . ASP B 1 293 ? -0.586 -18.984 3.486 1 94.25 293 ASP B O 1
ATOM 6215 N N . LEU B 1 294 ? -0.353 -19.766 1.386 1 95.19 294 LEU B N 1
ATOM 6216 C CA . LEU B 1 294 ? -1.128 -18.703 0.756 1 95.19 294 LEU B CA 1
ATOM 6217 C C . LEU B 1 294 ? -2.572 -18.719 1.247 1 95.19 294 LEU B C 1
ATOM 6219 O O . LEU B 1 294 ? -3.307 -17.75 1.061 1 95.19 294 LEU B O 1
ATOM 6223 N N . GLN B 1 295 ? -2.967 -19.781 1.887 1 92.19 295 GLN B N 1
ATOM 6224 C CA . GLN B 1 295 ? -4.316 -19.859 2.432 1 92.19 295 GLN B CA 1
ATOM 6225 C C . GLN B 1 295 ? -4.539 -18.797 3.51 1 92.19 295 GLN B C 1
ATOM 6227 O O . GLN B 1 295 ? -5.68 -18.469 3.842 1 92.19 295 GLN B O 1
ATOM 6232 N N . GLU B 1 296 ? -3.414 -18.25 4.047 1 94.56 296 GLU B N 1
ATOM 6233 C CA . GLU B 1 296 ? -3.49 -17.203 5.066 1 94.56 296 GLU B CA 1
ATOM 6234 C C . GLU B 1 296 ? -4.062 -15.914 4.492 1 94.56 296 GLU B C 1
ATOM 6236 O O . GLU B 1 296 ? -4.395 -14.992 5.238 1 94.56 296 GLU B O 1
ATOM 6241 N N . ASP B 1 297 ? -4.258 -15.875 3.176 1 96.19 297 ASP B N 1
ATOM 6242 C CA . ASP B 1 297 ? -4.762 -14.672 2.523 1 96.19 297 ASP B CA 1
ATOM 6243 C C . ASP B 1 297 ? -6.242 -14.461 2.842 1 96.19 297 ASP B C 1
ATOM 6245 O O . ASP B 1 297 ? -6.676 -13.32 3.051 1 96.19 297 ASP B O 1
ATOM 6249 N N . LYS B 1 298 ? -7.02 -15.5 2.982 1 94.25 298 LYS B N 1
ATOM 6250 C CA . LYS B 1 298 ? -8.469 -15.398 3.111 1 94.25 298 LYS B CA 1
ATOM 6251 C C . LYS B 1 298 ? -8.859 -14.742 4.434 1 94.25 298 LYS B C 1
ATOM 6253 O O . LYS B 1 298 ? -9.32 -13.602 4.461 1 94.25 298 LYS B O 1
ATOM 6258 N N . GLU B 1 299 ? -8.352 -15.328 5.504 1 94.62 299 GLU B N 1
ATOM 6259 C CA . GLU B 1 299 ? -8.727 -14.797 6.809 1 94.62 299 GLU B CA 1
ATOM 6260 C C . GLU B 1 299 ? -8.289 -13.344 6.953 1 94.62 299 GLU B C 1
ATOM 6262 O O . GLU B 1 299 ? -9.031 -12.516 7.484 1 94.62 299 GLU B O 1
ATOM 6267 N N . ALA B 1 300 ? -7.09 -13.062 6.531 1 97.44 300 ALA B N 1
ATOM 6268 C CA . ALA B 1 300 ? -6.582 -11.695 6.605 1 97.44 300 ALA B CA 1
ATOM 6269 C C . ALA B 1 300 ? -7.457 -10.742 5.797 1 97.44 300 ALA B C 1
ATOM 6271 O O . ALA B 1 300 ? -7.812 -9.664 6.273 1 97.44 300 ALA B O 1
ATOM 6272 N N . MET B 1 301 ? -7.844 -11.141 4.609 1 97.38 301 MET B N 1
ATOM 6273 C CA . MET B 1 301 ? -8.648 -10.32 3.709 1 97.38 301 MET B CA 1
ATOM 6274 C C . MET B 1 301 ? -10.047 -10.109 4.277 1 97.38 301 MET B C 1
ATOM 6276 O O . MET B 1 301 ? -10.539 -8.977 4.316 1 97.38 301 MET B O 1
ATOM 6280 N N . PHE B 1 302 ? -10.68 -11.148 4.766 1 97.5 302 PHE B N 1
ATOM 6281 C CA . PHE B 1 302 ? -12.047 -11.078 5.273 1 97.5 302 PHE B CA 1
ATOM 6282 C C . PHE B 1 302 ? -12.109 -10.266 6.555 1 97.5 302 PHE B C 1
ATOM 6284 O O . PHE B 1 302 ? -13 -9.422 6.723 1 97.5 302 PHE B O 1
ATOM 6291 N N . ASP B 1 303 ? -11.18 -10.531 7.387 1 97.81 303 ASP B N 1
ATOM 6292 C CA . ASP B 1 303 ? -11.141 -9.812 8.656 1 97.81 303 ASP B CA 1
ATOM 6293 C C . ASP B 1 303 ? -10.938 -8.312 8.43 1 97.81 303 ASP B C 1
ATOM 6295 O O . ASP B 1 303 ? -11.586 -7.488 9.078 1 97.81 303 ASP B O 1
ATOM 6299 N N . THR B 1 304 ? -10.023 -7.98 7.582 1 98.69 304 THR B N 1
ATOM 6300 C CA . THR B 1 304 ? -9.773 -6.578 7.266 1 98.69 304 THR B CA 1
ATOM 6301 C C . THR B 1 304 ? -11.016 -5.926 6.676 1 98.69 304 THR B C 1
ATOM 6303 O O . THR B 1 304 ? -11.391 -4.816 7.066 1 98.69 304 THR B O 1
ATOM 6306 N N . TYR B 1 305 ? -11.68 -6.617 5.723 1 98.75 305 TYR B N 1
ATOM 6307 C CA . TYR B 1 305 ? -12.914 -6.105 5.129 1 98.75 305 TYR B CA 1
ATOM 6308 C C . TYR B 1 305 ? -13.969 -5.855 6.199 1 98.75 305 TYR B C 1
ATOM 6310 O O . TYR B 1 305 ? -14.547 -4.766 6.266 1 98.75 305 TYR B O 1
ATOM 6318 N N . ASP B 1 306 ? -14.188 -6.844 7.027 1 98.62 306 ASP B N 1
ATOM 6319 C CA . ASP B 1 306 ? -15.227 -6.738 8.055 1 98.62 306 ASP B CA 1
ATOM 6320 C C . ASP B 1 306 ? -14.938 -5.586 9.008 1 98.62 306 ASP B C 1
ATOM 6322 O O . ASP B 1 306 ? -15.852 -4.852 9.398 1 98.62 306 ASP B O 1
ATOM 6326 N N . THR B 1 307 ? -13.711 -5.48 9.359 1 98.75 307 THR B N 1
ATOM 6327 C CA . THR B 1 307 ? -13.312 -4.453 10.312 1 98.75 307 THR B CA 1
ATOM 6328 C C . THR B 1 307 ? -13.477 -3.061 9.719 1 98.75 307 THR B C 1
ATOM 6330 O O . THR B 1 307 ? -14.086 -2.184 10.328 1 98.75 307 THR B O 1
ATOM 6333 N N . VAL B 1 308 ? -12.938 -2.848 8.516 1 98.88 308 VAL B N 1
ATOM 6334 C CA . VAL B 1 308 ? -13.047 -1.541 7.871 1 98.88 308 VAL B CA 1
ATOM 6335 C C . VAL B 1 308 ? -14.516 -1.216 7.598 1 98.88 308 VAL B C 1
ATOM 6337 O O . VAL B 1 308 ? -14.945 -0.076 7.777 1 98.88 308 VAL B O 1
ATOM 6340 N N . HIS B 1 309 ? -15.25 -2.223 7.152 1 98.69 309 HIS B N 1
ATOM 6341 C CA . HIS B 1 309 ? -16.688 -2.084 6.91 1 98.69 309 HIS B CA 1
ATOM 6342 C C . HIS B 1 309 ? -17.406 -1.539 8.141 1 98.69 309 HIS B C 1
ATOM 6344 O O . HIS B 1 309 ? -18.141 -0.561 8.047 1 98.69 309 HIS B O 1
ATOM 6350 N N . ALA B 1 310 ? -17.156 -2.105 9.234 1 98.56 310 ALA B N 1
ATOM 6351 C CA . ALA B 1 310 ? -17.797 -1.706 10.484 1 98.56 310 ALA B CA 1
ATOM 6352 C C . ALA B 1 310 ? -17.328 -0.328 10.938 1 98.56 310 ALA B C 1
ATOM 6354 O O . ALA B 1 310 ? -18.125 0.51 11.352 1 98.56 310 ALA B O 1
ATOM 6355 N N . VAL B 1 311 ? -16.047 -0.077 10.867 1 98.81 311 VAL B N 1
ATOM 6356 C CA . VAL B 1 311 ? -15.453 1.161 11.367 1 98.81 311 VAL B CA 1
ATOM 6357 C C . VAL B 1 311 ? -15.953 2.342 10.539 1 98.81 311 VAL B C 1
ATOM 6359 O O . VAL B 1 311 ? -16.234 3.412 11.078 1 98.81 311 VAL B O 1
ATOM 6362 N N . LEU B 1 312 ? -16.031 2.193 9.203 1 98.88 312 LEU B N 1
ATOM 6363 C CA . LEU B 1 312 ? -16.531 3.271 8.352 1 98.88 312 LEU B CA 1
ATOM 6364 C C . LEU B 1 312 ? -17.969 3.639 8.727 1 98.88 312 LEU B C 1
ATOM 6366 O O . LEU B 1 312 ? -18.328 4.816 8.742 1 98.88 312 LEU B O 1
ATOM 6370 N N . GLN B 1 313 ? -18.75 2.668 9.078 1 98.5 313 GLN B N 1
ATOM 6371 C CA . GLN B 1 313 ? -20.125 2.924 9.484 1 98.5 313 GLN B CA 1
ATOM 6372 C C . GLN B 1 313 ? -20.172 3.643 10.828 1 98.5 313 GLN B C 1
ATOM 6374 O O . GLN B 1 313 ? -20.938 4.602 11 1 98.5 313 GLN B O 1
ATOM 6379 N N . VAL B 1 314 ? -19.422 3.158 11.766 1 98.5 314 VAL B N 1
ATOM 6380 C CA . VAL B 1 314 ? -19.375 3.768 13.086 1 98.5 314 VAL B CA 1
ATOM 6381 C C . VAL B 1 314 ? -18.859 5.203 12.984 1 98.5 314 VAL B C 1
ATOM 6383 O O . VAL B 1 314 ? -19.422 6.109 13.609 1 98.5 314 VAL B O 1
ATOM 6386 N N . ALA B 1 315 ? -17.781 5.41 12.219 1 98.88 315 ALA B N 1
ATOM 6387 C CA . ALA B 1 315 ? -17.25 6.754 12.023 1 98.88 315 ALA B CA 1
ATOM 6388 C C . ALA B 1 315 ? -18.297 7.688 11.43 1 98.88 315 ALA B C 1
ATOM 6390 O O . ALA B 1 315 ? -18.406 8.852 11.828 1 98.88 315 ALA B O 1
ATOM 6391 N N . THR B 1 316 ? -19.031 7.195 10.422 1 98.81 316 THR B N 1
ATOM 6392 C CA . THR B 1 316 ? -20.109 7.984 9.828 1 98.81 316 THR B CA 1
ATOM 6393 C C . THR B 1 316 ? -21.141 8.359 10.875 1 98.81 316 THR B C 1
ATOM 6395 O O . THR B 1 316 ? -21.609 9.508 10.914 1 98.81 316 THR B O 1
ATOM 6398 N N . GLY B 1 317 ? -21.547 7.395 11.688 1 98.44 317 GLY B N 1
ATOM 6399 C CA . GLY B 1 317 ? -22.484 7.66 12.758 1 98.44 317 GLY B CA 1
ATOM 6400 C C . GLY B 1 317 ? -21.984 8.688 13.758 1 98.44 317 GLY B C 1
ATOM 6401 O O . GLY B 1 317 ? -22.719 9.602 14.141 1 98.44 317 GLY B O 1
ATOM 6402 N N . VAL B 1 318 ? -20.734 8.602 14.156 1 98.56 318 VAL B N 1
ATOM 6403 C CA . VAL B 1 318 ? -20.125 9.523 15.109 1 98.56 318 VAL B CA 1
ATOM 6404 C C . VAL B 1 318 ? -20.125 10.938 14.531 1 98.56 318 VAL B C 1
ATOM 6406 O O . VAL B 1 318 ? -20.578 11.875 15.188 1 98.56 318 VAL B O 1
ATOM 6409 N N . ILE B 1 319 ? -19.625 11.109 13.312 1 98.69 319 ILE B N 1
ATOM 6410 C CA . ILE B 1 319 ? -19.5 12.43 12.695 1 98.69 319 ILE B CA 1
ATOM 6411 C C . ILE B 1 319 ? -20.875 13.031 12.469 1 98.69 319 ILE B C 1
ATOM 6413 O O . ILE B 1 319 ? -21.078 14.234 12.656 1 98.69 319 ILE B O 1
ATOM 6417 N N . SER B 1 320 ? -21.844 12.219 12.109 1 98.19 320 SER B N 1
ATOM 6418 C CA . SER B 1 320 ? -23.172 12.719 11.773 1 98.19 320 SER B CA 1
ATOM 6419 C C . SER B 1 320 ? -23.922 13.172 13.023 1 98.19 320 SER B C 1
ATOM 6421 O O . SER B 1 320 ? -24.797 14.031 12.953 1 98.19 320 SER B O 1
ATOM 6423 N N . THR B 1 321 ? -23.547 12.672 14.188 1 98 321 THR B N 1
ATOM 6424 C CA . THR B 1 321 ? -24.438 12.875 15.328 1 98 321 THR B CA 1
ATOM 6425 C C . THR B 1 321 ? -23.75 13.68 16.422 1 98 321 THR B C 1
ATOM 6427 O O . THR B 1 321 ? -24.391 14.211 17.312 1 98 321 THR B O 1
ATOM 6430 N N . LEU B 1 322 ? -22.391 13.742 16.422 1 98.12 322 LEU B N 1
ATOM 6431 C CA . LEU B 1 322 ? -21.703 14.453 17.5 1 98.12 322 LEU B CA 1
ATOM 6432 C C . LEU B 1 322 ? -22.172 15.898 17.578 1 98.12 322 LEU B C 1
ATOM 6434 O O . LEU B 1 322 ? -22.547 16.484 16.562 1 98.12 322 LEU B O 1
ATOM 6438 N N . LYS B 1 323 ? -22.234 16.438 18.781 1 98.06 323 LYS B N 1
ATOM 6439 C CA . LYS B 1 323 ? -22.641 17.828 19.016 1 98.06 323 LYS B CA 1
ATOM 6440 C C . LYS B 1 323 ? -21.438 18.719 19.281 1 98.06 323 LYS B C 1
ATOM 6442 O O . LYS B 1 323 ? -20.547 18.359 20.062 1 98.06 323 LYS B O 1
ATOM 6447 N N . VAL B 1 324 ? -21.422 19.922 18.625 1 98.25 324 VAL B N 1
ATOM 6448 C CA . VAL B 1 324 ? -20.328 20.859 18.766 1 98.25 324 VAL B CA 1
ATOM 6449 C C . VAL B 1 324 ? -20.688 21.906 19.828 1 98.25 324 VAL B C 1
ATOM 6451 O O . VAL B 1 324 ? -21.812 22.391 19.875 1 98.25 324 VAL B O 1
ATOM 6454 N N . ASN B 1 325 ? -19.75 22.109 20.719 1 98.38 325 ASN B N 1
ATOM 6455 C CA . ASN B 1 325 ? -19.875 23.172 21.719 1 98.38 325 ASN B CA 1
ATOM 6456 C C . ASN B 1 325 ? -19.188 24.453 21.25 1 98.38 325 ASN B C 1
ATOM 6458 O O . ASN B 1 325 ? -18.078 24.75 21.656 1 98.38 325 ASN B O 1
ATOM 6462 N N . GLN B 1 326 ? -19.953 25.281 20.516 1 96.44 326 GLN B N 1
ATOM 6463 C CA . GLN B 1 326 ? -19.406 26.484 19.906 1 96.44 326 GLN B CA 1
ATOM 6464 C C . GLN B 1 326 ? -18.859 27.453 20.953 1 96.44 326 GLN B C 1
ATOM 6466 O O . GLN B 1 326 ? -17.75 27.969 20.812 1 96.44 326 GLN B O 1
ATOM 6471 N N . PRO B 1 327 ? -19.547 27.672 22.016 1 96.19 327 PRO B N 1
ATOM 6472 C CA . PRO B 1 327 ? -19.031 28.578 23.047 1 96.19 327 PRO B CA 1
ATOM 6473 C C . PRO B 1 327 ? -17.703 28.109 23.625 1 96.19 327 PRO B C 1
ATOM 6475 O O . PRO B 1 327 ? -16.797 28.922 23.844 1 96.19 327 PRO B O 1
ATOM 6478 N N . ALA B 1 328 ? -17.578 26.828 23.875 1 97.38 328 ALA B N 1
ATOM 6479 C CA . ALA B 1 328 ? -16.344 26.312 24.422 1 97.38 328 ALA B CA 1
ATOM 6480 C C . ALA B 1 328 ? -15.188 26.453 23.438 1 97.38 328 ALA B C 1
ATOM 6482 O O . ALA B 1 328 ? -14.07 26.797 23.812 1 97.38 328 ALA B O 1
ATOM 6483 N N . MET B 1 329 ? -15.508 26.203 22.188 1 96.06 329 MET B N 1
ATOM 6484 C CA . MET B 1 329 ? -14.492 26.328 21.141 1 96.06 329 MET B CA 1
ATOM 6485 C C . MET B 1 329 ? -14.047 27.766 21 1 96.06 329 MET B C 1
ATOM 6487 O O . MET B 1 329 ? -12.844 28.047 20.969 1 96.06 329 MET B O 1
ATOM 6491 N N . GLU B 1 330 ? -14.953 28.641 20.953 1 90.75 330 GLU B N 1
ATOM 6492 C CA . GLU B 1 330 ? -14.648 30.062 20.812 1 90.75 330 GLU B CA 1
ATOM 6493 C C . GLU B 1 330 ? -13.977 30.609 22.062 1 90.75 330 GLU B C 1
ATOM 6495 O O . GLU B 1 330 ? -13.094 31.469 21.969 1 90.75 330 GLU B O 1
ATOM 6500 N N . GLY B 1 331 ? -14.406 30.062 23.172 1 91.75 331 GLY B N 1
ATOM 6501 C CA . GLY B 1 331 ? -13.82 30.469 24.438 1 91.75 331 GLY B CA 1
ATOM 6502 C C . GLY B 1 331 ? -12.367 30.062 24.578 1 91.75 331 GLY B C 1
ATOM 6503 O O . GLY B 1 331 ? -11.625 30.656 25.359 1 91.75 331 GLY B O 1
ATOM 6504 N N . ALA B 1 332 ? -11.977 29.094 23.828 1 93.75 332 ALA B N 1
ATOM 6505 C CA . ALA B 1 332 ? -10.609 28.578 23.906 1 93.75 332 ALA B CA 1
ATOM 6506 C C . ALA B 1 332 ? -9.672 29.391 23.016 1 93.75 332 ALA B C 1
ATOM 6508 O O . ALA B 1 332 ? -8.445 29.234 23.094 1 93.75 332 ALA B O 1
ATOM 6509 N N . LEU B 1 333 ? -10.195 30.297 22.234 1 88.56 333 LEU B N 1
ATOM 6510 C CA . LEU B 1 333 ? -9.359 31.188 21.438 1 88.56 333 LEU B CA 1
ATOM 6511 C C . LEU B 1 333 ? -8.703 32.25 22.312 1 88.56 333 LEU B C 1
ATOM 6513 O O . LEU B 1 333 ? -9.305 32.719 23.297 1 88.56 333 LEU B O 1
ATOM 6517 N N . SER B 1 334 ? -7.445 32.438 22.047 1 81.38 334 SER B N 1
ATOM 6518 C CA . SER B 1 334 ? -6.727 33.469 22.797 1 81.38 334 SER B CA 1
ATOM 6519 C C . SER B 1 334 ? -5.988 34.438 21.859 1 81.38 334 SER B C 1
ATOM 6521 O O . SER B 1 334 ? -5.574 34.031 20.766 1 81.38 334 SER B O 1
ATOM 6523 N N . PRO B 1 335 ? -5.82 35.625 22.297 1 73.94 335 PRO B N 1
ATOM 6524 C CA . PRO B 1 335 ? -5.215 36.625 21.438 1 73.94 335 PRO B CA 1
ATOM 6525 C C . PRO B 1 335 ? -3.801 36.281 20.984 1 73.94 335 PRO B C 1
ATOM 6527 O O . PRO B 1 335 ? -3.365 36.688 19.906 1 73.94 335 PRO B O 1
ATOM 6530 N N . ASP B 1 336 ? -3.131 35.5 21.797 1 76.94 336 ASP B N 1
ATOM 6531 C CA . ASP B 1 336 ? -1.767 35.125 21.453 1 76.94 336 ASP B CA 1
ATOM 6532 C C . ASP B 1 336 ? -1.741 34.281 20.172 1 76.94 336 ASP B C 1
ATOM 6534 O O . ASP B 1 336 ? -0.713 34.188 19.5 1 76.94 336 ASP B O 1
ATOM 6538 N N . MET B 1 337 ? -2.871 33.688 19.828 1 82.94 337 MET B N 1
ATOM 6539 C CA . MET B 1 337 ? -2.963 32.875 18.625 1 82.94 337 MET B CA 1
ATOM 6540 C C . MET B 1 337 ? -2.914 33.75 17.375 1 82.94 337 MET B C 1
ATOM 6542 O O . MET B 1 337 ? -2.73 33.25 16.266 1 82.94 337 MET B O 1
ATOM 6546 N N . LEU B 1 338 ? -2.926 35.031 17.594 1 77.12 338 LEU B N 1
ATOM 6547 C CA . LEU B 1 338 ? -2.914 35.969 16.484 1 77.12 338 LEU B CA 1
ATOM 6548 C C . LEU B 1 338 ? -1.521 36.562 16.281 1 77.12 338 LEU B C 1
ATOM 6550 O O . LEU B 1 338 ? -1.341 37.5 15.469 1 77.12 338 LEU B O 1
ATOM 6554 N N . ALA B 1 339 ? -0.548 36.062 17.016 1 79.25 339 ALA B N 1
ATOM 6555 C CA . ALA B 1 339 ? 0.823 36.531 16.906 1 79.25 339 ALA B CA 1
ATOM 6556 C C . ALA B 1 339 ? 1.336 36.438 15.477 1 79.25 339 ALA B C 1
ATOM 6558 O O . ALA B 1 339 ? 2.033 37.344 15.008 1 79.25 339 ALA B O 1
ATOM 6559 N N . THR B 1 340 ? 1.021 35.344 14.852 1 79.44 340 THR B N 1
ATOM 6560 C CA . THR B 1 340 ? 1.44 35.188 13.469 1 79.44 340 THR B CA 1
ATOM 6561 C C . THR B 1 340 ? 0.779 36.219 12.57 1 79.44 340 THR B C 1
ATOM 6563 O O . THR B 1 340 ? 1.398 36.719 11.625 1 79.44 340 THR B O 1
ATOM 6566 N N . ASP B 1 341 ? -0.38 36.5 12.844 1 75.81 341 ASP B N 1
ATOM 6567 C CA . ASP B 1 341 ? -1.087 37.531 12.078 1 75.81 341 ASP B CA 1
ATOM 6568 C C . ASP B 1 341 ? -0.445 38.906 12.266 1 75.81 341 ASP B C 1
ATOM 6570 O O . ASP B 1 341 ? -0.393 39.719 11.328 1 75.81 341 ASP B O 1
ATOM 6574 N N . LEU B 1 342 ? 0.03 39.094 13.453 1 75.31 342 LEU B N 1
ATOM 6575 C CA . LEU B 1 342 ? 0.769 40.312 13.703 1 75.31 342 LEU B CA 1
ATOM 6576 C C . LEU B 1 342 ? 2.053 40.344 12.883 1 75.31 342 LEU B C 1
ATOM 6578 O O . LEU B 1 342 ? 2.387 41.375 12.297 1 75.31 342 LEU B O 1
ATOM 6582 N N . ALA B 1 343 ? 2.701 39.25 12.891 1 80.81 343 ALA B N 1
ATOM 6583 C CA . ALA B 1 343 ? 3.914 39.156 12.086 1 80.81 343 ALA B CA 1
ATOM 6584 C C . ALA B 1 343 ? 3.609 39.406 10.609 1 80.81 343 ALA B C 1
ATOM 6586 O O . ALA B 1 343 ? 4.344 40.125 9.93 1 80.81 343 ALA B O 1
ATOM 6587 N N . TYR B 1 344 ? 2.508 38.906 10.109 1 77 344 TYR B N 1
ATOM 6588 C CA . TYR B 1 344 ? 2.137 39.062 8.711 1 77 344 TYR B CA 1
ATOM 6589 C C . TYR B 1 344 ? 1.762 40.5 8.406 1 77 344 TYR B C 1
ATOM 6591 O O . TYR B 1 344 ? 2.035 41 7.316 1 77 344 TYR B O 1
ATOM 6599 N N . TYR B 1 345 ? 1.145 41.062 9.312 1 73.19 345 TYR B N 1
ATOM 6600 C CA . TYR B 1 345 ? 0.804 42.469 9.148 1 73.19 345 TYR B CA 1
ATOM 6601 C C . TYR B 1 345 ? 2.059 43.312 8.984 1 73.19 345 TYR B C 1
ATOM 6603 O O . TYR B 1 345 ? 2.123 44.188 8.102 1 73.19 345 TYR B O 1
ATOM 6611 N N . LEU B 1 346 ? 3.051 43.031 9.805 1 74.56 346 LEU B N 1
ATOM 6612 C CA . LEU B 1 346 ? 4.312 43.75 9.75 1 74.56 346 LEU B CA 1
ATOM 6613 C C . LEU B 1 346 ? 5.035 43.5 8.43 1 74.56 346 LEU B C 1
ATOM 6615 O O . LEU B 1 346 ? 5.664 44.375 7.871 1 74.56 346 LEU B O 1
ATOM 6619 N N . VAL B 1 347 ? 4.914 42.312 7.965 1 76.62 347 VAL B N 1
ATOM 6620 C CA . VAL B 1 347 ? 5.52 41.969 6.688 1 76.62 347 VAL B CA 1
ATOM 6621 C C . VAL B 1 347 ? 4.84 42.719 5.559 1 76.62 347 VAL B C 1
ATOM 6623 O O . VAL B 1 347 ? 5.508 43.219 4.645 1 76.62 347 VAL B O 1
ATOM 6626 N N . ARG B 1 348 ? 3.539 42.844 5.633 1 73.75 348 ARG B N 1
ATOM 6627 C CA . ARG B 1 348 ? 2.801 43.562 4.613 1 73.75 348 ARG B CA 1
ATOM 6628 C C . ARG B 1 348 ? 3.199 45.031 4.609 1 73.75 348 ARG B C 1
ATOM 6630 O O . ARG B 1 348 ? 3.123 45.719 3.576 1 73.75 348 ARG B O 1
ATOM 6637 N N . LYS B 1 349 ? 3.717 45.469 5.762 1 70.81 349 LYS B N 1
ATOM 6638 C CA . LYS B 1 349 ? 4.18 46.844 5.883 1 70.81 349 LYS B CA 1
ATOM 6639 C C . LYS B 1 349 ? 5.637 46.969 5.457 1 70.81 349 LYS B C 1
ATOM 6641 O O . LYS B 1 349 ? 6.23 48.031 5.57 1 70.81 349 LYS B O 1
ATOM 6646 N N . GLY B 1 350 ? 6.18 45.844 5.082 1 70.25 350 GLY B N 1
ATOM 6647 C CA . GLY B 1 350 ? 7.5 45.906 4.477 1 70.25 350 GLY B CA 1
ATOM 6648 C C . GLY B 1 350 ? 8.594 45.312 5.348 1 70.25 350 GLY B C 1
ATOM 6649 O O . GLY B 1 350 ? 9.75 45.25 4.941 1 70.25 350 GLY B O 1
ATOM 6650 N N . MET B 1 351 ? 8.289 44.844 6.516 1 72.38 351 MET B N 1
ATOM 6651 C CA . MET B 1 351 ? 9.273 44.25 7.414 1 72.38 351 MET B CA 1
ATOM 6652 C C . MET B 1 351 ? 9.617 42.844 6.98 1 72.38 351 MET B C 1
ATOM 6654 O O . MET B 1 351 ? 8.742 42.062 6.59 1 72.38 351 MET B O 1
ATOM 6658 N N . PRO B 1 352 ? 10.891 42.562 6.926 1 72.44 352 PRO B N 1
ATOM 6659 C CA . PRO B 1 352 ? 11.234 41.156 6.66 1 72.44 352 PRO B CA 1
ATOM 6660 C C . PRO B 1 352 ? 10.617 40.219 7.672 1 72.44 352 PRO B C 1
ATOM 6662 O O . PRO B 1 352 ? 10.516 40.531 8.859 1 72.44 352 PRO B O 1
ATOM 6665 N N . PHE B 1 353 ? 10.289 39.062 7.25 1 77.31 353 PHE B N 1
ATOM 6666 C CA . PHE B 1 353 ? 9.5 38.125 8.055 1 77.31 353 PHE B C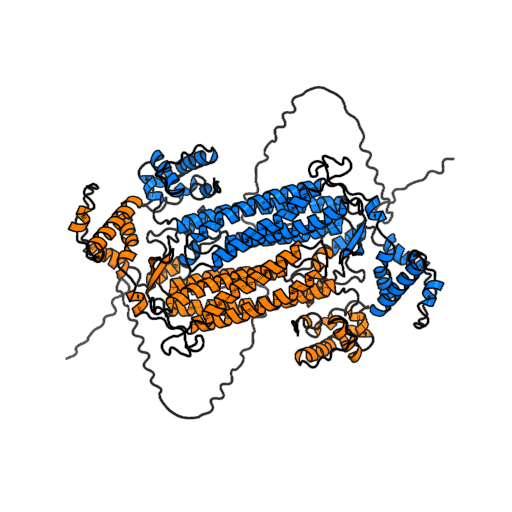A 1
ATOM 6667 C C . PHE B 1 353 ? 10.203 37.812 9.367 1 77.31 353 PHE B C 1
ATOM 6669 O O . PHE B 1 353 ? 9.57 37.781 10.43 1 77.31 353 PHE B O 1
ATOM 6676 N N . ARG B 1 354 ? 11.461 37.531 9.312 1 76.75 354 ARG B N 1
ATOM 6677 C CA . ARG B 1 354 ? 12.188 37.188 10.523 1 76.75 354 ARG B CA 1
ATOM 6678 C C . ARG B 1 354 ? 12.117 38.312 11.555 1 76.75 354 ARG B C 1
ATOM 6680 O O . ARG B 1 354 ? 11.992 38.031 12.758 1 76.75 354 ARG B O 1
ATOM 6687 N N . GLU B 1 355 ? 12.281 39.438 11.047 1 75.69 355 GLU B N 1
ATOM 6688 C CA . GLU B 1 355 ? 12.172 40.594 11.93 1 75.69 355 GLU B CA 1
ATOM 6689 C C . GLU B 1 355 ? 10.742 40.75 12.453 1 75.69 355 GLU B C 1
ATOM 6691 O O . GLU B 1 355 ? 10.539 41.031 13.641 1 75.69 355 GLU B O 1
ATOM 6696 N N . ALA B 1 356 ? 9.836 40.594 11.547 1 80.06 356 ALA B N 1
ATOM 6697 C CA . ALA B 1 356 ? 8.43 40.688 11.914 1 80.06 356 ALA B CA 1
ATOM 6698 C C . ALA B 1 356 ? 8.07 39.625 12.961 1 80.06 356 ALA B C 1
ATOM 6700 O O . ALA B 1 356 ? 7.352 39.906 13.922 1 80.06 356 ALA B O 1
ATOM 6701 N N . HIS B 1 357 ? 8.609 38.5 12.703 1 83.19 357 HIS B N 1
ATOM 6702 C CA . HIS B 1 357 ? 8.391 37.375 13.617 1 83.19 357 HIS B CA 1
ATOM 6703 C C . HIS B 1 357 ? 8.961 37.688 15 1 83.19 357 HIS B C 1
ATOM 6705 O O . HIS B 1 357 ? 8.305 37.438 16.016 1 83.19 357 HIS B O 1
ATOM 6711 N N . SER B 1 358 ? 10.117 38.219 14.984 1 80.38 358 SER B N 1
ATOM 6712 C CA . SER B 1 358 ? 10.766 38.562 16.25 1 80.38 358 SER B CA 1
ATOM 6713 C C . SER B 1 358 ? 9.977 39.656 16.969 1 80.38 358 SER B C 1
ATOM 6715 O O . SER B 1 358 ? 9.812 39.594 18.188 1 80.38 358 SER B O 1
ATOM 6717 N N . CYS B 1 359 ? 9.508 40.594 16.266 1 76.56 359 CYS B N 1
ATOM 6718 C CA . CYS B 1 359 ? 8.719 41.688 16.828 1 76.56 359 CYS B CA 1
ATOM 6719 C C . CYS B 1 359 ? 7.418 41.156 17.438 1 76.56 359 CYS B C 1
ATOM 6721 O O . CYS B 1 359 ? 7.023 41.562 18.531 1 76.56 359 CYS B O 1
ATOM 6723 N N . ALA B 1 360 ? 6.793 40.312 16.656 1 80.44 360 ALA B N 1
ATOM 6724 C CA . ALA B 1 360 ? 5.551 39.719 17.141 1 80.44 360 ALA B CA 1
ATOM 6725 C C . ALA B 1 360 ? 5.793 38.906 18.422 1 80.44 360 ALA B C 1
ATOM 6727 O O . ALA B 1 360 ? 4.984 38.969 19.344 1 80.44 360 ALA B O 1
ATOM 6728 N N . GLY B 1 361 ? 6.926 38.219 18.422 1 81.31 361 GLY B N 1
ATOM 6729 C CA . GLY B 1 361 ? 7.297 37.469 19.609 1 81.31 361 GLY B CA 1
ATOM 6730 C C . GLY B 1 361 ? 7.5 38.344 20.828 1 81.31 361 GLY B C 1
ATOM 6731 O O . GLY B 1 361 ? 7.078 38 21.922 1 81.31 361 GLY B O 1
ATOM 6732 N N . LYS B 1 362 ? 8.109 39.375 20.578 1 77.44 362 LYS B N 1
ATOM 6733 C CA . LYS B 1 362 ? 8.344 40.312 21.656 1 77.44 362 LYS B CA 1
ATOM 6734 C C . LYS B 1 362 ? 7.027 40.906 22.156 1 77.44 362 LYS B C 1
ATOM 6736 O O . LYS B 1 362 ? 6.852 41.125 23.359 1 77.44 362 LYS B O 1
ATOM 6741 N N . ALA B 1 363 ? 6.207 41.188 21.25 1 75.81 363 ALA B N 1
ATOM 6742 C CA . ALA B 1 363 ? 4.891 41.719 21.625 1 75.81 363 ALA B CA 1
ATOM 6743 C C . ALA B 1 363 ? 4.133 40.719 22.5 1 75.81 363 ALA B C 1
ATOM 6745 O O . ALA B 1 363 ? 3.502 41.094 23.484 1 75.81 363 ALA B O 1
ATOM 6746 N N . VAL B 1 364 ? 4.219 39.438 22.141 1 79.69 364 VAL B N 1
ATOM 6747 C CA . VAL B 1 364 ? 3.561 38.375 22.922 1 79.69 364 VAL B CA 1
ATOM 6748 C C . VAL B 1 364 ? 4.195 38.281 24.297 1 79.69 364 VAL B C 1
ATOM 6750 O O . VAL B 1 364 ? 3.49 38.125 25.297 1 79.69 364 VAL B O 1
ATOM 6753 N N . TYR B 1 365 ? 5.492 38.406 24.281 1 80.81 365 TYR B N 1
ATOM 6754 C CA . TYR B 1 365 ? 6.219 38.344 25.547 1 80.81 365 TYR B CA 1
ATOM 6755 C C . TYR B 1 365 ? 5.805 39.469 26.484 1 80.81 365 TYR B C 1
ATOM 6757 O O . TYR B 1 365 ? 5.602 39.281 27.672 1 80.81 365 TYR B O 1
ATOM 6765 N N . ILE B 1 366 ? 5.688 40.594 25.938 1 76.75 366 ILE B N 1
ATOM 6766 C CA . ILE B 1 366 ? 5.301 41.781 26.734 1 76.75 366 ILE B CA 1
ATOM 6767 C C . ILE B 1 366 ? 3.879 41.594 27.266 1 76.75 366 ILE B C 1
ATOM 6769 O O . ILE B 1 366 ? 3.604 41.875 28.422 1 76.75 366 ILE B O 1
ATOM 6773 N N . ALA B 1 367 ? 3.072 41.125 26.406 1 77.69 367 ALA B N 1
ATOM 6774 C CA . ALA B 1 367 ? 1.688 40.906 26.812 1 77.69 367 ALA B CA 1
ATOM 6775 C C . ALA B 1 367 ? 1.613 39.875 27.938 1 77.69 367 ALA B C 1
ATOM 6777 O O . ALA B 1 367 ? 0.871 40.031 28.906 1 77.69 367 ALA B O 1
ATOM 6778 N N . GLU B 1 368 ? 2.369 38.812 27.812 1 79.62 368 GLU B N 1
ATOM 6779 C CA . GLU B 1 368 ? 2.398 37.75 28.828 1 79.62 368 GLU B CA 1
ATOM 6780 C C . GLU B 1 368 ? 2.99 38.25 30.141 1 79.62 368 GLU B C 1
ATOM 6782 O O . GLU B 1 368 ? 2.5 37.906 31.219 1 79.62 368 GLU B O 1
ATOM 6787 N N . SER B 1 369 ? 4.047 39 29.969 1 81.25 369 SER B N 1
ATOM 6788 C CA . SER B 1 369 ? 4.719 39.5 31.156 1 81.25 369 SER B CA 1
ATOM 6789 C C . SER B 1 369 ? 3.812 40.469 31.938 1 81.25 369 SER B C 1
ATOM 6791 O O . SER B 1 369 ? 3.889 40.531 33.156 1 81.25 369 SER B O 1
ATOM 6793 N N . LYS B 1 370 ? 3.033 41.125 31.219 1 79.44 370 LYS B N 1
ATOM 6794 C CA . LYS B 1 370 ? 2.111 42.062 31.844 1 79.44 370 LYS B CA 1
ATOM 6795 C C . LYS B 1 370 ? 0.78 41.406 32.156 1 79.44 370 LYS B C 1
ATOM 6797 O O . LYS B 1 370 ? -0.12 42.031 32.719 1 79.44 370 LYS B O 1
ATOM 6802 N N . ASN B 1 371 ? 0.744 40.125 31.766 1 80.88 371 ASN B N 1
ATOM 6803 C CA . ASN B 1 371 ? -0.479 39.375 31.938 1 80.88 371 ASN B CA 1
ATOM 6804 C C . ASN B 1 371 ? -1.68 40.062 31.297 1 80.88 371 ASN B C 1
ATOM 6806 O O . ASN B 1 371 ? -2.721 40.219 31.938 1 80.88 371 ASN B O 1
ATOM 6810 N N . ILE B 1 372 ? -1.452 40.688 30.141 1 74.75 372 ILE B N 1
ATOM 6811 C CA . ILE B 1 372 ? -2.523 41.312 29.375 1 74.75 372 ILE B CA 1
ATOM 6812 C C . ILE B 1 372 ? -2.627 40.656 28 1 74.75 372 ILE B C 1
ATOM 6814 O O . ILE B 1 372 ? -1.717 39.906 27.578 1 74.75 372 ILE B O 1
ATOM 6818 N N . HIS B 1 373 ? -3.752 40.844 27.453 1 70.38 373 HIS B N 1
ATOM 6819 C CA . HIS B 1 373 ? -3.947 40.375 26.094 1 70.38 373 HIS B CA 1
ATOM 6820 C C . HIS B 1 373 ? -3.139 41.219 25.094 1 70.38 373 HIS B C 1
ATOM 6822 O O . HIS B 1 373 ? -2.973 42.406 25.281 1 70.38 373 HIS B O 1
ATOM 6828 N N . LEU B 1 374 ? -2.627 40.531 24.109 1 71.62 374 LEU B N 1
ATOM 6829 C CA . LEU B 1 374 ? -1.838 41.188 23.062 1 71.62 374 LEU B CA 1
ATOM 6830 C C . LEU B 1 374 ? -2.555 42.406 22.5 1 71.62 374 LEU B C 1
ATOM 6832 O O . LEU B 1 374 ? -1.916 43.406 22.172 1 71.62 374 LEU B O 1
ATOM 6836 N N . SER B 1 375 ? -3.916 42.344 22.531 1 63.84 375 SER B N 1
ATOM 6837 C CA . SER B 1 375 ? -4.719 43.438 21.969 1 63.84 375 SER B CA 1
ATOM 6838 C C . SER B 1 375 ? -4.711 44.656 22.859 1 63.84 375 SER B C 1
ATOM 6840 O O . SER B 1 375 ? -5.066 45.75 22.422 1 63.84 375 SER B O 1
ATOM 6842 N N . LYS B 1 376 ? -4.207 44.469 24.047 1 66.62 376 LYS B N 1
ATOM 6843 C CA . LYS B 1 376 ? -4.234 45.562 25.016 1 66.62 376 LYS B CA 1
ATOM 6844 C C . LYS B 1 376 ? -2.875 46.25 25.109 1 66.62 376 LYS B C 1
ATOM 6846 O O . LYS B 1 376 ? -2.707 47.188 25.891 1 66.62 376 LYS B O 1
ATOM 6851 N N . LEU B 1 377 ? -2.004 45.688 24.297 1 69.69 377 LEU B N 1
ATOM 6852 C CA . LEU B 1 377 ? -0.695 46.344 24.297 1 69.69 377 LEU B CA 1
ATOM 6853 C C . LEU B 1 377 ? -0.785 47.75 23.766 1 69.69 377 LEU B C 1
ATOM 6855 O O . LEU B 1 377 ? -1.514 48 22.797 1 69.69 377 LEU B O 1
ATOM 6859 N N . THR B 1 378 ? -0.225 48.656 24.469 1 61.12 378 THR B N 1
ATOM 6860 C CA . THR B 1 378 ? -0.227 50.062 24.062 1 61.12 378 THR B CA 1
ATOM 6861 C C . THR B 1 378 ? 0.952 50.375 23.141 1 61.12 378 THR B C 1
ATOM 6863 O O . THR B 1 378 ? 1.868 49.562 23.016 1 61.12 378 THR B O 1
ATOM 6866 N N . VAL B 1 379 ? 0.854 51.469 22.484 1 60.12 379 VAL B N 1
ATOM 6867 C CA . VAL B 1 379 ? 1.942 51.938 21.625 1 60.12 379 VAL B CA 1
ATOM 6868 C C . VAL B 1 379 ? 3.225 52.062 22.453 1 60.12 379 VAL B C 1
ATOM 6870 O O . VAL B 1 379 ? 4.316 51.75 21.953 1 60.12 379 VAL B O 1
ATOM 6873 N N . GLU B 1 380 ? 3.049 52.469 23.609 1 62.78 380 GLU B N 1
ATOM 6874 C CA . GLU B 1 380 ? 4.195 52.625 24.5 1 62.78 380 GLU B CA 1
ATOM 6875 C C . GLU B 1 380 ? 4.855 51.281 24.781 1 62.78 380 GLU B C 1
ATOM 6877 O O . GLU B 1 380 ? 6.082 51.188 24.828 1 62.78 380 GLU B O 1
ATOM 6882 N N . ASP B 1 381 ? 4.078 50.344 24.906 1 65 381 ASP B N 1
ATOM 6883 C CA . ASP B 1 381 ? 4.59 49 25.141 1 65 381 ASP B CA 1
ATOM 6884 C C . ASP B 1 381 ? 5.41 48.531 23.938 1 65 381 ASP B C 1
ATOM 6886 O O . ASP B 1 381 ? 6.438 47.875 24.109 1 65 381 ASP B O 1
ATOM 6890 N N . LEU B 1 382 ? 4.922 48.906 22.828 1 62.59 382 LEU B N 1
ATOM 6891 C CA . LEU B 1 382 ? 5.52 48.406 21.578 1 62.59 382 LEU B CA 1
ATOM 6892 C C . LEU B 1 382 ? 6.766 49.219 21.234 1 62.59 382 LEU B C 1
ATOM 6894 O O . LEU B 1 382 ? 7.656 48.719 20.547 1 62.59 382 LEU B O 1
ATOM 6898 N N . GLN B 1 383 ? 6.734 50.406 21.719 1 54.69 383 GLN B N 1
ATOM 6899 C CA . GLN B 1 383 ? 7.914 51.219 21.5 1 54.69 383 GLN B CA 1
ATOM 6900 C C . GLN B 1 383 ? 9.117 50.688 22.266 1 54.69 383 GLN B C 1
ATOM 6902 O O . GLN B 1 383 ? 10.266 50.875 21.859 1 54.69 383 GLN B O 1
ATOM 6907 N N . THR B 1 384 ? 8.938 50.156 23.391 1 51.59 384 THR B N 1
ATOM 6908 C CA . THR B 1 384 ? 10.031 49.562 24.172 1 51.59 384 THR B CA 1
ATOM 6909 C C . THR B 1 384 ? 10.68 48.406 23.406 1 51.59 384 THR B C 1
ATOM 6911 O O . THR B 1 384 ? 11.828 48.062 23.672 1 51.59 384 THR B O 1
ATOM 6914 N N . VAL B 1 385 ? 9.977 47.812 22.688 1 49.88 385 VAL B N 1
ATOM 6915 C CA . VAL B 1 385 ? 10.5 46.688 21.906 1 49.88 385 VAL B CA 1
ATOM 6916 C C . VAL B 1 385 ? 11.422 47.219 20.812 1 49.88 385 VAL B C 1
ATOM 6918 O O . VAL B 1 385 ? 12.367 46.562 20.406 1 49.88 385 VAL B O 1
ATOM 6921 N N . ARG B 1 386 ? 11.133 48.469 20.203 1 45.75 386 ARG B N 1
ATOM 6922 C CA . ARG B 1 386 ? 11.883 49.062 19.094 1 45.75 386 ARG B CA 1
ATOM 6923 C C . ARG B 1 386 ? 13.07 49.875 19.578 1 45.75 386 ARG B C 1
ATOM 6925 O O . ARG B 1 386 ? 13.133 51.094 19.344 1 45.75 386 ARG B O 1
ATOM 6932 N N . SER B 1 387 ? 13.641 49.969 20.656 1 38.84 387 SER B N 1
ATOM 6933 C CA . SER B 1 387 ? 14.781 50.875 20.578 1 38.84 387 SER B CA 1
ATOM 6934 C C . SER B 1 387 ? 15.578 50.656 19.297 1 38.84 387 SER B C 1
ATOM 6936 O O . SER B 1 387 ? 16.219 51.594 18.797 1 38.84 387 SER B O 1
ATOM 6938 N N . ALA B 1 388 ? 16.016 49.594 18.938 1 33.28 388 ALA B N 1
ATOM 6939 C CA . ALA B 1 388 ? 16.938 49.5 17.812 1 33.28 388 ALA B CA 1
ATOM 6940 C C . ALA B 1 388 ? 16.25 49.844 16.5 1 33.28 388 ALA B C 1
ATOM 6942 O O . ALA B 1 388 ? 16.922 50.062 15.492 1 33.28 388 ALA B O 1
ATOM 6943 N N . VAL B 1 389 ? 15.078 49.375 16.109 1 34.44 389 VAL B N 1
ATOM 6944 C CA . VAL B 1 389 ? 14.602 49.688 14.766 1 34.44 389 VAL B CA 1
ATOM 6945 C C . VAL B 1 389 ? 14.008 51.094 14.742 1 34.44 389 VAL B C 1
ATOM 6947 O O . VAL B 1 389 ? 13.016 51.375 15.414 1 34.44 389 VAL B O 1
ATOM 6950 N N . THR B 1 390 ? 14.734 52.219 14.734 1 32.06 390 THR B N 1
ATOM 6951 C CA . THR B 1 390 ? 14.383 53.594 14.469 1 32.06 390 THR B CA 1
ATOM 6952 C C . THR B 1 390 ? 13.32 53.688 13.375 1 32.06 390 THR B C 1
ATOM 6954 O O . THR B 1 390 ? 13.109 54.75 12.789 1 32.06 390 THR B O 1
ATOM 6957 N N . PHE B 1 391 ? 12.875 52.688 12.719 1 31.39 391 PHE B N 1
ATOM 6958 C CA . PHE B 1 391 ? 12.008 53 11.586 1 31.39 391 PHE B CA 1
ATOM 6959 C C . PHE B 1 391 ? 10.789 53.781 12.039 1 31.39 391 PHE B C 1
ATOM 6961 O O . PHE B 1 391 ? 10.289 53.594 13.148 1 31.39 391 PHE B O 1
ATOM 6968 N N . LYS B 1 392 ? 10.609 55.125 11.609 1 29.02 392 LYS B N 1
ATOM 6969 C CA . LYS B 1 392 ? 9.453 56 11.594 1 29.02 392 LYS B CA 1
ATOM 6970 C C . LYS B 1 392 ? 8.148 55.219 11.477 1 29.02 392 LYS B C 1
ATOM 6972 O O . LYS B 1 392 ? 7.746 54.812 10.375 1 29.02 392 LYS B O 1
ATOM 6977 N N . ILE B 1 393 ? 7.852 54.344 12.219 1 31.73 393 ILE B N 1
ATOM 6978 C CA . ILE B 1 393 ? 6.496 53.812 12.375 1 31.73 393 ILE B CA 1
ATOM 6979 C C . ILE B 1 393 ? 5.551 54.969 12.734 1 31.73 393 ILE B C 1
ATOM 6981 O O . ILE B 1 393 ? 5.582 55.469 13.859 1 31.73 393 ILE B O 1
ATOM 6985 N N . LYS B 1 394 ? 5.41 56.125 12.07 1 27.08 394 LYS B N 1
ATOM 6986 C CA . LYS B 1 394 ? 4.25 56.969 12.281 1 27.08 394 LYS B CA 1
ATOM 6987 C C . LYS B 1 394 ? 3.061 56.188 12.805 1 27.08 394 LYS B C 1
ATOM 6989 O O . LYS B 1 394 ? 3.025 54.969 12.688 1 27.08 394 LYS B O 1
ATOM 6994 N N . TYR B 1 395 ? 1.746 57.062 13.156 1 24.97 395 TYR B N 1
ATOM 6995 C CA . TYR B 1 395 ? 0.449 56.812 13.773 1 24.97 395 TYR B CA 1
ATOM 6996 C C . TYR B 1 395 ? -0.198 55.562 13.211 1 24.97 395 TYR B C 1
ATOM 6998 O O . TYR B 1 395 ? -1.101 55.625 12.375 1 24.97 395 TYR B O 1
ATOM 7006 N N . ILE B 1 396 ? 0.4 54.781 12.602 1 29.27 396 ILE B N 1
ATOM 7007 C CA . ILE B 1 396 ? -0.579 53.75 12.336 1 29.27 396 ILE B CA 1
ATOM 7008 C C . ILE B 1 396 ? -1.098 53.188 13.656 1 29.27 396 ILE B C 1
ATOM 7010 O O . ILE B 1 396 ? -0.338 52.594 14.43 1 29.27 396 ILE B O 1
ATOM 7014 N N . THR B 1 397 ? -1.976 54.031 14.383 1 25.7 397 THR B N 1
ATOM 7015 C CA . THR B 1 397 ? -2.781 53.656 15.539 1 25.7 397 THR B CA 1
ATOM 7016 C C . THR B 1 397 ? -3.029 52.125 15.547 1 25.7 397 THR B C 1
ATOM 7018 O O . THR B 1 397 ? -3.221 51.531 14.484 1 25.7 397 THR B O 1
ATOM 7021 N N . LEU B 1 398 ? -2.568 51.562 16.547 1 27.67 398 LEU B N 1
ATOM 7022 C CA . LEU B 1 398 ? -2.936 50.219 17 1 27.67 398 LEU B CA 1
ATOM 7023 C C . LEU B 1 398 ? -4.359 49.875 16.594 1 27.67 398 LEU B C 1
ATOM 7025 O O . LEU B 1 398 ? -4.711 48.688 16.469 1 27.67 398 LEU B O 1
ATOM 7029 N N . TYR B 1 399 ? -5.25 50.969 16.656 1 25.69 399 TYR B N 1
ATOM 7030 C CA . TYR B 1 399 ? -6.652 50.875 16.266 1 25.69 399 TYR B CA 1
ATOM 7031 C C . TYR B 1 399 ? -6.785 50.531 14.781 1 25.69 399 TYR B C 1
ATOM 7033 O O . TYR B 1 399 ? -7.695 49.781 14.391 1 25.69 399 TYR B O 1
ATOM 7041 N N . GLU B 1 400 ? -5.961 51.188 13.969 1 29.41 400 GLU B N 1
ATOM 7042 C CA . GLU B 1 400 ? -6.055 50.812 12.555 1 29.41 400 GLU B CA 1
ATOM 7043 C C . GLU B 1 400 ? -5.465 49.438 12.32 1 29.41 400 GLU B C 1
ATOM 7045 O O . GLU B 1 400 ? -5.762 48.812 11.305 1 29.41 400 GLU B O 1
ATOM 7050 N N . MET B 1 401 ? -4.609 49.125 13.062 1 30.34 401 MET B N 1
ATOM 7051 C CA . MET B 1 401 ? -4.031 47.781 13.047 1 30.34 401 MET B CA 1
ATOM 7052 C C . MET B 1 401 ? -5.07 46.719 13.43 1 30.34 401 MET B C 1
ATOM 7054 O O . MET B 1 401 ? -5.062 45.625 12.898 1 30.34 401 MET B O 1
ATOM 7058 N N . PHE B 1 402 ? -5.766 47.062 14.531 1 30.31 402 PHE B N 1
ATOM 7059 C CA . PHE B 1 402 ? -6.949 46.281 14.898 1 30.31 402 PHE B CA 1
ATOM 7060 C C . PHE B 1 402 ? -8.016 46.375 13.812 1 30.31 402 PHE B C 1
ATOM 7062 O O . PHE B 1 402 ? -8.805 45.438 13.633 1 30.31 402 PHE B O 1
ATOM 7069 N N . LEU B 1 403 ? -8.242 47.594 13.273 1 27.47 403 LEU B N 1
ATOM 7070 C CA . LEU B 1 403 ? -9.211 47.781 12.203 1 27.47 403 LEU B CA 1
ATOM 7071 C C . LEU B 1 403 ? -8.781 47.031 10.945 1 27.47 403 LEU B C 1
ATOM 7073 O O . LEU B 1 403 ? -9.625 46.469 10.234 1 27.47 403 LEU B O 1
ATOM 7077 N N . ASP B 1 404 ? -7.551 47.188 10.539 1 28.94 404 ASP B N 1
ATOM 7078 C CA . ASP B 1 404 ? -7.133 46.406 9.375 1 28.94 404 ASP B CA 1
ATOM 7079 C C . ASP B 1 404 ? -6.969 44.938 9.727 1 28.94 404 ASP B C 1
ATOM 7081 O O . ASP B 1 404 ? -7.219 44.062 8.891 1 28.94 404 ASP B O 1
ATOM 7085 N N . VAL B 1 405 ? -6.531 44.688 10.812 1 29.33 405 VAL B N 1
ATOM 7086 C CA . VAL B 1 405 ? -6.656 43.344 11.297 1 29.33 405 VAL B CA 1
ATOM 7087 C C . VAL B 1 405 ? -8.133 43 11.531 1 29.33 405 VAL B C 1
ATOM 7089 O O . VAL B 1 405 ? -8.57 41.875 11.258 1 29.33 405 VAL B O 1
ATOM 7092 N N . ILE B 1 406 ? -8.961 43.938 12.078 1 28.92 406 ILE B N 1
ATOM 7093 C CA . ILE B 1 406 ? -10.422 43.875 12.133 1 28.92 406 ILE B CA 1
ATOM 7094 C C . ILE B 1 406 ? -11 44 10.734 1 28.92 406 ILE B C 1
ATOM 7096 O O . ILE B 1 406 ? -11.969 43.312 10.383 1 28.92 406 ILE B O 1
ATOM 7100 N N . VAL B 1 407 ? -10.617 45.031 9.867 1 27.44 407 VAL B N 1
ATOM 7101 C CA . VAL B 1 407 ? -11.055 45.031 8.469 1 27.44 407 VAL B CA 1
ATOM 7102 C C . VAL B 1 407 ? -10.602 43.75 7.77 1 27.44 407 VAL B C 1
ATOM 7104 O O . VAL B 1 407 ? -11.336 43.219 6.945 1 27.44 407 VAL B O 1
ATOM 7107 N N . PHE B 1 408 ? -9.406 43.344 7.91 1 28.22 408 PHE B N 1
ATOM 7108 C CA . PHE B 1 408 ? -9.125 42 7.434 1 28.22 408 PHE B CA 1
ATOM 7109 C C . PHE B 1 408 ? -9.914 40.969 8.227 1 28.22 408 PHE B C 1
ATOM 7111 O O . PHE B 1 408 ? -10.227 39.906 7.715 1 28.22 408 PHE B O 1
ATOM 7118 N N . PHE B 1 409 ? -10.133 41.062 9.492 1 26.72 409 PHE B N 1
ATOM 7119 C CA . PHE B 1 409 ? -11.211 40.344 10.148 1 26.72 409 PHE B CA 1
ATOM 7120 C C . PHE B 1 409 ? -12.57 40.875 9.695 1 26.72 409 PHE B C 1
ATOM 7122 O O . PHE B 1 409 ? -13.523 40.094 9.547 1 26.72 409 PHE B O 1
ATOM 7129 N N . PHE B 1 410 ? -12.961 42.156 9.883 1 26.45 410 PHE B N 1
ATOM 7130 C CA . PHE B 1 410 ? -14.289 42.688 9.625 1 26.45 410 PHE B CA 1
ATOM 7131 C C . PHE B 1 410 ? -14.516 42.875 8.125 1 26.45 410 PHE B C 1
ATOM 7133 O O . PHE B 1 410 ? -15.648 42.75 7.645 1 26.45 410 PHE B O 1
ATOM 7140 N N . PHE B 1 411 ? -13.867 43.75 7.418 1 26.59 411 PHE B N 1
ATOM 7141 C CA . PHE B 1 411 ? -14.336 44 6.066 1 26.59 411 PHE B CA 1
ATOM 7142 C C . PHE B 1 411 ? -14.078 42.812 5.152 1 26.59 411 PHE B C 1
ATOM 7144 O O . PHE B 1 411 ? -14.688 42.688 4.09 1 26.59 411 PHE B O 1
ATOM 7151 N N . TYR B 1 412 ? -12.859 42.406 4.957 1 26.19 412 TYR B N 1
ATOM 7152 C CA . TYR B 1 412 ? -12.953 41.469 3.848 1 26.19 412 TYR B CA 1
ATOM 7153 C C . TYR B 1 412 ? -13.797 40.25 4.234 1 26.19 412 TYR B C 1
ATOM 7155 O O . TYR B 1 412 ? -14.852 40 3.635 1 26.19 412 TYR B O 1
ATOM 7163 N N . GLU B 1 413 ? -13.297 38.875 4.172 1 26.67 413 GLU B N 1
ATOM 7164 C CA . GLU B 1 413 ? -14.281 37.812 4.074 1 26.67 413 GLU B CA 1
ATOM 7165 C C . GLU B 1 413 ? -15.031 37.625 5.391 1 26.67 413 GLU B C 1
ATOM 7167 O O . GLU B 1 413 ? -14.453 37.781 6.469 1 26.67 413 GLU B O 1
ATOM 7172 N N . SER B 1 414 ? -16.297 38.094 5.676 1 24.45 414 SER B N 1
ATOM 7173 C CA . SER B 1 414 ? -17.188 37.188 6.348 1 24.45 414 SER B CA 1
ATOM 7174 C C . SER B 1 414 ? -16.578 35.781 6.438 1 24.45 414 SER B C 1
ATOM 7176 O O . SER B 1 414 ? -15.922 35.312 5.496 1 24.45 414 SER B O 1
ATOM 7178 N N . PRO B 1 415 ? -16.312 35.344 7.656 1 27.41 415 PRO B N 1
ATOM 7179 C CA . PRO B 1 415 ? -15.906 33.938 7.633 1 27.41 415 PRO B CA 1
ATOM 7180 C C . PRO B 1 415 ? -16.391 33.219 6.387 1 27.41 415 PRO B C 1
ATOM 7182 O O . PRO B 1 415 ? -15.859 32.156 6.043 1 27.41 415 PRO B O 1
ATOM 7185 N N . ALA B 1 416 ? -17.469 33.688 5.73 1 27.2 416 ALA B N 1
ATOM 7186 C CA . ALA B 1 416 ? -18.031 33.188 4.477 1 27.2 416 ALA B CA 1
ATOM 7187 C C . ALA B 1 416 ? -17.109 33.531 3.299 1 27.2 416 ALA B C 1
ATOM 7189 O O . ALA B 1 416 ? -16.969 32.719 2.375 1 27.2 416 ALA B O 1
ATOM 7190 N N . LEU B 1 417 ? -16.5 34.688 3.234 1 27.3 417 LEU B N 1
ATOM 7191 C CA . LEU B 1 417 ? -15.664 34.969 2.064 1 27.3 417 LEU B CA 1
ATOM 7192 C C . LEU B 1 417 ? -14.289 34.312 2.219 1 27.3 417 LEU B C 1
ATOM 7194 O O . LEU B 1 417 ? -13.703 33.844 1.239 1 27.3 417 LEU B O 1
ATOM 7198 N N . CYS B 1 418 ? -13.727 34.344 3.293 1 27.61 418 CYS B N 1
ATOM 7199 C CA . CYS B 1 418 ? -12.555 33.531 3.51 1 27.61 418 CYS B CA 1
ATOM 7200 C C . CYS B 1 418 ? -12.883 32.062 3.293 1 27.61 418 CYS B C 1
ATOM 7202 O O . CYS B 1 418 ? -12.047 31.297 2.799 1 27.61 418 CYS B O 1
ATOM 7204 N N . LEU B 1 419 ? -14.047 31.656 3.658 1 27.95 419 LEU B N 1
ATOM 7205 C CA . LEU B 1 419 ? -14.586 30.391 3.188 1 27.95 419 LEU B CA 1
ATOM 7206 C C . LEU B 1 419 ? -14.758 30.391 1.674 1 27.95 419 LEU B C 1
ATOM 7208 O O . LEU B 1 419 ? -14.508 29.391 1.007 1 27.95 419 LEU B O 1
ATOM 7212 N N . THR B 1 420 ? -15.117 31.578 1.069 1 28.64 420 THR B N 1
ATOM 7213 C CA . THR B 1 420 ? -15.203 31.641 -0.386 1 28.64 420 THR B CA 1
ATOM 7214 C C . THR B 1 420 ? -13.812 31.672 -1.009 1 28.64 420 THR B C 1
ATOM 7216 O O . THR B 1 420 ? -13.555 31 -2.01 1 28.64 420 THR B O 1
ATOM 7219 N N . ARG B 1 421 ? -12.906 32.531 -0.591 1 29.31 421 ARG B N 1
ATOM 7220 C CA . ARG B 1 421 ? -11.57 32.469 -1.174 1 29.31 421 ARG B CA 1
ATOM 7221 C C . ARG B 1 421 ? -10.836 31.203 -0.761 1 29.31 421 ARG B C 1
ATOM 7223 O O . ARG B 1 421 ? -10.102 30.625 -1.559 1 29.31 421 ARG B O 1
ATOM 7230 N N . MET B 1 422 ? -10.859 30.906 0.417 1 28.45 422 MET B N 1
ATOM 7231 C CA . MET B 1 422 ? -10.43 29.562 0.811 1 28.45 422 MET B CA 1
ATOM 7232 C C . MET B 1 422 ? -11.258 28.5 0.109 1 28.45 422 MET B C 1
ATOM 7234 O O . MET B 1 422 ? -10.742 27.438 -0.251 1 28.45 422 MET B O 1
ATOM 7238 N N . PHE B 1 423 ? -12.539 28.719 -0.055 1 28.86 423 PHE B N 1
ATOM 7239 C CA . PHE B 1 423 ? -13.305 27.938 -1.019 1 28.86 423 PHE B CA 1
ATOM 7240 C C . PHE B 1 423 ? -12.758 28.125 -2.428 1 28.86 423 PHE B C 1
ATOM 7242 O O . PHE B 1 423 ? -12.758 27.188 -3.232 1 28.86 423 PHE B O 1
ATOM 7249 N N . LEU B 1 424 ? -12.406 29.312 -2.871 1 28.75 424 LEU B N 1
ATOM 7250 C CA . LEU B 1 424 ? -11.812 29.438 -4.195 1 28.75 424 LEU B CA 1
ATOM 7251 C C . LEU B 1 424 ? -10.406 28.844 -4.223 1 28.75 424 LEU B C 1
ATOM 7253 O O . LEU B 1 424 ? -10 28.25 -5.223 1 28.75 424 LEU B O 1
ATOM 7257 N N . GLN B 1 425 ? -9.516 29.328 -3.352 1 28.97 425 GLN B N 1
ATOM 7258 C CA . GLN B 1 425 ? -8.242 28.625 -3.367 1 28.97 425 GLN B CA 1
ATOM 7259 C C . GLN B 1 425 ? -8.367 27.25 -2.711 1 28.97 425 GLN B C 1
ATOM 7261 O O . GLN B 1 425 ? -7.66 26.312 -3.082 1 28.97 425 GLN B O 1
ATOM 7266 N N . CYS B 1 426 ? -8.969 27.141 -1.578 1 27.92 426 CYS B N 1
ATOM 7267 C CA . CYS B 1 426 ? -9.461 25.828 -1.183 1 27.92 426 CYS B CA 1
ATOM 7268 C C . CYS B 1 426 ? -10.703 25.438 -1.972 1 27.92 426 CYS B C 1
ATOM 7270 O O . CYS B 1 426 ? -11.438 26.312 -2.443 1 27.92 426 CYS B O 1
ATOM 7272 N N . GLY B 1 427 ? -10.781 24.406 -2.809 1 27.09 427 GLY B N 1
ATOM 7273 C CA . GLY B 1 427 ? -11.734 23.844 -3.754 1 27.09 427 GLY B CA 1
ATOM 7274 C C . GLY B 1 427 ? -13.172 24.203 -3.424 1 27.09 427 GLY B C 1
ATOM 7275 O O . GLY B 1 427 ? -14.102 23.672 -4.043 1 27.09 427 GLY B O 1
ATOM 7276 N N . THR B 1 428 ? -13.453 24.859 -2.352 1 24.75 428 THR B N 1
ATOM 7277 C CA . THR B 1 428 ? -14.906 25 -2.244 1 24.75 428 THR B CA 1
ATOM 7278 C C . THR B 1 428 ? -15.383 26.281 -2.914 1 24.75 428 THR B C 1
ATOM 7280 O O . THR B 1 428 ? -16.484 26.766 -2.625 1 24.75 428 THR B O 1
ATOM 7283 N N . THR B 1 429 ? -14.891 26.781 -3.961 1 25.61 429 THR B N 1
ATOM 7284 C CA . THR B 1 429 ? -15.609 27.891 -4.59 1 25.61 429 THR B CA 1
ATOM 7285 C C . THR B 1 429 ? -17.078 27.531 -4.805 1 25.61 429 THR B C 1
ATOM 7287 O O . THR B 1 429 ? -17.391 26.406 -5.176 1 25.61 429 THR B O 1
ATOM 7290 N N . PRO B 1 430 ? -18.047 28.375 -4.445 1 25.31 430 PRO B N 1
ATOM 7291 C CA . PRO B 1 430 ? -19.422 28.109 -4.859 1 25.31 430 PRO B CA 1
ATOM 7292 C C . PRO B 1 430 ? -19.547 27.859 -6.359 1 25.31 430 PRO B C 1
ATOM 7294 O O . PRO B 1 430 ? -20.5 27.219 -6.801 1 25.31 430 PRO B O 1
ATOM 7297 N N . LYS B 1 431 ? -18.875 28.688 -7.129 1 26.8 431 LYS B N 1
ATOM 7298 C CA . LYS B 1 431 ? -19.156 28.516 -8.547 1 26.8 431 LYS B CA 1
ATOM 7299 C C . LYS B 1 431 ? -18.703 27.156 -9.047 1 26.8 431 LYS B C 1
ATOM 7301 O O . LYS B 1 431 ? -18.906 26.797 -10.211 1 26.8 431 LYS B O 1
ATOM 7306 N N . ALA B 1 432 ? -17.719 26.594 -8.422 1 25.81 432 ALA B N 1
ATOM 7307 C CA . ALA B 1 432 ? -17.328 25.312 -9 1 25.81 432 ALA B CA 1
ATOM 7308 C C . ALA B 1 432 ? -18.453 24.281 -8.906 1 25.81 432 ALA B C 1
ATOM 7310 O O . ALA B 1 432 ? -18.25 23.109 -9.242 1 25.81 432 ALA B O 1
ATOM 7311 N N . LEU B 1 433 ? -19.641 24.625 -8.367 1 23.28 433 LEU B N 1
ATOM 7312 C CA . LEU B 1 433 ? -20.766 23.734 -8.578 1 23.28 433 LEU B CA 1
ATOM 7313 C C . LEU B 1 433 ? -21.125 23.656 -10.055 1 23.28 433 LEU B C 1
ATOM 7315 O O . LEU B 1 433 ? -21.547 22.594 -10.539 1 23.28 433 LEU B O 1
ATOM 7319 N N . ASN B 1 434 ? -21.297 24.75 -10.734 1 22.7 434 ASN B N 1
ATOM 7320 C CA . ASN B 1 434 ? -22.016 24.625 -11.992 1 22.7 434 ASN B CA 1
ATOM 7321 C C . ASN B 1 434 ? -21.125 24.078 -13.109 1 22.7 4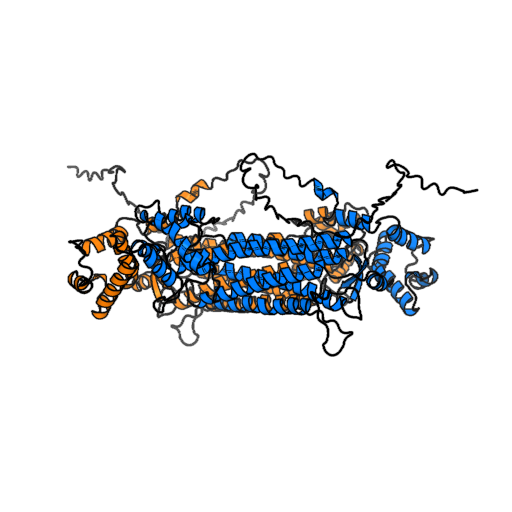34 ASN B C 1
ATOM 7323 O O . ASN B 1 434 ? -21.594 23.828 -14.219 1 22.7 434 ASN B O 1
ATOM 7327 N N . SER B 1 435 ? -19.922 24.469 -13.086 1 21.88 435 SER B N 1
ATOM 7328 C CA . SER B 1 435 ? -19.344 24.188 -14.391 1 21.88 435 SER B CA 1
ATOM 7329 C C . SER B 1 435 ? -19.031 22.703 -14.562 1 21.88 435 SER B C 1
ATOM 7331 O O . SER B 1 435 ? -18.344 22.312 -15.508 1 21.88 435 SER B O 1
ATOM 7333 N N . THR B 1 436 ? -19.312 21.906 -13.586 1 21.41 436 THR B N 1
ATOM 7334 C CA . THR B 1 436 ? -18.984 20.547 -13.984 1 21.41 436 THR B CA 1
ATOM 7335 C C . THR B 1 436 ? -19.812 20.109 -15.195 1 21.41 436 THR B C 1
ATOM 7337 O O . THR B 1 436 ? -20.703 19.281 -15.078 1 21.41 436 THR B O 1
ATOM 7340 N N . ALA B 1 437 ? -20.141 21.141 -15.984 1 20.67 437 ALA B N 1
ATOM 7341 C CA . ALA B 1 437 ? -20.844 20.484 -17.094 1 20.67 437 ALA B CA 1
ATOM 7342 C C . ALA B 1 437 ? -19.984 19.406 -17.734 1 20.67 437 ALA B C 1
ATOM 7344 O O . ALA B 1 437 ? -18.766 19.562 -17.844 1 20.67 437 ALA B O 1
ATOM 7345 N N . PRO B 1 438 ? -20.531 18.203 -17.734 1 21.16 438 PRO B N 1
ATOM 7346 C CA . PRO B 1 438 ? -19.969 17.031 -18.406 1 21.16 438 PRO B CA 1
ATOM 7347 C C . PRO B 1 438 ? -19.531 17.328 -19.844 1 21.16 438 PRO B C 1
ATOM 7349 O O . PRO B 1 438 ? -20.203 18.062 -20.562 1 21.16 438 PRO B O 1
ATOM 7352 N N . PRO B 1 439 ? -18.312 17.797 -19.969 1 20.44 439 PRO B N 1
ATOM 7353 C CA . PRO B 1 439 ? -18.078 17.766 -21.406 1 20.44 439 PRO B CA 1
ATOM 7354 C C . PRO B 1 439 ? -18.578 16.484 -22.062 1 20.44 439 PRO B C 1
ATOM 7356 O O . PRO B 1 439 ? -18.172 15.383 -21.688 1 20.44 439 PRO B O 1
ATOM 7359 N N . VAL B 1 440 ? -19.922 16.406 -22.328 1 21.31 440 VAL B N 1
ATOM 7360 C CA . VAL B 1 440 ? -20.672 15.359 -23.016 1 21.31 440 VAL B CA 1
ATOM 7361 C C . VAL B 1 440 ? -19.922 14.914 -24.266 1 21.31 440 VAL B C 1
ATOM 7363 O O . VAL B 1 440 ? -20.047 13.773 -24.703 1 21.31 440 VAL B O 1
ATOM 7366 N N . ALA B 1 441 ? -19.188 15.781 -24.969 1 19.92 441 ALA B N 1
ATOM 7367 C CA . ALA B 1 441 ? -19.688 15.453 -26.297 1 19.92 441 ALA B CA 1
ATOM 7368 C C . ALA B 1 441 ? -19.234 14.062 -26.719 1 19.92 441 ALA B C 1
ATOM 7370 O O . ALA B 1 441 ? -19.562 13.602 -27.812 1 19.92 441 ALA B O 1
ATOM 7371 N N . ARG B 1 442 ? -18.188 13.453 -26.078 1 18.61 442 ARG B N 1
ATOM 7372 C CA . ARG B 1 442 ? -17.953 12.508 -27.156 1 18.61 442 ARG B CA 1
ATOM 7373 C C . ARG B 1 442 ? -19.094 11.492 -27.25 1 18.61 442 ARG B C 1
ATOM 7375 O O . ARG B 1 442 ? -19.719 11.172 -26.234 1 18.61 442 ARG B O 1
ATOM 7382 N N . PRO B 1 443 ? -19.797 10.945 -28.328 1 19.5 443 PRO B N 1
ATOM 7383 C CA . PRO B 1 443 ? -21.016 10.203 -28.672 1 19.5 443 PRO B CA 1
ATOM 7384 C C . PRO B 1 443 ? -21.188 8.945 -27.844 1 19.5 443 PRO B C 1
ATOM 7386 O O . PRO B 1 443 ? -22.312 8.602 -27.469 1 19.5 443 PRO B O 1
ATOM 7389 N N . GLY B 1 444 ? -20.25 8.086 -27.594 1 18.92 444 GLY B N 1
ATOM 7390 C CA . GLY B 1 444 ? -20.859 6.758 -27.609 1 18.92 444 GLY B CA 1
ATOM 7391 C C . GLY B 1 444 ? -21.656 6.449 -26.359 1 18.92 444 GLY B C 1
ATOM 7392 O O . GLY B 1 444 ? -22.828 6.082 -26.453 1 18.92 444 GLY B O 1
ATOM 7393 N N . VAL B 1 445 ? -21.125 5.656 -25.281 1 17.17 445 VAL B N 1
ATOM 7394 C CA . VAL B 1 445 ? -21.906 4.691 -24.516 1 17.17 445 VAL B CA 1
ATOM 7395 C C . VAL B 1 445 ? -22.734 5.426 -23.453 1 17.17 445 VAL B C 1
ATOM 7397 O O . VAL B 1 445 ? -22.172 6.035 -22.547 1 17.17 445 VAL B O 1
ATOM 7400 N N . ALA B 1 446 ? -23.938 6.016 -23.703 1 19.11 446 ALA B N 1
ATOM 7401 C CA . ALA B 1 446 ? -25.156 6.602 -23.172 1 19.11 446 ALA B CA 1
ATOM 7402 C C . ALA B 1 446 ? -25.703 5.77 -22.016 1 19.11 446 ALA B C 1
ATOM 7404 O O . ALA B 1 446 ? -26.406 6.289 -21.141 1 19.11 446 ALA B O 1
ATOM 7405 N N . SER B 1 447 ? -25.641 4.352 -21.969 1 17.92 447 SER B N 1
ATOM 7406 C CA . SER B 1 447 ? -26.859 3.66 -21.562 1 17.92 447 SER B CA 1
ATOM 7407 C C . SER B 1 447 ? -27.109 3.842 -20.062 1 17.92 447 SER B C 1
ATOM 7409 O O . SER B 1 447 ? -28.234 4.094 -19.641 1 17.92 447 SER B O 1
ATOM 7411 N N . LEU B 1 448 ? -26.297 3.225 -19.125 1 17.16 448 LEU B N 1
ATOM 7412 C CA . LEU B 1 448 ? -26.953 2.475 -18.062 1 17.16 448 LEU B CA 1
ATOM 7413 C C . LEU B 1 448 ? -27.359 3.4 -16.922 1 17.16 448 LEU B C 1
ATOM 7415 O O . LEU B 1 448 ? -26.656 3.484 -15.906 1 17.16 448 LEU B O 1
ATOM 7419 N N . LEU B 1 449 ? -27.578 4.691 -17.141 1 18.27 449 LEU B N 1
ATOM 7420 C CA . LEU B 1 449 ? -27.938 5.527 -15.992 1 18.27 449 LEU B CA 1
ATOM 7421 C C . LEU B 1 449 ? -29.297 5.129 -15.43 1 18.27 449 LEU B C 1
ATOM 7423 O O . LEU B 1 449 ? -29.859 5.844 -14.594 1 18.27 449 LEU B O 1
ATOM 7427 N N . LYS B 1 450 ? -30.031 4.094 -16 1 19.08 450 LYS B N 1
ATOM 7428 C CA . LYS B 1 450 ? -31.438 4.125 -15.641 1 19.08 450 LYS B CA 1
ATOM 7429 C C . LYS B 1 450 ? -31.641 3.688 -14.188 1 19.08 450 LYS B C 1
ATOM 7431 O O . LYS B 1 450 ? -31.859 2.504 -13.914 1 19.08 450 LYS B O 1
ATOM 7436 N N . LEU B 1 451 ? -30.812 3.686 -13.227 1 16.8 451 LEU B N 1
ATOM 7437 C CA . LEU B 1 451 ? -31.234 2.996 -12.008 1 16.8 451 LEU B CA 1
ATOM 7438 C C . LEU B 1 451 ? -32.594 3.488 -11.539 1 16.8 451 LEU B C 1
ATOM 7440 O O . LEU B 1 451 ? -32.906 4.672 -11.68 1 16.8 451 LEU B O 1
ATOM 7444 N N . SER B 1 452 ? -33.625 2.508 -11.094 1 17.56 452 SER B N 1
ATOM 7445 C CA . SER B 1 452 ? -35.031 2.393 -10.68 1 17.56 452 SER B CA 1
ATOM 7446 C C . SER B 1 452 ? -35.344 3.363 -9.539 1 17.56 452 SER B C 1
ATOM 7448 O O . SER B 1 452 ? -34.469 3.689 -8.734 1 17.56 452 SER B O 1
ATOM 7450 N N . THR B 1 453 ? -36.406 4.18 -9.703 1 18.62 453 THR B N 1
ATOM 7451 C CA . THR B 1 453 ? -37.312 5.031 -8.953 1 18.62 453 THR B CA 1
ATOM 7452 C C . THR B 1 453 ? -37.938 4.266 -7.797 1 18.62 453 THR B C 1
ATOM 7454 O O . THR B 1 453 ? -38.844 3.436 -8.008 1 18.62 453 THR B O 1
ATOM 7457 N N . LEU B 1 454 ? -37.25 3.426 -6.98 1 17.78 454 LEU B N 1
ATOM 7458 C CA . LEU B 1 454 ? -37.969 2.729 -5.91 1 17.78 454 LEU B CA 1
ATOM 7459 C C . LEU B 1 454 ? -38.906 3.68 -5.164 1 17.78 454 LEU B C 1
ATOM 7461 O O . LEU B 1 454 ? -38.469 4.742 -4.711 1 17.78 454 LEU B O 1
ATOM 7465 N N . GLU B 1 455 ? -40.219 3.568 -5.441 1 18.42 455 GLU B N 1
ATOM 7466 C CA . GLU B 1 455 ? -41.469 4.109 -4.914 1 18.42 455 GLU B CA 1
ATOM 7467 C C . GLU B 1 455 ? -41.594 3.857 -3.412 1 18.42 455 GLU B C 1
ATOM 7469 O O . GLU B 1 455 ? -41.688 2.709 -2.975 1 18.42 455 GLU B O 1
ATOM 7474 N N . LEU B 1 456 ? -40.75 4.395 -2.547 1 17.72 456 LEU B N 1
ATOM 7475 C CA . LEU B 1 456 ? -41.031 4.41 -1.116 1 17.72 456 LEU B CA 1
ATOM 7476 C C . LEU B 1 456 ? -42.469 4.809 -0.856 1 17.72 456 LEU B C 1
ATOM 7478 O O . LEU B 1 456 ? -42.906 5.922 -1.189 1 17.72 456 LEU B O 1
ATOM 7482 N N . GLY B 1 457 ? -43.438 3.91 -1.143 1 18.23 457 GLY B N 1
ATOM 7483 C CA . GLY B 1 457 ? -44.875 3.943 -0.807 1 18.23 457 GLY B CA 1
ATOM 7484 C C . GLY B 1 457 ? -45.125 4.262 0.654 1 18.23 457 GLY B C 1
ATOM 7485 O O . GLY B 1 457 ? -44.781 3.467 1.536 1 18.23 457 GLY B O 1
ATOM 7486 N N . TYR B 1 458 ? -44.875 5.57 1.058 1 17.11 458 TYR B N 1
ATOM 7487 C CA . TYR B 1 458 ? -45.375 6.125 2.312 1 17.11 458 TYR B CA 1
ATOM 7488 C C . TYR B 1 458 ? -46.844 5.824 2.49 1 17.11 458 TYR B C 1
ATOM 7490 O O . TYR B 1 458 ? -47.688 6.32 1.732 1 17.11 458 TYR B O 1
ATOM 7498 N N . LYS B 1 459 ? -47.219 4.641 2.66 1 20.41 459 LYS B N 1
ATOM 7499 C CA . LYS B 1 459 ? -48.594 4.469 3.154 1 20.41 459 LYS B CA 1
ATOM 7500 C C . LYS B 1 459 ? -48.844 5.367 4.355 1 20.41 459 LYS B C 1
ATOM 7502 O O . LYS B 1 459 ? -48.125 5.312 5.352 1 20.41 459 LYS B O 1
ATOM 7507 N N . HIS B 1 460 ? -49.25 6.711 4.027 1 17.45 460 HIS B N 1
ATOM 7508 C CA . HIS B 1 460 ? -49.812 7.719 4.91 1 17.45 460 HIS B CA 1
ATOM 7509 C C . HIS B 1 460 ? -50.844 7.102 5.852 1 17.45 460 HIS B C 1
ATOM 7511 O O . HIS B 1 460 ? -51.969 6.812 5.441 1 17.45 460 HIS B O 1
ATOM 7517 N N . LYS B 1 461 ? -50.594 6.039 6.527 1 19.67 461 LYS B N 1
ATOM 7518 C CA . LYS B 1 461 ? -51.719 5.871 7.441 1 19.67 461 LYS B CA 1
ATOM 7519 C C . LYS B 1 461 ? -52.062 7.184 8.141 1 19.67 461 LYS B C 1
ATOM 7521 O O . LYS B 1 461 ? -51.188 8.023 8.352 1 19.67 461 LYS B O 1
ATOM 7526 N N . ASN B 1 462 ? -53.25 7.691 8.359 1 18.14 462 ASN B N 1
ATOM 7527 C CA . ASN B 1 462 ? -54.094 8.773 8.844 1 18.14 462 ASN B CA 1
ATOM 7528 C C . ASN B 1 462 ? -53.625 9.273 10.219 1 18.14 462 ASN B C 1
ATOM 7530 O O . ASN B 1 462 ? -54.219 10.227 10.75 1 18.14 462 ASN B O 1
ATOM 7534 N N . ASN B 1 463 ? -52.969 8.492 11.102 1 18.77 463 ASN B N 1
ATOM 7535 C CA . ASN B 1 463 ? -53.625 8.906 12.336 1 18.77 463 ASN B CA 1
ATOM 7536 C C . ASN B 1 463 ? -53.344 10.375 12.648 1 18.77 463 ASN B C 1
ATOM 7538 O O . ASN B 1 463 ? -52.406 10.961 12.102 1 18.77 463 ASN B O 1
ATOM 7542 N N . ASN B 1 464 ? -53.125 10.805 13.969 1 17.59 464 ASN B N 1
ATOM 7543 C CA . ASN B 1 464 ? -53.625 11.914 14.766 1 17.59 464 ASN B CA 1
ATOM 7544 C C . ASN B 1 464 ? -52.812 13.18 14.562 1 17.59 464 ASN B C 1
ATOM 7546 O O . ASN B 1 464 ? -51.719 13.125 13.984 1 17.59 464 ASN B O 1
ATOM 7550 N N . HIS B 1 465 ? -52.219 13.844 15.664 1 17.72 465 HIS B N 1
ATOM 7551 C CA . HIS B 1 465 ? -52.531 15.164 16.188 1 17.72 465 HIS B CA 1
ATOM 7552 C C . HIS B 1 465 ? -51.594 16.219 15.609 1 17.72 465 HIS B C 1
ATOM 7554 O O . HIS B 1 465 ? -52.062 17.219 15.055 1 17.72 465 HIS B O 1
ATOM 7560 N N . SER B 1 466 ? -50.5 16.75 16.5 1 17.11 466 SER B N 1
ATOM 7561 C CA . SER B 1 466 ? -50.344 18.125 16.984 1 17.11 466 SER B CA 1
ATOM 7562 C C . SER B 1 466 ? -49.438 18.938 16.078 1 17.11 466 SER B C 1
ATOM 7564 O O . SER B 1 466 ? -49.812 20.016 15.617 1 17.11 466 SER B O 1
ATOM 7566 N N . LEU B 1 467 ? -48.062 19.281 16.5 1 17.34 467 LEU B N 1
ATOM 7567 C CA . LEU B 1 467 ? -47.562 20.641 16.672 1 17.34 467 LEU B CA 1
ATOM 7568 C C . LEU B 1 467 ? -46.875 21.141 15.406 1 17.34 467 LEU B C 1
ATOM 7570 O O . LEU B 1 467 ? -45.875 20.547 14.953 1 17.34 467 LEU B O 1
ATOM 7574 N N . ILE B 1 468 ? -47.5 21.734 14.461 1 16.34 468 ILE B N 1
ATOM 7575 C CA . ILE B 1 468 ? -47.188 22.141 13.094 1 16.34 468 ILE B CA 1
ATOM 7576 C C . ILE B 1 468 ? -46.219 23.328 13.117 1 16.34 468 ILE B C 1
ATOM 7578 O O . ILE B 1 468 ? -45.719 23.766 12.07 1 16.34 468 ILE B O 1
ATOM 7582 N N . SER B 1 469 ? -45.594 23.891 14.273 1 16.78 469 SER B N 1
ATOM 7583 C CA . SER B 1 469 ? -45.312 25.297 14.047 1 16.78 469 SER B CA 1
ATOM 7584 C C . SER B 1 469 ? -44.156 25.484 13.078 1 16.78 469 SER B C 1
ATOM 7586 O O . SER B 1 469 ? -43.156 24.781 13.156 1 16.78 469 SER B O 1
ATOM 7588 N N . THR B 1 470 ? -44.312 26.172 11.93 1 16.75 470 THR B N 1
ATOM 7589 C CA . THR B 1 470 ? -43.812 26.531 10.602 1 16.75 470 THR B CA 1
ATOM 7590 C C . THR B 1 470 ? -42.656 27.531 10.711 1 16.75 470 THR B C 1
ATOM 7592 O O . THR B 1 470 ? -41.844 27.656 9.781 1 16.75 470 THR B O 1
ATOM 7595 N N . LYS B 1 471 ? -42.312 28.359 11.82 1 17.56 471 LYS B N 1
ATOM 7596 C CA . LYS B 1 471 ? -41.875 29.719 11.477 1 17.56 471 LYS B CA 1
ATOM 7597 C C . LYS B 1 471 ? -40.406 29.75 11.07 1 17.56 471 LYS B C 1
ATOM 7599 O O . LYS B 1 471 ? -39.531 29.531 11.898 1 17.56 471 LYS B O 1
ATOM 7604 N N . VAL B 1 472 ? -40 29.312 9.852 1 16.8 472 VAL B N 1
ATOM 7605 C CA . VAL B 1 472 ? -38.594 29.312 9.469 1 16.8 472 VAL B CA 1
ATOM 7606 C C . VAL B 1 472 ? -38.188 30.719 9.016 1 16.8 472 VAL B C 1
ATOM 7608 O O . VAL B 1 472 ? -38.656 31.203 7.988 1 16.8 472 VAL B O 1
ATOM 7611 N N . SER B 1 473 ? -38.188 31.844 9.766 1 17.02 473 SER B N 1
ATOM 7612 C CA . SER B 1 473 ? -37.906 33.219 9.312 1 17.02 473 SER B CA 1
ATOM 7613 C C . SER B 1 473 ? -36.469 33.344 8.789 1 17.02 473 SER B C 1
ATOM 7615 O O . SER B 1 473 ? -35.5 33.031 9.5 1 17.02 473 SER B O 1
ATOM 7617 N N . THR B 1 474 ? -36.219 33.344 7.477 1 17.34 474 THR B N 1
ATOM 7618 C CA . THR B 1 474 ? -35.031 33.312 6.613 1 17.34 474 THR B CA 1
ATOM 7619 C C . THR B 1 474 ? -34.438 34.688 6.441 1 17.34 474 THR B C 1
ATOM 7621 O O . THR B 1 474 ? -33.562 34.906 5.609 1 17.34 474 THR B O 1
ATOM 7624 N N . ARG B 1 475 ? -34.25 35.656 7.348 1 18.41 475 ARG B N 1
ATOM 7625 C CA . ARG B 1 475 ? -33.969 37.062 7.059 1 18.41 475 ARG B CA 1
ATOM 7626 C C . ARG B 1 475 ? -32.531 37.219 6.535 1 18.41 475 ARG B C 1
ATOM 7628 O O . ARG B 1 475 ? -31.578 37.219 7.312 1 18.41 475 ARG B O 1
ATOM 7635 N N . CYS B 1 476 ? -32.031 36.75 5.398 1 18.12 476 CYS B N 1
ATOM 7636 C CA . CYS B 1 476 ? -30.625 36.938 5.062 1 18.12 476 CYS B CA 1
ATOM 7637 C C . CYS B 1 476 ? -30.391 38.281 4.375 1 18.12 476 CYS B C 1
ATOM 7639 O O . CYS B 1 476 ? -30.641 38.406 3.18 1 18.12 476 CYS B O 1
ATOM 7641 N N . SER B 1 477 ? -30.875 39.5 4.66 1 19.08 477 SER B N 1
ATOM 7642 C CA . SER B 1 477 ? -30.812 40.688 3.803 1 19.08 477 SER B CA 1
ATOM 7643 C C . SER B 1 477 ? -29.375 41.156 3.619 1 19.08 477 SER B C 1
ATOM 7645 O O . SER B 1 477 ? -29.125 42.25 3.15 1 19.08 477 SER B O 1
ATOM 7647 N N . PHE B 1 478 ? -28.266 40.625 3.402 1 18.42 478 PHE B N 1
ATOM 7648 C CA . PHE B 1 478 ? -27.062 41.438 3.428 1 18.42 478 PHE B CA 1
ATOM 7649 C C . PHE B 1 478 ? -26.938 42.281 2.162 1 18.42 478 PHE B C 1
ATOM 7651 O O . PHE B 1 478 ? -26.75 41.75 1.07 1 18.42 478 PHE B O 1
ATOM 7658 N N . ILE B 1 479 ? -27.594 43.5 1.905 1 19.08 479 ILE B N 1
ATOM 7659 C CA . ILE B 1 479 ? -27.641 44.5 0.861 1 19.08 479 ILE B CA 1
ATOM 7660 C C . ILE B 1 479 ? -26.25 45.125 0.681 1 19.08 479 ILE B C 1
ATOM 7662 O O . ILE B 1 479 ? -26.047 45.938 -0.214 1 19.08 479 ILE B O 1
ATOM 7666 N N . ASP B 1 480 ? -25.125 44.656 0.661 1 19.64 480 ASP B N 1
ATOM 7667 C CA . ASP B 1 480 ? -24.078 45.688 0.634 1 19.64 480 ASP B CA 1
ATOM 7668 C C . ASP B 1 480 ? -24.125 46.5 -0.662 1 19.64 480 ASP B C 1
ATOM 7670 O O . ASP B 1 480 ? -24.391 45.938 -1.733 1 19.64 480 ASP B O 1
ATOM 7674 N N . GLU B 1 481 ? -24.312 47.75 -0.66 1 20.02 481 GLU B N 1
ATOM 7675 C CA . GLU B 1 481 ? -24.422 48.938 -1.486 1 20.02 481 GLU B CA 1
ATOM 7676 C C . GLU B 1 481 ? -23.281 49.031 -2.492 1 20.02 481 GLU B C 1
ATOM 7678 O O . GLU B 1 481 ? -23.188 49.969 -3.26 1 20.02 481 GLU B O 1
ATOM 7683 N N . PHE B 1 482 ? -22.281 48.469 -2.471 1 20.94 482 PHE B N 1
ATOM 7684 C CA . PHE B 1 482 ? -21.484 49.031 -3.566 1 20.94 482 PHE B CA 1
ATOM 7685 C C . PHE B 1 482 ? -22.219 48.875 -4.895 1 20.94 482 PHE B C 1
ATOM 7687 O O . PHE B 1 482 ? -23.125 48.031 -5.016 1 20.94 482 PHE B O 1
ATOM 7694 N N . GLY B 1 483 ? -22.188 49.562 -5.922 1 19.22 483 GLY B N 1
ATOM 7695 C CA . GLY B 1 483 ? -22.906 49.875 -7.152 1 19.22 483 GLY B CA 1
ATOM 7696 C C . GLY B 1 483 ? -23.734 48.688 -7.656 1 19.22 483 GLY B C 1
ATOM 7697 O O . GLY B 1 483 ? -24.125 48.656 -8.82 1 19.22 483 GLY B O 1
ATOM 7698 N N . ILE B 1 484 ? -23.906 47.688 -6.914 1 17.23 484 ILE B N 1
ATOM 7699 C CA . ILE B 1 484 ? -25.188 47.094 -6.57 1 17.23 484 ILE B CA 1
ATOM 7700 C C . ILE B 1 484 ? -26.109 48.156 -5.988 1 17.23 484 ILE B C 1
ATOM 7702 O O . ILE B 1 484 ? -25.766 48.844 -5.02 1 17.23 484 ILE B O 1
ATOM 7706 N N . LEU B 1 485 ? -27.078 48.656 -6.758 1 18.44 485 LEU B N 1
ATOM 7707 C CA . LEU B 1 485 ? -28.156 49.625 -6.629 1 18.44 485 LEU B CA 1
ATOM 7708 C C . LEU B 1 485 ? -28.797 49.562 -5.242 1 18.44 485 LEU B C 1
ATOM 7710 O O . LEU B 1 485 ? -28.766 48.531 -4.598 1 18.44 485 LEU B O 1
ATOM 7714 N N . GLY B 1 486 ? -29.156 50.75 -4.523 1 19.5 486 GLY B N 1
ATOM 7715 C CA . GLY B 1 486 ? -29.781 51.281 -3.33 1 19.5 486 GLY B CA 1
ATOM 7716 C C . GLY B 1 486 ? -31.203 50.844 -3.133 1 19.5 486 GLY B C 1
ATOM 7717 O O . GLY B 1 486 ? -32.094 51.156 -3.93 1 19.5 486 GLY B O 1
ATOM 7718 N N . LEU B 1 487 ? -31.688 49.594 -3.016 1 17.95 487 LEU B N 1
ATOM 7719 C CA . LEU B 1 487 ? -33.125 49.5 -2.83 1 17.95 487 LEU B CA 1
ATOM 7720 C C . LEU B 1 487 ? -33.594 50.469 -1.74 1 17.95 487 LEU B C 1
ATOM 7722 O O . LEU B 1 487 ? -32.938 50.562 -0.689 1 17.95 487 LEU B O 1
ATOM 7726 N N . HIS B 1 488 ? -34.406 51.531 -2.143 1 18.38 488 HIS B N 1
ATOM 7727 C CA . HIS B 1 488 ? -35.281 52.5 -1.462 1 18.38 488 HIS B CA 1
ATOM 7728 C C . HIS B 1 488 ? -36.219 51.781 -0.482 1 18.38 488 HIS B C 1
ATOM 7730 O O . HIS B 1 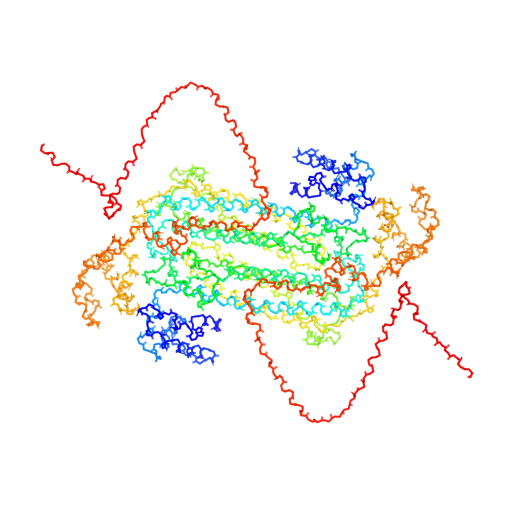488 ? -36.938 50.875 -0.864 1 18.38 488 HIS B O 1
ATOM 7736 N N . VAL B 1 489 ? -35.781 51.5 0.753 1 18.5 489 VAL B N 1
ATOM 7737 C CA . VAL B 1 489 ? -36.656 51.406 1.919 1 18.5 489 VAL B CA 1
ATOM 7738 C C . VAL B 1 489 ? -37.344 52.75 2.139 1 18.5 489 VAL B C 1
ATOM 7740 O O . VAL B 1 489 ? -36.719 53.75 2.504 1 18.5 489 VAL B O 1
ATOM 7743 N N . THR B 1 490 ? -38.281 53.094 1.138 1 18.2 490 THR B N 1
ATOM 7744 C CA . THR B 1 490 ? -39.188 54.219 1.379 1 18.2 490 THR B CA 1
ATOM 7745 C C . THR B 1 490 ? -40.125 53.906 2.541 1 18.2 490 THR B C 1
ATOM 7747 O O . THR B 1 490 ? -40.812 52.875 2.527 1 18.2 490 THR B O 1
ATOM 7750 N N . TYR B 1 491 ? -39.75 54.219 3.812 1 17.92 491 TYR B N 1
ATOM 7751 C CA . TYR B 1 491 ? -40.656 54.5 4.91 1 17.92 491 TYR B CA 1
ATOM 7752 C C . TYR B 1 491 ? -41.625 55.656 4.547 1 17.92 491 TYR B C 1
ATOM 7754 O O . TYR B 1 491 ? -41.188 56.75 4.262 1 17.92 491 TYR B O 1
ATOM 7762 N N . VAL B 1 492 ? -42.562 55.438 3.545 1 17.67 492 VAL B N 1
ATOM 7763 C CA . VAL B 1 492 ? -43.625 56.375 3.26 1 17.67 492 VAL B CA 1
ATOM 7764 C C . VAL B 1 492 ? -44.531 56.531 4.484 1 17.67 492 VAL B C 1
ATOM 7766 O O . VAL B 1 492 ? -45.156 55.562 4.926 1 17.67 492 VAL B O 1
ATOM 7769 N N . ASN B 1 493 ? -44.094 57.312 5.562 1 17.06 493 ASN B N 1
ATOM 7770 C CA . ASN B 1 493 ? -45 58.031 6.484 1 17.06 493 ASN B CA 1
ATOM 7771 C C . ASN B 1 493 ? -45.969 58.938 5.742 1 17.06 493 ASN B C 1
ATOM 7773 O O . ASN B 1 493 ? -45.531 59.844 5.031 1 17.06 493 ASN B O 1
ATOM 7777 N N . TYR B 1 494 ? -47.125 58.344 5.133 1 18.27 494 TYR B N 1
ATOM 7778 C CA . TYR B 1 494 ? -48.312 59.094 4.781 1 18.27 494 TYR B CA 1
ATOM 7779 C C . TYR B 1 494 ? -48.844 59.875 5.988 1 18.27 494 TYR B C 1
ATOM 7781 O O . TYR B 1 494 ? -48.75 59.406 7.121 1 18.27 494 TYR B O 1
ATOM 7789 N N . TYR B 1 495 ? -49.281 61.188 5.77 1 20.11 495 TYR B N 1
ATOM 7790 C CA . TYR B 1 495 ? -50.469 61.875 6.242 1 20.11 495 TYR B CA 1
ATOM 7791 C C . TYR B 1 495 ? -51.719 61.25 5.621 1 20.11 495 TYR B C 1
ATOM 7793 O O . TYR B 1 495 ? -51.719 60.844 4.457 1 20.11 495 TYR B O 1
#

Radius of gyration: 35.71 Å; Cα contacts (8 Å, |Δi|>4): 1298; chains: 2; bounding box: 103×117×96 Å

Organism: NCBI:txid630221

Sequence (990 aa):
MLKGSLGKGFLGEGREGQMFSSQQLFRPLLGASIKSDLVFDEWSKGEFKIKPGDEDIHTANERRLKEFIGDPAGKLHTGRSRNDQVATDARLWLRDAITTLKELALQLISTMVERAAVEIEILCPGYTHMQRAQPIRWSHWILSHAAALSRDVERLEDIRKRVNVMPLGSGAIAGNPFNIDRELLRQELNFDRISINSMDATGQRDFVAEFLFWGSMCLTHLSKMAEDLILYSTKEFSFITLTDAYSTGSSLMPQKKNADSLELIRSKAGRVFGRCAGFLMTLKGLPSTYNKDLQEDKEAMFDTYDTVHAVLQVATGVISTLKVNQPAMEGALSPDMLATDLAYYLVRKGMPFREAHSCAGKAVYIAESKNIHLSKLTVEDLQTVRSAVTFKIKYITLYEMFLDVIVFFFFYESPALCLTRMFLQCGTTPKALNSTAPPVARPGVASLLKLSTLELGYKHKNNNHSLISTKVSTRCSFIDEFGILGLHVTYVNYYMLKGSLGKGFLGEGREGQMFSSQQLFRPLLGASIKSDLVFDEWSKGEFKIKPGDEDIHTANERRLKEFIGDPAGKLHTGRSRNDQVATDARLWLRDAITTLKELALQLISTMVERAAVEIEILCPGYTHMQRAQPIRWSHWILSHAAALSRDVERLEDIRKRVNVMPLGSGAIAGNPFNIDRELLRQELNFDRISINSMDATGQRDFVAEFLFWGSMCLTHLSKMAEDLILYSTKEFSFITLTDAYSTGSSLMPQKKNADSLELIRSKAGRVFGRCAGFLMTLKGLPSTYNKDLQEDKEAMFDTYDTVHAVLQVATGVISTLKVNQPAMEGALSPDMLATDLAYYLVRKGMPFREAHSCAGKAVYIAESKNIHLSKLTVEDLQTVRSAVTFKIKYITLYEMFLDVIVFFFFYESPALCLTRMFLQCGTTPKALNSTAPPVARPGVASLLKLSTLELGYKHKNNNHSLISTKVSTRCSFIDEFGILGLHVTYVNYY

Nearest PDB structures (foldseek):
  1k62-assembly1_B  TM=9.221E-01  e=1.915E-40  Homo sapiens
  1tjw-assembly1_B  TM=9.244E-01  e=2.602E-38  Anas platyrhynchos
  1u16-assembly1_A  TM=9.264E-01  e=3.904E-38  Anas platyrhynchos
  1hy0-assembly1_B  TM=9.229E-01  e=3.103E-37  Anas platyrhynchos
  1k7w-assembly1_D  TM=9.243E-01  e=4.067E-37  Anas platyrhynchos

InterPro domains:
  IPR000362 Fumarate lyase family [PR00149] (76-94)
  IPR000362 Fumarate lyase family [PR00149] (121-139)
  IPR000362 Fumarate lyase family [PR00149] (205-232)
  IPR000362 Fumarate lyase family [PR00149] (249-265)
  IPR008948 L-Aspartase-like [SSF48557] (39-386)
  IPR009049 Argininosuccinate lyase [MF_00006] (1-450)
  IPR009049 Argininosuccinate lyase [PTHR43814] (40-395)
  IPR009049 Argininosuccinate lyase [TIGR00838] (39-394)
  IPR009049 Argininosuccinate lyase [cd01359] (39-384)
  IPR020557 Fumarate lyase, conserved site [PS00163] (249-258)
  IPR022761 Fumarate lyase, N-terminal [PF00206] (37-274)
  IPR024083 Fumarase/histidase, N-terminal [G3DSA:1.10.275.10] (39-203)
  IPR029419 Argininosuccinate lyase, C-terminal [PF14698] (337-393)

pLDDT: mean 71.06, std 30.62, range [14.95, 98.88]

Solvent-accessible surface area (backbone atoms only — not comparable to full-atom values): 54182 Å² total; per-residue (Å²): 129,71,81,70,58,54,48,40,52,79,32,33,72,52,58,58,14,53,65,45,34,76,50,82,89,30,46,78,30,49,67,46,8,59,49,28,38,52,56,41,48,26,54,75,68,67,62,59,78,87,52,91,85,37,84,43,71,67,47,40,50,38,52,54,40,25,72,72,66,39,72,69,34,46,48,70,51,55,59,53,25,74,39,7,48,51,45,33,17,51,30,52,46,48,48,54,50,49,52,52,49,45,52,44,50,49,50,34,39,50,47,39,52,51,53,22,62,76,40,48,80,38,45,24,65,28,50,40,70,86,35,82,43,40,71,36,38,50,23,56,58,45,44,21,54,37,53,55,50,50,52,47,48,53,49,51,56,56,47,44,61,67,33,34,46,34,23,55,59,15,11,65,45,78,36,54,90,75,74,73,61,50,67,58,49,25,59,74,68,67,33,81,39,68,52,66,34,31,37,33,39,30,33,58,56,63,59,56,53,52,48,32,45,47,50,24,52,50,29,27,56,50,15,15,52,25,49,44,49,53,52,29,46,31,83,88,52,37,32,33,45,72,41,69,92,47,32,42,71,43,95,84,44,83,86,43,72,42,57,49,53,40,52,49,43,39,53,47,21,58,54,39,34,48,42,33,53,52,49,52,53,52,55,45,74,34,55,68,29,41,43,78,74,60,62,59,50,54,61,43,52,52,50,39,50,54,49,51,53,50,43,42,52,51,51,36,52,46,69,70,54,44,44,77,31,55,67,44,22,48,64,62,52,55,61,69,38,43,36,63,55,48,13,50,51,36,30,75,74,66,38,41,38,66,59,17,43,49,50,27,49,48,47,45,48,49,15,57,75,66,69,44,53,50,86,67,57,46,71,68,61,54,47,67,72,38,70,82,60,73,68,83,72,66,82,72,43,68,62,52,49,46,39,48,53,32,29,56,52,61,61,57,29,49,70,61,40,44,45,36,48,40,7,54,70,22,78,56,28,74,68,68,66,66,64,70,56,67,83,60,69,78,77,73,94,76,70,87,72,72,77,83,81,79,75,79,72,71,76,74,74,74,81,80,84,84,84,73,87,88,87,78,90,71,87,75,79,74,41,51,50,65,95,53,67,54,60,75,80,71,81,74,80,80,123,132,69,82,72,56,58,48,40,53,79,32,32,72,54,56,56,12,53,63,43,35,77,51,81,88,29,45,77,31,48,66,47,9,60,48,29,40,51,57,41,49,26,54,76,68,66,60,59,78,86,54,92,84,36,85,43,71,68,49,40,50,39,51,54,42,26,72,75,64,38,72,68,34,47,47,70,50,56,58,52,25,73,40,6,46,53,45,33,18,52,32,52,46,48,48,53,49,48,53,52,48,46,52,43,49,49,50,32,39,49,47,38,52,51,52,22,64,77,39,49,82,37,45,26,64,28,48,40,69,86,34,82,44,40,71,34,38,51,23,58,56,45,45,21,53,36,55,56,49,50,52,47,47,52,50,50,57,56,48,43,61,67,33,36,45,35,24,56,59,16,11,66,44,79,36,55,90,72,75,73,61,51,68,58,49,25,60,74,68,67,31,82,40,70,50,64,34,32,36,31,37,33,33,58,55,64,59,57,51,52,48,33,47,49,50,24,50,48,29,27,56,50,16,15,52,26,51,45,50,52,53,29,47,32,84,91,51,38,32,33,45,71,42,70,92,48,33,43,71,43,94,84,42,83,87,44,71,41,57,49,53,40,51,50,42,38,52,48,22,58,56,39,34,48,42,33,54,53,48,53,53,52,54,45,73,34,56,68,30,42,44,78,74,61,63,60,49,53,62,43,52,53,50,40,50,53,49,52,52,50,45,41,53,51,52,35,52,46,69,70,55,44,42,76,31,54,66,42,21,49,64,63,52,53,61,69,39,44,34,62,55,48,14,49,52,37,31,74,72,66,38,41,37,64,59,16,44,51,50,28,49,49,47,46,48,51,15,57,74,67,70,43,53,50,85,69,57,47,71,68,60,54,48,67,73,37,69,80,61,72,70,83,72,67,85,70,44,68,62,52,51,47,38,48,51,30,29,58,53,61,60,56,33,50,73,63,37,47,43,34,47,41,7,54,70,22,78,53,28,72,68,68,65,69,64,68,57,70,81,58,71,76,78,74,96,76,71,87,70,73,76,83,82,79,76,80,75,73,75,75,73,77,77,88,88,79,88,71,88,71,86,75,86,74,86,75,71,87,66,77,55,65,94,52,79,75,81,79,83,73,80,77,82,75,133

Secondary structure (DSSP, 8-state):
---TTHHHHHH-STTHHHHGGGSGGGGGGHHHHHHHHHHHHHHHTT-----TT--SHHHHHHHHHHHHH-GGGGGTTTT--HHHHHHHHHHHHHHHHHHHHHHHHHHHHHHHHHHHHHTTT-EEEEEETTEEEEEEEHHHHHHHHHHHHHHHHHHHHHHHHHH-EE-TT-TTTT--SS---HHHHHHHTT-SEE-S-HHHHHH--HHHHHHHHHHHHHHHHHHHHHHHHHHHTSTTT--EE--GGG-EE-SS-TT-EE-HHHHHHHHHHHHHHHHHHHHHHHHHT--SS--GGGGHHHHHHHHHHHHHHHHHHHHHHHHHHPEE-HHHHHHT--GGGGHHHHHHHHHHTT--HHHHHHHHHHHHHHHHHTT--GGG--HHHHHTT-SS------S--HHHHHHHHHHIIIII--HHHHHHHHHHHSTT-GGGGTS------S-S-------------------------------------SSS-----------/---TTHHHHHS-STTHHHHTTSSGGGGGGHHHHHHHHHHHHHHHTT-----TT--SHHHHHHHHHHHHH-GGGGGTTTT--HHHHHHHHHHHHHHHHHHHHHHHHHHHHHHHHHHHHHTTT-EEEEEETTEEEEEEEHHHHHHHHHHHHHHHHHHHHHHHHHH-EE-TT-TTTT--SS---HHHHHHHTT-SEE-S-HHHHHH--HHHHHHHHHHHHHHHHHHHHHHHHHHHTSTTT--EE--GGG-EE-SS-TT-EE-HHHHHHHHHHHHHHHHHHHHHHHHHT--SS--GGGGHHHHHHHHHHHHHHHHHHHHHHHHHHPEE-HHHHHHT--GGGGHHHHHHHHHHTT--HHHHHHHHHHHHHHHHHTT--GGG--HHHHHTT-SS---------HHHHHHHHHHHHTTS--HHHHHHHHHHHSTT-GGGGTT------S-S-------------------------------------SSS-----------

Foldseek 3Di:
DFPLCLLCQLLNALCNLVQPCPPPVSVVSNVVSVCSVVCNVCSVVVNQDDDPVQPDPLSSSLVVSCVVPNPSSVCSCPQHDPLLSSLQSVLLVVLVLLVLLLVLLVLLLVLLQVLLVVQLQFKFFDDDVNDGAAIDGPSVVSVVLSVQSVVLSVLSVVLSLVSLERLTQLHQANGGDPPRPVVSVSVSSVGPYYDDGSQCSRFDDVSLLSVLVSLLSNLVSLLVVLVVVQVCVDPVQVFKHWDPVQWDADPVDRVDIGNVLSVLSNVVSVVSVVLSVVVVVLSVPDDTGDDPSCVSSRVSSVVSSVSSSVNSVSSSNRSNGMGGDRCSRVVNDALLSCLQVQLVVVVVVPDDSVVSSVLSVQLVVLCVVVVHGSLPQAPVSSVVVVPPVPPPPDPPPSVVVVVVVVCVVPVDDPSVVCVQVCVVVVVNHVVVVPPPPPPPPDDDDPDDPPPDPPCPPPVPPDDDDDDDDDDDDDPPPPQPPPVPHGPPPPPDPDD/DFPLCLLCQLLNALCNLVQPCPPPVSVVSNVVSVCSVVCNVCSVVVNQDDDPPQPDPLSSSLVVSCVVPNPSSVCSCPLWAPLLSSLQSVLLVVLVLLVLLLVLLVLLLVLLQVLLVVQLQFKFFDDDVNDGAAIDGPSVVSVVLSVQSVVLSVLSVVLSLVSLERLTQLHQANGGDPPRPVVSVSVSSVGPYYDDGSQCSRFDDVSLLSVLVSLLSNLVSLLVVLVVVQVCVDPVQVFKHWDPVQWDADPVDRVDIGNVLSVLSNVVSVVSVVLSVVVVVLSVPDDTGDDPSCVSSRVSSVVSSVSSSVNSVSSSNRSNGMGGDRCSRVVNDALLSCLQVQLVVVVVVPDDSVVSSVLSVQLSVLCVVVVHGSLPDDPVSSVVVPPPVPPCPPPPPSVVVVVVVVCVVPVDDPSVVCVQVCVVVVVNNVVVVPPVPPPPPDDDDPDDPPPDPPPPPPPPPDDDDDDPDDCPPPPPPPQPPDVSDDPPPPPPPDD